Protein AF-0000000072981638 (afdb_homodimer)

Structure (mmCIF, N/CA/C/O backbone):
data_AF-0000000072981638-model_v1
#
loop_
_entity.id
_entity.type
_entity.pdbx_description
1 polymer 'Ferrichrome ABC transporter,ATP-binding protein'
#
loop_
_atom_site.group_PDB
_atom_site.id
_atom_site.type_symbol
_atom_site.label_atom_id
_atom_site.label_alt_id
_atom_site.label_comp_id
_atom_site.label_asym_id
_atom_site.label_entity_id
_atom_site.label_seq_id
_atom_site.pdbx_PDB_ins_code
_atom_site.Cartn_x
_atom_site.Cartn_y
_atom_site.Cartn_z
_atom_site.occupancy
_atom_site.B_iso_or_equiv
_atom_site.auth_seq_id
_atom_site.auth_comp_id
_atom_site.auth_asym_id
_atom_site.auth_atom_id
_atom_site.pdbx_PDB_model_num
ATOM 1 N N . MET A 1 1 ? -12.023 -21.484 12.836 1 69.5 1 MET A N 1
ATOM 2 C CA . MET A 1 1 ? -13.195 -22.234 12.375 1 69.5 1 MET A CA 1
ATOM 3 C C . MET A 1 1 ? -14.477 -21.453 12.656 1 69.5 1 MET A C 1
ATOM 5 O O . MET A 1 1 ? -15.359 -21.375 11.797 1 69.5 1 MET A O 1
ATOM 9 N N . ARG A 1 2 ? -14.484 -20.734 13.695 1 79 2 ARG A N 1
ATOM 10 C CA . ARG A 1 2 ? -15.695 -20 14.047 1 79 2 ARG A CA 1
ATOM 11 C C . ARG A 1 2 ? -15.938 -18.844 13.07 1 79 2 ARG A C 1
ATOM 13 O O . ARG A 1 2 ? -17.078 -18.625 12.641 1 79 2 ARG A O 1
ATOM 20 N N . THR A 1 3 ? -14.867 -18.281 12.594 1 88.5 3 THR A N 1
ATOM 21 C CA . THR A 1 3 ? -14.977 -17.141 11.68 1 88.5 3 THR A CA 1
ATOM 22 C C . THR A 1 3 ? -15.469 -17.594 10.305 1 88.5 3 THR A C 1
ATOM 24 O O . THR A 1 3 ? -16.328 -16.953 9.703 1 88.5 3 THR A O 1
ATOM 27 N N . THR A 1 4 ? -15.008 -18.781 9.906 1 90.5 4 THR A N 1
ATOM 28 C CA . THR A 1 4 ? -15.406 -19.328 8.617 1 90.5 4 THR A CA 1
ATOM 29 C C . THR A 1 4 ? -16.875 -19.719 8.625 1 90.5 4 THR A C 1
ATOM 31 O O . THR A 1 4 ? -17.594 -19.484 7.656 1 90.5 4 THR A O 1
ATOM 34 N N . LEU A 1 5 ? -17.312 -20.281 9.703 1 90.44 5 LEU A N 1
ATOM 35 C CA . LEU A 1 5 ? -18.719 -20.656 9.852 1 90.44 5 LEU A CA 1
ATOM 36 C C . LEU A 1 5 ? -19.609 -19.438 9.859 1 90.44 5 LEU A C 1
ATOM 38 O O . LEU A 1 5 ? -20.703 -19.453 9.273 1 90.44 5 LEU A O 1
ATOM 42 N N . ARG A 1 6 ? -19.203 -18.406 10.531 1 91.31 6 ARG A N 1
ATOM 43 C CA . ARG A 1 6 ? -19.984 -17.172 10.57 1 91.31 6 ARG A CA 1
ATOM 44 C C . ARG A 1 6 ? -20.125 -16.562 9.18 1 91.31 6 ARG A C 1
ATOM 46 O O . ARG A 1 6 ? -21.188 -16.031 8.836 1 91.31 6 ARG A O 1
ATOM 53 N N . ILE A 1 7 ? -19.094 -16.672 8.422 1 92.69 7 ILE A N 1
ATOM 54 C CA . ILE A 1 7 ? -19.125 -16.141 7.059 1 92.69 7 ILE A CA 1
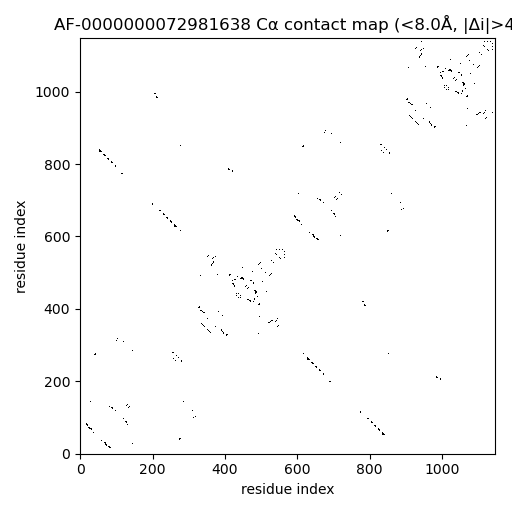ATOM 55 C C . ILE A 1 7 ? -20.078 -16.969 6.199 1 92.69 7 ILE A C 1
ATOM 57 O O . ILE A 1 7 ? -20.859 -16.406 5.434 1 92.69 7 ILE A O 1
ATOM 61 N N . PHE A 1 8 ? -20 -18.25 6.359 1 90.81 8 PHE A N 1
ATOM 62 C CA . PHE A 1 8 ? -20.859 -19.141 5.59 1 90.81 8 PHE A CA 1
ATOM 63 C C . PHE A 1 8 ? -22.328 -18.922 5.949 1 90.81 8 PHE A C 1
ATOM 65 O O . PHE A 1 8 ? -23.188 -18.922 5.074 1 90.81 8 PHE A O 1
ATOM 72 N N . ILE A 1 9 ? -22.609 -18.672 7.223 1 91.38 9 ILE A N 1
ATOM 73 C CA . ILE A 1 9 ? -23.969 -18.438 7.68 1 91.38 9 ILE A CA 1
ATOM 74 C C . ILE A 1 9 ? -24.453 -17.078 7.191 1 91.38 9 ILE A C 1
ATOM 76 O O . ILE A 1 9 ? -25.625 -16.922 6.801 1 91.38 9 ILE A O 1
ATOM 80 N N . GLY A 1 10 ? -23.562 -16.141 7.164 1 91.69 10 GLY A N 1
ATOM 81 C CA . GLY A 1 10 ? -23.922 -14.82 6.703 1 91.69 10 GLY A CA 1
ATOM 82 C C . GLY A 1 10 ? -24.234 -14.766 5.219 1 91.69 10 GLY A C 1
ATOM 83 O O . GLY A 1 10 ? -25 -13.898 4.77 1 91.69 10 GLY A O 1
ATOM 84 N N . ALA A 1 11 ? -23.672 -15.703 4.496 1 93.5 11 ALA A N 1
ATOM 85 C CA . ALA A 1 11 ? -23.891 -15.75 3.053 1 93.5 11 ALA A CA 1
ATOM 86 C C . ALA A 1 11 ? -25.109 -16.594 2.709 1 93.5 11 ALA A C 1
ATOM 88 O O . ALA A 1 11 ? -25.219 -17.109 1.592 1 93.5 11 ALA A O 1
ATOM 89 N N . ARG A 1 12 ? -26.031 -16.734 3.598 1 93.31 12 ARG A N 1
ATOM 90 C CA . ARG A 1 12 ? -27.188 -17.609 3.463 1 93.31 12 ARG A CA 1
ATOM 91 C C . ARG A 1 12 ? -28.016 -17.25 2.236 1 93.31 12 ARG A C 1
ATOM 93 O O . ARG A 1 12 ? -28.578 -18.109 1.575 1 93.31 12 ARG A O 1
ATOM 100 N N . ARG A 1 13 ? -28.078 -16.047 1.862 1 92.12 13 ARG A N 1
ATOM 101 C CA . ARG A 1 13 ? -28.859 -15.578 0.726 1 92.12 13 ARG A CA 1
ATOM 102 C C . ARG A 1 13 ? -28.297 -16.109 -0.587 1 92.12 13 ARG A C 1
ATOM 104 O O . ARG A 1 13 ? -29.031 -16.219 -1.578 1 92.12 13 ARG A O 1
ATOM 111 N N . TYR A 1 14 ? -27.047 -16.469 -0.585 1 95.75 14 TYR A N 1
ATOM 112 C CA . TYR A 1 14 ? -26.375 -16.875 -1.821 1 95.75 14 TYR A CA 1
ATOM 113 C C . TYR A 1 14 ? -25.984 -18.344 -1.771 1 95.75 14 TYR A C 1
ATOM 115 O O . TYR A 1 14 ? -25.109 -18.781 -2.527 1 95.75 14 TYR A O 1
ATOM 123 N N . TRP A 1 15 ? -26.594 -19.156 -0.899 1 94.88 15 TRP A N 1
ATOM 124 C CA . TRP A 1 15 ? -26.266 -20.562 -0.699 1 94.88 15 TRP A CA 1
ATOM 125 C C . TRP A 1 15 ? -26.547 -21.359 -1.959 1 94.88 15 TRP A C 1
ATOM 127 O O . TRP A 1 15 ? -25.828 -22.328 -2.262 1 94.88 15 TRP A O 1
ATOM 137 N N . ILE A 1 16 ? -27.547 -20.969 -2.658 1 96.44 16 ILE A N 1
ATOM 138 C CA . ILE A 1 16 ? -27.906 -21.719 -3.859 1 96.44 16 ILE A CA 1
ATOM 139 C C . ILE A 1 16 ? -26.766 -21.672 -4.867 1 96.44 16 ILE A C 1
ATOM 141 O O . ILE A 1 16 ? -26.422 -22.672 -5.484 1 96.44 16 ILE A O 1
ATOM 145 N N . HIS A 1 17 ? -26.156 -20.516 -5.055 1 96.94 17 HIS A N 1
ATOM 146 C CA . HIS A 1 17 ? -25.031 -20.375 -5.973 1 96.94 17 HIS A CA 1
ATOM 147 C C . HIS A 1 17 ? -23.812 -21.141 -5.473 1 96.94 17 HIS A C 1
ATOM 149 O O . HIS A 1 17 ? -23.109 -21.781 -6.262 1 96.94 17 HIS A O 1
ATOM 155 N N . LEU A 1 18 ? -23.609 -21.141 -4.16 1 96.19 18 LEU A N 1
ATOM 156 C CA . LEU A 1 18 ? -22.453 -21.812 -3.586 1 96.19 18 LEU A CA 1
ATOM 157 C C . LEU A 1 18 ? -22.594 -23.328 -3.689 1 96.19 18 LEU A C 1
ATOM 159 O O . LEU A 1 18 ? -21.641 -24.031 -4 1 96.19 18 LEU A O 1
ATOM 163 N N . ILE A 1 19 ? -23.812 -23.859 -3.498 1 96.38 19 ILE A N 1
ATOM 164 C CA . ILE A 1 19 ? -24.062 -25.297 -3.566 1 96.38 19 ILE A CA 1
ATOM 165 C C . ILE A 1 19 ? -23.953 -25.766 -5.016 1 96.38 19 ILE A C 1
ATOM 167 O O . ILE A 1 19 ? -23.344 -26.812 -5.293 1 96.38 19 ILE A O 1
ATOM 171 N N . LEU A 1 20 ? -24.484 -25.016 -5.93 1 97.25 20 LEU A N 1
ATOM 172 C CA . LEU A 1 20 ? -24.391 -25.359 -7.344 1 97.25 20 LEU A CA 1
ATOM 173 C C . LEU A 1 20 ? -22.938 -25.328 -7.805 1 97.25 20 LEU A C 1
ATOM 175 O O . LEU A 1 20 ? -22.516 -26.172 -8.609 1 97.25 20 LEU A O 1
ATOM 179 N N . ALA A 1 21 ? -22.234 -24.375 -7.285 1 96.88 21 ALA A N 1
ATOM 180 C CA . ALA A 1 21 ? -20.812 -24.297 -7.605 1 96.88 21 ALA A CA 1
ATOM 181 C C . ALA A 1 21 ? -20.062 -25.516 -7.066 1 96.88 21 ALA A C 1
ATOM 183 O O . ALA A 1 21 ? -19.172 -26.047 -7.73 1 96.88 21 ALA A O 1
ATOM 184 N N . LEU A 1 22 ? -20.438 -25.938 -5.906 1 96.44 22 LEU A N 1
ATOM 185 C CA . LEU A 1 22 ? -19.812 -27.109 -5.285 1 96.44 22 LEU A CA 1
ATOM 186 C C . LEU A 1 22 ? -20.094 -28.359 -6.094 1 96.44 22 LEU A C 1
ATOM 188 O O . LEU A 1 22 ? -19.203 -29.172 -6.316 1 96.44 22 LEU A O 1
ATOM 192 N N . ILE A 1 23 ? -21.266 -28.531 -6.578 1 97.5 23 ILE A N 1
ATOM 193 C CA . ILE A 1 23 ? -21.641 -29.672 -7.395 1 97.5 23 ILE A CA 1
ATOM 194 C C . ILE A 1 23 ? -20.875 -29.641 -8.711 1 97.5 23 ILE A C 1
ATOM 196 O O . ILE A 1 23 ? -20.344 -30.672 -9.156 1 97.5 23 ILE A O 1
ATOM 200 N N . ALA A 1 24 ? -20.812 -28.484 -9.227 1 97.06 24 ALA A N 1
ATOM 201 C CA . ALA A 1 24 ? -20.094 -28.344 -10.5 1 97.06 24 ALA A CA 1
ATOM 202 C C . ALA A 1 24 ? -18.625 -28.688 -10.352 1 97.06 24 ALA A C 1
ATOM 204 O O . ALA A 1 24 ? -18.047 -29.344 -11.227 1 97.06 24 ALA A O 1
ATOM 205 N N . VAL A 1 25 ? -18.062 -28.297 -9.25 1 95.56 25 VAL A N 1
ATOM 206 C CA . VAL A 1 25 ? -16.641 -28.547 -9.07 1 95.56 25 VAL A CA 1
ATOM 207 C C . VAL A 1 25 ? -16.391 -30.016 -8.773 1 95.56 25 VAL A C 1
ATOM 209 O O . VAL A 1 25 ? -15.375 -30.578 -9.188 1 95.56 25 VAL A O 1
ATOM 212 N N . ILE A 1 26 ? -17.297 -30.688 -8.125 1 96.94 26 ILE A N 1
ATOM 213 C CA . ILE A 1 26 ? -17.188 -32.125 -7.859 1 96.94 26 ILE A CA 1
ATOM 214 C C . ILE A 1 26 ? -17.25 -32.906 -9.18 1 96.94 26 ILE A C 1
ATOM 216 O O . ILE A 1 26 ? -16.438 -33.781 -9.438 1 96.94 26 ILE A O 1
ATOM 220 N N . ILE A 1 27 ? -18.156 -32.5 -10.031 1 96.94 27 ILE A N 1
ATOM 221 C CA . ILE A 1 27 ? -18.312 -33.125 -11.336 1 96.94 27 ILE A CA 1
ATOM 222 C C . ILE A 1 27 ? -17.047 -32.906 -12.164 1 96.94 27 ILE A C 1
ATOM 224 O O . ILE A 1 27 ? -16.531 -33.844 -12.797 1 96.94 27 ILE A O 1
ATOM 228 N N . SER A 1 28 ? -16.609 -31.703 -12.102 1 95.69 28 SER A N 1
ATOM 229 C CA . SER A 1 28 ? -15.414 -31.344 -12.852 1 95.69 28 SER A CA 1
ATOM 230 C C . SER A 1 28 ? -14.211 -32.156 -12.383 1 95.69 28 SER A C 1
ATOM 232 O O . SER A 1 28 ? -13.461 -32.688 -13.203 1 95.69 28 SER A O 1
ATOM 234 N N . THR A 1 29 ? -14.047 -32.344 -11.07 1 94.69 29 THR A N 1
ATOM 235 C CA . THR A 1 29 ? -12.906 -33.031 -10.5 1 94.69 29 THR A CA 1
ATOM 236 C C . THR A 1 29 ? -12.969 -34.531 -10.82 1 94.69 29 THR A C 1
ATOM 238 O O . THR A 1 29 ? -11.969 -35.125 -11.227 1 94.69 29 THR A O 1
ATOM 241 N N . ILE A 1 30 ? -14.062 -35.125 -10.758 1 95.81 30 ILE A N 1
ATOM 242 C CA . ILE A 1 30 ? -14.227 -36.531 -11.039 1 95.81 30 ILE A CA 1
ATOM 243 C C . ILE A 1 30 ? -14.008 -36.812 -12.523 1 95.81 30 ILE A C 1
ATOM 245 O O . ILE A 1 30 ? -13.367 -37.812 -12.891 1 95.81 30 ILE A O 1
ATOM 249 N N . ALA A 1 31 ? -14.516 -35.906 -13.328 1 95.62 31 ALA A N 1
ATOM 250 C CA . ALA A 1 31 ? -14.305 -36.031 -14.773 1 95.62 31 ALA A CA 1
ATOM 251 C C . ALA A 1 31 ? -12.82 -35.969 -15.109 1 95.62 31 ALA A C 1
ATOM 253 O O . ALA A 1 31 ? -12.367 -36.594 -16.062 1 95.62 31 ALA A O 1
ATOM 254 N N . GLY A 1 32 ? -12.062 -35.25 -14.305 1 92.56 32 GLY A N 1
ATOM 255 C CA . GLY A 1 32 ? -10.633 -35.094 -14.547 1 92.56 32 GLY A CA 1
ATOM 256 C C . GLY A 1 32 ? -9.844 -36.375 -14.289 1 92.56 32 GLY A C 1
ATOM 257 O O . GLY A 1 32 ? -8.734 -36.531 -14.805 1 92.56 32 GLY A O 1
ATOM 258 N N . PHE A 1 33 ? -10.422 -37.344 -13.602 1 94.44 33 PHE A N 1
ATOM 259 C CA . PHE A 1 33 ? -9.734 -38.594 -13.273 1 94.44 33 PHE A CA 1
ATOM 260 C C . PHE A 1 33 ? -9.727 -39.531 -14.469 1 94.44 33 PHE A C 1
ATOM 262 O O . PHE A 1 33 ? -9 -40.531 -14.477 1 94.44 33 PHE A O 1
ATOM 269 N N . TYR A 1 34 ? -10.422 -39.125 -15.477 1 94.19 34 TYR A N 1
ATOM 270 C CA . TYR A 1 34 ? -10.594 -40.062 -16.578 1 94.19 34 TYR A CA 1
ATOM 271 C C . TYR A 1 34 ? -9.391 -40.031 -17.516 1 94.19 34 TYR A C 1
ATOM 273 O O . TYR A 1 34 ? -9.094 -41.031 -18.188 1 94.19 34 TYR A O 1
ATOM 281 N N . ASN A 1 35 ? -8.688 -38.969 -17.562 1 90.62 35 ASN A N 1
ATOM 282 C CA . ASN A 1 35 ? -7.59 -38.844 -18.516 1 90.62 35 ASN A CA 1
ATOM 283 C C . ASN A 1 35 ? -6.516 -39.906 -18.281 1 90.62 35 ASN A C 1
ATOM 285 O O . ASN A 1 35 ? -6.168 -40.656 -19.203 1 90.62 35 ASN A O 1
ATOM 289 N N . PRO A 1 36 ? -6 -40 -17.078 1 90.94 36 PRO A N 1
ATOM 290 C CA . PRO A 1 36 ? -5.027 -41.062 -16.844 1 90.94 36 PRO A CA 1
ATOM 291 C C . PRO A 1 36 ? -5.613 -42.469 -17.078 1 90.94 36 PRO A C 1
ATOM 293 O O . PRO A 1 36 ? -4.922 -43.344 -17.578 1 90.94 36 PRO A O 1
ATOM 296 N N . TRP A 1 37 ? -6.867 -42.625 -16.781 1 93.38 37 TRP A N 1
ATOM 297 C CA . TRP A 1 37 ? -7.523 -43.906 -16.969 1 93.38 37 TRP A CA 1
ATOM 298 C C . TRP A 1 37 ? -7.625 -44.281 -18.438 1 93.38 37 TRP A C 1
ATOM 300 O O . TRP A 1 37 ? -7.473 -45.438 -18.828 1 93.38 37 TRP A O 1
ATOM 310 N N . ALA A 1 38 ? -7.926 -43.281 -19.234 1 92.88 38 ALA A N 1
ATOM 311 C CA . ALA A 1 38 ? -8.039 -43.5 -20.672 1 92.88 38 ALA A CA 1
ATOM 312 C C . ALA A 1 38 ? -6.727 -44 -21.266 1 92.88 38 ALA A C 1
ATOM 314 O O . ALA A 1 38 ? -6.723 -44.938 -22.062 1 92.88 38 ALA A O 1
ATOM 315 N N . LEU A 1 39 ? -5.648 -43.438 -20.875 1 90.75 39 LEU A N 1
ATOM 316 C CA . LEU A 1 39 ? -4.348 -43.875 -21.391 1 90.75 39 LEU A CA 1
ATOM 317 C C . LEU A 1 39 ? -3.965 -45.25 -20.859 1 90.75 39 LEU A C 1
ATOM 319 O O . LEU A 1 39 ? -3.328 -46.031 -21.562 1 90.75 39 LEU A O 1
ATOM 323 N N . ARG A 1 40 ? -4.289 -45.469 -19.656 1 92.5 40 ARG A N 1
ATOM 324 C CA . ARG A 1 40 ? -4.047 -46.812 -19.078 1 92.5 40 ARG A CA 1
ATOM 325 C C . ARG A 1 40 ? -4.793 -47.875 -19.844 1 92.5 40 ARG A C 1
ATOM 327 O O . ARG A 1 40 ? -4.203 -48.906 -20.234 1 92.5 40 ARG A O 1
ATOM 334 N N . GLU A 1 41 ? -6.078 -47.625 -20.062 1 91.88 41 GLU A N 1
ATOM 335 C CA . GLU A 1 41 ? -6.922 -48.562 -20.781 1 91.88 41 GLU A CA 1
ATOM 336 C C . GLU A 1 41 ? -6.438 -48.781 -22.203 1 91.88 41 GLU A C 1
ATOM 338 O O . GLU A 1 41 ? -6.371 -49.906 -22.688 1 91.88 41 GLU A O 1
ATOM 343 N N . LEU A 1 42 ? -6.082 -47.719 -22.812 1 90.88 42 LEU A N 1
ATOM 344 C CA . LEU A 1 42 ? -5.613 -47.781 -24.188 1 90.88 42 LEU A CA 1
ATOM 345 C C . LEU A 1 42 ? -4.336 -48.625 -24.281 1 90.88 42 LEU A C 1
ATOM 347 O O . LEU A 1 42 ? -4.203 -49.469 -25.172 1 90.88 42 LEU A O 1
ATOM 351 N N . THR A 1 43 ? -3.414 -48.438 -23.406 1 89.38 43 THR A N 1
ATOM 352 C CA . THR A 1 43 ? -2.141 -49.156 -23.406 1 89.38 43 THR A CA 1
ATOM 353 C C . THR A 1 43 ? -2.344 -50.625 -23.078 1 89.38 43 THR A C 1
ATOM 355 O O . THR A 1 43 ? -1.681 -51.5 -23.656 1 89.38 43 THR A O 1
ATOM 358 N N . SER A 1 44 ? -3.26 -50.875 -22.188 1 89 44 SER A N 1
ATOM 359 C CA . SER A 1 44 ? -3.541 -52.25 -21.812 1 89 44 SER A CA 1
ATOM 360 C C . SER A 1 44 ? -4.148 -53.031 -22.984 1 89 44 SER A C 1
ATOM 362 O O . SER A 1 44 ? -3.77 -54.156 -23.25 1 89 44 SER A O 1
ATOM 364 N N . ILE A 1 45 ? -5.016 -52.375 -23.719 1 88.44 45 ILE A N 1
ATOM 365 C CA . ILE A 1 45 ? -5.684 -53.031 -24.828 1 88.44 45 ILE A CA 1
ATOM 366 C C . ILE A 1 45 ? -4.688 -53.25 -25.969 1 88.44 45 ILE A C 1
ATOM 368 O O . ILE A 1 45 ? -4.746 -54.281 -26.656 1 88.44 45 ILE A O 1
ATOM 372 N N . ALA A 1 46 ? -3.82 -52.406 -26.141 1 84.88 46 ALA A N 1
ATOM 373 C CA . ALA A 1 46 ? -2.824 -52.5 -27.203 1 84.88 46 ALA A CA 1
ATOM 374 C C . ALA A 1 46 ? -1.881 -53.688 -26.953 1 84.88 46 ALA A C 1
ATOM 376 O O . ALA A 1 46 ? -1.436 -54.344 -27.891 1 84.88 46 ALA A O 1
ATOM 377 N N . THR A 1 47 ? -1.564 -53.969 -25.75 1 81.62 47 THR A N 1
ATOM 378 C CA . THR A 1 47 ? -0.637 -55.031 -25.391 1 81.62 47 THR A CA 1
ATOM 379 C C . THR A 1 47 ? -1.331 -56.406 -25.453 1 81.62 47 THR A C 1
ATOM 381 O O . THR A 1 47 ? -0.688 -57.406 -25.703 1 81.62 47 THR A O 1
ATOM 384 N N . GLU A 1 48 ? -2.553 -56.344 -25.188 1 79.69 48 GLU A N 1
ATOM 385 C CA . GLU A 1 48 ? -3.293 -57.594 -25.219 1 79.69 48 GLU A CA 1
ATOM 386 C C . GLU A 1 48 ? -3.582 -58.031 -26.656 1 79.69 48 GLU A C 1
ATOM 388 O O . GLU A 1 48 ? -3.92 -59.188 -26.906 1 79.69 48 GLU A O 1
ATOM 393 N N . GLY A 1 49 ? -3.285 -57.25 -27.656 1 74.44 49 GLY A N 1
ATOM 394 C CA . GLY A 1 49 ? -3.408 -57.625 -29.047 1 74.44 49 GLY A CA 1
ATOM 395 C C . GLY A 1 49 ? -4.848 -57.719 -29.531 1 74.44 49 GLY A C 1
ATOM 396 O O . GLY A 1 49 ? -5.223 -58.625 -30.25 1 74.44 49 GLY A O 1
ATOM 397 N N . SER A 1 50 ? -5.57 -56.719 -29.219 1 72.06 50 SER A N 1
ATOM 398 C CA . SER A 1 50 ? -6.973 -56.719 -29.625 1 72.06 50 SER A CA 1
ATOM 399 C C . SER A 1 50 ? -7.109 -56.5 -31.125 1 72.06 50 SER A C 1
ATOM 401 O O . SER A 1 50 ? -6.328 -55.75 -31.719 1 72.06 50 SER A O 1
ATOM 403 N N . ALA A 1 51 ? -7.98 -57.312 -31.828 1 76 51 ALA A N 1
ATOM 404 C CA . ALA A 1 51 ? -8.219 -57.281 -33.281 1 76 51 ALA A CA 1
ATOM 405 C C . ALA A 1 51 ? -8.844 -55.938 -33.688 1 76 51 ALA A C 1
ATOM 407 O O . ALA A 1 51 ? -8.617 -55.469 -34.812 1 76 51 ALA A O 1
ATOM 408 N N . ASN A 1 52 ? -9.578 -55.188 -32.812 1 87.5 52 ASN A N 1
ATOM 409 C CA . ASN A 1 52 ? -10.227 -53.938 -33.156 1 87.5 52 ASN A CA 1
ATOM 410 C C . ASN A 1 52 ? -9.672 -52.75 -32.375 1 87.5 52 ASN A C 1
ATOM 412 O O . ASN A 1 52 ? -10.438 -52 -31.766 1 87.5 52 ASN A O 1
ATOM 416 N N . PHE A 1 53 ? -8.445 -52.562 -32.469 1 89.62 53 PHE A N 1
ATOM 417 C CA . PHE A 1 53 ? -7.77 -51.531 -31.688 1 89.62 53 PHE A CA 1
ATOM 418 C C . PHE A 1 53 ? -8.227 -50.156 -32.125 1 89.62 53 PHE A C 1
ATOM 420 O O . PHE A 1 53 ? -8.398 -49.25 -31.281 1 89.62 53 PHE A O 1
ATOM 427 N N . GLY A 1 54 ? -8.516 -49.938 -33.438 1 87.75 54 GLY A N 1
ATOM 428 C CA . GLY A 1 54 ? -8.984 -48.656 -33.938 1 87.75 54 GLY A CA 1
ATOM 429 C C . GLY A 1 54 ? -10.336 -48.25 -33.344 1 87.75 54 GLY A C 1
ATOM 430 O O . GLY A 1 54 ? -10.516 -47.125 -32.938 1 87.75 54 GLY A O 1
ATOM 431 N N . GLY A 1 55 ? -11.258 -49.188 -33.375 1 90.31 55 GLY A N 1
ATOM 432 C CA . GLY A 1 55 ? -12.586 -48.938 -32.812 1 90.31 55 GLY A CA 1
ATOM 433 C C . GLY A 1 55 ? -12.57 -48.688 -31.328 1 90.31 55 GLY A C 1
ATOM 434 O O . GLY A 1 55 ? -13.305 -47.812 -30.844 1 90.31 55 GLY A O 1
ATOM 435 N N . GLN A 1 56 ? -11.781 -49.344 -30.562 1 92.31 56 GLN A N 1
ATOM 436 C CA . GLN A 1 56 ? -11.672 -49.156 -29.109 1 92.31 56 GLN A CA 1
ATOM 437 C C . GLN A 1 56 ? -11.016 -47.812 -28.797 1 92.31 56 GLN A C 1
ATOM 439 O O . GLN A 1 56 ? -11.406 -47.125 -27.828 1 92.31 56 GLN A O 1
ATOM 444 N N . SER A 1 57 ? -10.016 -47.531 -29.594 1 93 57 SER A N 1
ATOM 445 C CA . SER A 1 57 ? -9.375 -46.219 -29.406 1 93 57 SER A CA 1
ATOM 446 C C . SER A 1 57 ? -10.359 -45.094 -29.641 1 93 57 SER A C 1
ATOM 448 O O . SER A 1 57 ? -10.312 -44.062 -28.938 1 93 57 SER A O 1
ATOM 450 N N . LEU A 1 58 ? -11.258 -45.188 -30.594 1 93.75 58 LEU A N 1
ATOM 451 C CA . LEU A 1 58 ? -12.273 -44.188 -30.859 1 93.75 58 LEU A CA 1
ATOM 452 C C . LEU A 1 58 ? -13.242 -44.062 -29.688 1 93.75 58 LEU A C 1
ATOM 454 O O . LEU A 1 58 ? -13.625 -42.969 -29.297 1 93.75 58 LEU A O 1
ATOM 458 N N . ARG A 1 59 ? -13.641 -45.156 -29.156 1 94.44 59 ARG A N 1
ATOM 459 C CA . ARG A 1 59 ? -14.547 -45.156 -28.016 1 94.44 59 ARG A CA 1
ATOM 460 C C . ARG A 1 59 ? -13.906 -44.469 -26.812 1 94.44 59 ARG A C 1
ATOM 462 O O . ARG A 1 59 ? -14.523 -43.594 -26.172 1 94.44 59 ARG A O 1
ATOM 469 N N . ILE A 1 60 ? -12.703 -44.812 -26.484 1 94.81 60 ILE A N 1
ATOM 470 C CA . ILE A 1 60 ? -11.984 -44.219 -25.359 1 94.81 60 ILE A CA 1
ATOM 471 C C . ILE A 1 60 ? -11.766 -42.75 -25.609 1 94.81 60 ILE A C 1
ATOM 473 O O . ILE A 1 60 ? -11.938 -41.938 -24.688 1 94.81 60 ILE A O 1
ATOM 477 N N . GLY A 1 61 ? -11.391 -42.375 -26.859 1 94.81 61 GLY A N 1
ATOM 478 C CA . GLY A 1 61 ? -11.211 -41 -27.203 1 94.81 61 GLY A CA 1
ATOM 479 C C . GLY A 1 61 ? -12.477 -40.156 -27.047 1 94.81 61 GLY A C 1
ATOM 480 O O . GLY A 1 61 ? -12.43 -39.031 -26.547 1 94.81 61 GLY A O 1
ATOM 481 N N . LEU A 1 62 ? -13.57 -40.688 -27.438 1 95.31 62 LEU A N 1
ATOM 482 C CA . LEU A 1 62 ? -14.844 -39.969 -27.328 1 95.31 62 LEU A CA 1
ATOM 483 C C . LEU A 1 62 ? -15.25 -39.812 -25.859 1 95.31 62 LEU A C 1
ATOM 485 O O . LEU A 1 62 ? -15.805 -38.781 -25.469 1 95.31 62 LEU A O 1
ATOM 489 N N . MET A 1 63 ? -15.031 -40.844 -25.109 1 95.94 63 MET A N 1
ATOM 490 C CA . MET A 1 63 ? -15.312 -40.75 -23.688 1 95.94 63 MET A CA 1
ATOM 491 C C . MET A 1 63 ? -14.43 -39.688 -23.016 1 95.94 63 MET A C 1
ATOM 493 O O . MET A 1 63 ? -14.875 -38.969 -22.125 1 95.94 63 MET A O 1
ATOM 497 N N . LEU A 1 64 ? -13.18 -39.656 -23.469 1 95.5 64 LEU A N 1
ATOM 498 C CA . LEU A 1 64 ? -12.266 -38.656 -22.938 1 95.5 64 LEU A CA 1
ATOM 499 C C . LEU A 1 64 ? -12.727 -37.25 -23.328 1 95.5 64 LEU A C 1
ATOM 501 O O . LEU A 1 64 ? -12.594 -36.312 -22.547 1 95.5 64 LEU A O 1
ATOM 505 N N . LEU A 1 65 ? -13.234 -37.094 -24.531 1 95.62 65 LEU A N 1
ATOM 506 C CA . LEU A 1 65 ? -13.766 -35.812 -24.984 1 95.62 65 LEU A CA 1
ATOM 507 C C . LEU A 1 65 ? -14.922 -35.375 -24.094 1 95.62 65 LEU A C 1
ATOM 509 O O . LEU A 1 65 ? -14.977 -34.219 -23.688 1 95.62 65 LEU A O 1
ATOM 513 N N . VAL A 1 66 ? -15.805 -36.281 -23.812 1 96.31 66 VAL A N 1
ATOM 514 C CA . VAL A 1 66 ? -16.938 -35.969 -22.953 1 96.31 66 VAL A CA 1
ATOM 515 C C . VAL A 1 66 ? -16.438 -35.594 -21.562 1 96.31 66 VAL A C 1
ATOM 517 O O . VAL A 1 66 ? -16.922 -34.625 -20.969 1 96.31 66 VAL A O 1
ATOM 520 N N . ALA A 1 67 ? -15.5 -36.312 -21.031 1 96.12 67 ALA A N 1
ATOM 521 C CA . ALA A 1 67 ? -14.938 -36.031 -19.719 1 96.12 67 ALA A CA 1
ATOM 522 C C . ALA A 1 67 ? -14.273 -34.656 -19.703 1 96.12 67 ALA A C 1
ATOM 524 O O . ALA A 1 67 ? -14.391 -33.906 -18.719 1 96.12 67 ALA A O 1
ATOM 525 N N . THR A 1 68 ? -13.625 -34.344 -20.781 1 93.75 68 THR A N 1
ATOM 526 C CA . THR A 1 68 ? -12.938 -33.062 -20.875 1 93.75 68 THR A CA 1
ATOM 527 C C . THR A 1 68 ? -13.938 -31.906 -20.922 1 93.75 68 THR A C 1
ATOM 529 O O . THR A 1 68 ? -13.711 -30.844 -20.312 1 93.75 68 THR A O 1
ATOM 532 N N . ILE A 1 69 ? -14.969 -32.094 -21.609 1 95.62 69 ILE A N 1
ATOM 533 C CA . ILE A 1 69 ? -16.016 -31.062 -21.688 1 95.62 69 ILE A CA 1
ATOM 534 C C . ILE A 1 69 ? -16.656 -30.875 -20.312 1 95.62 69 ILE A C 1
ATOM 536 O O . ILE A 1 69 ? -16.844 -29.734 -19.859 1 95.62 69 ILE A O 1
ATOM 540 N N . LEU A 1 70 ? -16.922 -31.953 -19.656 1 96.12 70 LEU A N 1
ATOM 541 C CA . LEU A 1 70 ? -17.516 -31.891 -18.328 1 96.12 70 LEU A CA 1
ATOM 542 C C . LEU A 1 70 ? -16.547 -31.234 -17.344 1 96.12 70 LEU A C 1
ATOM 544 O O . LEU A 1 70 ? -16.984 -30.438 -16.484 1 96.12 70 LEU A O 1
ATOM 548 N N . GLN A 1 71 ? -15.344 -31.562 -17.484 1 95.19 71 GLN A N 1
ATOM 549 C CA . GLN A 1 71 ? -14.344 -31 -16.594 1 95.19 71 GLN A CA 1
ATOM 550 C C . GLN A 1 71 ? -14.219 -29.484 -16.797 1 95.19 71 GLN A C 1
ATOM 552 O O . GLN A 1 71 ? -14.227 -28.734 -15.82 1 95.19 71 GLN A O 1
ATOM 557 N N . SER A 1 72 ? -14.109 -29.062 -18.031 1 93.62 72 SER A N 1
ATOM 558 C CA . SER A 1 72 ? -13.93 -27.641 -18.359 1 93.62 72 SER A CA 1
ATOM 559 C C . SER A 1 72 ? -15.188 -26.844 -18.031 1 93.62 72 SER A C 1
ATOM 561 O O . SER A 1 72 ? -15.109 -25.766 -17.422 1 93.62 72 SER A O 1
ATOM 563 N N . ALA A 1 73 ? -16.328 -27.359 -18.359 1 94.94 73 ALA A N 1
ATOM 564 C CA . ALA A 1 73 ? -17.594 -26.688 -18.094 1 94.94 73 ALA A CA 1
ATOM 565 C C . ALA A 1 73 ? -17.859 -26.625 -16.594 1 94.94 73 ALA A C 1
ATOM 567 O O . ALA A 1 73 ? -18.297 -25.578 -16.094 1 94.94 73 ALA A O 1
ATOM 568 N N . GLY A 1 74 ? -17.656 -27.75 -15.969 1 95.88 74 GLY A N 1
ATOM 569 C CA . GLY A 1 74 ? -17.859 -27.766 -14.523 1 95.88 74 GLY A CA 1
ATOM 570 C C . GLY A 1 74 ? -16.969 -26.766 -13.789 1 95.88 74 GLY A C 1
ATOM 571 O O . GLY A 1 74 ? -17.438 -26.078 -12.875 1 95.88 74 GLY A O 1
ATOM 572 N N . SER A 1 75 ? -15.766 -26.688 -14.227 1 94.38 75 SER A N 1
ATOM 573 C CA . SER A 1 75 ? -14.828 -25.766 -13.586 1 94.38 75 SER A CA 1
ATOM 574 C C . SER A 1 75 ? -15.211 -24.312 -13.852 1 94.38 75 SER A C 1
ATOM 576 O O . SER A 1 75 ? -15.141 -23.484 -12.953 1 94.38 75 SER A O 1
ATOM 578 N N . ALA A 1 76 ? -15.617 -24.016 -15.078 1 93.75 76 ALA A N 1
ATOM 579 C CA . ALA A 1 76 ? -16.016 -22.656 -15.445 1 93.75 76 ALA A CA 1
ATOM 580 C C . ALA A 1 76 ? -17.266 -22.234 -14.672 1 93.75 76 ALA A C 1
ATOM 582 O O . ALA A 1 76 ? -17.312 -21.109 -14.156 1 93.75 76 ALA A O 1
ATOM 583 N N . ILE A 1 77 ? -18.172 -23.141 -14.594 1 95.31 77 ILE A N 1
ATOM 584 C CA . ILE A 1 77 ? -19.422 -22.859 -13.906 1 95.31 77 ILE A CA 1
ATOM 585 C C . ILE A 1 77 ? -19.172 -22.641 -12.422 1 95.31 77 ILE A C 1
ATOM 587 O O . ILE A 1 77 ? -19.672 -21.703 -11.82 1 95.31 77 ILE A O 1
ATOM 591 N N . SER A 1 78 ? -18.406 -23.5 -11.883 1 95.56 78 SER A N 1
ATOM 592 C CA . SER A 1 78 ? -18.062 -23.391 -10.469 1 95.56 78 SER A CA 1
ATOM 593 C C . SER A 1 78 ? -17.359 -22.078 -10.172 1 95.56 78 SER A C 1
ATOM 595 O O . SER A 1 78 ? -17.703 -21.391 -9.203 1 95.56 78 SER A O 1
ATOM 597 N N . GLY A 1 79 ? -16.438 -21.719 -11.023 1 93.81 79 GLY A N 1
ATOM 598 C CA . GLY A 1 79 ? -15.703 -20.469 -10.828 1 93.81 79 GLY A CA 1
ATOM 599 C C . GLY A 1 79 ? -16.609 -19.25 -10.859 1 93.81 79 GLY A C 1
ATOM 600 O O . GLY A 1 79 ? -16.516 -18.391 -9.984 1 93.81 79 GLY A O 1
ATOM 601 N N . TYR A 1 80 ? -17.484 -19.219 -11.758 1 93.38 80 TYR A N 1
ATOM 602 C CA . TYR A 1 80 ? -18.359 -18.078 -11.922 1 93.38 80 TYR A CA 1
ATOM 603 C C . TYR A 1 80 ? -19.359 -17.969 -10.773 1 93.38 80 TYR A C 1
ATOM 605 O O . TYR A 1 80 ? -19.547 -16.891 -10.203 1 93.38 80 TYR A O 1
ATOM 613 N N . LEU A 1 81 ? -19.953 -19.078 -10.469 1 95.69 81 LEU A N 1
ATOM 614 C CA . LEU A 1 81 ? -20.984 -19.078 -9.445 1 95.69 81 LEU A CA 1
ATOM 615 C C . LEU A 1 81 ? -20.406 -18.734 -8.078 1 95.69 81 LEU A C 1
ATOM 617 O O . LEU A 1 81 ? -21.031 -18.047 -7.281 1 95.69 81 LEU A O 1
ATOM 621 N N . ASN A 1 82 ? -19.234 -19.219 -7.793 1 95.62 82 ASN A N 1
ATOM 622 C CA . ASN A 1 82 ? -18.562 -18.906 -6.535 1 95.62 82 ASN A CA 1
ATOM 623 C C . ASN A 1 82 ? -18.281 -17.406 -6.422 1 95.62 82 ASN A C 1
ATOM 625 O O . ASN A 1 82 ? -18.547 -16.797 -5.383 1 95.62 82 ASN A O 1
ATOM 629 N N . HIS A 1 83 ? -17.828 -16.812 -7.477 1 95.06 83 HIS A N 1
ATOM 630 C CA . HIS A 1 83 ? -17.484 -15.391 -7.445 1 95.06 83 HIS A CA 1
ATOM 631 C C . HIS A 1 83 ? -18.75 -14.531 -7.387 1 95.06 83 HIS A C 1
ATOM 633 O O . HIS A 1 83 ? -18.75 -13.477 -6.738 1 95.06 83 HIS A O 1
ATOM 639 N N . HIS A 1 84 ? -19.75 -14.992 -8.125 1 95.31 84 HIS A N 1
ATOM 640 C CA . HIS A 1 84 ? -21.016 -14.273 -8.07 1 95.31 84 HIS A CA 1
ATOM 641 C C . HIS A 1 84 ? -21.547 -14.203 -6.645 1 95.31 84 HIS A C 1
ATOM 643 O O . HIS A 1 84 ? -21.906 -13.117 -6.164 1 95.31 84 HIS A O 1
ATOM 649 N N . ALA A 1 85 ? -21.531 -15.289 -6.02 1 96.06 85 ALA A N 1
ATOM 650 C CA . ALA A 1 85 ? -22.031 -15.352 -4.648 1 96.06 85 ALA A CA 1
ATOM 651 C C . ALA A 1 85 ? -21.125 -14.57 -3.703 1 96.06 85 ALA A C 1
ATOM 653 O O . ALA A 1 85 ? -21.609 -13.781 -2.883 1 96.06 85 ALA A O 1
ATOM 654 N N . ALA A 1 86 ? -19.844 -14.766 -3.842 1 95.94 86 ALA A N 1
ATOM 655 C CA . ALA A 1 86 ? -18.875 -14.164 -2.932 1 95.94 86 ALA A CA 1
ATOM 656 C C . ALA A 1 86 ? -18.875 -12.641 -3.053 1 95.94 86 ALA A C 1
ATOM 658 O O . ALA A 1 86 ? -18.859 -11.93 -2.045 1 95.94 86 ALA A O 1
ATOM 659 N N . LEU A 1 87 ? -18.953 -12.125 -4.254 1 95.62 87 LEU A N 1
ATOM 660 C CA . LEU A 1 87 ? -18.828 -10.688 -4.469 1 95.62 87 LEU A CA 1
ATOM 661 C C . LEU A 1 87 ? -20.109 -9.961 -4.059 1 95.62 87 LEU A C 1
ATOM 663 O O . LEU A 1 87 ? -20.047 -8.828 -3.568 1 95.62 87 LEU A O 1
ATOM 667 N N . HIS A 1 88 ? -21.203 -10.539 -4.234 1 95.75 88 HIS A N 1
ATOM 668 C CA . HIS A 1 88 ? -22.438 -9.938 -3.738 1 95.75 88 HIS A CA 1
ATOM 669 C C . HIS A 1 88 ? -22.453 -9.891 -2.215 1 95.75 88 HIS A C 1
ATOM 671 O O . HIS A 1 88 ? -22.891 -8.906 -1.622 1 95.75 88 HIS A O 1
ATOM 677 N N . TYR A 1 89 ? -22.016 -10.891 -1.592 1 95.94 89 TYR A N 1
ATOM 678 C CA . TYR A 1 89 ? -21.938 -10.914 -0.136 1 95.94 89 TYR A CA 1
ATOM 679 C C . TYR A 1 89 ? -20.953 -9.867 0.372 1 95.94 89 TYR A C 1
ATOM 681 O O . TYR A 1 89 ? -21.172 -9.234 1.403 1 95.94 89 TYR A O 1
ATOM 689 N N . VAL A 1 90 ? -19.812 -9.727 -0.367 1 96.69 90 VAL A N 1
ATOM 690 C CA . VAL A 1 90 ? -18.828 -8.711 -0.018 1 96.69 90 VAL A CA 1
ATOM 691 C C . VAL A 1 90 ? -19.469 -7.328 -0.045 1 96.69 90 VAL A C 1
ATOM 693 O O . VAL A 1 90 ? -19.219 -6.504 0.839 1 96.69 90 VAL A O 1
ATOM 696 N N . ALA A 1 91 ? -20.266 -7.059 -1.079 1 96.12 91 ALA A N 1
ATOM 697 C CA . ALA A 1 91 ? -20.938 -5.77 -1.177 1 96.12 91 ALA A CA 1
ATOM 698 C C . ALA A 1 91 ? -21.859 -5.543 0.021 1 96.12 91 ALA A C 1
ATOM 700 O O . ALA A 1 91 ? -21.891 -4.449 0.587 1 96.12 91 ALA A O 1
ATOM 701 N N . ASP A 1 92 ? -22.547 -6.594 0.404 1 95.75 92 ASP A N 1
ATOM 702 C CA . ASP A 1 92 ? -23.438 -6.508 1.562 1 95.75 92 ASP A CA 1
ATOM 703 C C . ASP A 1 92 ? -22.641 -6.238 2.84 1 95.75 92 ASP A C 1
ATOM 705 O O . ASP A 1 92 ? -23.016 -5.371 3.633 1 95.75 92 ASP A O 1
ATOM 709 N N . MET A 1 93 ? -21.609 -6.938 2.992 1 95.88 93 MET A N 1
ATOM 710 C CA . MET A 1 93 ? -20.797 -6.828 4.203 1 95.88 93 MET A CA 1
ATOM 711 C C . MET A 1 93 ? -20.125 -5.461 4.281 1 95.88 93 MET A C 1
ATOM 713 O O . MET A 1 93 ? -20 -4.887 5.363 1 95.88 93 MET A O 1
ATOM 717 N N . ARG A 1 94 ? -19.656 -5.066 3.152 1 96.38 94 ARG A N 1
ATOM 718 C CA . ARG A 1 94 ? -19.016 -3.752 3.082 1 96.38 94 ARG A CA 1
ATOM 719 C C . ARG A 1 94 ? -19.984 -2.654 3.514 1 96.38 94 ARG A C 1
ATOM 721 O O . ARG A 1 94 ? -19.625 -1.771 4.293 1 96.38 94 ARG A O 1
ATOM 728 N N . THR A 1 95 ? -21.156 -2.686 3.029 1 95.62 95 THR A N 1
ATOM 729 C CA . THR A 1 95 ? -22.188 -1.71 3.369 1 95.62 95 THR A CA 1
ATOM 730 C C . THR A 1 95 ? -22.516 -1.772 4.855 1 95.62 95 THR A C 1
ATOM 732 O O . THR A 1 95 ? -22.656 -0.737 5.512 1 95.62 95 THR A O 1
ATOM 735 N N . GLU A 1 96 ? -22.641 -2.941 5.332 1 95.38 96 GLU A N 1
ATOM 736 C CA . GLU A 1 96 ? -22.953 -3.129 6.746 1 95.38 96 GLU A CA 1
ATOM 737 C C . GLU A 1 96 ? -21.812 -2.621 7.633 1 95.38 96 GLU A C 1
ATOM 739 O O . GLU A 1 96 ? -22.047 -1.985 8.656 1 95.38 96 GLU A O 1
ATOM 744 N N . LEU A 1 97 ? -20.578 -2.951 7.223 1 96 97 LEU A N 1
ATOM 745 C CA . LEU A 1 97 ? -19.406 -2.533 7.984 1 96 97 LEU A CA 1
ATOM 746 C C . LEU A 1 97 ? -19.281 -1.013 8.008 1 96 97 LEU A C 1
ATOM 748 O O . LEU A 1 97 ? -19.031 -0.424 9.062 1 96 97 LEU A O 1
ATOM 752 N N . TYR A 1 98 ? -19.5 -0.441 6.871 1 95.81 98 TYR A N 1
ATOM 753 C CA . TYR A 1 98 ? -19.453 1.015 6.805 1 95.81 98 TYR A CA 1
ATOM 754 C C . TYR A 1 98 ? -20.547 1.632 7.664 1 95.81 98 TYR A C 1
ATOM 756 O O . TYR A 1 98 ? -20.312 2.611 8.375 1 95.81 98 TYR A O 1
ATOM 764 N N . SER A 1 99 ? -21.703 1.131 7.523 1 94.62 99 SER A N 1
ATOM 765 C CA . SER A 1 99 ? -22.828 1.624 8.312 1 94.62 99 SER A CA 1
ATOM 766 C C . SER A 1 99 ? -22.547 1.546 9.805 1 94.62 99 SER A C 1
ATOM 768 O O . SER A 1 99 ? -22.844 2.479 10.555 1 94.62 99 SER A O 1
ATOM 770 N N . LYS A 1 100 ? -21.969 0.483 10.172 1 93.81 100 LYS A N 1
ATOM 771 C CA . LYS A 1 100 ? -21.609 0.324 11.578 1 93.81 100 LYS A CA 1
ATOM 772 C C . LYS A 1 100 ? -20.578 1.372 12 1 93.81 100 LYS A C 1
ATOM 774 O O . LYS A 1 100 ? -20.719 1.998 13.055 1 93.81 100 LYS A O 1
ATOM 779 N N . LEU A 1 101 ? -19.625 1.625 11.211 1 93.69 101 LEU A N 1
ATOM 780 C CA . LEU A 1 101 ? -18.531 2.537 11.531 1 93.69 101 LEU A CA 1
ATOM 781 C C . LEU A 1 101 ? -19.031 3.973 11.625 1 93.69 101 LEU A C 1
ATOM 783 O O . LEU A 1 101 ? -18.625 4.719 12.523 1 93.69 101 LEU A O 1
ATOM 787 N N . GLN A 1 102 ? -19.922 4.316 10.719 1 91.81 102 GLN A N 1
ATOM 788 C CA . GLN A 1 102 ? -20.375 5.703 10.711 1 91.81 102 GLN A CA 1
ATOM 789 C C . GLN A 1 102 ? -21.203 6.02 11.945 1 91.81 102 GLN A C 1
ATOM 791 O O . GLN A 1 102 ? -21.375 7.184 12.305 1 91.81 102 GLN A O 1
ATOM 796 N N . HIS A 1 103 ? -21.656 4.984 12.656 1 89.25 103 HIS A N 1
ATOM 797 C CA . HIS A 1 103 ? -22.484 5.191 13.828 1 89.25 103 HIS A CA 1
ATOM 798 C C . HIS A 1 103 ? -21.688 5.023 15.117 1 89.25 103 HIS A C 1
ATOM 800 O O . HIS A 1 103 ? -22.25 5.129 16.219 1 89.25 103 HIS A O 1
ATOM 806 N N . MET A 1 104 ? -20.422 4.801 14.969 1 89.12 104 MET A N 1
ATOM 807 C CA . MET A 1 104 ? -19.562 4.664 16.141 1 89.12 104 MET A CA 1
ATOM 808 C C . MET A 1 104 ? -19.297 6.02 16.781 1 89.12 104 MET A C 1
ATOM 810 O O . MET A 1 104 ? -19.406 7.055 16.125 1 89.12 104 MET A O 1
ATOM 814 N N . GLY A 1 105 ? -19.016 5.977 18.047 1 87.19 105 GLY A N 1
ATOM 815 C CA . GLY A 1 105 ? -18.641 7.207 18.719 1 87.19 105 GLY A CA 1
ATOM 816 C C . GLY A 1 105 ? -17.297 7.746 18.297 1 87.19 105 GLY A C 1
ATOM 817 O O . GLY A 1 105 ? -16.484 7.023 17.719 1 87.19 105 GLY A O 1
ATOM 818 N N . LEU A 1 106 ? -17.109 8.953 18.531 1 86.44 106 LEU A N 1
ATOM 819 C CA . LEU A 1 106 ? -15.883 9.609 18.125 1 86.44 106 LEU A CA 1
ATOM 820 C C . LEU A 1 106 ? -14.688 9.039 18.875 1 86.44 106 LEU A C 1
ATOM 822 O O . LEU A 1 106 ? -13.547 9.109 18.391 1 86.44 106 LEU A O 1
ATOM 826 N N . ARG A 1 107 ? -14.969 8.523 20.062 1 84.31 107 ARG A N 1
ATOM 827 C CA . ARG A 1 107 ? -13.906 7.883 20.828 1 84.31 107 ARG A CA 1
ATOM 828 C C . ARG A 1 107 ? -13.242 6.77 20.031 1 84.31 107 ARG A C 1
ATOM 830 O O . ARG A 1 107 ? -12.023 6.598 20.094 1 84.31 107 ARG A O 1
ATOM 837 N N . TYR A 1 108 ? -14.047 6.098 19.359 1 85.94 108 TYR A N 1
ATOM 838 C CA . TYR A 1 108 ? -13.539 4.996 18.547 1 85.94 108 TYR A CA 1
ATOM 839 C C . TYR A 1 108 ? -12.641 5.512 17.438 1 85.94 108 TYR A C 1
ATOM 841 O O . TYR A 1 108 ? -11.586 4.93 17.156 1 85.94 108 TYR A O 1
ATOM 849 N N . PHE A 1 109 ? -12.992 6.555 16.781 1 84.25 109 PHE A N 1
ATOM 850 C CA . PHE A 1 109 ? -12.25 7.117 15.664 1 84.25 109 PHE A CA 1
ATOM 851 C C . PHE A 1 109 ? -10.938 7.742 16.141 1 84.25 109 PHE A C 1
ATOM 853 O O . PHE A 1 109 ? -9.945 7.75 15.406 1 84.25 109 PHE A O 1
ATOM 860 N N . ASN A 1 110 ? -10.984 8.281 17.312 1 77.62 110 ASN A N 1
ATOM 861 C CA . ASN A 1 110 ? -9.781 8.883 17.859 1 77.62 110 ASN A CA 1
ATOM 862 C C . ASN A 1 110 ? -8.742 7.82 18.219 1 77.62 110 ASN A C 1
ATOM 864 O O . ASN A 1 110 ? -7.539 8.094 18.219 1 77.62 110 ASN A O 1
ATOM 868 N N . LYS A 1 111 ? -9.18 6.703 18.531 1 77.06 111 LYS A N 1
ATOM 869 C CA . LYS A 1 111 ? -8.289 5.609 18.906 1 77.06 111 LYS A CA 1
ATOM 870 C C . LYS A 1 111 ? -7.789 4.855 17.672 1 77.06 111 LYS A C 1
ATOM 872 O O . LYS A 1 111 ? -6.789 4.141 17.734 1 77.06 111 LYS A O 1
ATOM 877 N N . SER A 1 112 ? -8.5 5.094 16.609 1 80.81 112 SER A N 1
ATOM 878 C CA . SER A 1 112 ? -8.18 4.332 15.406 1 80.81 112 SER A CA 1
ATOM 879 C C . SER A 1 112 ? -7.598 5.23 14.32 1 80.81 112 SER A C 1
ATOM 881 O O . SER A 1 112 ? -7.934 6.414 14.242 1 80.81 112 SER A O 1
ATOM 883 N N . ARG A 1 113 ? -6.727 4.684 13.5 1 78.12 113 ARG A N 1
ATOM 884 C CA . ARG A 1 113 ? -6.199 5.398 12.344 1 78.12 113 ARG A CA 1
ATOM 885 C C . ARG A 1 113 ? -7.156 5.305 11.156 1 78.12 113 ARG A C 1
ATOM 887 O O . ARG A 1 113 ? -7.707 4.238 10.883 1 78.12 113 ARG A O 1
ATOM 894 N N . THR A 1 114 ? -7.398 6.465 10.531 1 81.56 114 THR A N 1
ATOM 895 C CA . THR A 1 114 ? -8.305 6.539 9.391 1 81.56 114 THR A CA 1
ATOM 896 C C . THR A 1 114 ? -7.902 5.531 8.32 1 81.56 114 THR A C 1
ATOM 898 O O . THR A 1 114 ? -8.766 4.875 7.727 1 81.56 114 THR A O 1
ATOM 901 N N . GLY A 1 115 ? -6.66 5.375 8.141 1 80.19 115 GLY A N 1
ATOM 902 C CA . GLY A 1 115 ? -6.176 4.418 7.156 1 80.19 115 GLY A CA 1
ATOM 903 C C . GLY A 1 115 ? -6.551 2.984 7.488 1 80.19 115 GLY A C 1
ATOM 904 O O . GLY A 1 115 ? -6.895 2.207 6.594 1 80.19 115 GLY A O 1
ATOM 905 N N . ASP A 1 116 ? -6.461 2.65 8.742 1 84.88 116 ASP A N 1
ATOM 906 C CA . ASP A 1 116 ? -6.793 1.297 9.172 1 84.88 116 ASP A CA 1
ATOM 907 C C . ASP A 1 116 ? -8.273 1.001 8.961 1 84.88 116 ASP A C 1
ATOM 909 O O . ASP A 1 116 ? -8.641 -0.088 8.508 1 84.88 116 ASP A O 1
ATOM 913 N N . LEU A 1 117 ? -9.039 1.947 9.289 1 90.75 117 LEU A N 1
ATOM 914 C CA . LEU A 1 117 ? -10.477 1.772 9.117 1 90.75 117 LEU A CA 1
ATOM 915 C C . LEU A 1 117 ? -10.844 1.64 7.645 1 90.75 117 LEU A C 1
ATOM 917 O O . LEU A 1 117 ? -11.68 0.809 7.277 1 90.75 117 LEU A O 1
ATOM 921 N N . THR A 1 118 ? -10.227 2.484 6.875 1 90.94 118 THR A N 1
ATOM 922 C CA . THR A 1 118 ? -10.445 2.4 5.434 1 90.94 118 THR A CA 1
ATOM 923 C C . THR A 1 118 ? -10.023 1.035 4.898 1 90.94 118 THR A C 1
ATOM 925 O O . THR A 1 118 ? -10.734 0.433 4.09 1 90.94 118 THR A O 1
ATOM 928 N N . SER A 1 119 ? -8.906 0.507 5.391 1 89.88 119 SER A N 1
ATOM 929 C CA . SER A 1 119 ? -8.406 -0.794 4.957 1 89.88 119 SER A CA 1
ATOM 930 C C . SER A 1 119 ? -9.367 -1.912 5.336 1 89.88 119 SER A C 1
ATOM 932 O O . SER A 1 119 ? -9.523 -2.883 4.594 1 89.88 119 SER A O 1
ATOM 934 N N . ARG A 1 120 ? -9.984 -1.812 6.449 1 92.44 120 ARG A N 1
ATOM 935 C CA . ARG A 1 120 ? -10.953 -2.816 6.875 1 92.44 120 ARG A CA 1
ATOM 936 C C . ARG A 1 120 ? -12.125 -2.887 5.906 1 92.44 120 ARG A C 1
ATOM 938 O O . ARG A 1 120 ? -12.555 -3.977 5.516 1 92.44 120 ARG A O 1
ATOM 945 N N . VAL A 1 121 ? -12.539 -1.7 5.477 1 94.75 121 VAL A N 1
ATOM 946 C CA . VAL A 1 121 ? -13.734 -1.617 4.645 1 94.75 121 VAL A CA 1
ATOM 947 C C . VAL A 1 121 ? -13.398 -2.025 3.211 1 94.75 121 VAL A C 1
ATOM 949 O O . VAL A 1 121 ? -14.219 -2.635 2.521 1 94.75 121 VAL A O 1
ATOM 952 N N . ILE A 1 122 ? -12.203 -1.753 2.809 1 93.19 122 ILE A N 1
ATOM 953 C CA . ILE A 1 122 ? -11.867 -1.939 1.401 1 93.19 122 ILE A CA 1
ATOM 954 C C . ILE A 1 122 ? -11.164 -3.281 1.213 1 93.19 122 ILE A C 1
ATOM 956 O O . ILE A 1 122 ? -11.578 -4.098 0.384 1 93.19 122 ILE A O 1
ATOM 960 N N . ASN A 1 123 ? -10.188 -3.588 2.082 1 90.81 123 ASN A N 1
ATOM 961 C CA . ASN A 1 123 ? -9.312 -4.73 1.844 1 90.81 123 ASN A CA 1
ATOM 962 C C . ASN A 1 123 ? -9.766 -5.957 2.625 1 90.81 123 ASN A C 1
ATOM 964 O O . ASN A 1 123 ? -9.914 -7.043 2.057 1 90.81 123 ASN A O 1
ATOM 968 N N . ASP A 1 124 ? -9.961 -5.789 3.885 1 92.25 124 ASP A N 1
ATOM 969 C CA . ASP A 1 124 ? -10.25 -6.941 4.738 1 92.25 124 ASP A CA 1
ATOM 970 C C . ASP A 1 124 ? -11.562 -7.605 4.328 1 92.25 124 ASP A C 1
ATOM 972 O O . ASP A 1 124 ? -11.695 -8.828 4.418 1 92.25 124 ASP A O 1
ATOM 976 N N . VAL A 1 125 ? -12.469 -6.805 3.893 1 95.31 125 VAL A N 1
ATOM 977 C CA . VAL A 1 125 ? -13.75 -7.367 3.492 1 95.31 125 VAL A CA 1
ATOM 978 C C . VAL A 1 125 ? -13.57 -8.25 2.258 1 95.31 125 VAL A C 1
ATOM 980 O O . VAL A 1 125 ? -14.297 -9.227 2.078 1 95.31 125 VAL A O 1
ATOM 983 N N . MET A 1 126 ? -12.602 -7.973 1.455 1 94.75 126 MET A N 1
ATOM 984 C CA . MET A 1 126 ? -12.344 -8.742 0.241 1 94.75 126 MET A CA 1
ATOM 985 C C . MET A 1 126 ? -11.812 -10.133 0.581 1 94.75 126 MET A C 1
ATOM 987 O O . MET A 1 126 ? -11.883 -11.047 -0.246 1 94.75 126 MET A O 1
ATOM 991 N N . GLU A 1 127 ? -11.328 -10.312 1.797 1 93.69 127 GLU A N 1
ATOM 992 C CA . GLU A 1 127 ? -10.859 -11.617 2.234 1 93.69 127 GLU A CA 1
ATOM 993 C C . GLU A 1 127 ? -12 -12.633 2.268 1 93.69 127 GLU A C 1
ATOM 995 O O . GLU A 1 127 ? -11.766 -13.836 2.129 1 93.69 127 GLU A O 1
ATOM 1000 N N . VAL A 1 128 ? -13.211 -12.109 2.371 1 94.38 128 VAL A N 1
ATOM 1001 C CA . VAL A 1 128 ? -14.383 -12.984 2.328 1 94.38 128 VAL A CA 1
ATOM 1002 C C . VAL A 1 128 ? -14.492 -13.641 0.953 1 94.38 128 VAL A C 1
ATOM 1004 O O . VAL A 1 128 ? -14.828 -14.82 0.845 1 94.38 128 VAL A O 1
ATOM 1007 N N . GLU A 1 129 ? -14.242 -12.836 -0.032 1 94.31 129 GLU A N 1
ATOM 1008 C CA . GLU A 1 129 ? -14.25 -13.383 -1.385 1 94.31 129 GLU A CA 1
ATOM 1009 C C . GLU A 1 129 ? -13.164 -14.445 -1.557 1 94.31 129 GLU A C 1
ATOM 1011 O O . GLU A 1 129 ? -13.406 -15.492 -2.158 1 94.31 129 GLU A O 1
ATOM 1016 N N . ILE A 1 130 ? -12.016 -14.281 -1.043 1 93.69 130 ILE A N 1
ATOM 1017 C CA . ILE A 1 130 ? -10.914 -15.234 -1.139 1 93.69 130 ILE A CA 1
ATOM 1018 C C . ILE A 1 130 ? -11.305 -16.547 -0.459 1 93.69 130 ILE A C 1
ATOM 1020 O O . ILE A 1 130 ? -11.086 -17.625 -1.008 1 93.69 130 ILE A O 1
ATOM 1024 N N . LEU A 1 131 ? -11.945 -16.406 0.679 1 93.19 131 LEU A N 1
ATOM 1025 C CA . LEU A 1 131 ? -12.336 -17.578 1.451 1 93.19 131 LEU A CA 1
ATOM 1026 C C . LEU A 1 131 ? -13.422 -18.375 0.724 1 93.19 131 LEU A C 1
ATOM 1028 O O . LEU A 1 131 ? -13.281 -19.578 0.517 1 93.19 131 LEU A O 1
ATOM 1032 N N . LEU A 1 132 ? -14.422 -17.688 0.229 1 93.56 132 LEU A N 1
ATOM 1033 C CA . LEU A 1 132 ? -15.602 -18.344 -0.309 1 93.56 132 LEU A CA 1
ATOM 1034 C C . LEU A 1 132 ? -15.367 -18.797 -1.747 1 93.56 132 LEU A C 1
ATOM 1036 O O . LEU A 1 132 ? -15.836 -19.859 -2.156 1 93.56 132 LEU A O 1
ATOM 1040 N N . ALA A 1 133 ? -14.641 -17.984 -2.475 1 93.19 133 ALA A N 1
ATOM 1041 C CA . ALA A 1 133 ? -14.586 -18.234 -3.91 1 93.19 133 ALA A CA 1
ATOM 1042 C C . ALA A 1 133 ? -13.312 -19 -4.277 1 93.19 133 ALA A C 1
ATOM 1044 O O . ALA A 1 133 ? -13.234 -19.609 -5.34 1 93.19 133 ALA A O 1
ATOM 1045 N N . HIS A 1 134 ? -12.281 -19 -3.418 1 92.69 134 HIS A N 1
ATOM 1046 C CA . HIS A 1 134 ? -11.023 -19.641 -3.789 1 92.69 134 HIS A CA 1
ATOM 1047 C C . HIS A 1 134 ? -10.648 -20.734 -2.795 1 92.69 134 HIS A C 1
ATOM 1049 O O . HIS A 1 134 ? -10.602 -21.906 -3.15 1 92.69 134 HIS A O 1
ATOM 1055 N N . ILE A 1 135 ? -10.617 -20.469 -1.52 1 92.38 135 ILE A N 1
ATOM 1056 C CA . ILE A 1 135 ? -10.07 -21.375 -0.522 1 92.38 135 ILE A CA 1
ATOM 1057 C C . ILE A 1 135 ? -10.984 -22.578 -0.355 1 92.38 135 ILE A C 1
ATOM 1059 O O . ILE A 1 135 ? -10.547 -23.719 -0.481 1 92.38 135 ILE A O 1
ATOM 1063 N N . ILE A 1 136 ? -12.219 -22.359 -0.181 1 92.56 136 ILE A N 1
ATOM 1064 C CA . ILE A 1 136 ? -13.156 -23.438 0.083 1 92.56 136 ILE A CA 1
ATOM 1065 C C . ILE A 1 136 ? -13.25 -24.359 -1.138 1 92.56 136 ILE A C 1
ATOM 1067 O O . ILE A 1 136 ? -13.07 -25.578 -1.026 1 92.56 136 ILE A O 1
ATOM 1071 N N . PRO A 1 137 ? -13.438 -23.766 -2.309 1 93 137 PRO A N 1
ATOM 1072 C CA . PRO A 1 137 ? -13.461 -24.641 -3.482 1 93 137 PRO A CA 1
ATOM 1073 C C . PRO A 1 137 ? -12.156 -25.406 -3.682 1 93 137 PRO A C 1
ATOM 1075 O O . PRO A 1 137 ? -12.164 -26.594 -4.02 1 93 137 PRO A O 1
ATOM 1078 N N . ASP A 1 138 ? -11.008 -24.766 -3.523 1 93.38 138 ASP A N 1
ATOM 1079 C CA . ASP A 1 138 ? -9.711 -25.406 -3.705 1 93.38 138 ASP A CA 1
ATOM 1080 C C . ASP A 1 138 ? -9.516 -26.547 -2.699 1 93.38 138 ASP A C 1
ATOM 1082 O O . ASP A 1 138 ? -8.93 -27.578 -3.029 1 93.38 138 ASP A O 1
ATOM 1086 N N . PHE A 1 139 ? -10.008 -26.391 -1.518 1 92.44 139 PHE A N 1
ATOM 1087 C CA . PHE A 1 139 ? -9.945 -27.453 -0.521 1 92.44 139 PHE A CA 1
ATOM 1088 C C . PHE A 1 139 ? -10.766 -28.656 -0.968 1 92.44 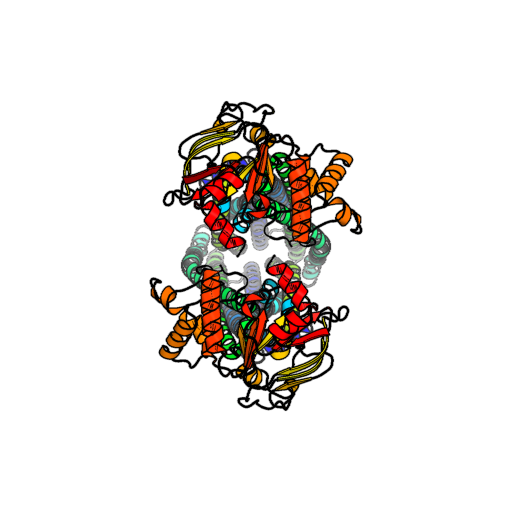139 PHE A C 1
ATOM 1090 O O . PHE A 1 139 ? -10.328 -29.797 -0.8 1 92.44 139 PHE A O 1
ATOM 1097 N N . VAL A 1 140 ? -11.891 -28.391 -1.476 1 93.69 140 VAL A N 1
ATOM 1098 C CA . VAL A 1 140 ? -12.766 -29.469 -1.929 1 93.69 140 VAL A CA 1
ATOM 1099 C C . VAL A 1 140 ? -12.086 -30.25 -3.053 1 93.69 140 VAL A C 1
ATOM 1101 O O . VAL A 1 140 ? -12.031 -31.484 -3.021 1 93.69 140 VAL A O 1
ATOM 1104 N N . VAL A 1 141 ? -11.539 -29.516 -3.969 1 94.25 141 VAL A N 1
ATOM 1105 C CA . VAL A 1 141 ? -10.875 -30.141 -5.109 1 94.25 141 VAL A CA 1
ATOM 1106 C C . VAL A 1 141 ? -9.688 -30.969 -4.625 1 94.25 141 VAL A C 1
ATOM 1108 O O . VAL A 1 141 ? -9.516 -32.125 -5.047 1 94.25 141 VAL A O 1
ATOM 1111 N N . ASN A 1 142 ? -8.922 -30.422 -3.732 1 93.62 142 ASN A N 1
ATOM 1112 C CA . ASN A 1 142 ? -7.727 -31.094 -3.246 1 93.62 142 ASN A CA 1
ATOM 1113 C C . ASN A 1 142 ? -8.078 -32.344 -2.436 1 93.62 142 ASN A C 1
ATOM 1115 O O . ASN A 1 142 ? -7.438 -33.375 -2.578 1 93.62 142 ASN A O 1
ATOM 1119 N N . ILE A 1 143 ? -9.086 -32.312 -1.667 1 93.88 143 ILE A N 1
ATOM 1120 C CA . ILE A 1 143 ? -9.523 -33.438 -0.863 1 93.88 143 ILE A CA 1
ATOM 1121 C C . ILE A 1 143 ? -10.078 -34.531 -1.772 1 93.88 143 ILE A C 1
ATOM 1123 O O . ILE A 1 143 ? -9.742 -35.719 -1.62 1 93.88 143 ILE A O 1
ATOM 1127 N N . LEU A 1 144 ? -10.875 -34.094 -2.709 1 95 144 LEU A N 1
ATOM 1128 C CA . LEU A 1 144 ? -11.453 -35.062 -3.648 1 95 144 LEU A CA 1
ATOM 1129 C C . LEU A 1 144 ? -10.367 -35.719 -4.477 1 95 144 LEU A C 1
ATOM 1131 O O . LEU A 1 144 ? -10.43 -36.938 -4.734 1 95 144 LEU A O 1
ATOM 1135 N N . THR A 1 145 ? -9.43 -34.938 -4.906 1 94.5 145 THR A N 1
ATOM 1136 C CA . THR A 1 145 ? -8.336 -35.5 -5.699 1 94.5 145 THR A CA 1
ATOM 1137 C C . THR A 1 145 ? -7.477 -36.438 -4.855 1 94.5 145 THR A C 1
ATOM 1139 O O . THR A 1 145 ? -7.109 -37.531 -5.309 1 94.5 145 THR A O 1
ATOM 1142 N N . PHE A 1 146 ? -7.18 -36.062 -3.711 1 92.5 146 PHE A N 1
ATOM 1143 C CA . PHE A 1 146 ? -6.371 -36.875 -2.803 1 92.5 146 PHE A CA 1
ATOM 1144 C C . PHE A 1 146 ? -7.043 -38.188 -2.521 1 92.5 146 PHE A C 1
ATOM 1146 O O . PHE A 1 146 ? -6.438 -39.25 -2.705 1 92.5 146 PHE A O 1
ATOM 1153 N N . ILE A 1 147 ? -8.273 -38.188 -2.162 1 94.25 147 ILE A N 1
ATOM 1154 C CA . ILE A 1 147 ? -9.016 -39.375 -1.81 1 94.25 147 ILE A CA 1
ATOM 1155 C C . ILE A 1 147 ? -9.359 -40.188 -3.072 1 94.25 147 ILE A C 1
ATOM 1157 O O . ILE A 1 147 ? -9.164 -41.406 -3.123 1 94.25 147 ILE A O 1
ATOM 1161 N N . GLY A 1 148 ? -9.875 -39.406 -4.062 1 94.62 148 GLY A N 1
ATOM 1162 C CA . GLY A 1 148 ? -10.266 -40.062 -5.297 1 94.62 148 GLY A CA 1
ATOM 1163 C C . GLY A 1 148 ? -9.117 -40.75 -5.988 1 94.62 148 GLY A C 1
ATOM 1164 O O . GLY A 1 148 ? -9.219 -41.938 -6.332 1 94.62 148 GLY A O 1
ATOM 1165 N N . VAL A 1 149 ? -7.992 -40.094 -6.207 1 93.94 149 VAL A N 1
ATOM 1166 C CA . VAL A 1 149 ? -6.828 -40.656 -6.871 1 93.94 149 VAL A CA 1
ATOM 1167 C C . VAL A 1 149 ? -6.207 -41.75 -5.98 1 93.94 149 VAL A C 1
ATOM 1169 O O . VAL A 1 149 ? -5.707 -42.75 -6.477 1 93.94 149 VAL A O 1
ATOM 1172 N N . GLY A 1 150 ? -6.191 -41.531 -4.645 1 93.06 150 GLY A N 1
ATOM 1173 C CA . GLY A 1 150 ? -5.742 -42.562 -3.734 1 93.06 150 GLY A CA 1
ATOM 1174 C C . GLY A 1 150 ? -6.492 -43.875 -3.906 1 93.06 150 GLY A C 1
ATOM 1175 O O . GLY A 1 150 ? -5.883 -44.938 -4.035 1 93.06 150 GLY A O 1
ATOM 1176 N N . ILE A 1 151 ? -7.793 -43.781 -4.004 1 94.69 151 ILE A N 1
ATOM 1177 C CA . ILE A 1 151 ? -8.641 -44.969 -4.176 1 94.69 151 ILE A CA 1
ATOM 1178 C C . ILE A 1 151 ? -8.328 -45.625 -5.516 1 94.69 151 ILE A C 1
ATOM 1180 O O . ILE A 1 151 ? -8.227 -46.844 -5.598 1 94.69 151 ILE A O 1
ATOM 1184 N N . LEU A 1 152 ? -8.102 -44.812 -6.543 1 94.44 152 LEU A N 1
ATOM 1185 C CA . LEU A 1 152 ? -7.82 -45.375 -7.867 1 94.44 152 LEU A CA 1
ATOM 1186 C C . LEU A 1 152 ? -6.48 -46.094 -7.887 1 94.44 152 LEU A C 1
ATOM 1188 O O . LEU A 1 152 ? -6.348 -47.156 -8.5 1 94.44 152 LEU A O 1
ATOM 1192 N N . LEU A 1 153 ? -5.484 -45.562 -7.223 1 94.38 153 LEU A N 1
ATOM 1193 C CA . LEU A 1 153 ? -4.176 -46.188 -7.16 1 94.38 153 LEU A CA 1
ATOM 1194 C C . LEU A 1 153 ? -4.27 -47.562 -6.469 1 94.38 153 LEU A C 1
ATOM 1196 O O . LEU A 1 153 ? -3.717 -48.531 -6.961 1 94.38 153 LEU A O 1
ATOM 1200 N N . PHE A 1 154 ? -5.023 -47.688 -5.422 1 94.94 154 PHE A N 1
ATOM 1201 C CA . PHE A 1 154 ? -5.164 -48.938 -4.676 1 94.94 154 PHE A CA 1
ATOM 1202 C C . PHE A 1 154 ? -6.051 -49.906 -5.434 1 94.94 154 PHE A C 1
ATOM 1204 O O . PHE A 1 154 ? -5.93 -51.125 -5.254 1 94.94 154 PHE A O 1
ATOM 1211 N N . SER A 1 155 ? -6.949 -49.375 -6.27 1 93.81 155 SER A N 1
ATOM 1212 C CA . SER A 1 155 ? -7.809 -50.25 -7.066 1 93.81 155 SER A CA 1
ATOM 1213 C C . SER A 1 155 ? -7.035 -50.906 -8.211 1 93.81 155 SER A C 1
ATOM 1215 O O . SER A 1 155 ? -7.383 -52 -8.664 1 93.81 155 SER A O 1
ATOM 1217 N N . ILE A 1 156 ? -6 -50.219 -8.727 1 92.25 156 ILE A N 1
ATOM 1218 C CA . ILE A 1 156 ? -5.191 -50.75 -9.812 1 92.25 156 ILE A CA 1
ATOM 1219 C C . ILE A 1 156 ? -4.297 -51.875 -9.266 1 92.25 156 ILE A C 1
ATOM 1221 O O . ILE A 1 156 ? -4.379 -53 -9.719 1 92.25 156 ILE A O 1
ATOM 1225 N N . ASN A 1 157 ? -3.412 -51.562 -8.289 1 94.38 157 ASN A N 1
ATOM 1226 C CA . ASN A 1 157 ? -2.568 -52.562 -7.633 1 94.38 157 ASN A CA 1
ATOM 1227 C C . ASN A 1 157 ? -2.154 -52.094 -6.238 1 94.38 157 ASN A C 1
ATOM 1229 O O . ASN A 1 157 ? -1.495 -51.062 -6.086 1 94.38 157 ASN A O 1
ATOM 1233 N N . VAL A 1 158 ? -2.42 -52.844 -5.277 1 94.31 158 VAL A N 1
ATOM 1234 C CA . VAL A 1 158 ? -2.229 -52.5 -3.873 1 94.31 158 VAL A CA 1
ATOM 1235 C C . VAL A 1 158 ? -0.736 -52.469 -3.549 1 94.31 158 VAL A C 1
ATOM 1237 O O . VAL A 1 158 ? -0.263 -51.562 -2.875 1 94.31 158 VAL A O 1
ATOM 1240 N N . LYS A 1 159 ? 0.054 -53.438 -4.062 1 94.12 159 LYS A N 1
ATOM 1241 C CA . LYS A 1 159 ? 1.482 -53.531 -3.77 1 94.12 159 LYS A CA 1
ATOM 1242 C C . LYS A 1 159 ? 2.232 -52.344 -4.355 1 94.12 159 LYS A C 1
ATOM 1244 O O . LYS A 1 159 ? 3.029 -51.688 -3.668 1 94.12 159 LYS A O 1
ATOM 1249 N N . LEU A 1 160 ? 1.904 -52.062 -5.59 1 93.56 160 LEU A N 1
ATOM 1250 C CA . LEU A 1 160 ? 2.561 -50.938 -6.254 1 93.56 160 LEU A CA 1
ATOM 1251 C C . LEU A 1 160 ? 2.146 -49.594 -5.621 1 93.56 160 LEU A C 1
ATOM 1253 O O . LEU A 1 160 ? 2.941 -48.656 -5.566 1 93.56 160 LEU A O 1
ATOM 1257 N N . ALA A 1 161 ? 0.912 -49.5 -5.176 1 94.12 161 ALA A N 1
ATOM 1258 C CA . ALA A 1 161 ? 0.414 -48.281 -4.523 1 94.12 161 ALA A CA 1
ATOM 1259 C C . ALA A 1 161 ? 1.187 -48 -3.24 1 94.12 161 ALA A C 1
ATOM 1261 O O . ALA A 1 161 ? 1.641 -46.875 -3.021 1 94.12 161 ALA A O 1
ATOM 1262 N N . PHE A 1 162 ? 1.412 -48.969 -2.469 1 92.88 162 PHE A N 1
ATOM 1263 C CA . PHE A 1 162 ? 2.139 -48.781 -1.219 1 92.88 162 PHE A CA 1
ATOM 1264 C C . PHE A 1 162 ? 3.582 -48.375 -1.485 1 92.88 162 PHE A C 1
ATOM 1266 O O . PHE A 1 162 ? 4.113 -47.469 -0.815 1 92.88 162 PHE A O 1
ATOM 1273 N N . ILE A 1 163 ? 4.176 -48.906 -2.453 1 91.56 163 ILE A N 1
ATOM 1274 C CA . ILE A 1 163 ? 5.578 -48.656 -2.746 1 91.56 163 ILE A CA 1
ATOM 1275 C C . ILE A 1 163 ? 5.723 -47.219 -3.305 1 91.56 163 ILE A C 1
ATOM 1277 O O . ILE A 1 163 ? 6.676 -46.531 -2.971 1 91.56 163 ILE A O 1
ATOM 1281 N N . SER A 1 164 ? 4.773 -46.906 -4.145 1 88.44 164 SER A N 1
ATOM 1282 C CA . SER A 1 164 ? 4.859 -45.594 -4.766 1 88.44 164 SER A CA 1
ATOM 1283 C C . SER A 1 164 ? 4.527 -44.5 -3.77 1 88.44 164 SER A C 1
ATOM 1285 O O . SER A 1 164 ? 5.027 -43.375 -3.887 1 88.44 164 SER A O 1
ATOM 1287 N N . LEU A 1 165 ? 3.699 -44.719 -2.777 1 89.06 165 LEU A N 1
ATOM 1288 C CA . LEU A 1 165 ? 3.244 -43.719 -1.828 1 89.06 165 LEU A CA 1
ATOM 1289 C C . LEU A 1 165 ? 4.285 -43.469 -0.734 1 89.06 165 LEU A C 1
ATOM 1291 O O . LEU A 1 165 ? 4.137 -42.594 0.093 1 89.06 165 LEU A O 1
ATOM 1295 N N . VAL A 1 166 ? 5.414 -44.125 -0.79 1 90.19 166 VAL A N 1
ATOM 1296 C CA . VAL A 1 166 ? 6.496 -44 0.181 1 90.19 166 VAL A CA 1
ATOM 1297 C C . VAL A 1 166 ? 7.121 -42.594 0.076 1 90.19 166 VAL A C 1
ATOM 1299 O O . VAL A 1 166 ? 7.691 -42.094 1.043 1 90.19 166 VAL A O 1
ATOM 1302 N N . THR A 1 167 ? 6.938 -41.938 -1.079 1 90.62 167 THR A N 1
ATOM 1303 C CA . THR A 1 167 ? 7.512 -40.594 -1.282 1 90.62 167 THR A CA 1
ATOM 1304 C C . THR A 1 167 ? 6.66 -39.531 -0.596 1 90.62 167 THR A C 1
ATOM 1306 O O . THR A 1 167 ? 7.137 -38.438 -0.346 1 90.62 167 THR A O 1
ATOM 1309 N N . ILE A 1 168 ? 5.449 -39.844 -0.243 1 88.12 168 ILE A N 1
ATOM 1310 C CA . ILE A 1 168 ? 4.488 -38.875 0.245 1 88.12 168 ILE A CA 1
ATOM 1311 C C . ILE A 1 168 ? 4.918 -38.375 1.619 1 88.12 168 ILE A C 1
ATOM 1313 O O . ILE A 1 168 ? 4.957 -37.156 1.857 1 88.12 168 ILE A O 1
ATOM 1317 N N . PRO A 1 169 ? 5.297 -39.219 2.553 1 88.25 169 PRO A N 1
ATOM 1318 C CA . PRO A 1 169 ? 5.754 -38.719 3.854 1 88.25 169 PRO A CA 1
ATOM 1319 C C . PRO A 1 169 ? 6.926 -37.75 3.736 1 88.25 169 PRO A C 1
ATOM 1321 O O . PRO A 1 169 ? 7.027 -36.812 4.52 1 88.25 169 PRO A O 1
ATOM 1324 N N . PHE A 1 170 ? 7.75 -37.938 2.748 1 89.69 170 PHE A N 1
ATOM 1325 C CA . PHE A 1 170 ? 8.875 -37.031 2.555 1 89.69 170 PHE A CA 1
ATOM 1326 C C . PHE A 1 170 ? 8.406 -35.688 2.043 1 89.69 170 PHE A C 1
ATOM 1328 O O . PHE A 1 170 ? 8.883 -34.656 2.494 1 89.69 170 PHE A O 1
ATOM 1335 N N . ILE A 1 171 ? 7.441 -35.719 1.172 1 88.69 171 ILE A N 1
ATOM 1336 C CA . ILE A 1 171 ? 6.898 -34.5 0.623 1 88.69 171 ILE A CA 1
ATOM 1337 C C . ILE A 1 171 ? 6.188 -33.719 1.724 1 88.69 171 ILE A C 1
ATOM 1339 O O . ILE A 1 171 ? 6.383 -32.5 1.854 1 88.69 171 ILE A O 1
ATOM 1343 N N . ILE A 1 172 ? 5.445 -34.406 2.555 1 86.25 172 ILE A N 1
ATOM 1344 C CA . ILE A 1 172 ? 4.73 -33.781 3.658 1 86.25 172 ILE A CA 1
ATOM 1345 C C . ILE A 1 172 ? 5.73 -33.188 4.656 1 86.25 172 ILE A C 1
ATOM 1347 O O . ILE A 1 172 ? 5.566 -32.062 5.125 1 86.25 172 ILE A O 1
ATOM 1351 N N . MET A 1 173 ? 6.758 -33.906 4.926 1 87.44 173 MET A N 1
ATOM 1352 C CA . MET A 1 173 ? 7.785 -33.469 5.867 1 87.44 173 MET A CA 1
ATOM 1353 C C . MET A 1 173 ? 8.484 -32.219 5.371 1 87.44 173 MET A C 1
ATOM 1355 O O . MET A 1 173 ? 8.711 -31.266 6.141 1 87.44 173 MET A O 1
ATOM 1359 N N . ILE A 1 174 ? 8.766 -32.156 4.125 1 87 174 ILE A N 1
ATOM 1360 C CA . ILE A 1 174 ? 9.422 -31 3.531 1 87 174 ILE A CA 1
ATOM 1361 C C . ILE A 1 174 ? 8.492 -29.797 3.584 1 87 174 ILE A C 1
ATOM 1363 O O . ILE A 1 174 ? 8.922 -28.688 3.953 1 87 174 ILE A O 1
ATOM 1367 N N . THR A 1 175 ? 7.285 -30.062 3.291 1 82.12 175 THR A N 1
ATOM 1368 C CA . THR A 1 175 ? 6.305 -28.984 3.268 1 82.12 175 THR A CA 1
ATOM 1369 C C . THR A 1 175 ? 6.086 -28.422 4.668 1 82.12 175 THR A C 1
ATOM 1371 O O . THR A 1 175 ? 6.059 -27.203 4.855 1 82.12 175 THR A O 1
ATOM 1374 N N . LEU A 1 176 ? 5.984 -29.234 5.684 1 81.62 176 LEU A N 1
ATOM 1375 C CA . LEU A 1 176 ? 5.773 -28.797 7.059 1 81.62 176 LEU A CA 1
ATOM 1376 C C . LEU A 1 176 ? 7.023 -28.125 7.613 1 81.62 176 LEU A C 1
ATOM 1378 O O . LEU A 1 176 ? 6.926 -27.125 8.32 1 81.62 176 LEU A O 1
ATOM 1382 N N . TRP A 1 177 ? 8.109 -28.703 7.289 1 83.5 177 TRP A N 1
ATOM 1383 C CA . TRP A 1 177 ? 9.375 -28.125 7.719 1 83.5 177 TRP A CA 1
ATOM 1384 C C . TRP A 1 177 ? 9.547 -26.719 7.16 1 83.5 177 TRP A C 1
ATOM 1386 O O . TRP A 1 177 ? 9.969 -25.797 7.875 1 83.5 177 TRP A O 1
ATOM 1396 N N . GLN A 1 178 ? 9.227 -26.531 5.961 1 80.19 178 GLN A N 1
ATOM 1397 C CA . GLN A 1 178 ? 9.312 -25.219 5.309 1 80.19 178 GLN A CA 1
ATOM 1398 C C . GLN A 1 178 ? 8.375 -24.219 5.973 1 80.19 178 GLN A C 1
ATOM 1400 O O . GLN A 1 178 ? 8.758 -23.062 6.191 1 80.19 178 GLN A O 1
ATOM 1405 N N . SER A 1 179 ? 7.227 -24.672 6.219 1 75.19 179 SER A N 1
ATOM 1406 C CA . SER A 1 179 ? 6.238 -23.781 6.82 1 75.19 179 SER A CA 1
ATOM 1407 C C . SER A 1 179 ? 6.699 -23.297 8.188 1 75.19 179 SER A C 1
ATOM 1409 O O . SER A 1 179 ? 6.535 -22.125 8.523 1 75.19 179 SER A O 1
ATOM 1411 N N . LYS A 1 180 ? 7.34 -24.078 8.953 1 80.75 180 LYS A N 1
ATOM 1412 C CA . LYS A 1 180 ? 7.742 -23.75 10.32 1 80.75 180 LYS A CA 1
ATOM 1413 C C . LYS A 1 180 ? 9.023 -22.922 10.336 1 80.75 180 LYS A C 1
ATOM 1415 O O . LYS A 1 180 ? 9.18 -22.031 11.164 1 80.75 180 LYS A O 1
ATOM 1420 N N . HIS A 1 181 ? 9.898 -23.156 9.406 1 82.44 181 HIS A N 1
ATOM 1421 C CA . HIS A 1 181 ? 11.203 -22.516 9.469 1 82.44 181 HIS A CA 1
ATOM 1422 C C . HIS A 1 181 ? 11.258 -21.281 8.578 1 82.44 181 HIS A C 1
ATOM 1424 O O . HIS A 1 181 ? 12.086 -20.391 8.789 1 82.44 181 HIS A O 1
ATOM 1430 N N . LEU A 1 182 ? 10.445 -21.172 7.625 1 81.31 182 LEU A N 1
ATOM 1431 C CA . LEU A 1 182 ? 10.492 -20.094 6.656 1 81.31 182 LEU A CA 1
ATOM 1432 C C . LEU A 1 182 ? 9.742 -18.859 7.18 1 81.31 182 LEU A C 1
ATOM 1434 O O . LEU A 1 182 ? 10.125 -17.734 6.887 1 81.31 182 LEU A O 1
ATOM 1438 N N . SER A 1 183 ? 8.805 -19.062 8.016 1 81.81 183 SER A N 1
ATOM 1439 C CA . SER A 1 183 ? 7.957 -17.969 8.484 1 81.81 183 SER A CA 1
ATOM 1440 C C . SER A 1 183 ? 8.766 -16.953 9.289 1 81.81 183 SER A C 1
ATOM 1442 O O . SER A 1 183 ? 8.703 -15.758 9.016 1 81.81 183 SER A O 1
ATOM 1444 N N . PRO A 1 184 ? 9.617 -17.406 10.219 1 84.19 184 PRO A N 1
ATOM 1445 C CA . PRO A 1 184 ? 10.422 -16.438 10.977 1 84.19 184 PRO A CA 1
ATOM 1446 C C . PRO A 1 184 ? 11.422 -15.695 10.102 1 84.19 184 PRO A C 1
ATOM 1448 O O . PRO A 1 184 ? 11.719 -14.523 10.352 1 84.19 184 PRO A O 1
ATOM 1451 N N . ILE A 1 185 ? 11.938 -16.344 9.102 1 86.69 185 ILE A N 1
ATOM 1452 C CA . ILE A 1 185 ? 12.922 -15.742 8.211 1 86.69 185 ILE A CA 1
ATOM 1453 C C . ILE A 1 185 ? 12.266 -14.648 7.379 1 86.69 185 ILE A C 1
ATOM 1455 O O . ILE A 1 185 ? 12.828 -13.562 7.211 1 86.69 185 ILE A O 1
ATOM 1459 N N . TRP A 1 186 ? 11.102 -14.867 6.977 1 83.69 186 TRP A N 1
ATOM 1460 C CA . TRP A 1 186 ? 10.352 -13.867 6.215 1 83.69 186 TRP A CA 1
ATOM 1461 C C . TRP A 1 186 ? 9.961 -12.695 7.105 1 83.69 186 TRP A C 1
ATOM 1463 O O . TRP A 1 186 ? 9.953 -11.547 6.66 1 83.69 186 TRP A O 1
ATOM 1473 N N . LYS A 1 187 ? 9.656 -13.055 8.328 1 85.5 187 LYS A N 1
ATOM 1474 C CA . LYS A 1 187 ? 9.336 -11.992 9.281 1 85.5 187 LYS A CA 1
ATOM 1475 C C . LYS A 1 187 ? 10.531 -11.07 9.492 1 85.5 187 LYS A C 1
ATOM 1477 O O . LYS A 1 187 ? 10.375 -9.852 9.547 1 85.5 187 LYS A O 1
ATOM 1482 N N . GLN A 1 188 ? 11.633 -11.648 9.602 1 89.62 188 GLN A N 1
ATOM 1483 C CA . GLN A 1 188 ? 12.852 -10.859 9.742 1 89.62 188 GLN A CA 1
ATOM 1484 C C . GLN A 1 188 ? 13.102 -10 8.508 1 89.62 188 GLN A C 1
ATOM 1486 O O . GLN A 1 188 ? 13.477 -8.828 8.633 1 89.62 188 GLN A O 1
ATOM 1491 N N . ASN A 1 189 ? 12.914 -10.57 7.32 1 89.81 189 ASN A N 1
ATOM 1492 C CA . ASN A 1 189 ? 13.062 -9.828 6.074 1 89.81 189 ASN A CA 1
ATOM 1493 C C . ASN A 1 189 ? 12.102 -8.641 6.012 1 89.81 189 ASN A C 1
ATOM 1495 O O . ASN A 1 189 ? 12.484 -7.547 5.598 1 89.81 189 ASN A O 1
ATOM 1499 N N . SER A 1 190 ? 10.953 -8.867 6.48 1 88.38 190 SER A N 1
ATOM 1500 C CA . SER A 1 190 ? 9.945 -7.812 6.492 1 88.38 190 SER A CA 1
ATOM 1501 C C . SER A 1 190 ? 10.312 -6.703 7.469 1 88.38 190 SER A C 1
ATOM 1503 O O . SER A 1 190 ? 10.094 -5.523 7.191 1 88.38 190 SER A O 1
ATOM 1505 N N . MET A 1 191 ? 10.883 -7.055 8.586 1 89.19 191 MET A N 1
ATOM 1506 C CA . MET A 1 191 ? 11.305 -6.078 9.586 1 89.19 191 MET A CA 1
ATOM 1507 C C . MET A 1 191 ? 12.43 -5.199 9.047 1 89.19 191 MET A C 1
ATOM 1509 O O . MET A 1 191 ? 12.398 -3.977 9.195 1 89.19 191 MET A O 1
ATOM 1513 N N . ILE A 1 192 ? 13.352 -5.805 8.43 1 93 192 ILE A N 1
ATOM 1514 C CA . ILE A 1 192 ? 14.484 -5.066 7.883 1 93 192 ILE A CA 1
ATOM 1515 C C . ILE A 1 192 ? 14.016 -4.168 6.738 1 93 192 ILE A C 1
ATOM 1517 O O . ILE A 1 192 ? 14.477 -3.031 6.605 1 93 192 ILE A O 1
ATOM 1521 N N . ARG A 1 193 ? 13.172 -4.699 5.953 1 91.94 193 ARG A N 1
ATOM 1522 C CA . ARG A 1 193 ? 12.586 -3.896 4.883 1 91.94 193 ARG A CA 1
ATOM 1523 C C . ARG A 1 193 ? 11.836 -2.695 5.449 1 91.94 193 ARG A C 1
ATOM 1525 O O . ARG A 1 193 ? 11.898 -1.597 4.895 1 91.94 193 ARG A O 1
ATOM 1532 N N . GLY A 1 194 ? 11.102 -2.918 6.484 1 89.12 194 GLY A N 1
ATOM 1533 C CA . GLY A 1 194 ? 10.414 -1.83 7.164 1 89.12 194 GLY A CA 1
ATOM 1534 C C . GLY A 1 194 ? 11.359 -0.767 7.691 1 89.12 194 GLY A C 1
ATOM 1535 O O . GLY A 1 194 ? 11.094 0.429 7.555 1 89.12 194 GLY A O 1
ATOM 1536 N N . GLU A 1 195 ? 12.383 -1.217 8.242 1 92.06 195 GLU A N 1
ATOM 1537 C CA . GLU A 1 195 ? 13.406 -0.295 8.734 1 92.06 195 GLU A CA 1
ATOM 1538 C C . GLU A 1 195 ? 14.016 0.515 7.594 1 92.06 195 GLU A C 1
ATOM 1540 O O . GLU A 1 195 ? 14.203 1.727 7.719 1 92.06 195 GLU A O 1
ATOM 1545 N N . LEU A 1 196 ? 14.352 -0.167 6.539 1 94 196 LEU A N 1
ATOM 1546 C CA . LEU A 1 196 ? 14.906 0.495 5.363 1 94 196 LEU A CA 1
ATOM 1547 C C . LEU A 1 196 ? 13.93 1.521 4.805 1 94 196 LEU A C 1
ATOM 1549 O O . LEU A 1 196 ? 14.305 2.66 4.523 1 94 196 LEU A O 1
ATOM 1553 N N . SER A 1 197 ? 12.734 1.156 4.652 1 92.25 197 SER A N 1
ATOM 1554 C CA . SER A 1 197 ? 11.695 2.045 4.141 1 92.25 197 SER A CA 1
ATOM 1555 C C . SER A 1 197 ? 11.484 3.244 5.059 1 92.25 197 SER A C 1
ATOM 1557 O O . SER A 1 197 ? 11.359 4.375 4.59 1 92.25 197 SER A O 1
ATOM 1559 N N . GLY A 1 198 ? 11.461 2.988 6.328 1 90.56 198 GLY A N 1
ATOM 1560 C CA . GLY A 1 198 ? 11.328 4.062 7.297 1 90.56 198 GLY A CA 1
ATOM 1561 C C . GLY A 1 198 ? 12.469 5.055 7.258 1 90.56 198 GLY A C 1
ATOM 1562 O O . GLY A 1 198 ? 12.25 6.266 7.305 1 90.56 198 GLY A O 1
ATOM 1563 N N . THR A 1 199 ? 13.617 4.574 7.184 1 93.44 199 THR A N 1
ATOM 1564 C CA . THR A 1 199 ? 14.805 5.426 7.156 1 93.44 199 THR A CA 1
ATOM 1565 C C . THR A 1 199 ? 14.828 6.277 5.887 1 93.44 199 THR A C 1
ATOM 1567 O O . THR A 1 199 ? 15.125 7.473 5.941 1 93.44 199 THR A O 1
ATOM 1570 N N . VAL A 1 200 ? 14.531 5.66 4.77 1 94.38 200 VAL A N 1
ATOM 1571 C CA . VAL A 1 200 ? 14.516 6.383 3.504 1 94.38 200 VAL A CA 1
ATOM 1572 C C . VAL A 1 200 ? 13.445 7.465 3.539 1 94.38 200 VAL A C 1
ATOM 1574 O O . VAL A 1 200 ? 13.68 8.594 3.1 1 94.38 200 VAL A O 1
ATOM 1577 N N . GLN A 1 201 ? 12.328 7.121 4.039 1 90.5 201 GLN A N 1
ATOM 1578 C CA . GLN A 1 201 ? 11.234 8.078 4.145 1 90.5 201 GLN A CA 1
ATOM 1579 C C . GLN A 1 201 ? 11.602 9.234 5.07 1 90.5 201 GLN A C 1
ATOM 1581 O O . GLN A 1 201 ? 11.328 10.398 4.766 1 90.5 201 GLN A O 1
ATOM 1586 N N . ASP A 1 202 ? 12.172 8.898 6.176 1 91 202 ASP A N 1
ATOM 1587 C CA . ASP A 1 202 ? 12.641 9.906 7.121 1 91 202 ASP A CA 1
ATOM 1588 C C . ASP A 1 202 ? 13.672 10.828 6.473 1 91 202 ASP A C 1
ATOM 1590 O O . ASP A 1 202 ? 13.609 12.047 6.645 1 91 202 ASP A O 1
ATOM 1594 N N . ASN A 1 203 ? 14.555 10.234 5.77 1 93.62 203 ASN A N 1
ATOM 1595 C CA . ASN A 1 203 ? 15.609 11 5.121 1 93.62 203 ASN A CA 1
ATOM 1596 C C . ASN A 1 203 ? 15.047 11.961 4.078 1 93.62 203 ASN A C 1
ATOM 1598 O O . ASN A 1 203 ? 15.492 13.109 3.979 1 93.62 203 ASN A O 1
ATOM 1602 N N . PHE A 1 204 ? 14.102 11.547 3.369 1 92.06 204 PHE A N 1
ATOM 1603 C CA . PHE A 1 204 ? 13.539 12.406 2.33 1 92.06 204 PHE A CA 1
ATOM 1604 C C . PHE A 1 204 ? 12.688 13.508 2.943 1 92.06 204 PHE A C 1
ATOM 1606 O O . PHE A 1 204 ? 12.641 14.625 2.422 1 92.06 204 PHE A O 1
ATOM 1613 N N . SER A 1 205 ? 12.055 13.172 4.016 1 87.62 205 SER A N 1
ATOM 1614 C CA . SER A 1 205 ? 11.297 14.188 4.73 1 87.62 205 SER A CA 1
ATOM 1615 C C . SER A 1 205 ? 12.219 15.25 5.324 1 87.62 205 SER A C 1
ATOM 1617 O O . SER A 1 205 ? 11.836 16.406 5.461 1 87.62 205 SER A O 1
ATOM 1619 N N . GLY A 1 206 ? 13.359 14.852 5.695 1 90.44 206 GLY A N 1
ATOM 1620 C CA . GLY A 1 206 ? 14.344 15.758 6.262 1 90.44 206 GLY A CA 1
ATOM 1621 C C . GLY A 1 206 ? 15.5 16.047 5.32 1 90.44 206 GLY A C 1
ATOM 1622 O O . GLY A 1 206 ? 16.641 16.219 5.758 1 90.44 206 GLY A O 1
ATOM 1623 N N . ILE A 1 207 ? 15.242 16.062 4.039 1 91.56 207 ILE A N 1
ATOM 1624 C CA . ILE A 1 207 ? 16.312 16.188 3.051 1 91.56 207 ILE A CA 1
ATOM 1625 C C . ILE A 1 207 ? 17 17.547 3.219 1 91.56 207 ILE A C 1
ATOM 1627 O O . ILE A 1 207 ? 18.219 17.656 3.01 1 91.56 207 ILE A O 1
ATOM 1631 N N . LYS A 1 208 ? 16.281 18.594 3.586 1 89.31 208 LYS A N 1
ATOM 1632 C CA . LYS A 1 208 ? 16.875 19.922 3.809 1 89.31 208 LYS A CA 1
ATOM 1633 C C . LYS A 1 208 ? 17.906 19.875 4.93 1 89.31 208 LYS A C 1
ATOM 1635 O O . LYS A 1 208 ? 19.016 20.406 4.785 1 89.31 208 LYS A O 1
ATOM 1640 N N . GLU A 1 209 ? 17.547 19.219 5.969 1 90.25 209 GLU A N 1
ATOM 1641 C CA . GLU A 1 209 ? 18.453 19.094 7.105 1 90.25 209 GLU A CA 1
ATOM 1642 C C . GLU A 1 209 ? 19.703 18.312 6.727 1 90.25 209 GLU A C 1
ATOM 1644 O O . GLU A 1 209 ? 20.812 18.656 7.148 1 90.25 209 GLU A O 1
ATOM 1649 N N . ILE A 1 210 ? 19.516 17.312 5.969 1 92.44 210 ILE A N 1
ATOM 1650 C CA . ILE A 1 210 ? 20.641 16.484 5.559 1 92.44 210 ILE A CA 1
ATOM 1651 C C . ILE A 1 210 ? 21.609 17.312 4.727 1 92.44 210 ILE A C 1
ATOM 1653 O O . ILE A 1 210 ? 22.828 17.234 4.914 1 92.44 210 ILE A O 1
ATOM 1657 N N . GLN A 1 211 ? 21.094 18.125 3.887 1 90.5 211 GLN A N 1
ATOM 1658 C CA . GLN A 1 211 ? 21.922 18.953 3.01 1 90.5 211 GLN A CA 1
ATOM 1659 C C . GLN A 1 211 ? 22.562 20.109 3.773 1 90.5 211 GLN A C 1
ATOM 1661 O O . GLN A 1 211 ? 23.734 20.406 3.586 1 90.5 211 GLN A O 1
ATOM 1666 N N . ILE A 1 212 ? 21.766 20.688 4.645 1 90.44 212 ILE A N 1
ATOM 1667 C CA . ILE A 1 212 ? 22.25 21.844 5.398 1 90.44 212 ILE A CA 1
ATOM 1668 C C . ILE A 1 212 ? 23.422 21.422 6.293 1 90.44 212 ILE A C 1
ATOM 1670 O O . ILE A 1 212 ? 24.391 22.172 6.449 1 90.44 212 ILE A O 1
ATOM 1674 N N . PHE A 1 213 ? 23.391 20.25 6.773 1 90.62 213 PHE A N 1
ATOM 1675 C CA . PHE A 1 213 ? 24.391 19.828 7.746 1 90.62 213 PHE A CA 1
ATOM 1676 C C . PHE A 1 213 ? 25.406 18.875 7.113 1 90.62 213 PHE A C 1
ATOM 1678 O O . PHE A 1 213 ? 26.203 18.266 7.812 1 90.62 213 PHE A O 1
ATOM 1685 N N . ASN A 1 214 ? 25.375 18.703 5.867 1 90.94 214 ASN A N 1
ATOM 1686 C CA . ASN A 1 214 ? 26.328 17.906 5.109 1 90.94 214 ASN A CA 1
ATOM 1687 C C . ASN A 1 214 ? 26.422 16.484 5.641 1 90.94 214 ASN A C 1
ATOM 1689 O O . ASN A 1 214 ? 27.531 15.977 5.898 1 90.94 214 ASN A O 1
ATOM 1693 N N . GLN A 1 215 ? 25.281 15.867 5.844 1 91.69 215 GLN A N 1
ATOM 1694 C CA . GLN A 1 215 ? 25.266 14.508 6.379 1 91.69 215 GLN A CA 1
ATOM 1695 C C . GLN A 1 215 ? 24.969 13.492 5.281 1 91.69 215 GLN A C 1
ATOM 1697 O O . GLN A 1 215 ? 24.547 12.367 5.57 1 91.69 215 GLN A O 1
ATOM 1702 N N . GLN A 1 216 ? 25.203 13.828 4.043 1 92.31 216 GLN A N 1
ATOM 1703 C CA . GLN A 1 216 ? 24.875 12.961 2.912 1 92.31 216 GLN A CA 1
ATOM 1704 C C . GLN A 1 216 ? 25.688 11.672 2.949 1 92.31 216 GLN A C 1
ATOM 1706 O O . GLN A 1 216 ? 25.156 10.586 2.711 1 92.31 216 GLN A O 1
ATOM 1711 N N . GLU A 1 217 ? 26.969 11.75 3.271 1 92.5 217 GLU A N 1
ATOM 1712 C CA . GLU A 1 217 ? 27.828 10.57 3.299 1 92.5 217 GLU A CA 1
ATOM 1713 C C . GLU A 1 217 ? 27.406 9.609 4.406 1 92.5 217 GLU A C 1
ATOM 1715 O O . GLU A 1 217 ? 27.406 8.391 4.211 1 92.5 217 GLU A O 1
ATOM 1720 N N . ARG A 1 218 ? 27.078 10.172 5.48 1 92.12 218 ARG A N 1
ATOM 1721 C CA . ARG A 1 218 ? 26.641 9.359 6.613 1 92.12 218 ARG A CA 1
ATOM 1722 C C . ARG A 1 218 ? 25.359 8.594 6.281 1 92.12 218 ARG A C 1
ATOM 1724 O O . ARG A 1 218 ? 25.266 7.395 6.543 1 92.12 218 ARG A O 1
ATOM 1731 N N . GLU A 1 219 ? 24.453 9.32 5.754 1 94.12 219 GLU A N 1
ATOM 1732 C CA . GLU A 1 219 ? 23.172 8.703 5.438 1 94.12 219 GLU A CA 1
ATOM 1733 C C . GLU A 1 219 ? 23.312 7.691 4.305 1 94.12 219 GLU A C 1
ATOM 1735 O O . GLU A 1 219 ? 22.609 6.672 4.285 1 94.12 219 GLU A O 1
ATOM 1740 N N . GLU A 1 220 ? 24.188 7.996 3.354 1 95.31 220 GLU A N 1
ATOM 1741 C CA . GLU A 1 220 ? 24.438 7.047 2.275 1 95.31 220 GLU A CA 1
ATOM 1742 C C . GLU A 1 220 ? 25 5.734 2.818 1 95.31 220 GLU A C 1
ATOM 1744 O O . GLU A 1 220 ? 24.594 4.656 2.395 1 95.31 220 GLU A O 1
ATOM 1749 N N . LYS A 1 221 ? 25.938 5.836 3.727 1 95.31 221 LYS A N 1
ATOM 1750 C CA . LYS A 1 221 ? 26.516 4.645 4.34 1 95.31 221 LYS A CA 1
ATOM 1751 C C . LYS A 1 221 ? 25.469 3.863 5.129 1 95.31 221 LYS A C 1
ATOM 1753 O O . LYS A 1 221 ? 25.469 2.631 5.102 1 95.31 221 LYS A O 1
ATOM 1758 N N . ARG A 1 222 ? 24.688 4.578 5.801 1 94.88 222 ARG A N 1
ATOM 1759 C CA . ARG A 1 222 ? 23.625 3.941 6.566 1 94.88 222 ARG A CA 1
ATOM 1760 C C . ARG A 1 222 ? 22.672 3.178 5.652 1 94.88 222 ARG A C 1
ATOM 1762 O O . ARG A 1 222 ? 22.328 2.025 5.93 1 94.88 222 ARG A O 1
ATOM 1769 N N . ILE A 1 223 ? 22.281 3.781 4.547 1 95.62 223 ILE A N 1
ATOM 1770 C CA . ILE A 1 223 ? 21.359 3.158 3.604 1 95.62 223 ILE A CA 1
ATOM 1771 C C . ILE A 1 223 ? 22.047 1.982 2.912 1 95.62 223 ILE A C 1
ATOM 1773 O O . ILE A 1 223 ? 21.422 0.95 2.662 1 95.62 223 ILE A O 1
ATOM 1777 N N . LYS A 1 224 ? 23.312 2.17 2.564 1 96.31 224 LYS A N 1
ATOM 1778 C CA . LYS A 1 224 ? 24.062 1.077 1.967 1 96.31 224 LYS A CA 1
ATOM 1779 C C . LYS A 1 224 ? 24.078 -0.147 2.879 1 96.31 224 LYS A C 1
ATOM 1781 O O . LYS A 1 224 ? 23.812 -1.264 2.432 1 96.31 224 LYS A O 1
ATOM 1786 N N . ASN A 1 225 ? 24.328 0.078 4.133 1 96.56 225 ASN A N 1
ATOM 1787 C CA . ASN A 1 225 ? 24.375 -1.019 5.094 1 96.56 225 ASN A CA 1
ATOM 1788 C C . ASN A 1 225 ? 23 -1.674 5.258 1 96.56 225 ASN A C 1
ATOM 1790 O O . ASN A 1 225 ? 22.891 -2.9 5.301 1 96.56 225 ASN A O 1
ATOM 1794 N N . LEU A 1 226 ? 22.016 -0.866 5.32 1 95.56 226 LEU A N 1
ATOM 1795 C CA . LEU A 1 226 ? 20.656 -1.395 5.465 1 95.56 226 LEU A CA 1
ATOM 1796 C C . LEU A 1 226 ? 20.234 -2.146 4.207 1 95.56 226 LEU A C 1
ATOM 1798 O O . LEU A 1 226 ? 19.516 -3.152 4.293 1 95.56 226 LEU A O 1
ATOM 1802 N N . SER A 1 227 ? 20.641 -1.605 3.064 1 96 227 SER A N 1
ATOM 1803 C CA . SER A 1 227 ? 20.312 -2.262 1.801 1 96 227 SER A CA 1
ATOM 1804 C C . SER A 1 227 ? 20.984 -3.633 1.708 1 96 227 SER A C 1
ATOM 1806 O O . SER A 1 227 ? 20.359 -4.602 1.271 1 96 227 SER A O 1
ATOM 1808 N N . ILE A 1 228 ? 22.25 -3.73 2.113 1 95.94 228 ILE A N 1
ATOM 1809 C CA . ILE A 1 228 ? 22.969 -4.996 2.105 1 95.94 228 ILE A CA 1
ATOM 1810 C C . ILE A 1 228 ? 22.344 -5.961 3.107 1 95.94 228 ILE A C 1
ATOM 1812 O O . ILE A 1 228 ? 22.172 -7.145 2.811 1 95.94 228 ILE A O 1
ATOM 1816 N N . LYS A 1 229 ? 22.016 -5.43 4.266 1 95.62 229 LYS A N 1
ATOM 1817 C CA . LYS A 1 229 ? 21.359 -6.242 5.285 1 95.62 229 LYS A CA 1
ATOM 1818 C C . LYS A 1 229 ? 20.031 -6.816 4.762 1 95.62 229 LYS A C 1
ATOM 1820 O O . LYS A 1 229 ? 19.734 -7.984 4.996 1 95.62 229 LYS A O 1
ATOM 1825 N N . HIS A 1 230 ? 19.297 -6.047 4.055 1 94.75 230 HIS A N 1
ATOM 1826 C CA . HIS A 1 230 ? 18.031 -6.488 3.479 1 94.75 230 HIS A CA 1
ATOM 1827 C C . HIS A 1 230 ? 18.25 -7.543 2.4 1 94.75 230 HIS A C 1
ATOM 1829 O O . HIS A 1 230 ? 17.547 -8.547 2.355 1 94.75 230 HIS A O 1
ATOM 1835 N N . SER A 1 231 ? 19.234 -7.27 1.525 1 94.19 231 SER A N 1
ATOM 1836 C CA . SER A 1 231 ? 19.547 -8.219 0.457 1 94.19 231 SER A CA 1
ATOM 1837 C C . SER A 1 231 ? 19.969 -9.57 1.02 1 94.19 231 SER A C 1
ATOM 1839 O O . SER A 1 231 ? 19.594 -10.617 0.498 1 94.19 231 SER A O 1
ATOM 1841 N N . LYS A 1 232 ? 20.719 -9.57 2.088 1 94.38 232 LYS A N 1
ATOM 1842 C CA . LYS A 1 232 ? 21.188 -10.812 2.711 1 94.38 232 LYS A CA 1
ATOM 1843 C C . LYS A 1 232 ? 20.016 -11.562 3.361 1 94.38 232 LYS A C 1
ATOM 1845 O O . LYS A 1 232 ? 19.938 -12.789 3.264 1 94.38 232 LYS A O 1
ATOM 1850 N N . ALA A 1 233 ? 19.172 -10.852 4.016 1 92.25 233 ALA A N 1
ATOM 1851 C CA . ALA A 1 233 ? 18 -11.469 4.625 1 92.25 233 ALA A CA 1
ATOM 1852 C C . ALA A 1 233 ? 17.078 -12.055 3.561 1 92.25 233 ALA A C 1
ATOM 1854 O O . ALA A 1 233 ? 16.547 -13.156 3.727 1 92.25 233 ALA A O 1
ATOM 1855 N N . TYR A 1 234 ? 16.891 -11.336 2.5 1 91.31 234 TYR A N 1
ATOM 1856 C CA . TYR A 1 234 ? 16.047 -11.797 1.396 1 91.31 234 TYR A CA 1
ATOM 1857 C C . TYR A 1 234 ? 16.656 -13.031 0.734 1 91.31 234 TYR A C 1
ATOM 1859 O O . TYR A 1 234 ? 15.938 -13.961 0.377 1 91.31 234 TYR A O 1
ATOM 1867 N N . LEU A 1 235 ? 17.969 -12.992 0.543 1 91.5 235 LEU A N 1
ATOM 1868 C CA . LEU A 1 235 ? 18.672 -14.133 -0.055 1 91.5 235 LEU A CA 1
ATOM 1869 C C . LEU A 1 235 ? 18.531 -15.375 0.816 1 91.5 235 LEU A C 1
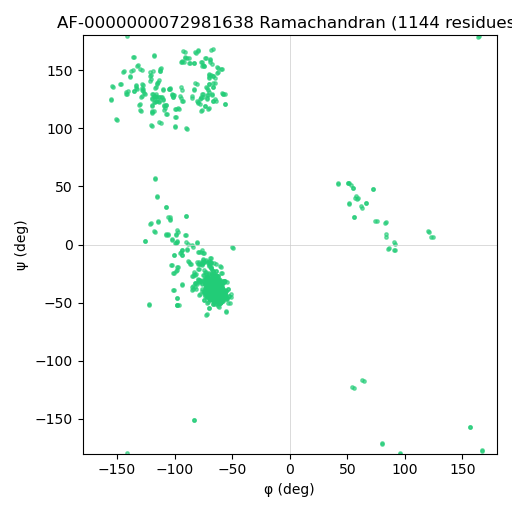ATOM 1871 O O . LEU A 1 235 ? 18.328 -16.484 0.302 1 91.5 235 LEU A O 1
ATOM 1875 N N . LYS A 1 236 ? 18.625 -15.211 2.08 1 90.69 236 LYS A N 1
ATOM 1876 C CA . LYS A 1 236 ? 18.438 -16.328 2.998 1 90.69 236 LYS A CA 1
ATOM 1877 C C . LYS A 1 236 ? 17.031 -16.891 2.881 1 90.69 236 LYS A C 1
ATOM 1879 O O . LYS A 1 236 ? 16.844 -18.109 2.854 1 90.69 236 LYS A O 1
ATOM 1884 N N . ALA A 1 237 ? 16.078 -16.031 2.799 1 86.44 237 ALA A N 1
ATOM 1885 C CA . ALA A 1 237 ? 14.688 -16.469 2.639 1 86.44 237 ALA A CA 1
ATOM 1886 C C . ALA A 1 237 ? 14.477 -17.125 1.281 1 86.44 237 ALA A C 1
ATOM 1888 O O . ALA A 1 237 ? 13.781 -18.141 1.184 1 86.44 237 ALA A O 1
ATOM 1889 N N . SER A 1 238 ? 15.094 -16.531 0.25 1 85.88 238 SER A N 1
ATOM 1890 C CA . SER A 1 238 ? 14.938 -17.031 -1.11 1 85.88 238 SER A CA 1
ATOM 1891 C C . SER A 1 238 ? 15.617 -18.391 -1.273 1 85.88 238 SER A C 1
ATOM 1893 O O . SER A 1 238 ? 15.156 -19.234 -2.047 1 85.88 238 SER A O 1
ATOM 1895 N N . PHE A 1 239 ? 16.672 -18.641 -0.558 1 85.19 239 PHE A N 1
ATOM 1896 C CA . PHE A 1 239 ? 17.359 -19.938 -0.612 1 85.19 239 PHE A CA 1
ATOM 1897 C C . PHE A 1 239 ? 16.422 -21.062 -0.24 1 85.19 239 PHE A C 1
ATOM 1899 O O . PHE A 1 239 ? 16.391 -22.109 -0.91 1 85.19 239 PHE A O 1
ATOM 1906 N N . PHE A 1 240 ? 15.703 -20.828 0.708 1 79.44 240 PHE A N 1
ATOM 1907 C CA . PHE A 1 240 ? 14.781 -21.875 1.151 1 79.44 240 PHE A CA 1
ATOM 1908 C C . PHE A 1 240 ? 13.68 -22.094 0.118 1 79.44 240 PHE A C 1
ATOM 1910 O O . PHE A 1 240 ? 13.305 -23.234 -0.155 1 79.44 240 PHE A O 1
ATOM 1917 N N . PHE A 1 241 ? 13.242 -21.078 -0.494 1 76.06 241 PHE A N 1
ATOM 1918 C CA . PHE A 1 241 ? 12.219 -21.203 -1.521 1 76.06 241 PHE A CA 1
ATOM 1919 C C . PHE A 1 241 ? 12.758 -21.906 -2.754 1 76.06 241 PHE A C 1
ATOM 1921 O O . PHE A 1 241 ? 12.109 -22.812 -3.295 1 76.06 241 PHE A O 1
ATOM 1928 N N . GLU A 1 242 ? 13.953 -21.531 -3.117 1 82.94 242 GLU A N 1
ATOM 1929 C CA . GLU A 1 242 ? 14.547 -22.031 -4.352 1 82.94 242 GLU A CA 1
ATOM 1930 C C . GLU A 1 242 ? 15.016 -23.484 -4.188 1 82.94 242 GLU A C 1
ATOM 1932 O O . GLU A 1 242 ? 15.258 -24.172 -5.176 1 82.94 242 GLU A O 1
ATOM 1937 N N . THR A 1 243 ? 15.078 -23.953 -2.926 1 84.31 243 THR A N 1
ATOM 1938 C CA . THR A 1 243 ? 15.477 -25.328 -2.695 1 84.31 243 THR A CA 1
ATOM 1939 C C . THR A 1 243 ? 14.258 -26.219 -2.439 1 84.31 243 THR A C 1
ATOM 1941 O O . THR A 1 243 ? 14.281 -27.406 -2.732 1 84.31 243 THR A O 1
ATOM 1944 N N . THR A 1 244 ? 13.234 -25.656 -1.997 1 84.81 244 THR A N 1
ATOM 1945 C CA . THR A 1 244 ? 12.055 -26.438 -1.635 1 84.81 244 THR A CA 1
ATOM 1946 C C . THR A 1 244 ? 11.352 -26.969 -2.881 1 84.81 244 THR A C 1
ATOM 1948 O O . THR A 1 244 ? 11.062 -28.156 -2.973 1 84.81 244 THR A O 1
ATOM 1951 N N . PHE A 1 245 ? 11.18 -26.125 -3.918 1 82.88 245 PHE A N 1
ATOM 1952 C CA . PHE A 1 245 ? 10.422 -26.547 -5.09 1 82.88 245 PHE A CA 1
ATOM 1953 C C . PHE A 1 245 ? 11.164 -27.641 -5.848 1 82.88 245 PHE A C 1
ATOM 1955 O O . PHE A 1 245 ? 10.578 -28.688 -6.168 1 82.88 245 PHE A O 1
ATOM 1962 N N . PRO A 1 246 ? 12.445 -27.469 -6.043 1 86.81 246 PRO A N 1
ATOM 1963 C CA . PRO A 1 246 ? 13.195 -28.547 -6.691 1 86.81 246 PRO A CA 1
ATOM 1964 C C . PRO A 1 246 ? 13.227 -29.828 -5.855 1 86.81 246 PRO A C 1
ATOM 1966 O O . PRO A 1 246 ? 13.203 -30.922 -6.41 1 86.81 246 PRO A O 1
ATOM 1969 N N . LEU A 1 247 ? 13.211 -29.641 -4.566 1 87.69 247 LEU A N 1
ATOM 1970 C CA . LEU A 1 247 ? 13.219 -30.812 -3.691 1 87.69 247 LEU A CA 1
ATOM 1971 C C . LEU A 1 247 ? 11.883 -31.547 -3.76 1 87.69 247 LEU A C 1
ATOM 1973 O O . LEU A 1 247 ? 11.852 -32.781 -3.783 1 87.69 247 LEU A O 1
ATOM 1977 N N . LEU A 1 248 ? 10.844 -30.844 -3.795 1 86.94 248 LEU A N 1
ATOM 1978 C CA . LEU A 1 248 ? 9.531 -31.469 -3.955 1 86.94 248 LEU A CA 1
ATOM 1979 C C . LEU A 1 248 ? 9.406 -32.156 -5.312 1 86.94 248 LEU A C 1
ATOM 1981 O O . LEU A 1 248 ? 8.891 -33.25 -5.41 1 86.94 248 LEU A O 1
ATOM 1985 N N . ALA A 1 249 ? 9.883 -31.406 -6.316 1 86.31 249 ALA A N 1
ATOM 1986 C CA . ALA A 1 249 ? 9.867 -31.984 -7.652 1 86.31 249 ALA A CA 1
ATOM 1987 C C . ALA A 1 249 ? 10.68 -33.281 -7.695 1 86.31 249 ALA A C 1
ATOM 1989 O O . ALA A 1 249 ? 10.305 -34.219 -8.367 1 86.31 249 ALA A O 1
ATOM 1990 N N . PHE A 1 250 ? 11.734 -33.375 -7.02 1 88.94 250 PHE A N 1
ATOM 1991 C CA . PHE A 1 250 ? 12.602 -34.531 -6.953 1 88.94 250 PHE A CA 1
ATOM 1992 C C . PHE A 1 250 ? 11.844 -35.75 -6.387 1 88.94 250 PHE A C 1
ATOM 1994 O O . PHE A 1 250 ? 11.852 -36.812 -6.973 1 88.94 250 PHE A O 1
ATOM 2001 N N . PHE A 1 251 ? 11.195 -35.5 -5.297 1 88.94 251 PHE A N 1
ATOM 2002 C CA . PHE A 1 251 ? 10.5 -36.594 -4.641 1 88.94 251 PHE A CA 1
ATOM 2003 C C . PHE A 1 251 ? 9.305 -37.062 -5.461 1 88.94 251 PHE A C 1
ATOM 2005 O O . PHE A 1 251 ? 8.953 -38.219 -5.465 1 88.94 251 PHE A O 1
ATOM 2012 N N . THR A 1 252 ? 8.703 -36.125 -6.141 1 86.12 252 THR A N 1
ATOM 2013 C CA . THR A 1 252 ? 7.633 -36.5 -7.055 1 86.12 252 THR A CA 1
ATOM 2014 C C . THR A 1 252 ? 8.172 -37.375 -8.188 1 86.12 252 THR A C 1
ATOM 2016 O O . THR A 1 252 ? 7.57 -38.406 -8.531 1 86.12 252 THR A O 1
ATOM 2019 N N . ALA A 1 253 ? 9.281 -36.938 -8.734 1 88.56 253 ALA A N 1
ATOM 2020 C CA . ALA A 1 253 ? 9.914 -37.719 -9.797 1 88.56 253 ALA A CA 1
ATOM 2021 C C . ALA A 1 253 ? 10.398 -39.062 -9.289 1 88.56 253 ALA A C 1
ATOM 2023 O O . ALA A 1 253 ? 10.375 -40.062 -10.016 1 88.56 253 ALA A O 1
ATOM 2024 N N . LEU A 1 254 ? 10.844 -39.062 -8.086 1 91.12 254 LEU A N 1
ATOM 2025 C CA . LEU A 1 254 ? 11.273 -40.312 -7.465 1 91.12 254 LEU A CA 1
ATOM 2026 C C . LEU A 1 254 ? 10.133 -41.344 -7.418 1 91.12 254 LEU A C 1
ATOM 2028 O O . LEU A 1 254 ? 10.359 -42.531 -7.551 1 91.12 254 LEU A O 1
ATOM 2032 N N . GLY A 1 255 ? 8.938 -40.812 -7.184 1 90 255 GLY A N 1
ATOM 2033 C CA . GLY A 1 255 ? 7.785 -41.688 -7.258 1 90 255 GLY A CA 1
ATOM 2034 C C . GLY A 1 255 ? 7.652 -42.375 -8.602 1 90 255 GLY A C 1
ATOM 2035 O O . GLY A 1 255 ? 7.383 -43.594 -8.656 1 90 255 GLY A O 1
ATOM 2036 N N . SER A 1 256 ? 7.863 -41.688 -9.664 1 89.12 256 SER A N 1
ATOM 2037 C CA . SER A 1 256 ? 7.809 -42.25 -11.008 1 89.12 256 SER A CA 1
ATOM 2038 C C . SER A 1 256 ? 8.922 -43.281 -11.227 1 89.12 256 SER A C 1
ATOM 2040 O O . SER A 1 256 ? 8.711 -44.281 -11.867 1 89.12 256 SER A O 1
ATOM 2042 N N . VAL A 1 257 ? 10.109 -42.969 -10.711 1 92.38 257 VAL A N 1
ATOM 2043 C CA . VAL A 1 257 ? 11.234 -43.875 -10.82 1 92.38 257 VAL A CA 1
ATOM 2044 C C . VAL A 1 257 ? 10.891 -45.188 -10.148 1 92.38 257 VAL A C 1
ATOM 2046 O O . VAL A 1 257 ? 11.125 -46.281 -10.719 1 92.38 257 VAL A O 1
ATOM 2049 N N . ILE A 1 258 ? 10.336 -45.094 -9.016 1 93.62 258 ILE A N 1
ATOM 2050 C CA . ILE A 1 258 ? 9.977 -46.281 -8.25 1 93.62 258 ILE A CA 1
ATOM 2051 C C . ILE A 1 258 ? 8.938 -47.094 -9.023 1 93.62 258 ILE A C 1
ATOM 2053 O O . ILE A 1 258 ? 9.055 -48.344 -9.125 1 93.62 258 ILE A O 1
ATOM 2057 N N . VAL A 1 259 ? 7.961 -46.438 -9.586 1 93.06 259 VAL A N 1
ATOM 2058 C CA . VAL A 1 259 ? 6.895 -47.125 -10.32 1 93.06 259 VAL A CA 1
ATOM 2059 C C . VAL A 1 259 ? 7.473 -47.812 -11.547 1 93.06 259 VAL A C 1
ATOM 2061 O O . VAL A 1 259 ? 7.09 -48.969 -11.867 1 93.06 259 VAL A O 1
ATOM 2064 N N . ILE A 1 260 ? 8.398 -47.188 -12.188 1 92.06 260 ILE A N 1
ATOM 2065 C CA . ILE A 1 260 ? 8.977 -47.75 -13.406 1 92.06 260 ILE A CA 1
ATOM 2066 C C . ILE A 1 260 ? 9.836 -48.969 -13.07 1 92.06 260 ILE A C 1
ATOM 2068 O O . ILE A 1 260 ? 9.719 -50 -13.703 1 92.06 260 ILE A O 1
ATOM 2072 N N . ILE A 1 261 ? 10.672 -48.875 -12.055 1 92.5 261 ILE A N 1
ATOM 2073 C CA . ILE A 1 261 ? 11.586 -49.938 -11.695 1 92.5 261 ILE A CA 1
ATOM 2074 C C . ILE A 1 261 ? 10.797 -51.125 -11.109 1 92.5 261 ILE A C 1
ATOM 2076 O O . ILE A 1 261 ? 10.852 -52.219 -11.641 1 92.5 261 ILE A O 1
ATOM 2080 N N . PHE A 1 262 ? 10.023 -50.812 -10.102 1 93.19 262 PHE A N 1
ATOM 2081 C CA . PHE A 1 262 ? 9.305 -51.875 -9.438 1 93.19 262 PHE A CA 1
ATOM 2082 C C . PHE A 1 262 ? 8.141 -52.375 -10.297 1 93.19 262 PHE A C 1
ATOM 2084 O O . PHE A 1 262 ? 7.828 -53.562 -10.312 1 93.19 262 PHE A O 1
ATOM 2091 N N . GLY A 1 263 ? 7.461 -51.406 -10.891 1 91.75 263 GLY A N 1
ATOM 2092 C CA . GLY A 1 263 ? 6.43 -51.812 -11.828 1 91.75 263 GLY A CA 1
ATOM 2093 C C . GLY A 1 263 ? 6.961 -52.688 -12.961 1 91.75 263 GLY A C 1
ATOM 2094 O O . GLY A 1 263 ? 6.316 -53.656 -13.375 1 91.75 263 GLY A O 1
ATOM 2095 N N . GLY A 1 264 ? 8.141 -52.344 -13.484 1 91 264 GLY A N 1
ATOM 2096 C CA . GLY A 1 264 ? 8.781 -53.156 -14.516 1 91 264 GLY A CA 1
ATOM 2097 C C . GLY A 1 264 ? 9.047 -54.562 -14.086 1 91 264 GLY A C 1
ATOM 2098 O O . GLY A 1 264 ? 8.805 -55.531 -14.844 1 91 264 GLY A O 1
ATOM 2099 N N . PHE A 1 265 ? 9.508 -54.75 -12.898 1 91.75 265 PHE A N 1
ATOM 2100 C CA . PHE A 1 265 ? 9.75 -56.062 -12.359 1 91.75 265 PHE A CA 1
ATOM 2101 C C . PHE A 1 265 ? 8.438 -56.844 -12.195 1 91.75 265 PHE A C 1
ATOM 2103 O O . PHE A 1 265 ? 8.391 -58.031 -12.461 1 91.75 265 PHE A O 1
ATOM 2110 N N . MET A 1 266 ? 7.422 -56.188 -11.82 1 92.56 266 MET A N 1
ATOM 2111 C CA . MET A 1 266 ? 6.125 -56.844 -11.625 1 92.56 266 MET A CA 1
ATOM 2112 C C . MET A 1 266 ? 5.512 -57.219 -12.961 1 92.56 266 MET A C 1
ATOM 2114 O O . MET A 1 266 ? 4.84 -58.25 -13.062 1 92.56 266 MET A O 1
ATOM 2118 N N . VAL A 1 267 ? 5.73 -56.469 -13.961 1 90.31 267 VAL A N 1
ATOM 2119 C CA . VAL A 1 267 ? 5.258 -56.781 -15.305 1 90.31 267 VAL A CA 1
ATOM 2120 C C . VAL A 1 267 ? 5.988 -58.031 -15.805 1 90.31 267 VAL A C 1
ATOM 2122 O O . VAL A 1 267 ? 5.379 -58.906 -16.422 1 90.31 267 VAL A O 1
ATOM 2125 N N . SER A 1 268 ? 7.336 -58.125 -15.562 1 88.44 268 SER A N 1
ATOM 2126 C CA . SER A 1 268 ? 8.133 -59.281 -15.992 1 88.44 268 SER A CA 1
ATOM 2127 C C . SER A 1 268 ? 7.652 -60.562 -15.328 1 88.44 268 SER A C 1
ATOM 2129 O O . SER A 1 268 ? 7.77 -61.656 -15.906 1 88.44 268 SER A O 1
ATOM 2131 N N . ARG A 1 269 ? 7.086 -60.406 -14.18 1 89.31 269 ARG A N 1
ATOM 2132 C CA . ARG A 1 269 ? 6.586 -61.594 -13.445 1 89.31 269 ARG A CA 1
ATOM 2133 C C . ARG A 1 269 ? 5.117 -61.844 -13.758 1 89.31 269 ARG A C 1
ATOM 2135 O O . ARG A 1 269 ? 4.52 -62.781 -13.234 1 89.31 269 ARG A O 1
ATOM 2142 N N . GLY A 1 270 ? 4.441 -60.969 -14.531 1 86.94 270 GLY A N 1
ATOM 2143 C CA . GLY A 1 270 ? 3.064 -61.156 -14.961 1 86.94 270 GLY A CA 1
ATOM 2144 C C . GLY A 1 270 ? 2.051 -60.719 -13.93 1 86.94 270 GLY A C 1
ATOM 2145 O O . GLY A 1 270 ? 0.883 -61.094 -13.984 1 86.94 270 GLY A O 1
ATOM 2146 N N . GLU A 1 271 ? 2.484 -59.906 -13.023 1 90 271 GLU A N 1
ATOM 2147 C CA . GLU A 1 271 ? 1.598 -59.469 -11.945 1 90 271 GLU A CA 1
ATOM 2148 C C . GLU A 1 271 ? 0.745 -58.281 -12.367 1 90 271 GLU A C 1
ATOM 2150 O O . GLU A 1 271 ? -0.387 -58.125 -11.906 1 90 271 GLU A O 1
ATOM 2155 N N . ILE A 1 272 ? 1.321 -57.375 -13.164 1 90.75 272 ILE A N 1
ATOM 2156 C CA . ILE A 1 272 ? 0.598 -56.219 -13.656 1 90.75 272 ILE A CA 1
ATOM 2157 C C . ILE A 1 272 ? 0.877 -56.031 -15.148 1 90.75 272 ILE A C 1
ATOM 2159 O O . ILE A 1 272 ? 1.78 -56.656 -15.703 1 90.75 272 ILE A O 1
ATOM 2163 N N . ASN A 1 273 ? -0.015 -55.281 -15.75 1 90.38 273 ASN A N 1
ATOM 2164 C CA . ASN A 1 273 ? 0.157 -54.938 -17.156 1 90.38 273 ASN A CA 1
ATOM 2165 C C . ASN A 1 273 ? 0.881 -53.594 -17.328 1 90.38 273 ASN A C 1
ATOM 2167 O O . ASN A 1 273 ? 0.933 -52.781 -16.406 1 90.38 273 ASN A O 1
ATOM 2171 N N . ILE A 1 274 ? 1.498 -53.406 -18.516 1 90.62 274 ILE A N 1
ATOM 2172 C CA . ILE A 1 274 ? 2.234 -52.188 -18.797 1 90.62 274 ILE A CA 1
ATOM 2173 C C . ILE A 1 274 ? 1.3 -50.969 -18.688 1 90.62 274 ILE A C 1
ATOM 2175 O O . ILE A 1 274 ? 1.72 -49.906 -18.281 1 90.62 274 ILE A O 1
ATOM 2179 N N . GLY A 1 275 ? 0.032 -51.188 -19.047 1 91.81 275 GLY A N 1
ATOM 2180 C CA . GLY A 1 275 ? -0.952 -50.125 -18.891 1 91.81 275 GLY A CA 1
ATOM 2181 C C . GLY A 1 275 ? -1.077 -49.656 -17.469 1 91.81 275 GLY A C 1
ATOM 2182 O O . GLY A 1 275 ? -1.31 -48.469 -17.219 1 91.81 275 GLY A O 1
ATOM 2183 N N . ASP A 1 276 ? -0.875 -50.5 -16.531 1 92.81 276 ASP A N 1
ATOM 2184 C CA . ASP A 1 276 ? -0.947 -50.125 -15.125 1 92.81 276 ASP A CA 1
ATOM 2185 C C . ASP A 1 276 ? 0.209 -49.219 -14.727 1 92.81 276 ASP A C 1
ATOM 2187 O O . ASP A 1 276 ? 0.041 -48.312 -13.906 1 92.81 276 ASP A O 1
ATOM 2191 N N . ILE A 1 277 ? 1.334 -49.438 -15.289 1 91.75 277 ILE A N 1
ATOM 2192 C CA . ILE A 1 277 ? 2.482 -48.562 -15 1 91.75 277 ILE A CA 1
ATOM 2193 C C . ILE A 1 277 ? 2.219 -47.156 -15.516 1 91.75 277 ILE A C 1
ATOM 2195 O O . ILE A 1 277 ? 2.486 -46.188 -14.812 1 91.75 277 ILE A O 1
ATOM 2199 N N . VAL A 1 278 ? 1.676 -47.094 -16.734 1 91.25 278 VAL A N 1
ATOM 2200 C CA . VAL A 1 278 ? 1.354 -45.812 -17.328 1 91.25 278 VAL A CA 1
ATOM 2201 C C . VAL A 1 278 ? 0.302 -45.094 -16.484 1 91.25 278 VAL A C 1
ATOM 2203 O O . VAL A 1 278 ? 0.467 -43.938 -16.141 1 91.25 278 VAL A O 1
ATOM 2206 N N . GLY A 1 279 ? -0.696 -45.781 -16.141 1 91.31 279 GLY A N 1
ATOM 2207 C CA . GLY A 1 279 ? -1.73 -45.219 -15.289 1 91.31 279 GLY A CA 1
ATOM 2208 C C . GLY A 1 279 ? -1.21 -44.75 -13.938 1 91.31 279 GLY A C 1
ATOM 2209 O O . GLY A 1 279 ? -1.535 -43.656 -13.477 1 91.31 279 GLY A O 1
ATOM 2210 N N . PHE A 1 280 ? -0.411 -45.562 -13.312 1 92.5 280 PHE A N 1
ATOM 2211 C CA . PHE A 1 280 ? 0.155 -45.25 -12.008 1 92.5 280 PHE A CA 1
ATOM 2212 C C . PHE A 1 280 ? 0.988 -43.969 -12.078 1 92.5 280 PHE A C 1
ATOM 2214 O O . PHE A 1 280 ? 0.901 -43.125 -11.195 1 92.5 280 PHE A O 1
ATOM 2221 N N . SER A 1 281 ? 1.789 -43.875 -13.109 1 90 281 SER A N 1
ATOM 2222 C CA . SER A 1 281 ? 2.654 -42.719 -13.258 1 90 281 SER A CA 1
ATOM 2223 C C . SER A 1 281 ? 1.837 -41.438 -13.383 1 90 281 SER A C 1
ATOM 2225 O O . SER A 1 281 ? 2.164 -40.406 -12.766 1 90 281 SER A O 1
ATOM 2227 N N . MET A 1 282 ? 0.792 -41.438 -14.094 1 90.5 282 MET A N 1
ATOM 2228 C CA . MET A 1 282 ? -0.038 -40.25 -14.305 1 90.5 282 MET A CA 1
ATOM 2229 C C . MET A 1 282 ? -0.843 -39.906 -13.055 1 90.5 282 MET A C 1
ATOM 2231 O O . MET A 1 282 ? -0.934 -38.75 -12.664 1 90.5 282 MET A O 1
ATOM 2235 N N . TYR A 1 283 ? -1.428 -40.938 -12.43 1 92.88 283 TYR A N 1
ATOM 2236 C CA . TYR A 1 283 ? -2.215 -40.719 -11.227 1 92.88 283 TYR A CA 1
ATOM 2237 C C . TYR A 1 283 ? -1.33 -40.25 -10.078 1 92.88 283 TYR A C 1
ATOM 2239 O O . TYR A 1 283 ? -1.75 -39.406 -9.258 1 92.88 283 TYR A O 1
ATOM 2247 N N . LEU A 1 284 ? -0.175 -40.781 -10.047 1 89.56 284 LEU A N 1
ATOM 2248 C CA . LEU A 1 284 ? 0.749 -40.344 -9.008 1 89.56 284 LEU A CA 1
ATOM 2249 C C . LEU A 1 284 ? 1.078 -38.844 -9.156 1 89.56 284 LEU A C 1
ATOM 2251 O O . LEU A 1 284 ? 1.178 -38.125 -8.164 1 89.56 284 LEU A O 1
ATOM 2255 N N . SER A 1 285 ? 1.29 -38.469 -10.398 1 87.25 285 SER A N 1
ATOM 2256 C CA . SER A 1 285 ? 1.546 -37.031 -10.664 1 87.25 285 SER A CA 1
ATOM 2257 C C . SER A 1 285 ? 0.379 -36.188 -10.203 1 87.25 285 SER A C 1
ATOM 2259 O O . SER A 1 285 ? 0.584 -35.094 -9.664 1 87.25 285 SER A O 1
ATOM 2261 N N . MET A 1 286 ? -0.799 -36.625 -10.422 1 88.94 286 MET A N 1
ATOM 2262 C CA . MET A 1 286 ? -2.004 -35.906 -9.992 1 88.94 286 MET A CA 1
ATOM 2263 C C . MET A 1 286 ? -2.105 -35.875 -8.469 1 88.94 286 MET A C 1
ATOM 2265 O O . MET A 1 286 ? -2.611 -34.938 -7.895 1 88.94 286 MET A O 1
ATOM 2269 N N . PHE A 1 287 ? -1.641 -36.906 -7.887 1 87.38 287 PHE A N 1
ATOM 2270 C CA . PHE A 1 287 ? -1.743 -37.094 -6.445 1 87.38 287 PHE A CA 1
ATOM 2271 C C . PHE A 1 287 ? -0.864 -36.094 -5.703 1 87.38 287 PHE A C 1
ATOM 2273 O O . PHE A 1 287 ? -1.19 -35.688 -4.59 1 87.38 287 PHE A O 1
ATOM 2280 N N . TYR A 1 288 ? 0.168 -35.688 -6.285 1 87.12 288 TYR A N 1
ATOM 2281 C CA . TYR A 1 288 ? 1.119 -34.781 -5.633 1 87.12 288 TYR A CA 1
ATOM 2282 C C . TYR A 1 288 ? 0.613 -33.344 -5.645 1 87.12 288 TYR A C 1
ATOM 2284 O O . TYR A 1 288 ? 1.024 -32.531 -4.816 1 87.12 288 TYR A O 1
ATOM 2292 N N . GLY A 1 289 ? -0.287 -33.031 -6.527 1 86.25 289 GLY A N 1
ATOM 2293 C CA . GLY A 1 289 ? -0.815 -31.672 -6.648 1 86.25 289 GLY A CA 1
ATOM 2294 C C . GLY A 1 289 ? -1.394 -31.141 -5.348 1 86.25 289 GLY A C 1
ATOM 2295 O O . GLY A 1 289 ? -0.897 -30.156 -4.801 1 86.25 289 GLY A O 1
ATOM 2296 N N . PRO A 1 290 ? -2.357 -31.828 -4.789 1 86.19 290 PRO A N 1
ATOM 2297 C CA . PRO A 1 290 ? -2.977 -31.406 -3.527 1 86.19 290 PRO A CA 1
ATOM 2298 C C . PRO A 1 290 ? -1.965 -31.266 -2.393 1 86.19 290 PRO A C 1
ATOM 2300 O O . PRO A 1 290 ? -2.102 -30.375 -1.548 1 86.19 290 PRO A O 1
ATOM 2303 N N . ILE A 1 291 ? -0.99 -32.031 -2.412 1 82.31 291 ILE A N 1
ATOM 2304 C CA . ILE A 1 291 ? -0.003 -32 -1.339 1 82.31 291 ILE A CA 1
ATOM 2305 C C . ILE A 1 291 ? 0.867 -30.766 -1.46 1 82.31 291 ILE A C 1
ATOM 2307 O O . ILE A 1 291 ? 1.13 -30.078 -0.466 1 82.31 291 ILE A O 1
ATOM 2311 N N . LYS A 1 292 ? 1.21 -30.453 -2.717 1 80.38 292 LYS A N 1
ATOM 2312 C CA . LYS A 1 292 ? 2.047 -29.281 -2.969 1 80.38 292 LYS A CA 1
ATOM 2313 C C . LYS A 1 292 ? 1.287 -28 -2.684 1 80.38 292 LYS A C 1
ATOM 2315 O O . LYS A 1 292 ? 1.882 -27 -2.262 1 80.38 292 LYS A O 1
ATOM 2320 N N . SER A 1 293 ? 0.027 -28.047 -2.893 1 86.31 293 SER A N 1
ATOM 2321 C CA . SER A 1 293 ? -0.765 -26.828 -2.764 1 86.31 293 SER A CA 1
ATOM 2322 C C . SER A 1 293 ? -1.236 -26.625 -1.326 1 86.31 293 SER A C 1
ATOM 2324 O O . SER A 1 293 ? -1.691 -25.547 -0.963 1 86.31 293 SER A O 1
ATOM 2326 N N . PHE A 1 294 ? -1.151 -27.625 -0.529 1 82.62 294 PHE A N 1
ATOM 2327 C CA . PHE A 1 294 ? -1.746 -27.625 0.802 1 82.62 294 PHE A CA 1
ATOM 2328 C C . PHE A 1 294 ? -1.165 -26.5 1.651 1 82.62 294 PHE A C 1
ATOM 2330 O O . PHE A 1 294 ? -1.906 -25.75 2.301 1 82.62 294 PHE A O 1
ATOM 2337 N N . SER A 1 295 ? 0.119 -26.375 1.655 1 76.06 295 SER A N 1
ATOM 2338 C CA . SER A 1 295 ? 0.765 -25.359 2.484 1 76.06 295 SER A CA 1
ATOM 2339 C C . SER A 1 295 ? 0.349 -23.953 2.064 1 76.06 295 SER A C 1
ATOM 2341 O O . SER A 1 295 ? 0.086 -23.094 2.914 1 76.06 295 SER A O 1
ATOM 2343 N N . ARG A 1 296 ? 0.291 -23.781 0.791 1 79.38 296 ARG A N 1
ATOM 2344 C CA . ARG A 1 296 ? -0.126 -22.484 0.267 1 79.38 296 ARG A CA 1
ATOM 2345 C C . ARG A 1 296 ? -1.574 -22.188 0.64 1 79.38 296 ARG A C 1
ATOM 2347 O O . ARG A 1 296 ? -1.896 -21.062 1.046 1 79.38 296 ARG A O 1
ATOM 2354 N N . LEU A 1 297 ? -2.385 -23.141 0.554 1 85.88 297 LEU A N 1
ATOM 2355 C CA . LEU A 1 297 ? -3.801 -22.969 0.873 1 85.88 297 LEU A CA 1
ATOM 2356 C C . LEU A 1 297 ? -3.992 -22.656 2.352 1 85.88 297 LEU A C 1
ATOM 2358 O O . LEU A 1 297 ? -4.828 -21.828 2.709 1 85.88 297 LEU A O 1
ATOM 2362 N N . MET A 1 298 ? -3.229 -23.312 3.129 1 83.81 298 MET A N 1
ATOM 2363 C CA . MET A 1 298 ? -3.312 -23.062 4.566 1 83.81 298 MET A CA 1
ATOM 2364 C C . MET A 1 298 ? -2.863 -21.656 4.91 1 83.81 298 MET A C 1
ATOM 2366 O O . MET A 1 298 ? -3.465 -21 5.762 1 83.81 298 MET A O 1
ATOM 2370 N N . GLU A 1 299 ? -1.888 -21.25 4.281 1 79.5 299 GLU A N 1
ATOM 2371 C CA . GLU A 1 299 ? -1.398 -19.891 4.488 1 79.5 299 GLU A CA 1
ATOM 2372 C C . GLU A 1 299 ? -2.428 -18.859 4.035 1 79.5 299 GLU A C 1
ATOM 2374 O O . GLU A 1 299 ? -2.723 -17.922 4.766 1 79.5 299 GLU A O 1
ATOM 2379 N N . MET A 1 300 ? -2.938 -19.078 2.887 1 87.69 300 MET A N 1
ATOM 2380 C CA . MET A 1 300 ? -3.969 -18.188 2.361 1 87.69 300 MET A CA 1
ATOM 2381 C C . MET A 1 300 ? -5.191 -18.172 3.273 1 87.69 300 MET A C 1
ATOM 2383 O O . MET A 1 300 ? -5.766 -17.109 3.527 1 87.69 300 MET A O 1
ATOM 2387 N N . ALA A 1 301 ? -5.547 -19.312 3.727 1 90.12 301 ALA A N 1
ATOM 2388 C CA . ALA A 1 301 ? -6.684 -19.422 4.637 1 90.12 301 ALA A CA 1
ATOM 2389 C C . ALA A 1 301 ? -6.43 -18.656 5.93 1 90.12 301 ALA A C 1
ATOM 2391 O O . ALA A 1 301 ? -7.316 -17.969 6.438 1 90.12 301 ALA A O 1
ATOM 2392 N N . GLY A 1 302 ? -5.266 -18.828 6.457 1 86.38 302 GLY A N 1
ATOM 2393 C CA . GLY A 1 302 ? -4.918 -18.094 7.664 1 86.38 302 GLY A CA 1
ATOM 2394 C C . GLY A 1 302 ? -5.035 -16.594 7.512 1 86.38 302 GLY A C 1
ATOM 2395 O O . GLY A 1 302 ? -5.617 -15.922 8.359 1 86.38 302 GLY A O 1
ATOM 2396 N N . ASN A 1 303 ? -4.586 -16.078 6.434 1 86.75 303 ASN A N 1
ATOM 2397 C CA . ASN A 1 303 ? -4.645 -14.648 6.156 1 86.75 303 ASN A CA 1
ATOM 2398 C C . ASN A 1 303 ? -6.082 -14.172 5.965 1 86.75 303 ASN A C 1
ATOM 2400 O O . ASN A 1 303 ? -6.465 -13.117 6.48 1 86.75 303 ASN A O 1
ATOM 2404 N N . ALA A 1 304 ? -6.793 -14.961 5.164 1 91.12 304 ALA A N 1
ATOM 2405 C CA . ALA A 1 304 ? -8.188 -14.602 4.898 1 91.12 304 ALA A CA 1
ATOM 2406 C C . ALA A 1 304 ? -9 -14.586 6.191 1 91.12 304 ALA A C 1
ATOM 2408 O O . ALA A 1 304 ? -9.781 -13.664 6.426 1 91.12 304 ALA A O 1
ATOM 2409 N N . VAL A 1 305 ? -8.758 -15.57 7.059 1 92.56 305 VAL A N 1
ATOM 2410 C CA . VAL A 1 305 ? -9.492 -15.664 8.32 1 92.56 305 VAL A CA 1
ATOM 2411 C C . VAL A 1 305 ? -9.094 -14.5 9.227 1 92.56 305 VAL A C 1
ATOM 2413 O O . VAL A 1 305 ? -9.945 -13.93 9.914 1 92.56 305 VAL A O 1
ATOM 2416 N N . ALA A 1 306 ? -7.859 -14.164 9.258 1 89.56 306 ALA A N 1
ATOM 2417 C CA . ALA A 1 306 ? -7.402 -13.031 10.055 1 89.56 306 ALA A CA 1
ATOM 2418 C C . ALA A 1 306 ? -8.07 -11.734 9.602 1 89.56 306 ALA A C 1
ATOM 2420 O O . ALA A 1 306 ? -8.492 -10.93 10.43 1 89.56 306 ALA A O 1
ATOM 2421 N N . GLY A 1 307 ? -8.109 -11.555 8.312 1 91.69 307 GLY A N 1
ATOM 2422 C CA . GLY A 1 307 ? -8.797 -10.383 7.785 1 91.69 307 GLY A CA 1
ATOM 2423 C C . GLY A 1 307 ? -10.266 -10.344 8.148 1 91.69 307 GLY A C 1
ATOM 2424 O O . GLY A 1 307 ? -10.789 -9.297 8.547 1 91.69 307 GLY A O 1
ATOM 2425 N N . CYS A 1 308 ? -10.898 -11.461 8.039 1 94.06 308 CYS A N 1
ATOM 2426 C CA . CYS A 1 308 ? -12.312 -11.547 8.391 1 94.06 308 CYS A CA 1
ATOM 2427 C C . CYS A 1 308 ? -12.523 -11.289 9.883 1 94.06 308 CYS A C 1
ATOM 2429 O O . CYS A 1 308 ? -13.516 -10.672 10.273 1 94.06 308 CYS A O 1
ATOM 2431 N N . LYS A 1 309 ? -11.609 -11.766 10.656 1 93.19 309 LYS A N 1
ATOM 2432 C CA . LYS A 1 309 ? -11.703 -11.539 12.094 1 93.19 309 LYS A CA 1
ATOM 2433 C C . LYS A 1 309 ? -11.656 -10.055 12.422 1 93.19 309 LYS A C 1
ATOM 2435 O O . LYS A 1 309 ? -12.383 -9.586 13.305 1 93.19 309 LYS A O 1
ATOM 2440 N N . ARG A 1 310 ? -10.805 -9.32 11.703 1 92.38 310 ARG A N 1
ATOM 2441 C CA . ARG A 1 310 ? -10.719 -7.879 11.922 1 92.38 310 ARG A CA 1
ATOM 2442 C C . ARG A 1 310 ? -12.031 -7.191 11.555 1 92.38 310 ARG A C 1
ATOM 2444 O O . ARG A 1 310 ? -12.453 -6.25 12.227 1 92.38 310 ARG A O 1
ATOM 2451 N N . VAL A 1 311 ? -12.625 -7.617 10.508 1 94.06 311 VAL A N 1
ATOM 2452 C CA . VAL A 1 311 ? -13.914 -7.078 10.094 1 94.06 311 VAL A CA 1
ATOM 2453 C C . VAL A 1 311 ? -14.953 -7.344 11.18 1 94.06 311 VAL A C 1
ATOM 2455 O O . VAL A 1 311 ? -15.711 -6.445 11.555 1 94.06 311 VAL A O 1
ATOM 2458 N N . PHE A 1 312 ? -14.969 -8.555 11.719 1 94.25 312 PHE A N 1
ATOM 2459 C CA . PHE A 1 312 ? -15.969 -8.93 12.711 1 94.25 312 PHE A CA 1
ATOM 2460 C C . PHE A 1 312 ? -15.703 -8.234 14.039 1 94.25 312 PHE A C 1
ATOM 2462 O O . PHE A 1 312 ? -16.625 -7.953 14.797 1 94.25 312 PHE A O 1
ATOM 2469 N N . GLU A 1 313 ? -14.445 -7.914 14.32 1 93.06 313 GLU A N 1
ATOM 2470 C CA . GLU A 1 313 ? -14.117 -7.141 15.516 1 93.06 313 GLU A CA 1
ATOM 2471 C C . GLU A 1 313 ? -14.805 -5.781 15.492 1 93.06 313 GLU A C 1
ATOM 2473 O O . GLU A 1 313 ? -15.32 -5.324 16.516 1 93.06 313 GLU A O 1
ATOM 2478 N N . VAL A 1 314 ? -14.797 -5.223 14.312 1 92.88 314 VAL A N 1
ATOM 2479 C CA . VAL A 1 314 ? -15.477 -3.939 14.172 1 92.88 314 VAL A CA 1
ATOM 2480 C C . VAL A 1 314 ? -16.984 -4.137 14.266 1 92.88 314 VAL A C 1
ATOM 2482 O O . VAL A 1 314 ? -17.672 -3.367 14.938 1 92.88 314 VAL A O 1
ATOM 2485 N N . MET A 1 315 ? -17.5 -5.141 13.633 1 93.56 315 MET A N 1
ATOM 2486 C CA . MET A 1 315 ? -18.938 -5.41 13.617 1 93.56 315 MET A CA 1
ATOM 2487 C C . MET A 1 315 ? -19.453 -5.707 15.023 1 93.56 315 MET A C 1
ATOM 2489 O O . MET A 1 315 ? -20.594 -5.387 15.344 1 93.56 315 MET A O 1
ATOM 2493 N N . ASP A 1 316 ? -18.562 -6.254 15.836 1 93.06 316 ASP A N 1
ATOM 2494 C CA . ASP A 1 316 ? -18.969 -6.668 17.172 1 93.06 316 ASP A CA 1
ATOM 2495 C C . ASP A 1 316 ? -18.703 -5.57 18.188 1 93.06 316 ASP A C 1
ATOM 2497 O O . ASP A 1 316 ? -19.141 -5.668 19.344 1 93.06 316 ASP A O 1
ATOM 2501 N N . GLU A 1 317 ? -18.016 -4.543 17.766 1 91 317 GLU A N 1
ATOM 2502 C CA . GLU A 1 317 ? -17.734 -3.436 18.688 1 91 317 GLU A CA 1
ATOM 2503 C C . GLU A 1 317 ? -19.016 -2.711 19.078 1 91 317 GLU A C 1
ATOM 2505 O O . GLU A 1 317 ? -19.922 -2.529 18.25 1 91 317 GLU A O 1
ATOM 2510 N N . VAL A 1 318 ? -19.109 -2.361 20.359 1 90.06 318 VAL A N 1
ATOM 2511 C CA . VAL A 1 318 ? -20.266 -1.635 20.844 1 90.06 318 VAL A CA 1
ATOM 2512 C C . VAL A 1 318 ? -19.938 -0.15 20.969 1 90.06 318 VAL A C 1
ATOM 2514 O O . VAL A 1 318 ? -18.906 0.215 21.547 1 90.06 318 VAL A O 1
ATOM 2517 N N . SER A 1 319 ? -20.781 0.635 20.391 1 88.94 319 SER A N 1
ATOM 2518 C CA . SER A 1 319 ? -20.578 2.08 20.438 1 88.94 319 SER A CA 1
ATOM 2519 C C . SER A 1 319 ? -20.719 2.609 21.859 1 88.94 319 SER A C 1
ATOM 2521 O O . SER A 1 319 ? -21.531 2.105 22.641 1 88.94 319 SER A O 1
ATOM 2523 N N . ASP A 1 320 ? -19.938 3.588 22.172 1 86.56 320 ASP A N 1
ATOM 2524 C CA . ASP A 1 320 ? -19.984 4.227 23.484 1 86.56 320 ASP A CA 1
ATOM 2525 C C . ASP A 1 320 ? -21.25 5.07 23.625 1 86.56 320 ASP A C 1
ATOM 2527 O O . ASP A 1 320 ? -21.766 5.254 24.734 1 86.56 320 ASP A O 1
ATOM 2531 N N . VAL A 1 321 ? -21.688 5.609 22.562 1 89.94 321 VAL A N 1
ATOM 2532 C CA . VAL A 1 321 ? -22.906 6.414 22.547 1 89.94 321 VAL A CA 1
ATOM 2533 C C . VAL A 1 321 ? -24.031 5.633 21.875 1 89.94 321 VAL A C 1
ATOM 2535 O O . VAL A 1 321 ? -23.953 5.32 20.688 1 89.94 321 VAL A O 1
ATOM 2538 N N . GLN A 1 322 ? -25.031 5.266 22.672 1 89.44 322 GLN A N 1
ATOM 2539 C CA . GLN A 1 322 ? -26.141 4.484 22.141 1 89.44 322 GLN A CA 1
ATOM 2540 C C . GLN A 1 322 ? -27.469 5.133 22.484 1 89.44 322 GLN A C 1
ATOM 2542 O O . GLN A 1 322 ? -27.641 5.68 23.578 1 89.44 322 GLN A O 1
ATOM 2547 N N . GLU A 1 323 ? -28.25 5.09 21.5 1 91 323 GLU A N 1
ATOM 2548 C CA . GLU A 1 323 ? -29.609 5.551 21.75 1 91 323 GLU A CA 1
ATOM 2549 C C . GLU A 1 323 ? -30.375 4.57 22.641 1 91 323 GLU A C 1
ATOM 2551 O O . GLU A 1 323 ? -30.219 3.355 22.5 1 91 323 GLU A O 1
ATOM 2556 N N . LYS A 1 324 ? -31.078 5.148 23.531 1 91.12 324 LYS A N 1
ATOM 2557 C CA . LYS A 1 324 ? -31.984 4.301 24.312 1 91.12 324 LYS A CA 1
ATOM 2558 C C . LYS A 1 324 ? -33.031 3.658 23.438 1 91.12 324 LYS A C 1
ATOM 2560 O O . LYS A 1 324 ? -33.375 4.188 22.375 1 91.12 324 LYS A O 1
ATOM 2565 N N . VAL A 1 325 ? -33.531 2.41 23.75 1 90.12 325 VAL A N 1
ATOM 2566 C CA . VAL A 1 325 ? -34.469 1.643 22.969 1 90.12 325 VAL A CA 1
ATOM 2567 C C . VAL A 1 325 ? -35.75 2.475 22.75 1 90.12 325 VAL A C 1
ATOM 2569 O O . VAL A 1 325 ? -36.344 2.445 21.656 1 90.12 325 VAL A O 1
ATOM 2572 N N . ASN A 1 326 ? -36.094 3.328 23.703 1 91.19 326 ASN A N 1
ATOM 2573 C CA . ASN A 1 326 ? -37.281 4.145 23.594 1 91.19 326 ASN A CA 1
ATOM 2574 C C . ASN A 1 326 ? -36.969 5.633 23.516 1 91.19 326 ASN A C 1
ATOM 2576 O O . ASN A 1 326 ? -37.656 6.461 24.078 1 91.19 326 ASN A O 1
ATOM 2580 N N . ALA A 1 327 ? -35.906 5.891 22.719 1 92.5 327 ALA A N 1
ATOM 2581 C CA . ALA A 1 327 ? -35.562 7.297 22.562 1 92.5 327 ALA A CA 1
ATOM 2582 C C . ALA A 1 327 ? -36.625 8.07 21.812 1 92.5 327 ALA A C 1
ATOM 2584 O O . ALA A 1 327 ? -37.188 7.566 20.844 1 92.5 327 ALA A O 1
ATOM 2585 N N . LYS A 1 328 ? -36.938 9.195 22.297 1 94.88 328 LYS A N 1
ATOM 2586 C CA . LYS A 1 328 ? -37.969 10.031 21.688 1 94.88 328 LYS A CA 1
ATOM 2587 C C . LYS A 1 328 ? -37.344 11.031 20.703 1 94.88 328 LYS A C 1
ATOM 2589 O O . LYS A 1 328 ? -36.156 11.297 20.766 1 94.88 328 LYS A O 1
ATOM 2594 N N . LYS A 1 329 ? -38.188 11.477 19.766 1 95.62 329 LYS A N 1
ATOM 2595 C CA . LYS A 1 329 ? -37.75 12.531 18.844 1 95.62 329 LYS A CA 1
ATOM 2596 C C . LYS A 1 329 ? -37.781 13.898 19.516 1 95.62 329 LYS A C 1
ATOM 2598 O O . LYS A 1 329 ? -38.781 14.281 20.125 1 95.62 329 LYS A O 1
ATOM 2603 N N . LEU A 1 330 ? -36.719 14.586 19.5 1 95.31 330 LEU A N 1
ATOM 2604 C CA . LEU A 1 330 ? -36.625 15.93 20.047 1 95.31 330 LEU A CA 1
ATOM 2605 C C . LEU A 1 330 ? -37.281 16.938 19.109 1 95.31 330 LEU A C 1
ATOM 2607 O O . LEU A 1 330 ? -36.844 17.078 17.953 1 95.31 330 LEU A O 1
ATOM 2611 N N . PRO A 1 331 ? -38.312 17.547 19.547 1 94.19 331 PRO A N 1
ATOM 2612 C CA . PRO A 1 331 ? -38.906 18.594 18.703 1 94.19 331 PRO A CA 1
ATOM 2613 C C . PRO A 1 331 ? -38 19.812 18.578 1 94.19 331 PRO A C 1
ATOM 2615 O O . PRO A 1 331 ? -36.969 19.891 19.25 1 94.19 331 PRO A O 1
ATOM 2618 N N . ARG A 1 332 ? -38.344 20.672 17.641 1 94.56 332 ARG A N 1
ATOM 2619 C CA . ARG A 1 332 ? -37.594 21.922 17.531 1 94.56 332 ARG A CA 1
ATOM 2620 C C . ARG A 1 332 ? -37.594 22.703 18.844 1 94.56 332 ARG A C 1
ATOM 2622 O O . ARG A 1 332 ? -38.656 23.062 19.344 1 94.56 332 ARG A O 1
ATOM 2629 N N . VAL A 1 333 ? -36.5 22.953 19.375 1 95.5 333 VAL A N 1
ATOM 2630 C CA . VAL A 1 333 ? -36.406 23.5 20.719 1 95.5 333 VAL A CA 1
ATOM 2631 C C . VAL A 1 333 ? -36.344 25.016 20.656 1 95.5 333 VAL A C 1
ATOM 2633 O O . VAL A 1 333 ? -36.125 25.594 19.594 1 95.5 333 VAL A O 1
ATOM 2636 N N . LYS A 1 334 ? -36.531 25.641 21.797 1 94.56 334 LYS A N 1
ATOM 2637 C CA . LYS A 1 334 ? -36.406 27.094 21.938 1 94.56 334 LYS A CA 1
ATOM 2638 C C . LYS A 1 334 ? -34.969 27.516 22.047 1 94.56 334 LYS A C 1
ATOM 2640 O O . LYS A 1 334 ? -34.594 28.625 21.625 1 94.56 334 LYS A O 1
ATOM 2645 N N . GLY A 1 335 ? -34.156 26.656 22.609 1 95.38 335 GLY A N 1
ATOM 2646 C CA . GLY A 1 335 ? -32.719 26.953 22.625 1 95.38 335 GLY A CA 1
ATOM 2647 C C . GLY A 1 335 ? -32.156 27.031 24.016 1 95.38 335 GLY A C 1
ATOM 2648 O O . GLY A 1 335 ? -31.031 27.516 24.203 1 95.38 335 GLY A O 1
ATOM 2649 N N . GLU A 1 336 ? -32.906 26.609 25.031 1 96.88 336 GLU A N 1
ATOM 2650 C CA . GLU A 1 336 ? -32.375 26.547 26.391 1 96.88 336 GLU A CA 1
ATOM 2651 C C . GLU A 1 336 ? -31.453 25.344 26.578 1 96.88 336 GLU A C 1
ATOM 2653 O O . GLU A 1 336 ? -31.781 24.234 26.172 1 96.88 336 GLU A O 1
ATOM 2658 N N . VAL A 1 337 ? -30.281 25.562 27.109 1 97.44 337 VAL A N 1
ATOM 2659 C CA . VAL A 1 337 ? -29.328 24.5 27.391 1 97.44 337 VAL A CA 1
ATOM 2660 C C . VAL A 1 337 ? -28.891 24.562 28.859 1 97.44 337 VAL A C 1
ATOM 2662 O O . VAL A 1 337 ? -28.531 25.625 29.359 1 97.44 337 VAL A O 1
ATOM 2665 N N . GLU A 1 338 ? -28.953 23.453 29.516 1 97.56 338 GLU A N 1
ATOM 2666 C CA . GLU A 1 338 ? -28.578 23.406 30.922 1 97.56 338 GLU A CA 1
ATOM 2667 C C . GLU A 1 338 ? -27.609 22.25 31.188 1 97.56 338 GLU A C 1
ATOM 2669 O O . GLU A 1 338 ? -27.906 21.109 30.859 1 97.56 338 GLU A O 1
ATOM 2674 N N . PHE A 1 339 ? -26.453 22.609 31.672 1 96.94 339 PHE A N 1
ATOM 2675 C CA . PHE A 1 339 ? -25.484 21.625 32.156 1 96.94 339 PHE A CA 1
ATOM 2676 C C . PHE A 1 339 ? -25.641 21.406 33.656 1 96.94 339 PHE A C 1
ATOM 2678 O O . PHE A 1 339 ? -25.547 22.344 34.438 1 96.94 339 PHE A O 1
ATOM 2685 N N . LYS A 1 340 ? -25.859 20.156 34 1 97.06 340 LYS A N 1
ATOM 2686 C CA . LYS A 1 340 ? -26.078 19.844 35.406 1 97.06 340 LYS A CA 1
ATOM 2687 C C . LYS A 1 340 ? -25.016 18.875 35.938 1 97.06 340 LYS A C 1
ATOM 2689 O O . LYS A 1 340 ? -25.141 17.656 35.75 1 97.06 340 LYS A O 1
ATOM 2694 N N . GLY A 1 341 ? -24.062 19.375 36.656 1 95.81 341 GLY A N 1
ATOM 2695 C CA . GLY A 1 341 ? -23.062 18.547 37.312 1 95.81 341 GLY A CA 1
ATOM 2696 C C . GLY A 1 341 ? -22.266 17.688 36.375 1 95.81 341 GLY A C 1
ATOM 2697 O O . GLY A 1 341 ? -22.078 16.484 36.594 1 95.81 341 GLY A O 1
ATOM 2698 N N . ILE A 1 342 ? -21.938 18.234 35.312 1 95.06 342 ILE A N 1
ATOM 2699 C CA . ILE A 1 342 ? -21.297 17.469 34.25 1 95.06 342 ILE A CA 1
ATOM 2700 C C . ILE A 1 342 ? -19.844 17.203 34.625 1 95.06 342 ILE A C 1
ATOM 2702 O O . ILE A 1 342 ? -19.094 18.109 34.969 1 95.06 342 ILE A O 1
ATOM 2706 N N . SER A 1 343 ? -19.422 15.945 34.594 1 95.06 343 SER A N 1
ATOM 2707 C CA . SER A 1 343 ? -18.031 15.508 34.719 1 95.06 343 SER A CA 1
ATOM 2708 C C . SER A 1 343 ? -17.641 14.578 33.562 1 95.06 343 SER A C 1
ATOM 2710 O O . SER A 1 343 ? -18.422 13.711 33.188 1 95.06 343 SER A O 1
ATOM 2712 N N . PHE A 1 344 ? -16.547 14.852 33 1 93.62 344 PHE A N 1
ATOM 2713 C CA . PHE A 1 344 ? -16.156 14.086 31.844 1 93.62 344 PHE A CA 1
ATOM 2714 C C . PHE A 1 344 ? -14.633 13.914 31.781 1 93.62 344 PHE A C 1
ATOM 2716 O O . PHE A 1 344 ? -13.891 14.82 32.156 1 93.62 344 PHE A O 1
ATOM 2723 N N . SER A 1 345 ? -14.219 12.75 31.438 1 90.62 345 SER A N 1
ATOM 2724 C CA . SER A 1 345 ? -12.828 12.414 31.141 1 90.62 345 SER A CA 1
ATOM 2725 C C . SER A 1 345 ? -12.711 11.57 29.891 1 90.62 345 SER A C 1
ATOM 2727 O O . SER A 1 345 ? -13.523 10.672 29.656 1 90.62 345 SER A O 1
ATOM 2729 N N . TYR A 1 346 ? -11.766 12 29 1 83 346 TYR A N 1
ATOM 2730 C CA . TYR A 1 346 ? -11.539 11.203 27.812 1 83 346 TYR A CA 1
ATOM 2731 C C . TYR A 1 346 ? -10.953 9.844 28.156 1 83 346 TYR A C 1
ATOM 2733 O O . TYR A 1 346 ? -11.328 8.82 27.578 1 83 346 TYR A O 1
ATOM 2741 N N . ASN A 1 347 ? -9.852 10.062 29.031 1 77.75 347 ASN A N 1
ATOM 2742 C CA . ASN A 1 347 ? -9.242 8.859 29.594 1 77.75 347 ASN A CA 1
ATOM 2743 C C . ASN A 1 347 ? -9.422 8.805 31.109 1 77.75 347 ASN A C 1
ATOM 2745 O O . ASN A 1 347 ? -9.641 9.828 31.75 1 77.75 347 ASN A O 1
ATOM 2749 N N . ASP A 1 348 ? -9.703 7.738 31.594 1 71.75 348 ASP A N 1
ATOM 2750 C CA . ASP A 1 348 ? -10.062 7.543 33 1 71.75 348 ASP A CA 1
ATOM 2751 C C . ASP A 1 348 ? -9.047 8.211 33.906 1 71.75 348 ASP A C 1
ATOM 2753 O O . ASP A 1 348 ? -9.305 8.391 35.094 1 71.75 348 ASP A O 1
ATOM 2757 N N . GLU A 1 349 ? -8.07 8.766 33.438 1 67.44 349 GLU A N 1
ATOM 2758 C CA . GLU A 1 349 ? -7.008 9.227 34.312 1 67.44 349 GLU A CA 1
ATOM 2759 C C . GLU A 1 349 ? -7.117 10.734 34.562 1 67.44 349 GLU A C 1
ATOM 2761 O O . GLU A 1 349 ? -6.949 11.195 35.688 1 67.44 349 GLU A O 1
ATOM 2766 N N . ILE A 1 350 ? -7.469 11.508 33.531 1 76.62 350 ILE A N 1
ATOM 2767 C CA . ILE A 1 350 ? -7.465 12.961 33.688 1 76.62 350 ILE A CA 1
ATOM 2768 C C . ILE A 1 350 ? -8.867 13.516 33.438 1 76.62 350 ILE A C 1
ATOM 2770 O O . ILE A 1 350 ? -9.406 13.383 32.344 1 76.62 350 ILE A O 1
ATOM 2774 N N . LYS A 1 351 ? -9.438 14.039 34.562 1 85.56 351 LYS A N 1
ATOM 2775 C CA . LYS A 1 351 ? -10.742 14.68 34.406 1 85.56 351 LYS A CA 1
ATOM 2776 C C . LYS A 1 351 ? -10.617 16.031 33.719 1 85.56 351 LYS A C 1
ATOM 2778 O O . LYS A 1 351 ? -9.945 16.938 34.188 1 85.56 351 LYS A O 1
ATOM 2783 N N . VAL A 1 352 ? -11.234 16.188 32.594 1 88.12 352 VAL A N 1
ATOM 2784 C CA . VAL A 1 352 ? -11.203 17.406 31.812 1 88.12 352 VAL A CA 1
ATOM 2785 C C . VAL A 1 352 ? -12.25 18.391 32.312 1 88.12 352 VAL A C 1
ATOM 2787 O O . VAL A 1 352 ? -12.008 19.594 32.375 1 88.12 352 VAL A O 1
ATOM 2790 N N . LEU A 1 353 ? -13.422 17.859 32.688 1 92.94 353 LEU A N 1
ATOM 2791 C CA . LEU A 1 353 ? -14.508 18.641 33.281 1 92.94 353 LEU A CA 1
ATOM 2792 C C . LEU A 1 353 ? -14.977 18.016 34.594 1 92.94 353 LEU A C 1
ATOM 2794 O O . LEU A 1 353 ? -15.109 16.797 34.688 1 92.94 353 LEU A O 1
ATOM 2798 N N . LYS A 1 354 ? -15.141 18.891 35.625 1 94.19 354 LYS A N 1
ATOM 2799 C CA . LYS A 1 354 ? -15.602 18.438 36.938 1 94.19 354 LYS A CA 1
ATOM 2800 C C . LYS A 1 354 ? -16.766 19.266 37.438 1 94.19 354 LYS A C 1
ATOM 2802 O O . LYS A 1 354 ? -16.594 20.453 37.75 1 94.19 354 LYS A O 1
ATOM 2807 N N . ASN A 1 355 ? -17.844 18.672 37.562 1 93.81 355 ASN A N 1
ATOM 2808 C CA . ASN A 1 355 ? -19.047 19.234 38.156 1 93.81 355 ASN A CA 1
ATOM 2809 C C . ASN A 1 355 ? -19.391 20.578 37.562 1 93.81 355 ASN A C 1
ATOM 2811 O O . ASN A 1 355 ? -19.547 21.562 38.281 1 93.81 355 ASN A O 1
ATOM 2815 N N . ILE A 1 356 ? -19.484 20.641 36.312 1 95 356 ILE A N 1
ATOM 2816 C CA . ILE A 1 356 ? -19.812 21.875 35.594 1 95 356 ILE A CA 1
ATOM 2817 C C . ILE A 1 356 ? -21.312 22.125 35.656 1 95 356 ILE A C 1
ATOM 2819 O O . ILE A 1 356 ? -22.109 21.266 35.281 1 95 356 ILE A O 1
ATOM 2823 N N . ASN A 1 357 ? -21.688 23.266 36.188 1 96.06 357 ASN A N 1
ATOM 2824 C CA . ASN A 1 357 ? -23.078 23.734 36.219 1 96.06 357 ASN A CA 1
ATOM 2825 C C . ASN A 1 357 ? -23.219 25.047 35.469 1 96.06 357 ASN A C 1
ATOM 2827 O O . ASN A 1 357 ? -22.578 26.047 35.812 1 96.06 357 ASN A O 1
ATOM 2831 N N . LEU A 1 358 ? -24.047 25.047 34.438 1 95.75 358 LEU A N 1
ATOM 2832 C CA . LEU A 1 358 ? -24.234 26.234 33.594 1 95.75 358 LEU A CA 1
ATOM 2833 C C . LEU A 1 358 ? -25.594 26.219 32.938 1 95.75 358 LEU A C 1
ATOM 2835 O O . LEU A 1 358 ? -26.047 25.172 32.438 1 95.75 358 LEU A O 1
ATOM 2839 N N . LYS A 1 359 ? -26.234 27.312 32.938 1 96.12 359 LYS A N 1
ATOM 2840 C CA . LYS A 1 359 ? -27.5 27.469 32.25 1 96.12 359 LYS A CA 1
ATOM 2841 C C . LYS A 1 359 ? -27.406 28.547 31.172 1 96.12 359 LYS A C 1
ATOM 2843 O O . LYS A 1 359 ? -26.938 29.656 31.438 1 96.12 359 LYS A O 1
ATOM 2848 N N . VAL A 1 360 ? -27.828 28.219 30.031 1 96.31 360 VAL A N 1
ATOM 2849 C CA . VAL A 1 360 ? -27.859 29.141 28.891 1 96.31 360 VAL A CA 1
ATOM 2850 C C . VAL A 1 360 ? -29.312 29.375 28.469 1 96.31 360 VAL A C 1
ATOM 2852 O O . VAL A 1 360 ? -30.031 28.422 28.141 1 96.31 360 VAL A O 1
ATOM 2855 N N . ASN A 1 361 ? -29.688 30.594 28.453 1 95.62 361 ASN A N 1
ATOM 2856 C CA . ASN A 1 361 ? -31.047 30.938 28.094 1 95.62 361 ASN A CA 1
ATOM 2857 C C . ASN A 1 361 ? -31.234 31.016 26.578 1 95.62 361 ASN A C 1
ATOM 2859 O O . ASN A 1 361 ? -30.266 31.172 25.844 1 95.62 361 ASN A O 1
ATOM 2863 N N . PRO A 1 362 ? -32.531 30.828 26.125 1 95.81 362 PRO A N 1
ATOM 2864 C CA . PRO A 1 362 ? -32.781 30.938 24.688 1 95.81 362 PRO A CA 1
ATOM 2865 C C . PRO A 1 362 ? -32.344 32.281 24.109 1 95.81 362 PRO A C 1
ATOM 2867 O O . PRO A 1 362 ? -32.688 33.344 24.688 1 95.81 362 PRO A O 1
ATOM 2870 N N . GLY A 1 363 ? -31.578 32.25 23.031 1 92.69 363 GLY A N 1
ATOM 2871 C CA . GLY A 1 363 ? -31.172 33.469 22.344 1 92.69 363 GLY A CA 1
ATOM 2872 C C . GLY A 1 363 ? -29.922 34.094 22.938 1 92.69 363 GLY A C 1
ATOM 2873 O O . GLY A 1 363 ? -29.391 35.062 22.391 1 92.69 363 GLY A O 1
ATOM 2874 N N . GLU A 1 364 ? -29.422 33.5 24 1 93.75 364 GLU A N 1
ATOM 2875 C CA . GLU A 1 364 ? -28.25 34.031 24.703 1 93.75 364 GLU A CA 1
ATOM 2876 C C . GLU A 1 364 ? -26.969 33.594 24.016 1 93.75 364 GLU A C 1
ATOM 2878 O O . GLU A 1 364 ? -26.859 32.469 23.516 1 93.75 364 GLU A O 1
ATOM 2883 N N . THR A 1 365 ? -26.047 34.531 23.938 1 93.25 365 THR A N 1
ATOM 2884 C CA . THR A 1 365 ? -24.719 34.219 23.453 1 93.25 365 THR A CA 1
ATOM 2885 C C . THR A 1 365 ? -23.75 34.031 24.609 1 93.25 365 THR A C 1
ATOM 2887 O O . THR A 1 365 ? -23.469 35 25.344 1 93.25 365 THR A O 1
ATOM 2890 N N . VAL A 1 366 ? -23.234 32.812 24.719 1 94.12 366 VAL A N 1
ATOM 2891 C CA . VAL A 1 366 ? -22.312 32.5 25.812 1 94.12 366 VAL A CA 1
ATOM 2892 C C . VAL A 1 366 ? -20.938 32.156 25.234 1 94.12 366 VAL A C 1
ATOM 2894 O O . VAL A 1 366 ? -20.828 31.297 24.359 1 94.12 366 VAL A O 1
ATOM 2897 N N . ALA A 1 367 ? -19.906 32.781 25.75 1 93.12 367 ALA A N 1
ATOM 2898 C CA . ALA A 1 367 ? -18.531 32.531 25.281 1 93.12 367 ALA A CA 1
ATOM 2899 C C . ALA A 1 367 ? -17.719 31.781 26.344 1 93.12 367 ALA A C 1
ATOM 2901 O O . ALA A 1 367 ? -17.781 32.125 27.531 1 93.12 367 ALA A O 1
ATOM 2902 N N . PHE A 1 368 ? -17.047 30.797 25.906 1 92.25 368 PHE A N 1
ATOM 2903 C CA . PHE A 1 368 ? -16.125 30.062 26.766 1 92.25 368 PHE A CA 1
ATOM 2904 C C . PHE A 1 368 ? -14.688 30.484 26.5 1 92.25 368 PHE A C 1
ATOM 2906 O O . PHE A 1 368 ? -14.242 30.469 25.344 1 92.25 368 PHE A O 1
ATOM 2913 N N . VAL A 1 369 ? -13.977 30.875 27.562 1 88.69 369 VAL A N 1
ATOM 2914 C CA . VAL A 1 369 ? -12.586 31.297 27.422 1 88.69 369 VAL A CA 1
ATOM 2915 C C . VAL A 1 369 ? -11.719 30.562 28.438 1 88.69 369 VAL A C 1
ATOM 2917 O O . VAL A 1 369 ? -12.211 30.125 29.484 1 88.69 369 VAL A O 1
ATOM 2920 N N . GLY A 1 370 ? -10.539 30.391 28.078 1 83 370 GLY A N 1
ATOM 2921 C CA . GLY A 1 370 ? -9.57 29.703 28.922 1 83 370 GLY A CA 1
ATOM 2922 C C . GLY A 1 370 ? -8.328 29.25 28.188 1 83 370 GLY A C 1
ATOM 2923 O O . GLY A 1 370 ? -8.227 29.453 26.969 1 83 370 GLY A O 1
ATOM 2924 N N . ALA A 1 371 ? -7.5 28.688 28.922 1 74 371 ALA A N 1
ATOM 2925 C CA . ALA A 1 371 ? -6.254 28.203 28.344 1 74 371 ALA A CA 1
ATOM 2926 C C . ALA A 1 371 ? -6.508 27.031 27.391 1 74 371 ALA A C 1
ATOM 2928 O O . ALA A 1 371 ? -7.574 26.422 27.422 1 74 371 ALA A O 1
ATOM 2929 N N . THR A 1 372 ? -5.637 26.828 26.484 1 71.5 372 THR A N 1
ATOM 2930 C CA . THR A 1 372 ? -5.738 25.688 25.578 1 71.5 372 THR A CA 1
ATOM 2931 C C . THR A 1 372 ? -5.77 24.375 26.359 1 71.5 372 THR A C 1
ATOM 2933 O O . THR A 1 372 ? -4.988 24.188 27.297 1 71.5 372 THR A O 1
ATOM 2936 N N . GLY A 1 373 ? -6.723 23.547 26.062 1 73.81 373 GLY A N 1
ATOM 2937 C CA . GLY A 1 373 ? -6.789 22.234 26.688 1 73.81 373 GLY A CA 1
ATOM 2938 C C . GLY A 1 373 ? -7.625 22.203 27.953 1 73.81 373 GLY A C 1
ATOM 2939 O O . GLY A 1 373 ? -7.801 21.156 28.578 1 73.81 373 GLY A O 1
ATOM 2940 N N . VAL A 1 374 ? -8.164 23.328 28.281 1 78.75 374 VAL A N 1
ATOM 2941 C CA . VAL A 1 374 ? -8.867 23.422 29.547 1 78.75 374 VAL A CA 1
ATOM 2942 C C . VAL A 1 374 ? -10.227 22.734 29.453 1 78.75 374 VAL A C 1
ATOM 2944 O O . VAL A 1 374 ? -10.812 22.359 30.469 1 78.75 374 VAL A O 1
ATOM 2947 N N . GLY A 1 375 ? -10.727 22.453 28.234 1 84.62 375 GLY A N 1
ATOM 2948 C CA . GLY A 1 375 ? -11.969 21.703 28.094 1 84.62 375 GLY A CA 1
ATOM 2949 C C . GLY A 1 375 ? -13.023 22.453 27.297 1 84.62 375 GLY A C 1
ATOM 2950 O O . GLY A 1 375 ? -14.188 22.031 27.25 1 84.62 375 GLY A O 1
ATOM 2951 N N . LYS A 1 376 ? -12.766 23.516 26.734 1 86.56 376 LYS A N 1
ATOM 2952 C CA . LYS A 1 376 ? -13.711 24.312 25.953 1 86.56 376 LYS A CA 1
ATOM 2953 C C . LYS A 1 376 ? -14.359 23.484 24.844 1 86.56 376 LYS A C 1
ATOM 2955 O O . LYS A 1 376 ? -15.586 23.422 24.734 1 86.56 376 LYS A O 1
ATOM 2960 N N . THR A 1 377 ? -13.547 22.75 24.109 1 86.12 377 THR A N 1
ATOM 2961 C CA . THR A 1 377 ? -14.023 21.938 22.984 1 86.12 377 THR A CA 1
ATOM 2962 C C . THR A 1 377 ? -14.805 20.734 23.5 1 86.12 377 THR A C 1
ATOM 2964 O O . THR A 1 377 ? -15.719 20.25 22.828 1 86.12 377 THR A O 1
ATOM 2967 N N . THR A 1 378 ? -14.461 20.297 24.688 1 90.25 378 THR A N 1
ATOM 2968 C CA . THR A 1 378 ? -15.156 19.172 25.297 1 90.25 378 THR A CA 1
ATOM 2969 C C . THR A 1 378 ? -16.625 19.5 25.547 1 90.25 378 THR A C 1
ATOM 2971 O O . THR A 1 378 ? -17.5 18.656 25.344 1 90.25 378 THR A O 1
ATOM 2974 N N . ILE A 1 379 ? -16.812 20.703 25.906 1 91.38 379 ILE A N 1
ATOM 2975 C CA . ILE A 1 379 ? -18.188 21.141 26.156 1 91.38 379 ILE A CA 1
ATOM 2976 C C . ILE A 1 379 ? -19 21.062 24.875 1 91.38 379 ILE A C 1
ATOM 2978 O O . ILE A 1 379 ? -20.125 20.531 24.875 1 91.38 379 ILE A O 1
ATOM 2982 N N . ALA A 1 380 ? -18.469 21.516 23.797 1 90.5 380 ALA A N 1
ATOM 2983 C CA . ALA A 1 380 ? -19.125 21.453 22.5 1 90.5 380 ALA A CA 1
ATOM 2984 C C . ALA A 1 380 ? -19.359 20.016 22.078 1 90.5 380 ALA A C 1
ATOM 2986 O O . ALA A 1 380 ? -20.422 19.688 21.516 1 90.5 380 ALA A O 1
ATOM 2987 N N . SER A 1 381 ? -18.484 19.156 22.359 1 91.75 381 SER A N 1
ATOM 2988 C CA . SER A 1 381 ? -18.562 17.75 21.969 1 91.75 381 SER A CA 1
ATOM 2989 C C . SER A 1 381 ? -19.656 17.031 22.75 1 91.75 381 SER A C 1
ATOM 2991 O O . SER A 1 381 ? -20.359 16.172 22.203 1 91.75 381 SER A O 1
ATOM 2993 N N . LEU A 1 382 ? -19.781 17.406 24 1 93.69 382 LEU A N 1
ATOM 2994 C CA . LEU A 1 382 ? -20.797 16.797 24.844 1 93.69 382 LEU A CA 1
ATOM 2995 C C . LEU A 1 382 ? -22.188 17.266 24.438 1 93.69 382 LEU A C 1
ATOM 2997 O O . LEU A 1 382 ? -23.141 16.484 24.469 1 93.69 382 LEU A O 1
ATOM 3001 N N . LEU A 1 383 ? -22.25 18.516 24.078 1 94.25 383 LEU A N 1
ATOM 3002 C CA . LEU A 1 383 ? -23.531 19.062 23.672 1 94.25 383 LEU A CA 1
ATOM 3003 C C . LEU A 1 383 ? -24.047 18.375 22.406 1 94.25 383 LEU A C 1
ATOM 3005 O O . LEU A 1 383 ? -25.25 18.141 22.266 1 94.25 383 LEU A O 1
ATOM 3009 N N . ASN A 1 384 ? -23.125 18.047 21.531 1 93.38 384 ASN A N 1
ATOM 3010 C CA . ASN A 1 384 ? -23.469 17.328 20.312 1 93.38 384 ASN A CA 1
ATOM 3011 C C . ASN A 1 384 ? -23.516 15.82 20.547 1 93.38 384 ASN A C 1
ATOM 3013 O O . ASN A 1 384 ? -23.75 15.055 19.609 1 93.38 384 ASN A O 1
ATOM 3017 N N . ARG A 1 385 ? -23.25 15.438 21.703 1 94.19 385 ARG A N 1
ATOM 3018 C CA . ARG A 1 385 ? -23.266 14.062 22.188 1 94.19 385 ARG A CA 1
ATOM 3019 C C . ARG A 1 385 ? -22.344 13.18 21.359 1 94.19 385 ARG A C 1
ATOM 3021 O O . ARG A 1 385 ? -22.734 12.117 20.891 1 94.19 385 ARG A O 1
ATOM 3028 N N . PHE A 1 386 ? -21.25 13.734 21.047 1 91.69 386 PHE A N 1
ATOM 3029 C CA . PHE A 1 386 ? -20.188 12.891 20.531 1 91.69 386 PHE A CA 1
ATOM 3030 C C . PHE A 1 386 ? -19.703 11.914 21.609 1 91.69 386 PHE A C 1
ATOM 3032 O O . PHE A 1 386 ? -19.156 10.852 21.281 1 91.69 386 PHE A O 1
ATOM 3039 N N . TYR A 1 387 ? -19.844 12.391 22.828 1 91.38 387 TYR A N 1
ATOM 3040 C CA . TYR A 1 387 ? -19.547 11.625 24.031 1 91.38 387 TYR A CA 1
ATOM 3041 C C . TYR A 1 387 ? -20.688 11.742 25.047 1 91.38 387 TYR A C 1
ATOM 3043 O O . TYR A 1 387 ? -21.453 12.719 25.016 1 91.38 387 TYR A O 1
ATOM 3051 N N . ASP A 1 388 ? -20.734 10.727 25.812 1 92.88 388 ASP A N 1
ATOM 3052 C CA . ASP A 1 388 ? -21.641 10.812 26.969 1 92.88 388 ASP A CA 1
ATOM 3053 C C . ASP A 1 388 ? -20.859 11.102 28.25 1 92.88 388 ASP A C 1
ATOM 3055 O O . ASP A 1 388 ? -19.781 10.547 28.453 1 92.88 388 ASP A O 1
ATOM 3059 N N . PRO A 1 389 ? -21.328 12.078 28.922 1 93.31 389 PRO A N 1
ATOM 3060 C CA . PRO A 1 389 ? -20.625 12.359 30.188 1 93.31 389 PRO A CA 1
ATOM 3061 C C . PRO A 1 389 ? -20.719 11.203 31.172 1 93.31 389 PRO A C 1
ATOM 3063 O O . PRO A 1 389 ? -21.672 10.414 31.141 1 93.31 389 PRO A O 1
ATOM 3066 N N . GLN A 1 390 ? -19.75 11.055 32.062 1 92.56 390 GLN A N 1
ATOM 3067 C CA . GLN A 1 390 ? -19.719 10 33.062 1 92.56 390 GLN A CA 1
ATOM 3068 C C . GLN A 1 390 ? -20.703 10.289 34.219 1 92.56 390 GLN A C 1
ATOM 3070 O O . GLN A 1 390 ? -21.312 9.367 34.75 1 92.56 390 GLN A O 1
ATOM 3075 N N . SER A 1 391 ? -20.75 11.531 34.531 1 93.88 391 SER A N 1
ATOM 3076 C CA . SER A 1 391 ? -21.734 11.961 35.531 1 93.88 391 SER A CA 1
ATOM 3077 C C . SER A 1 391 ? -22.406 13.266 35.125 1 93.88 391 SER A C 1
ATOM 3079 O O . SER A 1 391 ? -21.844 14.047 34.344 1 93.88 391 SER A O 1
ATOM 3081 N N . GLY A 1 392 ? -23.656 13.398 35.562 1 95.31 392 GLY A N 1
ATOM 3082 C CA . GLY A 1 392 ? -24.422 14.594 35.25 1 95.31 392 GLY A CA 1
ATOM 3083 C C . GLY A 1 392 ? -25.312 14.43 34.031 1 95.31 392 GLY A C 1
ATOM 3084 O O . GLY A 1 392 ? -25.453 13.328 33.5 1 95.31 392 GLY A O 1
ATOM 3085 N N . SER A 1 393 ? -26.031 15.523 33.719 1 96.38 393 SER A N 1
ATOM 3086 C CA . SER A 1 393 ? -26.922 15.477 32.562 1 96.38 393 SER A CA 1
ATOM 3087 C C . SER A 1 393 ? -26.953 16.828 31.828 1 96.38 393 SER A C 1
ATOM 3089 O O . SER A 1 393 ? -26.688 17.859 32.438 1 96.38 393 SER A O 1
ATOM 3091 N N . ILE A 1 394 ? -27.156 16.766 30.609 1 96.94 394 ILE A N 1
ATOM 3092 C CA . ILE A 1 394 ? -27.359 17.938 29.781 1 96.94 394 ILE A CA 1
ATOM 3093 C C . ILE A 1 394 ? -28.812 17.984 29.297 1 96.94 394 ILE A C 1
ATOM 3095 O O . ILE A 1 394 ? -29.312 17.016 28.734 1 96.94 394 ILE A O 1
ATOM 3099 N N . LEU A 1 395 ? -29.375 19.109 29.562 1 97.38 395 LEU A N 1
ATOM 3100 C CA . LEU A 1 395 ? -30.781 19.266 29.188 1 97.38 395 LEU A CA 1
ATOM 3101 C C . LEU A 1 395 ? -30.938 20.328 28.109 1 97.38 395 LEU A C 1
ATOM 3103 O O . LEU A 1 395 ? -30.25 21.344 28.125 1 97.38 395 LEU A O 1
ATOM 3107 N N . MET A 1 396 ? -31.797 20.031 27.203 1 96.88 396 MET A N 1
ATOM 3108 C CA . MET A 1 396 ? -32.25 21 26.188 1 96.88 396 MET A CA 1
ATOM 3109 C C . MET A 1 396 ? -33.75 21.25 26.312 1 96.88 396 MET A C 1
ATOM 3111 O O . MET A 1 396 ? -34.562 20.375 26.047 1 96.88 396 MET A O 1
ATOM 3115 N N . ASP A 1 397 ? -34.094 22.438 26.656 1 96.88 397 ASP A N 1
ATOM 3116 C CA . ASP A 1 397 ? -35.469 22.797 26.938 1 96.88 397 ASP A CA 1
ATOM 3117 C C . ASP A 1 397 ? -36.094 21.828 27.938 1 96.88 397 ASP A C 1
ATOM 3119 O O . ASP A 1 397 ? -37.219 21.328 27.734 1 96.88 397 ASP A O 1
ATOM 3123 N N . GLY A 1 398 ? -35.312 21.406 28.828 1 95.06 398 GLY A N 1
ATOM 3124 C CA . GLY A 1 398 ? -35.812 20.578 29.922 1 95.06 398 GLY A CA 1
ATOM 3125 C C . GLY A 1 398 ? -35.75 19.094 29.625 1 95.06 398 GLY A C 1
ATOM 3126 O O . GLY A 1 398 ? -36 18.281 30.5 1 95.06 398 GLY A O 1
ATOM 3127 N N . ILE A 1 399 ? -35.375 18.703 28.484 1 96.31 399 ILE A N 1
ATOM 3128 C CA . ILE A 1 399 ? -35.312 17.297 28.109 1 96.31 399 ILE A CA 1
ATOM 3129 C C . ILE A 1 399 ? -33.875 16.812 28.109 1 96.31 399 ILE A C 1
ATOM 3131 O O . ILE A 1 399 ? -33 17.469 27.516 1 96.31 399 ILE A O 1
ATOM 3135 N N . ASP A 1 400 ? -33.688 15.664 28.688 1 96.31 400 ASP A N 1
ATOM 3136 C CA . ASP A 1 400 ? -32.344 15.094 28.703 1 96.31 400 ASP A CA 1
ATOM 3137 C C . ASP A 1 400 ? -31.922 14.633 27.312 1 96.31 400 ASP A C 1
ATOM 3139 O O . ASP A 1 400 ? -32.656 13.906 26.641 1 96.31 400 ASP A O 1
ATOM 3143 N N . ILE A 1 401 ? -30.766 15 26.906 1 95.81 401 ILE A N 1
ATOM 3144 C CA . ILE A 1 401 ? -30.312 14.695 25.547 1 95.81 401 ILE A CA 1
ATOM 3145 C C . ILE A 1 401 ? -30.062 13.195 25.406 1 95.81 401 ILE A C 1
ATOM 3147 O O . ILE A 1 401 ? -30 12.672 24.297 1 95.81 401 ILE A O 1
ATOM 3151 N N . LYS A 1 402 ? -29.938 12.438 26.484 1 94.81 402 LYS A N 1
ATOM 3152 C CA . LYS A 1 402 ? -29.766 10.992 26.453 1 94.81 402 LYS A CA 1
ATOM 3153 C C . LYS A 1 402 ? -31.078 10.281 26.125 1 94.81 402 LYS A C 1
ATOM 3155 O O . LYS A 1 402 ? -31.078 9.117 25.734 1 94.81 402 LYS A O 1
ATOM 3160 N N . ASP A 1 403 ? -32.125 11.008 26.234 1 95.19 403 ASP A N 1
ATOM 3161 C CA . ASP A 1 403 ? -33.469 10.398 26.062 1 95.19 403 ASP A CA 1
ATOM 3162 C C . ASP A 1 403 ? -34 10.656 24.672 1 95.19 403 ASP A C 1
ATOM 3164 O O . ASP A 1 403 ? -35.125 10.234 24.344 1 95.19 403 ASP A O 1
ATOM 3168 N N . VAL A 1 404 ? -33.281 11.297 23.875 1 95.75 404 VAL A N 1
ATOM 3169 C CA . VAL A 1 404 ? -33.781 11.617 22.531 1 95.75 404 VAL A CA 1
ATOM 3170 C C . VAL A 1 404 ? -32.875 10.945 21.484 1 95.75 404 VAL A C 1
ATOM 3172 O O . VAL A 1 404 ? -31.797 10.469 21.812 1 95.75 404 VAL A O 1
ATOM 3175 N N . THR A 1 405 ? -33.438 10.867 20.281 1 95.25 405 THR A N 1
ATOM 3176 C CA . THR A 1 405 ? -32.656 10.281 19.188 1 95.25 405 THR A CA 1
ATOM 3177 C C . THR A 1 405 ? -31.516 11.211 18.781 1 95.25 405 THR A C 1
ATOM 3179 O O . THR A 1 405 ? -31.656 12.43 18.797 1 95.25 405 THR A O 1
ATOM 3182 N N . LEU A 1 406 ? -30.406 10.664 18.391 1 94.19 406 LEU A N 1
ATOM 3183 C CA . LEU A 1 406 ? -29.234 11.438 18 1 94.19 406 LEU A CA 1
ATOM 3184 C C . LEU A 1 406 ? -29.547 12.312 16.781 1 94.19 406 LEU A C 1
ATOM 3186 O O . LEU A 1 406 ? -29.094 13.453 16.703 1 94.19 406 LEU A O 1
ATOM 3190 N N . LYS A 1 407 ? -30.312 11.773 15.898 1 93.06 407 LYS A N 1
ATOM 3191 C CA . LYS A 1 407 ? -30.672 12.508 14.695 1 93.06 407 LYS A CA 1
ATOM 3192 C C . LYS A 1 407 ? -31.453 13.773 15.039 1 93.06 407 LYS A C 1
ATOM 3194 O O . LYS A 1 407 ? -31.125 14.859 14.547 1 93.06 407 LYS A O 1
ATOM 3199 N N . SER A 1 408 ? -32.438 13.609 15.898 1 95.06 408 SER A N 1
ATOM 3200 C CA . SER A 1 408 ? -33.25 14.758 16.266 1 95.06 408 SER A CA 1
ATOM 3201 C C . SER A 1 408 ? -32.469 15.766 17.094 1 95.06 408 SER A C 1
ATOM 3203 O O . SER A 1 408 ? -32.688 16.969 16.984 1 95.06 408 SER A O 1
ATOM 3205 N N . LEU A 1 409 ? -31.609 15.289 17.891 1 95.75 409 LEU A N 1
ATOM 3206 C CA . LEU A 1 409 ? -30.75 16.172 18.688 1 95.75 409 LEU A CA 1
ATOM 3207 C C . LEU A 1 409 ? -29.875 17.031 17.781 1 95.75 409 LEU A C 1
ATOM 3209 O O . LEU A 1 409 ? -29.859 18.266 17.922 1 95.75 409 LEU A O 1
ATOM 3213 N N . ARG A 1 410 ? -29.266 16.422 16.859 1 93.44 410 ARG A N 1
ATOM 3214 C CA . ARG A 1 410 ? -28.281 17.109 16.016 1 93.44 410 ARG A CA 1
ATOM 3215 C C . ARG A 1 410 ? -28.984 17.953 14.953 1 93.44 410 ARG A C 1
ATOM 3217 O O . ARG A 1 410 ? -28.391 18.875 14.398 1 93.44 410 ARG A O 1
ATOM 3224 N N . ASP A 1 411 ? -30.234 17.672 14.75 1 93.06 411 ASP A N 1
ATOM 3225 C CA . ASP A 1 411 ? -31.031 18.547 13.898 1 93.06 411 ASP A CA 1
ATOM 3226 C C . ASP A 1 411 ? -31.25 19.906 14.555 1 93.06 411 ASP A C 1
ATOM 3228 O O . ASP A 1 411 ? -31.516 20.891 13.875 1 93.06 411 ASP A O 1
ATOM 3232 N N . ASN A 1 412 ? -31.078 19.922 15.836 1 95 412 ASN A N 1
ATOM 3233 C CA . ASN A 1 412 ? -31.312 21.156 16.578 1 95 412 ASN A CA 1
ATOM 3234 C C . ASN A 1 412 ? -30.016 21.906 16.844 1 95 412 ASN A C 1
ATOM 3236 O O . ASN A 1 412 ? -30.031 22.969 17.469 1 95 412 ASN A O 1
ATOM 3240 N N . ILE A 1 413 ? -28.984 21.375 16.344 1 94.31 413 ILE A N 1
ATOM 3241 C CA . ILE A 1 413 ? -27.688 21.984 16.625 1 94.31 413 ILE A CA 1
ATOM 3242 C C . ILE A 1 413 ? -26.922 22.219 15.32 1 94.31 413 ILE A C 1
ATOM 3244 O O . ILE A 1 413 ? -26.828 21.328 14.477 1 94.31 413 ILE A O 1
ATOM 3248 N N . SER A 1 414 ? -26.469 23.422 15.102 1 91.06 414 SER A N 1
ATOM 3249 C CA . SER A 1 414 ? -25.5 23.734 14.055 1 91.06 414 SER A CA 1
ATOM 3250 C C . SER A 1 414 ? -24.109 23.984 14.648 1 91.06 414 SER A C 1
ATOM 3252 O O . SER A 1 414 ? -23.984 24.641 15.688 1 91.06 414 SER A O 1
ATOM 3254 N N . MET A 1 415 ? -23.141 23.375 14.023 1 89.62 415 MET A N 1
ATOM 3255 C CA . MET A 1 415 ? -21.812 23.484 14.609 1 89.62 415 MET A CA 1
ATOM 3256 C C . MET A 1 415 ? -20.766 23.844 13.547 1 89.62 415 MET A C 1
ATOM 3258 O O . MET A 1 415 ? -20.828 23.328 12.43 1 89.62 415 MET A O 1
ATOM 3262 N N . VAL A 1 416 ? -19.969 24.781 13.906 1 86.06 416 VAL A N 1
ATOM 3263 C CA . VAL A 1 416 ? -18.781 25.094 13.117 1 86.06 416 VAL A CA 1
ATOM 3264 C C . VAL A 1 416 ? -17.531 24.656 13.875 1 86.06 416 VAL A C 1
ATOM 3266 O O . VAL A 1 416 ? -17.266 25.141 14.977 1 86.06 416 VAL A O 1
ATOM 3269 N N . LEU A 1 417 ? -16.812 23.797 13.289 1 84.5 417 LEU A N 1
ATOM 3270 C CA . LEU A 1 417 ? -15.664 23.203 13.945 1 84.5 417 LEU A CA 1
ATOM 3271 C C . LEU A 1 417 ? -14.406 24.031 13.711 1 84.5 417 LEU A C 1
ATOM 3273 O O . LEU A 1 417 ? -14.352 24.828 12.766 1 84.5 417 LEU A O 1
ATOM 3277 N N . GLN A 1 418 ? -13.438 23.766 14.625 1 73.12 418 GLN A N 1
ATOM 3278 C CA . GLN A 1 418 ? -12.141 24.422 14.523 1 73.12 418 GLN A CA 1
ATOM 3279 C C . GLN A 1 418 ? -11.391 23.969 13.273 1 73.12 418 GLN A C 1
ATOM 3281 O O . GLN A 1 418 ? -10.914 24.781 12.492 1 73.12 418 GLN A O 1
ATOM 3286 N N . ASP A 1 419 ? -11.32 22.641 13.148 1 76.5 419 ASP A N 1
ATOM 3287 C CA . ASP A 1 419 ? -10.703 22.062 11.961 1 76.5 419 ASP A CA 1
ATOM 3288 C C . ASP A 1 419 ? -11.734 21.828 10.859 1 76.5 419 ASP A C 1
ATOM 3290 O O . ASP A 1 419 ? -12.477 20.844 10.891 1 76.5 419 ASP A O 1
ATOM 3294 N N . THR A 1 420 ? -11.68 22.828 9.922 1 79.81 420 THR A N 1
ATOM 3295 C CA . THR A 1 420 ? -12.68 22.766 8.859 1 79.81 420 THR A CA 1
ATOM 3296 C C . THR A 1 420 ? -12.375 21.625 7.895 1 79.81 420 THR A C 1
ATOM 3298 O O . THR A 1 420 ? -11.242 21.484 7.43 1 79.81 420 THR A O 1
ATOM 3301 N N . PHE A 1 421 ? -13.383 20.812 7.746 1 87.31 421 PHE A N 1
ATOM 3302 C CA . PHE A 1 421 ? -13.242 19.719 6.797 1 87.31 421 PHE A CA 1
ATOM 3303 C C . PHE A 1 421 ? -14.242 19.859 5.656 1 87.31 421 PHE A C 1
ATOM 3305 O O . PHE A 1 421 ? -15.43 20.078 5.891 1 87.31 421 PHE A O 1
ATOM 3312 N N . LEU A 1 422 ? -13.742 19.828 4.48 1 89.88 422 LEU A N 1
ATOM 3313 C CA . LEU A 1 422 ? -14.586 19.812 3.285 1 89.88 422 LEU A CA 1
ATOM 3314 C C . LEU A 1 422 ? -14.406 18.516 2.506 1 89.88 422 LEU A C 1
ATOM 3316 O O . LEU A 1 422 ? -13.297 18.016 2.377 1 89.88 422 LEU A O 1
ATOM 3320 N N . PHE A 1 423 ? -15.523 17.984 2.094 1 91 423 PHE A N 1
ATOM 3321 C CA . PHE A 1 423 ? -15.5 16.734 1.341 1 91 423 PHE A CA 1
ATOM 3322 C C . PHE A 1 423 ? -15.07 16.984 -0.101 1 91 423 PHE A C 1
ATOM 3324 O O . PHE A 1 423 ? -15.219 18.094 -0.62 1 91 423 PHE A O 1
ATOM 3331 N N . ASN A 1 424 ? -14.562 15.875 -0.672 1 89.62 424 ASN A N 1
ATOM 3332 C CA . ASN A 1 424 ? -14.289 15.969 -2.104 1 89.62 424 ASN A CA 1
ATOM 3333 C C . ASN A 1 424 ? -15.578 16.109 -2.91 1 89.62 424 ASN A C 1
ATOM 3335 O O . ASN A 1 424 ? -16.516 15.328 -2.748 1 89.62 424 ASN A O 1
ATOM 3339 N N . GLY A 1 425 ? -15.664 17.141 -3.686 1 89.56 425 GLY A N 1
ATOM 3340 C CA . GLY A 1 425 ? -16.844 17.484 -4.461 1 89.56 425 GLY A CA 1
ATOM 3341 C C . GLY A 1 425 ? -16.922 18.953 -4.824 1 89.56 425 GLY A C 1
ATOM 3342 O O . GLY A 1 425 ? -15.906 19.641 -4.859 1 89.56 425 GLY A O 1
ATOM 3343 N N . THR A 1 426 ? -18.141 19.391 -5.094 1 93.31 426 THR A N 1
ATOM 3344 C CA . THR A 1 426 ? -18.344 20.781 -5.48 1 93.31 426 THR A CA 1
ATOM 3345 C C . THR A 1 426 ? -18.609 21.641 -4.258 1 93.31 426 THR A C 1
ATOM 3347 O O . THR A 1 426 ? -18.906 21.125 -3.178 1 93.31 426 THR A O 1
ATOM 3350 N N . ILE A 1 427 ? -18.406 22.938 -4.445 1 94.62 427 ILE A N 1
ATOM 3351 C CA . ILE A 1 427 ? -18.734 23.875 -3.385 1 94.62 427 ILE A CA 1
ATOM 3352 C C . ILE A 1 427 ? -20.219 23.75 -3.02 1 94.62 427 ILE A C 1
ATOM 3354 O O . ILE A 1 427 ? -20.578 23.75 -1.84 1 94.62 427 ILE A O 1
ATOM 3358 N N . TYR A 1 428 ? -21.031 23.547 -4.012 1 94.88 428 TYR A N 1
ATOM 3359 C CA . TYR A 1 428 ? -22.469 23.391 -3.799 1 94.88 428 TYR A CA 1
ATOM 3360 C C . TYR A 1 428 ? -22.75 22.203 -2.906 1 94.88 428 TYR A C 1
ATOM 3362 O O . TYR A 1 428 ? -23.5 22.312 -1.933 1 94.88 428 TYR A O 1
ATOM 3370 N N . GLU A 1 429 ? -22.188 21.109 -3.221 1 92.38 429 GLU A N 1
ATOM 3371 C CA . GLU A 1 429 ? -22.406 19.859 -2.482 1 92.38 429 GLU A CA 1
ATOM 3372 C C . GLU A 1 429 ? -21.953 20 -1.032 1 92.38 429 GLU A C 1
ATOM 3374 O O . GLU A 1 429 ? -22.547 19.391 -0.134 1 92.38 429 GLU A O 1
ATOM 3379 N N . ASN A 1 430 ? -20.891 20.734 -0.854 1 93.88 430 ASN A N 1
ATOM 3380 C CA . ASN A 1 430 ? -20.375 20.922 0.496 1 93.88 430 ASN A CA 1
ATOM 3381 C C . ASN A 1 430 ? -21.266 21.828 1.333 1 93.88 430 ASN A C 1
ATOM 3383 O O . ASN A 1 430 ? -21.422 21.609 2.535 1 93.88 430 ASN A O 1
ATOM 3387 N N . ILE A 1 431 ? -21.859 22.781 0.677 1 93.88 431 ILE A N 1
ATOM 3388 C CA . ILE A 1 431 ? -22.734 23.688 1.415 1 93.88 431 ILE A CA 1
ATOM 3389 C C . ILE A 1 431 ? -24.078 23.016 1.669 1 93.88 431 ILE A C 1
ATOM 3391 O O . ILE A 1 431 ? -24.594 23.062 2.785 1 93.88 431 ILE A O 1
ATOM 3395 N N . VAL A 1 432 ? -24.594 22.359 0.667 1 93.56 432 VAL A N 1
ATOM 3396 C CA . VAL A 1 432 ? -25.906 21.75 0.767 1 93.56 432 VAL A CA 1
ATOM 3397 C C . VAL A 1 432 ? -25.859 20.578 1.751 1 93.56 432 VAL A C 1
ATOM 3399 O O . VAL A 1 432 ? -26.906 20.125 2.232 1 93.56 432 VAL A O 1
ATOM 3402 N N . TYR A 1 433 ? -24.688 20.188 2.133 1 89.62 433 TYR A N 1
ATOM 3403 C CA . TYR A 1 433 ? -24.5 19.125 3.123 1 89.62 433 TYR A CA 1
ATOM 3404 C C . TYR A 1 433 ? -25.156 19.5 4.445 1 89.62 433 TYR A C 1
ATOM 3406 O O . TYR A 1 433 ? -25.484 18.625 5.25 1 89.62 433 TYR A O 1
ATOM 3414 N N . GLY A 1 434 ? -25.297 20.734 4.656 1 86.56 434 GLY A N 1
ATOM 3415 C CA . GLY A 1 434 ? -25.953 21.234 5.855 1 86.56 434 GLY A CA 1
ATOM 3416 C C . GLY A 1 434 ? -27.438 20.906 5.898 1 86.56 434 GLY A C 1
ATOM 3417 O O . GLY A 1 434 ? -28 20.719 6.977 1 86.56 434 GLY A O 1
ATOM 3418 N N . TRP A 1 435 ? -28.031 20.984 4.844 1 86.81 435 TRP A N 1
ATOM 3419 C CA . TRP A 1 435 ? -29.453 20.688 4.699 1 86.81 435 TRP A CA 1
ATOM 3420 C C . TRP A 1 435 ? -29.75 20.172 3.297 1 86.81 435 TRP A C 1
ATOM 3422 O O . TRP A 1 435 ? -29.969 20.969 2.371 1 86.81 435 TRP A O 1
ATOM 3432 N N . LYS A 1 436 ? -30.031 18.906 3.178 1 78.19 436 LYS A N 1
ATOM 3433 C CA . LYS A 1 436 ? -30.125 18.234 1.883 1 78.19 436 LYS A CA 1
ATOM 3434 C C . LYS A 1 436 ? -31.297 18.766 1.062 1 78.19 436 LYS A C 1
ATOM 3436 O O . LYS A 1 436 ? -31.234 18.812 -0.169 1 78.19 436 LYS A O 1
ATOM 3441 N N . GLU A 1 437 ? -32.281 19.188 1.646 1 84.88 437 GLU A N 1
ATOM 3442 C CA . GLU A 1 437 ? -33.469 19.594 0.924 1 84.88 437 GLU A CA 1
ATOM 3443 C C . GLU A 1 437 ? -33.438 21.078 0.577 1 84.88 437 GLU A C 1
ATOM 3445 O O . GLU A 1 437 ? -34.406 21.625 0.032 1 84.88 437 GLU A O 1
ATOM 3450 N N . ALA A 1 438 ? -32.281 21.641 0.837 1 89.81 438 ALA A N 1
ATOM 3451 C CA . ALA A 1 438 ? -32.188 23.078 0.585 1 89.81 438 ALA A CA 1
ATOM 3452 C C . ALA A 1 438 ? -32.219 23.375 -0.912 1 89.81 438 ALA A C 1
ATOM 3454 O O . ALA A 1 438 ? -31.688 22.609 -1.713 1 89.81 438 ALA A O 1
ATOM 3455 N N . THR A 1 439 ? -32.812 24.422 -1.275 1 92.88 439 THR A N 1
ATOM 3456 C CA . THR A 1 439 ? -32.844 24.891 -2.658 1 92.88 439 THR A CA 1
ATOM 3457 C C . THR A 1 439 ? -31.578 25.656 -3 1 92.88 439 THR A C 1
ATOM 3459 O O . THR A 1 439 ? -30.844 26.078 -2.105 1 92.88 439 THR A O 1
ATOM 3462 N N . ARG A 1 440 ? -31.359 25.859 -4.211 1 93.5 440 ARG A N 1
ATOM 3463 C CA . ARG A 1 440 ? -30.172 26.578 -4.664 1 93.5 440 ARG A CA 1
ATOM 3464 C C . ARG A 1 440 ? -30.188 28.016 -4.148 1 93.5 440 ARG A C 1
ATOM 3466 O O . ARG A 1 440 ? -29.141 28.578 -3.832 1 93.5 440 ARG A O 1
ATOM 3473 N N . ASN A 1 441 ? -31.344 28.531 -4.109 1 93.75 441 ASN A N 1
ATOM 3474 C CA . ASN A 1 441 ? -31.484 29.891 -3.605 1 93.75 441 ASN A CA 1
ATOM 3475 C C . ASN A 1 441 ? -31.078 29.984 -2.135 1 93.75 441 ASN A C 1
ATOM 3477 O O . ASN A 1 441 ? -30.453 30.969 -1.719 1 93.75 441 ASN A O 1
ATOM 3481 N N . GLN A 1 442 ? -31.453 29.031 -1.407 1 92.94 442 GLN A N 1
ATOM 3482 C CA . GLN A 1 442 ? -31.109 29.016 0.009 1 92.94 442 GLN A CA 1
ATOM 3483 C C . GLN A 1 442 ? -29.594 28.844 0.203 1 92.94 442 GLN A C 1
ATOM 3485 O O . GLN A 1 442 ? -29.016 29.438 1.12 1 92.94 442 GLN A O 1
ATOM 3490 N N . VAL A 1 443 ? -29.031 28.078 -0.658 1 94.94 443 VAL A N 1
ATOM 3491 C CA . VAL A 1 443 ? -27.594 27.859 -0.604 1 94.94 443 VAL A CA 1
ATOM 3492 C C . VAL A 1 443 ? -26.875 29.172 -0.906 1 94.94 443 VAL A C 1
ATOM 3494 O O . VAL A 1 443 ? -25.906 29.516 -0.23 1 94.94 443 VAL A O 1
ATOM 3497 N N . VAL A 1 444 ? -27.344 29.875 -1.873 1 95.06 444 VAL A N 1
ATOM 3498 C CA . VAL A 1 444 ? -26.734 31.141 -2.256 1 95.06 444 VAL A CA 1
ATOM 3499 C C . VAL A 1 444 ? -26.906 32.156 -1.128 1 95.06 444 VAL A C 1
ATOM 3501 O O . VAL A 1 444 ? -25.984 32.906 -0.819 1 95.06 444 VAL A O 1
ATOM 3504 N N . ALA A 1 445 ? -28.078 32.156 -0.558 1 91.06 445 ALA A N 1
ATOM 3505 C CA . ALA A 1 445 ? -28.344 33.062 0.553 1 91.06 445 ALA A CA 1
ATOM 3506 C C . ALA A 1 445 ? -27.406 32.781 1.723 1 91.06 445 ALA A C 1
ATOM 3508 O O . ALA A 1 445 ? -26.891 33.719 2.34 1 91.06 445 ALA A O 1
ATOM 3509 N N . ALA A 1 446 ? -27.266 31.531 2.049 1 90.75 446 ALA A N 1
ATOM 3510 C CA . ALA A 1 446 ? -26.359 31.156 3.131 1 90.75 446 ALA A CA 1
ATOM 3511 C C . ALA A 1 446 ? -24.922 31.562 2.807 1 90.75 446 ALA A C 1
ATOM 3513 O O . ALA A 1 446 ? -24.172 31.984 3.688 1 90.75 446 ALA A O 1
ATOM 3514 N N . SER A 1 447 ? -24.562 31.438 1.572 1 92.81 447 SER A N 1
ATOM 3515 C CA . SER A 1 447 ? -23.219 31.797 1.131 1 92.81 447 SER A CA 1
ATOM 3516 C C . SER A 1 447 ? -22.984 33.312 1.233 1 92.81 447 SER A C 1
ATOM 3518 O O . SER A 1 447 ? -21.875 33.75 1.577 1 92.81 447 SER A O 1
ATOM 3520 N N . LYS A 1 448 ? -23.953 34 0.894 1 90.19 448 LYS A N 1
ATOM 3521 C CA . LYS A 1 448 ? -23.859 35.469 1.024 1 90.19 448 LYS A CA 1
ATOM 3522 C C . LYS A 1 448 ? -23.703 35.875 2.484 1 90.19 448 LYS A C 1
ATOM 3524 O O . LYS A 1 448 ? -22.875 36.719 2.811 1 90.19 448 LYS A O 1
ATOM 3529 N N . ALA A 1 449 ? -24.453 35.188 3.242 1 84.06 449 ALA A N 1
ATOM 3530 C CA . ALA A 1 449 ? -24.406 35.469 4.672 1 84.06 449 ALA A CA 1
ATOM 3531 C C . ALA A 1 449 ? -23.031 35.156 5.246 1 84.06 449 ALA A C 1
ATOM 3533 O O . ALA A 1 449 ? -22.562 35.812 6.172 1 84.06 449 ALA A O 1
ATOM 3534 N N . ALA A 1 450 ? -22.438 34.188 4.727 1 87 450 ALA A N 1
ATOM 3535 C CA . ALA A 1 450 ? -21.125 33.75 5.203 1 87 450 ALA A CA 1
ATOM 3536 C C . ALA A 1 450 ? -20 34.5 4.465 1 87 450 ALA A C 1
ATOM 3538 O O . ALA A 1 450 ? -18.828 34.156 4.625 1 87 450 ALA A O 1
ATOM 3539 N N . ASN A 1 451 ? -20.359 35.375 3.582 1 85.88 451 ASN A N 1
ATOM 3540 C CA . ASN A 1 451 ? -19.406 36.125 2.764 1 85.88 451 ASN A CA 1
ATOM 3541 C C . ASN A 1 451 ? -18.594 35.219 1.867 1 85.88 451 ASN A C 1
ATOM 3543 O O . ASN A 1 451 ? -17.375 35.406 1.705 1 85.88 451 ASN A O 1
ATOM 3547 N N . ALA A 1 452 ? -19.188 34.188 1.476 1 89 452 ALA A N 1
ATOM 3548 C CA . ALA A 1 452 ? -18.5 33.219 0.614 1 89 452 ALA A CA 1
ATOM 3549 C C . ALA A 1 452 ? -18.938 33.375 -0.839 1 89 452 ALA A C 1
ATOM 3551 O O . ALA A 1 452 ? -18.25 32.938 -1.755 1 89 452 ALA A O 1
ATOM 3552 N N . HIS A 1 453 ? -20.031 34.031 -1.059 1 91.44 453 HIS A N 1
ATOM 3553 C CA . HIS A 1 453 ? -20.641 34.125 -2.377 1 91.44 453 HIS A CA 1
ATOM 3554 C C . HIS A 1 453 ? -19.703 34.75 -3.391 1 91.44 453 HIS A C 1
ATOM 3556 O O . HIS A 1 453 ? -19.562 34.25 -4.512 1 91.44 453 HIS A O 1
ATOM 3562 N N . ASN A 1 454 ? -19.109 35.812 -2.994 1 87.94 454 ASN A N 1
ATOM 3563 C CA . ASN A 1 454 ? -18.297 36.594 -3.924 1 87.94 454 ASN A CA 1
ATOM 3564 C C . ASN A 1 454 ? -17.125 35.781 -4.453 1 87.94 454 ASN A C 1
ATOM 3566 O O . ASN A 1 454 ? -16.891 35.719 -5.66 1 87.94 454 ASN A O 1
ATOM 3570 N N . PHE A 1 455 ? -16.375 35.156 -3.549 1 86.69 455 PHE A N 1
ATOM 3571 C CA . PHE A 1 455 ? -15.219 34.406 -4.047 1 86.69 455 PHE A CA 1
ATOM 3572 C C . PHE A 1 455 ? -15.656 33.188 -4.848 1 86.69 455 PHE A C 1
ATOM 3574 O O . PHE A 1 455 ? -14.953 32.781 -5.766 1 86.69 455 PHE A O 1
ATOM 3581 N N . ILE A 1 456 ? -16.828 32.625 -4.484 1 93.31 456 ILE A N 1
ATOM 3582 C CA . ILE A 1 456 ? -17.344 31.469 -5.207 1 93.31 456 ILE A CA 1
ATOM 3583 C C . ILE A 1 456 ? -17.672 31.859 -6.645 1 93.31 456 ILE A C 1
ATOM 3585 O O . ILE A 1 456 ? -17.344 31.141 -7.586 1 93.31 456 ILE A O 1
ATOM 3589 N N . GLU A 1 457 ? -18.281 32.969 -6.797 1 91.88 457 GLU A N 1
ATOM 3590 C CA . GLU A 1 457 ? -18.688 33.469 -8.109 1 91.88 457 GLU A CA 1
ATOM 3591 C C . GLU A 1 457 ? -17.469 33.812 -8.969 1 91.88 457 GLU A C 1
ATOM 3593 O O . GLU A 1 457 ? -17.531 33.75 -10.203 1 91.88 457 GLU A O 1
ATOM 3598 N N . ASN A 1 458 ? -16.438 34.125 -8.359 1 89.19 458 ASN A N 1
ATOM 3599 C CA . ASN A 1 458 ? -15.219 34.469 -9.07 1 89.19 458 ASN A CA 1
ATOM 3600 C C . ASN A 1 458 ? -14.469 33.25 -9.57 1 89.19 458 ASN A C 1
ATOM 3602 O O . ASN A 1 458 ? -13.555 33.375 -10.391 1 89.19 458 ASN A O 1
ATOM 3606 N N . LEU A 1 459 ? -14.844 32.188 -9.039 1 90.5 459 LEU A N 1
ATOM 3607 C CA . LEU A 1 459 ? -14.234 30.953 -9.539 1 90.5 459 LEU A CA 1
ATOM 3608 C C . LEU A 1 459 ? -14.797 30.594 -10.906 1 90.5 459 LEU A C 1
ATOM 3610 O O . LEU A 1 459 ? -15.953 30.906 -11.211 1 90.5 459 LEU A O 1
ATOM 3614 N N . GLU A 1 460 ? -14.078 29.891 -11.734 1 88.62 460 GLU A N 1
ATOM 3615 C CA . GLU A 1 460 ? -14.445 29.547 -13.102 1 88.62 460 GLU A CA 1
ATOM 3616 C C . GLU A 1 460 ? -15.773 28.797 -13.148 1 88.62 460 GLU A C 1
ATOM 3618 O O . GLU A 1 460 ? -16.641 29.094 -13.984 1 88.62 460 GLU A O 1
ATOM 3623 N N . ASP A 1 461 ? -16.031 27.875 -12.281 1 93.69 461 ASP A N 1
ATOM 3624 C CA . ASP A 1 461 ? -17.234 27.047 -12.297 1 93.69 461 ASP A CA 1
ATOM 3625 C C . ASP A 1 461 ? -18.188 27.438 -11.164 1 93.69 461 ASP A C 1
ATOM 3627 O O . ASP A 1 461 ? -19.109 26.688 -10.852 1 93.69 461 ASP A O 1
ATOM 3631 N N . GLY A 1 462 ? -17.859 28.516 -10.516 1 94.19 462 GLY A N 1
ATOM 3632 C CA . GLY A 1 462 ? -18.734 29 -9.453 1 94.19 462 GLY A CA 1
ATOM 3633 C C . GLY A 1 462 ? -19 27.953 -8.383 1 94.19 462 GLY A C 1
ATOM 3634 O O . GLY A 1 462 ? -18.062 27.344 -7.852 1 94.19 462 GLY A O 1
ATOM 3635 N N . TYR A 1 463 ? -20.328 27.688 -8.195 1 94.69 463 TYR A N 1
ATOM 3636 C CA . TYR A 1 463 ? -20.734 26.75 -7.156 1 94.69 463 TYR A CA 1
ATOM 3637 C C . TYR A 1 463 ? -20.438 25.312 -7.562 1 94.69 463 TYR A C 1
ATOM 3639 O O . TYR A 1 463 ? -20.406 24.406 -6.719 1 94.69 463 TYR A O 1
ATOM 3647 N N . ASP A 1 464 ? -20.188 25.141 -8.766 1 94 464 ASP A N 1
ATOM 3648 C CA . ASP A 1 464 ? -19.938 23.781 -9.258 1 94 464 ASP A CA 1
ATOM 3649 C C . ASP A 1 464 ? -18.438 23.5 -9.328 1 94 464 ASP A C 1
ATOM 3651 O O . ASP A 1 464 ? -18.031 22.469 -9.867 1 94 464 ASP A O 1
ATOM 3655 N N . THR A 1 465 ? -17.719 24.375 -8.758 1 92.31 465 THR A N 1
ATOM 3656 C CA . THR A 1 465 ? -16.266 24.172 -8.734 1 92.31 465 THR A CA 1
ATOM 3657 C C . THR A 1 465 ? -15.891 22.984 -7.875 1 92.31 465 THR A C 1
ATOM 3659 O O . THR A 1 465 ? -16.328 22.859 -6.73 1 92.31 465 THR A O 1
ATOM 3662 N N . ILE A 1 466 ? -15.141 22.125 -8.375 1 89.31 466 ILE A N 1
ATOM 3663 C CA . ILE A 1 466 ? -14.633 20.984 -7.641 1 89.31 466 ILE A CA 1
ATOM 3664 C C . ILE A 1 466 ? -13.453 21.406 -6.766 1 89.31 466 ILE A C 1
ATOM 3666 O O . ILE A 1 466 ? -12.445 21.906 -7.266 1 89.31 466 ILE A O 1
ATOM 3670 N N . ILE A 1 467 ? -13.484 21.203 -5.48 1 88.06 467 ILE A N 1
ATOM 3671 C CA . ILE A 1 467 ? -12.508 21.781 -4.555 1 88.06 467 ILE A CA 1
ATOM 3672 C C . ILE A 1 467 ? -11.461 20.719 -4.195 1 88.06 467 ILE A C 1
ATOM 3674 O O . ILE A 1 467 ? -10.414 21.047 -3.639 1 88.06 467 ILE A O 1
ATOM 3678 N N . GLY A 1 468 ? -11.648 19.469 -4.574 1 80.81 468 GLY A N 1
ATOM 3679 C CA . GLY A 1 468 ? -10.672 18.422 -4.297 1 80.81 468 GLY A CA 1
ATOM 3680 C C . GLY A 1 468 ? -10.75 17.891 -2.881 1 80.81 468 GLY A C 1
ATOM 3681 O O . GLY A 1 468 ? -11.586 18.328 -2.092 1 80.81 468 GLY A O 1
ATOM 3682 N N . GLU A 1 469 ? -9.75 17.047 -2.498 1 77.94 469 GLU A N 1
ATOM 3683 C CA . GLU A 1 469 ? -9.719 16.438 -1.17 1 77.94 469 GLU A CA 1
ATOM 3684 C C . GLU A 1 469 ? -9.375 17.484 -0.1 1 77.94 469 GLU A C 1
ATOM 3686 O O . GLU A 1 469 ? -8.438 18.266 -0.262 1 77.94 469 GLU A O 1
ATOM 3691 N N . ARG A 1 470 ? -10.195 17.516 0.913 1 76.75 470 ARG A N 1
ATOM 3692 C CA . ARG A 1 470 ? -10.031 18.422 2.043 1 76.75 470 ARG A CA 1
ATOM 3693 C C . ARG A 1 470 ? -9.961 19.859 1.576 1 76.75 470 ARG A C 1
ATOM 3695 O O . ARG A 1 470 ? -9.281 20.688 2.193 1 76.75 470 ARG A O 1
ATOM 3702 N N . GLY A 1 471 ? -10.508 20.109 0.423 1 76.38 471 GLY A N 1
ATOM 3703 C CA . GLY A 1 471 ? -10.555 21.469 -0.091 1 76.38 471 GLY A CA 1
ATOM 3704 C C . GLY A 1 471 ? -9.18 22.031 -0.421 1 76.38 471 GLY A C 1
ATOM 3705 O O . GLY A 1 471 ? -8.914 23.203 -0.184 1 76.38 471 GLY A O 1
ATOM 3706 N N . VAL A 1 472 ? -8.344 21.234 -0.886 1 68.25 472 VAL A N 1
ATOM 3707 C CA . VAL A 1 472 ? -6.945 21.594 -1.083 1 68.25 472 VAL A CA 1
ATOM 3708 C C . VAL A 1 472 ? -6.84 22.766 -2.049 1 68.25 472 VAL A C 1
ATOM 3710 O O . VAL A 1 472 ? -5.887 23.547 -1.989 1 68.25 472 VAL A O 1
ATOM 3713 N N . ARG A 1 473 ? -7.832 23.062 -2.832 1 72.81 473 ARG A N 1
ATOM 3714 C CA . ARG A 1 473 ? -7.793 24.109 -3.848 1 72.81 473 ARG A CA 1
ATOM 3715 C C . ARG A 1 473 ? -8.234 25.438 -3.271 1 72.81 47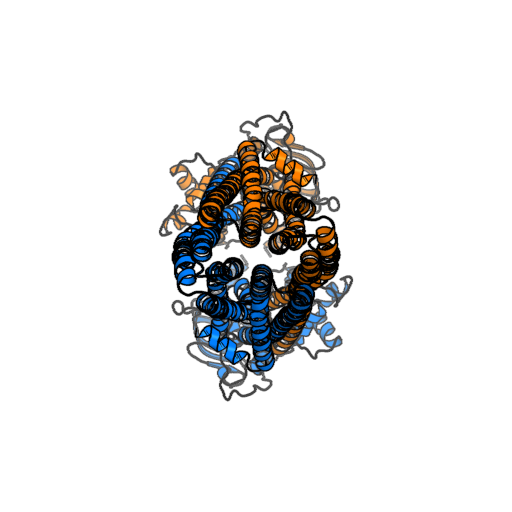3 ARG A C 1
ATOM 3717 O O . ARG A 1 473 ? -8.188 26.469 -3.957 1 72.81 473 ARG A O 1
ATOM 3724 N N . LEU A 1 474 ? -8.672 25.453 -1.985 1 80.5 474 LEU A N 1
ATOM 3725 C CA . LEU A 1 474 ? -9.188 26.656 -1.337 1 80.5 474 LEU A CA 1
ATOM 3726 C C . LEU A 1 474 ? -8.242 27.125 -0.235 1 80.5 474 LEU A C 1
ATOM 3728 O O . LEU A 1 474 ? -7.508 26.328 0.343 1 80.5 474 LEU A O 1
ATOM 3732 N N . SER A 1 475 ? -8.297 28.391 -0.036 1 73.88 475 SER A N 1
ATOM 3733 C CA . SER A 1 475 ? -7.551 28.938 1.093 1 73.88 475 SER A CA 1
ATOM 3734 C C . SER A 1 475 ? -8.227 28.594 2.418 1 73.88 475 SER A C 1
ATOM 3736 O O . SER A 1 475 ? -9.383 28.156 2.439 1 73.88 475 SER A O 1
ATOM 3738 N N . GLY A 1 476 ? -7.465 28.672 3.494 1 75.81 476 GLY A N 1
ATOM 3739 C CA . GLY A 1 476 ? -8.016 28.406 4.812 1 75.81 476 GLY A CA 1
ATOM 3740 C C . GLY A 1 476 ? -9.258 29.234 5.109 1 75.81 476 GLY A C 1
ATOM 3741 O O . GLY A 1 476 ? -10.242 28.703 5.641 1 75.81 476 GLY A O 1
ATOM 3742 N N . GLY A 1 477 ? -9.172 30.484 4.777 1 78 477 GLY A N 1
ATOM 3743 C CA . GLY A 1 477 ? -10.32 31.359 4.988 1 78 477 GLY A CA 1
ATOM 3744 C C . GLY A 1 477 ? -11.523 30.969 4.148 1 78 477 GLY A C 1
ATOM 3745 O O . GLY A 1 477 ? -12.664 31.062 4.613 1 78 477 GLY A O 1
ATOM 3746 N N . GLN A 1 478 ? -11.258 30.609 2.936 1 82.69 478 GLN A N 1
ATOM 3747 C CA . GLN A 1 478 ? -12.336 30.188 2.051 1 82.69 478 GLN A CA 1
ATOM 3748 C C . GLN A 1 478 ? -13.016 28.922 2.584 1 82.69 478 GLN A C 1
ATOM 3750 O O . GLN A 1 478 ? -14.242 28.828 2.566 1 82.69 478 GLN A O 1
ATOM 3755 N N . LYS A 1 479 ? -12.281 28.016 3.082 1 87.81 479 LYS A N 1
ATOM 3756 C CA . LYS A 1 479 ? -12.828 26.797 3.658 1 87.81 479 LYS A CA 1
ATOM 3757 C C . LYS A 1 479 ? -13.727 27.094 4.852 1 87.81 479 LYS A C 1
ATOM 3759 O O . LYS A 1 479 ? -14.797 26.5 5 1 87.81 479 LYS A O 1
ATOM 3764 N N . GLN A 1 480 ? -13.242 28 5.602 1 84.69 480 GLN A N 1
ATOM 3765 C CA . GLN A 1 480 ? -14 28.375 6.793 1 84.69 480 GLN A CA 1
ATOM 3766 C C . GLN A 1 480 ? -15.336 29 6.418 1 84.69 480 GLN A C 1
ATOM 3768 O O . GLN A 1 480 ? -16.359 28.719 7.047 1 84.69 480 GLN A O 1
ATOM 3773 N N . ARG A 1 481 ? -15.305 29.844 5.457 1 86.19 481 ARG A N 1
ATOM 3774 C CA . ARG A 1 481 ? -16.531 30.5 5.027 1 86.19 481 ARG A CA 1
ATOM 3775 C C . ARG A 1 481 ? -17.531 29.484 4.492 1 86.19 481 ARG A C 1
ATOM 3777 O O . ARG A 1 481 ? -18.75 29.625 4.715 1 86.19 481 ARG A O 1
ATOM 3784 N N . ILE A 1 482 ? -17.047 28.531 3.809 1 89.88 482 ILE A N 1
ATOM 3785 C CA . ILE A 1 482 ? -17.906 27.484 3.295 1 89.88 482 ILE A CA 1
ATOM 3786 C C . ILE A 1 482 ? -18.5 26.688 4.457 1 89.88 482 ILE A C 1
ATOM 3788 O O . ILE A 1 482 ? -19.688 26.328 4.441 1 89.88 482 ILE A O 1
ATOM 3792 N N . SER A 1 483 ? -17.703 26.375 5.434 1 89.5 483 SER A N 1
ATOM 3793 C CA . SER A 1 483 ? -18.172 25.656 6.617 1 89.5 483 SER A CA 1
ATOM 3794 C C . SER A 1 483 ? -19.234 26.469 7.363 1 89.5 483 SER A C 1
ATOM 3796 O O . SER A 1 483 ? -20.203 25.906 7.855 1 89.5 483 SER A O 1
ATOM 3798 N N . ILE A 1 484 ? -18.984 27.734 7.395 1 87 484 ILE A N 1
ATOM 3799 C CA . ILE A 1 484 ? -19.938 28.609 8.047 1 87 484 ILE A CA 1
ATOM 3800 C C . ILE A 1 484 ? -21.25 28.625 7.262 1 87 484 ILE A C 1
ATOM 3802 O O . ILE A 1 484 ? -22.344 28.594 7.848 1 87 484 ILE A O 1
ATOM 3806 N N . ALA A 1 485 ? -21.141 28.719 5.949 1 89.69 485 ALA A N 1
ATOM 3807 C CA . ALA A 1 485 ? -22.328 28.672 5.102 1 89.69 485 ALA A CA 1
ATOM 3808 C C . ALA A 1 485 ? -23.141 27.406 5.352 1 89.69 485 ALA A C 1
ATOM 3810 O O . ALA A 1 485 ? -24.359 27.438 5.379 1 89.69 485 ALA A O 1
ATOM 3811 N N . ARG A 1 486 ? -22.484 26.344 5.523 1 91.44 486 ARG A N 1
ATOM 3812 C CA . ARG A 1 486 ? -23.109 25.062 5.824 1 91.44 486 ARG A CA 1
ATOM 3813 C C . ARG A 1 486 ? -23.906 25.141 7.129 1 91.44 486 ARG A C 1
ATOM 3815 O O . ARG A 1 486 ? -25.031 24.641 7.211 1 91.44 486 ARG A O 1
ATOM 3822 N N . ALA A 1 487 ? -23.281 25.656 8.086 1 87.88 487 ALA A N 1
ATOM 3823 C CA . ALA A 1 487 ? -23.906 25.781 9.398 1 87.88 487 ALA A CA 1
ATOM 3824 C C . ALA A 1 487 ? -25.109 26.719 9.336 1 87.88 487 ALA A C 1
ATOM 3826 O O . ALA A 1 487 ? -26.125 26.484 10 1 87.88 487 ALA A O 1
ATOM 3827 N N . ILE A 1 488 ? -24.969 27.812 8.578 1 86.75 488 ILE A N 1
ATOM 3828 C CA . ILE A 1 488 ? -26.047 28.781 8.43 1 86.75 488 ILE A CA 1
ATOM 3829 C C . ILE A 1 488 ? -27.234 28.109 7.727 1 86.75 488 ILE A C 1
ATOM 3831 O O . ILE A 1 488 ? -28.391 28.328 8.109 1 86.75 488 ILE A O 1
ATOM 3835 N N . LEU A 1 489 ? -26.922 27.391 6.727 1 90.44 489 LEU A N 1
ATOM 3836 C CA . LEU A 1 489 ? -27.953 26.719 5.938 1 90.44 489 LEU A CA 1
ATOM 3837 C C . LEU A 1 489 ? -28.797 25.797 6.812 1 90.44 489 LEU A C 1
ATOM 3839 O O . LEU A 1 489 ? -30 25.672 6.605 1 90.44 489 LEU A O 1
ATOM 3843 N N . ARG A 1 490 ? -28.25 25.125 7.691 1 88.94 490 ARG A N 1
ATOM 3844 C CA . ARG A 1 490 ? -28.938 24.203 8.586 1 88.94 490 ARG A CA 1
ATOM 3845 C C . ARG A 1 490 ? -29.984 24.938 9.422 1 88.94 490 ARG A C 1
ATOM 3847 O O . ARG A 1 490 ? -31.047 24.375 9.727 1 88.94 490 ARG A O 1
ATOM 3854 N N . ASN A 1 491 ? -29.719 26.219 9.789 1 85.56 491 ASN A N 1
ATOM 3855 C CA . ASN A 1 491 ? -30.656 27.094 10.492 1 85.56 491 ASN A CA 1
ATOM 3856 C C . ASN A 1 491 ? -31.219 26.422 11.742 1 85.56 491 ASN A C 1
ATOM 3858 O O . ASN A 1 491 ? -32.438 26.359 11.93 1 85.56 491 ASN A O 1
ATOM 3862 N N . SER A 1 492 ? -30.391 25.906 12.656 1 92.62 492 SER A N 1
ATOM 3863 C CA . SER A 1 492 ? -30.781 25.297 13.922 1 92.62 492 SER A CA 1
ATOM 3864 C C . SER A 1 492 ? -30.906 26.344 15.023 1 92.62 492 SER A C 1
ATOM 3866 O O . SER A 1 492 ? -30.281 27.406 14.953 1 92.62 492 SER A O 1
ATOM 3868 N N . PRO A 1 493 ? -31.688 26.062 16.047 1 94.5 493 PRO A N 1
ATOM 3869 C CA . PRO A 1 493 ? -31.875 27.016 17.125 1 94.5 493 PRO A CA 1
ATOM 3870 C C . PRO A 1 493 ? -30.609 27.188 17.984 1 94.5 493 PRO A C 1
ATOM 3872 O O . PRO A 1 493 ? -30.438 28.234 18.609 1 94.5 493 PRO A O 1
ATOM 3875 N N . ILE A 1 494 ? -29.828 26.219 17.984 1 95.19 494 ILE A N 1
ATOM 3876 C CA . ILE A 1 494 ? -28.609 26.281 18.766 1 95.19 494 ILE A CA 1
ATOM 3877 C C . ILE A 1 494 ? -27.391 26.297 17.844 1 95.19 494 ILE A C 1
ATOM 3879 O O . ILE A 1 494 ? -27.281 25.438 16.953 1 95.19 494 ILE A O 1
ATOM 3883 N N . LEU A 1 495 ? -26.562 27.25 18.047 1 93.06 495 LEU A N 1
ATOM 3884 C CA . LEU A 1 495 ? -25.359 27.406 17.234 1 93.06 495 LEU A CA 1
ATOM 3885 C C . LEU A 1 495 ? -24.094 27.266 18.094 1 93.06 495 LEU A C 1
ATOM 3887 O O . LEU A 1 495 ? -23.984 27.906 19.141 1 93.06 495 LEU A O 1
ATOM 3891 N N . ILE A 1 496 ? -23.234 26.391 17.672 1 92.62 496 ILE A N 1
ATOM 3892 C CA . ILE A 1 496 ? -21.953 26.219 18.344 1 92.62 496 ILE A CA 1
ATOM 3893 C C . ILE A 1 496 ? -20.812 26.656 17.438 1 92.62 496 ILE A C 1
ATOM 3895 O O . ILE A 1 496 ? -20.672 26.156 16.328 1 92.62 496 ILE A O 1
ATOM 3899 N N . LEU A 1 497 ? -20 27.578 17.891 1 89.19 497 LEU A N 1
ATOM 3900 C CA . LEU A 1 497 ? -18.844 28.062 17.172 1 89.19 497 LEU A CA 1
ATOM 3901 C C . LEU A 1 497 ? -17.547 27.688 17.891 1 89.19 497 LEU A C 1
ATOM 3903 O O . LEU A 1 497 ? -17.188 28.312 18.891 1 89.19 497 LEU A O 1
ATOM 3907 N N . ASP A 1 498 ? -16.828 26.719 17.375 1 85.94 498 ASP A N 1
ATOM 3908 C CA . ASP A 1 498 ? -15.594 26.25 17.984 1 85.94 498 ASP A CA 1
ATOM 3909 C C . ASP A 1 498 ? -14.375 26.844 17.281 1 85.94 498 ASP A C 1
ATOM 3911 O O . ASP A 1 498 ? -13.859 26.266 16.328 1 85.94 498 ASP A O 1
ATOM 3915 N N . GLU A 1 499 ? -13.703 27.891 17.844 1 74.81 499 GLU A N 1
ATOM 3916 C CA . GLU A 1 499 ? -12.531 28.609 17.359 1 74.81 499 GLU A CA 1
ATOM 3917 C C . GLU A 1 499 ? -12.633 28.859 15.852 1 74.81 499 GLU A C 1
ATOM 3919 O O . GLU A 1 499 ? -11.68 28.594 15.109 1 74.81 499 GLU A O 1
ATOM 3924 N N . ALA A 1 500 ? -13.594 29.375 15.375 1 64.81 500 ALA A N 1
ATOM 3925 C CA . ALA A 1 500 ? -13.961 29.438 13.961 1 64.81 500 ALA A CA 1
ATOM 3926 C C . ALA A 1 500 ? -13.109 30.453 13.219 1 64.81 500 ALA A C 1
ATOM 3928 O O . ALA A 1 500 ? -13.078 30.469 11.984 1 64.81 500 ALA A O 1
ATOM 3929 N N . THR A 1 501 ? -12.227 31.281 13.961 1 61.19 501 THR A N 1
ATOM 3930 C CA . THR A 1 501 ? -11.508 32.344 13.258 1 61.19 501 THR A CA 1
ATOM 3931 C C . THR A 1 501 ? -10.008 32.219 13.5 1 61.19 501 THR A C 1
ATOM 3933 O O . THR A 1 501 ? -9.25 33.125 13.172 1 61.19 501 THR A O 1
ATOM 3936 N N . SER A 1 502 ? -9.445 31.281 14.172 1 56.12 502 SER A N 1
ATOM 3937 C CA . SER A 1 502 ? -8.062 31.219 14.633 1 56.12 502 SER A CA 1
ATOM 3938 C C . SER A 1 502 ? -7.09 31.203 13.453 1 56.12 502 SER A C 1
ATOM 3940 O O . SER A 1 502 ? -5.949 31.656 13.578 1 56.12 502 SER A O 1
ATOM 3942 N N . ALA A 1 503 ? -7.402 30.703 12.266 1 55.38 503 ALA A N 1
ATOM 3943 C CA . ALA A 1 503 ? -6.414 30.5 11.211 1 55.38 503 ALA A CA 1
ATOM 3944 C C . ALA A 1 503 ? -6.523 31.578 10.133 1 55.38 503 ALA A C 1
ATOM 3946 O O . ALA A 1 503 ? -5.984 31.438 9.039 1 55.38 503 ALA A O 1
ATOM 3947 N N . LEU A 1 504 ? -7.117 32.75 10.594 1 59.53 504 LEU A N 1
ATOM 3948 C CA . LEU A 1 504 ? -7.422 33.688 9.523 1 59.53 504 LEU A CA 1
ATOM 3949 C C . LEU A 1 504 ? -6.711 35.031 9.742 1 59.53 504 LEU A C 1
ATOM 3951 O O . LEU A 1 504 ? -6.352 35.344 10.875 1 59.53 504 LEU A O 1
ATOM 3955 N N . ASP A 1 505 ? -6.32 35.625 8.688 1 58.16 505 ASP A N 1
ATOM 3956 C CA . ASP A 1 505 ? -5.797 36.969 8.789 1 58.16 505 ASP A CA 1
ATOM 3957 C C . ASP A 1 505 ? -6.832 37.906 9.398 1 58.16 505 ASP A C 1
ATOM 3959 O O . ASP A 1 505 ? -8.031 37.656 9.344 1 58.16 505 ASP A O 1
ATOM 3963 N N . THR A 1 506 ? -6.359 38.938 10.07 1 59 506 THR A N 1
ATOM 3964 C CA . THR A 1 506 ? -7.164 39.875 10.852 1 59 506 THR A CA 1
ATOM 3965 C C . THR A 1 506 ? -8.32 40.406 10.016 1 59 506 THR A C 1
ATOM 3967 O O . THR A 1 506 ? -9.445 40.531 10.516 1 59 506 THR A O 1
ATOM 3970 N N . ARG A 1 507 ? -8.039 40.781 8.797 1 61.47 507 ARG A N 1
ATOM 3971 C CA . ARG A 1 507 ? -9.094 41.312 7.961 1 61.47 507 ARG A CA 1
ATOM 3972 C C . ARG A 1 507 ? -10.188 40.281 7.695 1 61.47 507 ARG A C 1
ATOM 3974 O O . ARG A 1 507 ? -11.375 40.594 7.867 1 61.47 507 ARG A O 1
ATOM 3981 N N . THR A 1 508 ? -9.805 39.188 7.277 1 68.12 508 THR A N 1
ATOM 3982 C CA . THR A 1 508 ? -10.742 38.125 7.016 1 68.12 508 THR A CA 1
ATOM 3983 C C . THR A 1 508 ? -11.492 37.719 8.289 1 68.12 508 THR A C 1
ATOM 3985 O O . THR A 1 508 ? -12.688 37.438 8.242 1 68.12 508 THR A O 1
ATOM 3988 N N . GLU A 1 509 ? -10.781 37.875 9.344 1 71.25 509 GLU A N 1
ATOM 3989 C CA . GLU A 1 509 ? -11.383 37.562 10.633 1 71.25 509 GLU A CA 1
ATOM 3990 C C . GLU A 1 509 ? -12.547 38.469 10.953 1 71.25 509 GLU A C 1
ATOM 3992 O O . GLU A 1 509 ? -13.586 38.031 11.453 1 71.25 509 GLU A O 1
ATOM 3997 N N . LYS A 1 510 ? -12.32 39.688 10.664 1 70 510 LYS A N 1
ATOM 3998 C CA . LYS A 1 510 ? -13.359 40.656 10.961 1 70 510 LYS A CA 1
ATOM 3999 C C . LYS A 1 510 ? -14.609 40.406 10.109 1 70 510 LYS A C 1
ATOM 4001 O O . LYS A 1 510 ? -15.734 40.562 10.594 1 70 510 LYS A O 1
ATOM 4006 N N . GLU A 1 511 ? -14.414 40.125 8.875 1 71.44 511 GLU A N 1
ATOM 4007 C CA . GLU A 1 511 ? -15.531 39.844 7.973 1 71.44 511 GLU A CA 1
ATOM 4008 C C . GLU A 1 511 ? -16.312 38.625 8.422 1 71.44 511 GLU A C 1
ATOM 4010 O O . GLU A 1 511 ? -17.547 38.625 8.406 1 71.44 511 GLU A O 1
ATOM 4015 N N . ILE A 1 512 ? -15.594 37.688 8.805 1 75.62 512 ILE A N 1
ATOM 4016 C CA . ILE A 1 512 ? -16.203 36.438 9.242 1 75.62 512 ILE A CA 1
ATOM 4017 C C . ILE A 1 512 ? -16.922 36.656 10.562 1 75.62 512 ILE A C 1
ATOM 4019 O O . ILE A 1 512 ? -18.016 36.125 10.781 1 75.62 512 ILE A O 1
ATOM 4023 N N . GLN A 1 513 ? -16.297 37.438 11.367 1 77.06 513 GLN A N 1
ATOM 4024 C CA . GLN A 1 513 ? -16.906 37.719 12.656 1 77.06 513 GLN A CA 1
ATOM 4025 C C . GLN A 1 513 ? -18.25 38.438 12.484 1 77.06 513 GLN A C 1
ATOM 4027 O O . GLN A 1 513 ? -19.203 38.188 13.219 1 77.06 513 GLN A O 1
ATOM 4032 N N . ALA A 1 514 ? -18.281 39.312 11.57 1 74.44 514 ALA A N 1
ATOM 4033 C CA . ALA A 1 514 ? -19.516 40.031 11.297 1 74.44 514 ALA A CA 1
ATOM 4034 C C . ALA A 1 514 ? -20.625 39.062 10.836 1 74.44 514 ALA A C 1
ATOM 4036 O O . ALA A 1 514 ? -21.781 39.219 11.227 1 74.44 514 ALA A O 1
ATOM 4037 N N . ALA A 1 515 ? -20.281 38.188 10.023 1 74.06 515 ALA A N 1
ATOM 4038 C CA . ALA A 1 515 ? -21.234 37.188 9.547 1 74.06 515 ALA A CA 1
ATOM 4039 C C . ALA A 1 515 ? -21.719 36.281 10.695 1 74.06 515 ALA A C 1
ATOM 4041 O O . ALA A 1 515 ? -22.906 35.969 10.758 1 74.06 515 ALA A O 1
ATOM 4042 N N . LEU A 1 516 ? -20.875 35.969 11.555 1 78.69 516 LEU A N 1
ATOM 4043 C CA . LEU A 1 516 ? -21.203 35.125 12.695 1 78.69 516 LEU A CA 1
ATOM 4044 C C . LEU A 1 516 ? -22.125 35.844 13.664 1 78.69 516 LEU A C 1
ATOM 4046 O O . LEU A 1 516 ? -23.031 35.25 14.242 1 78.69 516 LEU A O 1
ATOM 4050 N N . ASP A 1 517 ? -21.844 37.125 13.789 1 77.62 517 ASP A N 1
ATOM 4051 C CA . ASP A 1 517 ? -22.672 37.938 14.664 1 77.62 517 ASP A CA 1
ATOM 4052 C C . ASP A 1 517 ? -24.109 38.031 14.125 1 77.62 517 ASP A C 1
ATOM 4054 O O . ASP A 1 517 ? -25.062 37.969 14.898 1 77.62 517 ASP A O 1
ATOM 4058 N N . GLU A 1 518 ? -24.172 38.062 12.891 1 74.06 518 GLU A N 1
ATOM 4059 C CA . GLU A 1 518 ? -25.484 38.188 12.266 1 74.06 518 GLU A CA 1
ATOM 4060 C C . GLU A 1 518 ? -26.281 36.875 12.438 1 74.06 518 GLU A C 1
ATOM 4062 O O . GLU A 1 518 ? -27.484 36.906 12.703 1 74.06 518 GLU A O 1
ATOM 4067 N N . ILE A 1 519 ? -25.641 35.781 12.25 1 75.62 519 ILE A N 1
ATOM 4068 C CA . ILE A 1 519 ? -26.344 34.5 12.305 1 75.62 519 ILE A CA 1
ATOM 4069 C C . ILE A 1 519 ? -26.688 34.188 13.758 1 75.62 519 ILE A C 1
ATOM 4071 O O . ILE A 1 519 ? -27.625 33.438 14.016 1 75.62 519 ILE A O 1
ATOM 4075 N N . SER A 1 520 ? -25.906 34.656 14.586 1 81.88 520 SER A N 1
ATOM 4076 C CA . SER A 1 520 ? -26.109 34.375 16 1 81.88 520 SER A CA 1
ATOM 4077 C C . SER A 1 520 ? -27.328 35.094 16.547 1 81.88 520 SER A C 1
ATOM 4079 O O . SER A 1 520 ? -27.859 34.75 17.609 1 81.88 520 SER A O 1
ATOM 4081 N N . LYS A 1 521 ? -27.766 36.062 15.695 1 78.81 521 LYS A N 1
ATOM 4082 C CA . LYS A 1 521 ? -28.922 36.812 16.172 1 78.81 521 LYS A CA 1
ATOM 4083 C C . LYS A 1 521 ? -30.156 35.938 16.312 1 78.81 521 LYS A C 1
ATOM 4085 O O . LYS A 1 521 ? -30.453 35.125 15.406 1 78.81 521 LYS A O 1
ATOM 4090 N N . ASP A 1 522 ? -30.797 35.812 17.359 1 81.75 522 ASP A N 1
ATOM 4091 C CA . ASP A 1 522 ? -32.062 35.125 17.625 1 81.75 522 ASP A CA 1
ATOM 4092 C C . ASP A 1 522 ? -31.828 33.656 17.859 1 81.75 522 ASP A C 1
ATOM 4094 O O . ASP A 1 522 ? -32.75 32.844 17.688 1 81.75 522 ASP A O 1
ATOM 4098 N N . ARG A 1 523 ? -30.578 33.219 17.984 1 91.94 523 ARG A N 1
ATOM 4099 C CA . ARG A 1 523 ? -30.234 31.844 18.281 1 91.94 523 ARG A CA 1
ATOM 4100 C C . ARG A 1 523 ? -29.406 31.75 19.562 1 91.94 523 ARG A C 1
ATOM 4102 O O . ARG A 1 523 ? -28.766 32.719 19.969 1 91.94 523 ARG A O 1
ATOM 4109 N N . THR A 1 524 ? -29.609 30.656 20.219 1 95.06 524 THR A N 1
ATOM 4110 C CA . THR A 1 524 ? -28.688 30.375 21.312 1 95.06 524 THR A CA 1
ATOM 4111 C C . THR A 1 524 ? -27.297 30.016 20.781 1 95.06 524 THR A C 1
ATOM 4113 O O . THR A 1 524 ? -27.156 29.047 20.031 1 95.06 524 THR A O 1
ATOM 4116 N N . THR A 1 525 ? -26.359 30.812 21.125 1 93.44 525 THR A N 1
ATOM 4117 C CA . THR A 1 525 ? -25.031 30.641 20.516 1 93.44 525 THR A CA 1
ATOM 4118 C C . THR A 1 525 ? -23.984 30.359 21.578 1 93.44 525 THR A C 1
ATOM 4120 O O . THR A 1 525 ? -23.875 31.109 22.562 1 93.44 525 THR A O 1
ATOM 4123 N N . ILE A 1 526 ? -23.297 29.281 21.375 1 93.12 526 ILE A N 1
ATOM 4124 C CA . ILE A 1 526 ? -22.156 28.938 22.219 1 93.12 526 ILE A CA 1
ATOM 4125 C C . ILE A 1 526 ? -20.859 29.141 21.438 1 93.12 526 ILE A C 1
ATOM 4127 O O . ILE A 1 526 ? -20.625 28.5 20.406 1 93.12 526 ILE A O 1
ATOM 4131 N N . VAL A 1 527 ? -20 30.016 21.953 1 90.44 527 VAL A N 1
ATOM 4132 C CA . VAL A 1 527 ? -18.766 30.375 21.25 1 90.44 527 VAL A CA 1
ATOM 4133 C C . VAL A 1 527 ? -17.562 29.969 22.078 1 90.44 527 VAL A C 1
ATOM 4135 O O . VAL A 1 527 ? -17.469 30.312 23.266 1 90.44 527 VAL A O 1
ATOM 4138 N N . ILE A 1 528 ? -16.766 29.188 21.516 1 88.38 528 ILE A N 1
ATOM 4139 C CA . ILE A 1 528 ? -15.461 28.875 22.094 1 88.38 528 ILE A CA 1
ATOM 4140 C C . ILE A 1 528 ? -14.383 29.719 21.422 1 88.38 528 ILE A C 1
ATOM 4142 O O . ILE A 1 528 ? -14.109 29.562 20.234 1 88.38 528 ILE A O 1
ATOM 4146 N N . ALA A 1 529 ? -13.789 30.688 22.078 1 76.44 529 ALA A N 1
ATOM 4147 C CA . ALA A 1 529 ? -12.852 31.625 21.453 1 76.44 529 ALA A CA 1
ATOM 4148 C C . ALA A 1 529 ? -11.484 31.562 22.141 1 76.44 529 ALA A C 1
ATOM 4150 O O . ALA A 1 529 ? -11.391 31.328 23.344 1 76.44 529 ALA A O 1
ATOM 4151 N N . HIS A 1 530 ? -10.594 31.641 21.344 1 66 530 HIS A N 1
ATOM 4152 C CA . HIS A 1 530 ? -9.25 31.828 21.875 1 66 530 HIS A CA 1
ATOM 4153 C C . HIS A 1 530 ? -8.891 33.312 21.938 1 66 530 HIS A C 1
ATOM 4155 O O . HIS A 1 530 ? -8.164 33.75 22.844 1 66 530 HIS A O 1
ATOM 4161 N N . ARG A 1 531 ? -9.391 34 21.016 1 68.44 531 ARG A N 1
ATOM 4162 C CA . ARG A 1 531 ? -9.141 35.438 20.969 1 68.44 531 ARG A CA 1
ATOM 4163 C C . ARG A 1 531 ? -10.266 36.219 21.656 1 68.44 531 ARG A C 1
ATOM 4165 O O . ARG A 1 531 ? -11.43 36.125 21.25 1 68.44 531 ARG A O 1
ATOM 4172 N N . LEU A 1 532 ? -9.883 37.031 22.578 1 74.38 532 LEU A N 1
ATOM 4173 C CA . LEU A 1 532 ? -10.859 37.719 23.438 1 74.38 532 LEU A CA 1
ATOM 4174 C C . LEU A 1 532 ? -11.57 38.812 22.656 1 74.38 532 LEU A C 1
ATOM 4176 O O . LEU A 1 532 ? -12.688 39.219 23.016 1 74.38 532 LEU A O 1
ATOM 4180 N N . SER A 1 533 ? -10.969 39.312 21.594 1 69.5 533 SER A N 1
ATOM 4181 C CA . SER A 1 533 ? -11.562 40.406 20.812 1 69.5 533 SER A CA 1
ATOM 4182 C C . SER A 1 533 ? -12.859 39.938 20.141 1 69.5 533 SER A C 1
ATOM 4184 O O . SER A 1 533 ? -13.727 40.781 19.844 1 69.5 533 SER A O 1
ATOM 4186 N N . THR A 1 534 ? -13.117 38.719 20.047 1 72.75 534 THR A N 1
ATOM 4187 C CA . THR A 1 534 ? -14.258 38.188 19.312 1 72.75 534 THR A CA 1
ATOM 4188 C C . THR A 1 534 ? -15.445 37.969 20.25 1 72.75 534 THR A C 1
ATOM 4190 O O . THR A 1 534 ? -16.547 37.688 19.797 1 72.75 534 THR A O 1
ATOM 4193 N N . ILE A 1 535 ? -15.188 38.156 21.516 1 79.88 535 ILE A N 1
ATOM 4194 C CA . ILE A 1 535 ? -16.266 37.781 22.438 1 79.88 535 ILE A CA 1
ATOM 4195 C C . ILE A 1 535 ? -16.672 39 23.25 1 79.88 535 ILE A C 1
ATOM 4197 O O . ILE A 1 535 ? -17.297 38.875 24.312 1 79.88 535 ILE A O 1
ATOM 4201 N N . TYR A 1 536 ? -16.312 40.156 22.781 1 80.94 536 TYR A N 1
ATOM 4202 C CA . TYR A 1 536 ? -16.641 41.375 23.5 1 80.94 536 TYR A CA 1
ATOM 4203 C C . TYR A 1 536 ? -18.141 41.562 23.641 1 80.94 536 TYR A C 1
ATOM 4205 O O . TYR A 1 536 ? -18.641 42.031 24.656 1 80.94 536 TYR A O 1
ATOM 4213 N N . ASN A 1 537 ? -18.859 41.094 22.703 1 79.75 537 ASN A N 1
ATOM 4214 C CA . ASN A 1 537 ? -20.297 41.344 22.641 1 79.75 537 ASN A CA 1
ATOM 4215 C C . ASN A 1 537 ? -21.094 40.156 23.188 1 79.75 537 ASN A C 1
ATOM 4217 O O . ASN A 1 537 ? -22.328 40.125 23.062 1 79.75 537 ASN A O 1
ATOM 4221 N N . ALA A 1 538 ? -20.484 39.219 23.766 1 90.19 538 ALA A N 1
ATOM 4222 C CA . ALA A 1 538 ? -21.203 38.062 24.344 1 90.19 538 ALA A CA 1
ATOM 4223 C C . ALA A 1 538 ? -22.031 38.5 25.547 1 90.19 538 ALA A C 1
ATOM 4225 O O . ALA A 1 538 ? -21.625 39.375 26.312 1 90.19 538 ALA A O 1
ATOM 4226 N N . ASP A 1 539 ? -23.141 37.875 25.719 1 91.94 539 ASP A N 1
ATOM 4227 C CA . ASP A 1 539 ? -24 38.156 26.859 1 91.94 539 ASP A CA 1
ATOM 4228 C C . ASP A 1 539 ? -23.391 37.625 28.156 1 91.94 539 ASP A C 1
ATOM 4230 O O . ASP A 1 539 ? -23.625 38.188 29.234 1 91.94 539 ASP A O 1
ATOM 4234 N N . LYS A 1 540 ? -22.75 36.5 28.031 1 94.56 540 LYS A N 1
ATOM 4235 C CA . LYS A 1 540 ? -22.125 35.844 29.172 1 94.56 540 LYS A CA 1
ATOM 4236 C C . LYS A 1 540 ? -20.797 35.219 28.766 1 94.56 540 LYS A C 1
ATOM 4238 O O . LYS A 1 540 ? -20.703 34.531 27.734 1 94.56 540 LYS A O 1
ATOM 4243 N N . ILE A 1 541 ? -19.797 35.531 29.547 1 94.69 541 ILE A N 1
ATOM 4244 C CA . ILE A 1 541 ? -18.484 34.938 29.344 1 94.69 541 ILE A CA 1
ATOM 4245 C C . ILE A 1 541 ? -18.156 33.969 30.484 1 94.69 541 ILE A C 1
ATOM 4247 O O . ILE A 1 541 ? -18.266 34.344 31.656 1 94.69 541 ILE A O 1
ATOM 4251 N N . VAL A 1 542 ? -17.859 32.781 30.125 1 94.56 542 VAL A N 1
ATOM 4252 C CA . VAL A 1 542 ? -17.516 31.75 31.094 1 94.56 542 VAL A CA 1
ATOM 4253 C C . VAL A 1 542 ? -16.031 31.438 31.016 1 94.56 542 VAL A C 1
ATOM 4255 O O . VAL A 1 542 ? -15.539 30.953 29.984 1 94.56 542 VAL A O 1
ATOM 4258 N N . VAL A 1 543 ? -15.305 31.688 32.094 1 93.69 543 VAL A N 1
ATOM 4259 C CA . VAL A 1 543 ? -13.867 31.438 32.125 1 93.69 543 VAL A CA 1
ATOM 4260 C C . VAL A 1 543 ? -13.602 30.078 32.781 1 93.69 543 VAL A C 1
ATOM 4262 O O . VAL A 1 543 ? -13.984 29.844 33.906 1 93.69 543 VAL A O 1
ATOM 4265 N N . LEU A 1 544 ? -13.031 29.266 31.938 1 91.75 544 LEU A N 1
ATOM 4266 C CA . LEU A 1 544 ? -12.672 27.938 32.438 1 91.75 544 LEU A CA 1
ATOM 4267 C C . LEU A 1 544 ? -11.227 27.922 32.906 1 91.75 544 LEU A C 1
ATOM 4269 O O . LEU A 1 544 ? -10.344 28.484 32.281 1 91.75 544 LEU A O 1
ATOM 4273 N N . GLU A 1 545 ? -10.977 27.344 34.031 1 90 545 GLU A N 1
ATOM 4274 C CA . GLU A 1 545 ? -9.656 27.141 34.625 1 90 545 GLU A CA 1
ATOM 4275 C C . GLU A 1 545 ? -9.57 25.781 35.312 1 90 545 GLU A C 1
ATOM 4277 O O . GLU A 1 545 ? -10.453 25.422 36.094 1 90 545 GLU A O 1
ATOM 4282 N N . GLY A 1 546 ? -8.477 25.094 34.969 1 86.06 546 GLY A N 1
ATOM 4283 C CA . GLY A 1 546 ? -8.398 23.734 35.469 1 86.06 546 GLY A CA 1
ATOM 4284 C C . GLY A 1 546 ? -9.484 22.828 34.906 1 86.06 546 GLY A C 1
ATOM 4285 O O . GLY A 1 546 ? -9.594 22.656 33.688 1 86.06 546 GLY A O 1
ATOM 4286 N N . ALA A 1 547 ? -10.367 22.312 35.906 1 88.62 547 ALA A N 1
ATOM 4287 C CA . ALA A 1 547 ? -11.414 21.406 35.469 1 88.62 547 ALA A CA 1
ATOM 4288 C C . ALA A 1 547 ? -12.805 21.984 35.719 1 88.62 547 ALA A C 1
ATOM 4290 O O . ALA A 1 547 ? -13.812 21.281 35.594 1 88.62 547 ALA A O 1
ATOM 4291 N N . GLY A 1 548 ? -12.75 23.344 36.094 1 91.38 548 GLY A N 1
ATOM 4292 C CA . GLY A 1 548 ? -14.023 23.922 36.469 1 91.38 548 GLY A CA 1
ATOM 4293 C C . GLY A 1 548 ? -14.188 25.359 35.969 1 91.38 548 GLY A C 1
ATOM 4294 O O . GLY A 1 548 ? -13.328 25.859 35.25 1 91.38 548 GLY A O 1
ATOM 4295 N N . ILE A 1 549 ? -15.352 25.922 36.281 1 93.62 549 ILE A N 1
ATOM 4296 C CA . ILE A 1 549 ? -15.641 27.312 35.938 1 93.62 549 ILE A CA 1
ATOM 4297 C C . ILE A 1 549 ? -15.086 28.234 37.031 1 93.62 549 ILE A C 1
ATOM 4299 O O . ILE A 1 549 ? -15.422 28.094 38.219 1 93.62 549 ILE A O 1
ATOM 4303 N N . LYS A 1 550 ? -14.312 29.203 36.656 1 93.25 550 LYS A N 1
ATOM 4304 C CA . LYS A 1 550 ? -13.656 30.094 37.594 1 93.25 550 LYS A CA 1
ATOM 4305 C C . LYS A 1 550 ? -14.453 31.391 37.75 1 93.25 550 LYS A C 1
ATOM 4307 O O . LYS A 1 550 ? -14.539 31.922 38.875 1 93.25 550 LYS A O 1
ATOM 4312 N N . GLU A 1 551 ? -14.734 31.969 36.625 1 94 551 GLU A N 1
ATOM 4313 C CA . GLU A 1 551 ? -15.461 33.25 36.625 1 94 551 GLU A CA 1
ATOM 4314 C C . GLU A 1 551 ? -16.516 33.281 35.531 1 94 551 GLU A C 1
ATOM 4316 O O . GLU A 1 551 ? -16.375 32.594 34.5 1 94 551 GLU A O 1
ATOM 4321 N N . THR A 1 552 ? -17.656 33.938 35.812 1 94.56 552 THR A N 1
ATOM 4322 C CA . THR A 1 552 ? -18.703 34.156 34.844 1 94.56 552 THR A CA 1
ATOM 4323 C C . THR A 1 552 ? -19.188 35.594 34.875 1 94.56 552 THR A C 1
ATOM 4325 O O . THR A 1 552 ? -19.328 36.188 35.969 1 94.56 552 THR A O 1
ATOM 4328 N N . GLY A 1 553 ? -19.375 36.188 33.781 1 93.88 553 GLY A N 1
ATOM 4329 C CA . GLY A 1 553 ? -19.875 37.562 33.688 1 93.88 553 GLY A CA 1
ATOM 4330 C C . GLY A 1 553 ? -19.734 38.188 32.312 1 93.88 553 GLY A C 1
ATOM 4331 O O . GLY A 1 553 ? -19.453 37.469 31.344 1 93.88 553 GLY A O 1
ATOM 4332 N N . THR A 1 554 ? -20.094 39.406 32.188 1 93.69 554 THR A N 1
ATOM 4333 C CA . THR A 1 554 ? -19.891 40.156 30.938 1 93.69 554 THR A CA 1
ATOM 4334 C C . THR A 1 554 ? -18.453 40.656 30.828 1 93.69 554 THR A C 1
ATOM 4336 O O . THR A 1 554 ? -17.703 40.594 31.812 1 93.69 554 THR A O 1
ATOM 4339 N N . HIS A 1 555 ? -18.109 41.094 29.703 1 91.38 555 HIS A N 1
ATOM 4340 C CA . HIS A 1 555 ? -16.766 41.594 29.469 1 91.38 555 HIS A CA 1
ATOM 4341 C C . HIS A 1 555 ? -16.391 42.656 30.484 1 91.38 555 HIS A C 1
ATOM 4343 O O . HIS A 1 555 ? -15.352 42.562 31.141 1 91.38 555 HIS A O 1
ATOM 4349 N N . ASP A 1 556 ? -17.281 43.625 30.641 1 91 556 ASP A N 1
ATOM 4350 C CA . ASP A 1 556 ? -17.031 44.781 31.516 1 91 556 ASP A CA 1
ATOM 4351 C C . ASP A 1 556 ? -16.938 44.344 32.969 1 91 556 ASP A C 1
ATOM 4353 O O . ASP A 1 556 ? -16.078 44.812 33.719 1 91 556 ASP A O 1
ATOM 4357 N N . GLU A 1 557 ? -17.797 43.469 33.312 1 93.75 557 GLU A N 1
ATOM 4358 C CA . GLU A 1 557 ? -17.828 42.969 34.688 1 93.75 557 GLU A CA 1
ATOM 4359 C C . GLU A 1 557 ? -16.547 42.219 35.031 1 93.75 557 GLU A C 1
ATOM 4361 O O . GLU A 1 557 ? -15.992 42.375 36.125 1 93.75 557 GLU A O 1
ATOM 4366 N N . LEU A 1 558 ? -16.109 41.438 34.062 1 92.75 558 LEU A N 1
ATOM 4367 C CA . LEU A 1 558 ? -14.961 40.562 34.344 1 92.75 558 LEU A CA 1
ATOM 4368 C C . LEU A 1 558 ? -13.664 41.375 34.312 1 92.75 558 LEU A C 1
ATOM 4370 O O . LEU A 1 558 ? -12.719 41.062 35.031 1 92.75 558 LEU A O 1
ATOM 4374 N N . ILE A 1 559 ? -13.633 42.375 33.531 1 91.31 559 ILE A N 1
ATOM 4375 C CA . ILE A 1 559 ? -12.469 43.25 33.5 1 91.31 559 ILE A CA 1
ATOM 4376 C C . ILE A 1 559 ? -12.367 44 34.844 1 91.31 559 ILE A C 1
ATOM 4378 O O . ILE A 1 559 ? -11.281 44.156 35.406 1 91.31 559 ILE A O 1
ATOM 4382 N N . ARG A 1 560 ? -13.477 44.438 35.312 1 91.94 560 ARG A N 1
ATOM 4383 C CA . ARG A 1 560 ? -13.531 45.188 36.562 1 91.94 560 ARG A CA 1
ATOM 4384 C C . ARG A 1 560 ? -13.164 44.344 37.75 1 91.94 560 ARG A C 1
ATOM 4386 O O . ARG A 1 560 ? -12.562 44.812 38.719 1 91.94 560 ARG A O 1
ATOM 4393 N N . SER A 1 561 ? -13.508 43.156 37.625 1 91.88 561 SER A N 1
ATOM 4394 C CA . SER A 1 561 ? -13.273 42.25 38.75 1 91.88 561 SER A CA 1
ATOM 4395 C C . SER A 1 561 ? -11.789 41.906 38.875 1 91.88 561 SER A C 1
ATOM 4397 O O . SER A 1 561 ? -11.328 41.5 39.938 1 91.88 561 SER A O 1
ATOM 4399 N N . GLY A 1 562 ? -11.008 42 37.812 1 87.31 562 GLY A N 1
ATOM 4400 C CA . GLY A 1 562 ? -9.57 41.812 37.844 1 87.31 562 GLY A CA 1
ATOM 4401 C C . GLY A 1 562 ? -9.156 40.344 38 1 87.31 562 GLY A C 1
ATOM 4402 O O . GLY A 1 562 ? -8.062 40.062 38.469 1 87.31 562 GLY A O 1
ATOM 4403 N N . GLY A 1 563 ? -10 39.562 37.688 1 89.69 563 GLY A N 1
ATOM 4404 C CA . GLY A 1 563 ? -9.711 38.156 37.844 1 89.69 563 GLY A CA 1
ATOM 4405 C C . GLY A 1 563 ? -8.938 37.562 36.688 1 89.69 563 GLY A C 1
ATOM 4406 O O . GLY A 1 563 ? -8.07 38.219 36.125 1 89.69 563 GLY A O 1
ATOM 4407 N N . THR A 1 564 ? -9.141 36.25 36.438 1 88 564 THR A N 1
ATOM 4408 C CA . THR A 1 564 ? -8.406 35.5 35.438 1 88 564 THR A CA 1
ATOM 4409 C C . THR A 1 564 ? -8.656 36.062 34.031 1 88 564 THR A C 1
ATOM 4411 O O . THR A 1 564 ? -7.742 36.125 33.219 1 88 564 THR A O 1
ATOM 4414 N N . TYR A 1 565 ? -9.82 36.438 33.781 1 89.5 565 TYR A N 1
ATOM 4415 C CA . TYR A 1 565 ? -10.18 37.031 32.5 1 89.5 565 TYR A CA 1
ATOM 4416 C C . TYR A 1 565 ? -9.375 38.281 32.25 1 89.5 565 TYR A C 1
ATOM 4418 O O . TYR A 1 565 ? -8.867 38.469 31.125 1 89.5 565 TYR A O 1
ATOM 4426 N N . ALA A 1 566 ? -9.328 39.125 33.188 1 88.19 566 ALA A N 1
ATOM 4427 C CA . ALA A 1 566 ? -8.586 40.375 33.062 1 88.19 566 ALA A CA 1
ATOM 4428 C C . ALA A 1 566 ? -7.113 40.094 32.781 1 88.19 566 ALA A C 1
ATOM 4430 O O . ALA A 1 566 ? -6.488 40.812 31.984 1 88.19 566 ALA A O 1
ATOM 4431 N N . MET A 1 567 ? -6.672 39.125 33.375 1 83.44 567 MET A N 1
ATOM 4432 C CA . MET A 1 567 ? -5.273 38.781 33.156 1 83.44 567 MET A CA 1
ATOM 4433 C C . MET A 1 567 ? -5.039 38.281 31.75 1 83.44 567 MET A C 1
ATOM 4435 O O . MET A 1 567 ? -4.039 38.625 31.109 1 83.44 567 MET A O 1
ATOM 4439 N N . LEU A 1 568 ? -5.926 37.438 31.328 1 80.56 568 LEU A N 1
ATOM 4440 C CA . LEU A 1 568 ? -5.828 36.906 29.969 1 80.56 568 LEU A CA 1
ATOM 4441 C C . LEU A 1 568 ? -5.93 38.062 28.953 1 80.56 568 LEU A C 1
ATOM 4443 O O . LEU A 1 568 ? -5.211 38.062 27.953 1 80.56 568 LEU A O 1
ATOM 4447 N N . TYR A 1 569 ? -6.797 38.938 29.219 1 78.94 569 TYR A N 1
ATOM 4448 C CA . TYR A 1 569 ? -7.027 40.094 28.344 1 78.94 569 TYR A CA 1
ATOM 4449 C C . TYR A 1 569 ? -5.789 40.969 28.266 1 78.94 569 TYR A C 1
ATOM 4451 O O . TYR A 1 569 ? -5.406 41.406 27.188 1 78.94 569 TYR A O 1
ATOM 4459 N N . LYS A 1 570 ? -5.207 41.188 29.328 1 73.81 570 LYS A N 1
ATOM 4460 C CA . LYS A 1 570 ? -4.008 42.031 29.391 1 73.81 570 LYS A CA 1
ATOM 4461 C C . LYS A 1 570 ? -2.859 41.375 28.625 1 73.81 570 LYS A C 1
ATOM 4463 O O . LYS A 1 570 ? -2.08 42.094 27.953 1 73.81 570 LYS A O 1
ATOM 4468 N N . SER A 1 571 ? -2.887 40.156 28.719 1 66.81 571 SER A N 1
ATOM 4469 C CA . SER A 1 571 ? -1.807 39.438 28.062 1 66.81 571 SER A CA 1
ATOM 4470 C C . SER A 1 571 ? -1.972 39.469 26.547 1 66.81 571 SER A C 1
ATOM 4472 O O . SER A 1 571 ? -0.988 39.406 25.812 1 66.81 571 SER A O 1
ATOM 4474 N N . GLN A 1 572 ? -3.137 39.5 26.109 1 63.28 572 GLN A N 1
ATOM 4475 C CA . GLN A 1 572 ? -3.398 39.5 24.672 1 63.28 572 GLN A CA 1
ATOM 4476 C C . GLN A 1 572 ? -3.266 40.875 24.078 1 63.28 572 GLN A C 1
ATOM 4478 O O . GLN A 1 572 ? -2.898 41.031 22.906 1 63.28 572 GLN A O 1
ATOM 4483 N N . VAL A 1 573 ? -3.605 41.938 24.812 1 55.22 573 VAL A N 1
ATOM 4484 C CA . VAL A 1 573 ? -3.543 43.312 24.344 1 55.22 573 VAL A CA 1
ATOM 4485 C C . VAL A 1 573 ? -2.115 43.844 24.469 1 55.22 573 VAL A C 1
ATOM 4487 O O . VAL A 1 573 ? -1.665 44.656 23.641 1 55.22 573 VAL A O 1
ATOM 4490 N N . SER A 1 574 ? -1.295 43.312 25.391 1 45.5 574 SER A N 1
ATOM 4491 C CA . SER A 1 574 ? 0.061 43.844 25.562 1 45.5 574 SER A CA 1
ATOM 4492 C C . SER A 1 574 ? 1.021 43.219 24.547 1 45.5 574 SER A C 1
ATOM 4494 O O . SER A 1 574 ? 0.856 42.062 24.156 1 45.5 574 SER A O 1
ATOM 4496 N N . MET B 1 1 ? 13.273 -2.98 -24.375 1 69.44 1 MET B N 1
ATOM 4497 C CA . MET B 1 1 ? 14.492 -3.74 -24.641 1 69.44 1 MET B CA 1
ATOM 4498 C C . MET B 1 1 ? 15.727 -2.965 -24.188 1 69.44 1 MET B C 1
ATOM 4500 O O . MET B 1 1 ? 16.625 -3.529 -23.547 1 69.44 1 MET B O 1
ATOM 4504 N N . ARG B 1 2 ? 15.656 -1.699 -24.266 1 79.06 2 ARG B N 1
ATOM 4505 C CA . ARG B 1 2 ? 16.812 -0.901 -23.891 1 79.06 2 ARG B CA 1
ATOM 4506 C C . ARG B 1 2 ? 17.016 -0.917 -22.375 1 79.06 2 ARG B C 1
ATOM 4508 O O . ARG B 1 2 ? 18.141 -1.048 -21.906 1 79.06 2 ARG B O 1
ATOM 4515 N N . THR B 1 3 ? 15.922 -0.992 -21.672 1 88.5 3 THR B N 1
ATOM 4516 C CA . THR B 1 3 ? 15.992 -0.98 -20.219 1 88.5 3 THR B CA 1
ATOM 4517 C C . THR B 1 3 ? 16.547 -2.301 -19.688 1 88.5 3 THR B C 1
ATOM 4519 O O . THR B 1 3 ? 17.391 -2.312 -18.781 1 88.5 3 THR B O 1
ATOM 4522 N N . THR B 1 4 ? 16.172 -3.373 -20.359 1 90.38 4 THR B N 1
ATOM 4523 C CA . THR B 1 4 ? 16.625 -4.695 -19.953 1 90.38 4 THR B CA 1
ATOM 4524 C C . THR B 1 4 ? 18.125 -4.848 -20.219 1 90.38 4 THR B C 1
ATOM 4526 O O . THR B 1 4 ? 18.859 -5.41 -19.406 1 90.38 4 THR B O 1
ATOM 4529 N N . LEU B 1 5 ? 18.562 -4.348 -21.328 1 90.44 5 LEU B N 1
ATOM 4530 C CA . LEU B 1 5 ? 19.969 -4.395 -21.672 1 90.44 5 LEU B CA 1
ATOM 4531 C C . LEU B 1 5 ? 20.797 -3.564 -20.703 1 90.44 5 LEU B C 1
ATOM 4533 O O . LEU B 1 5 ? 21.906 -3.969 -20.312 1 90.44 5 LEU B O 1
ATOM 4537 N N . ARG B 1 6 ? 20.328 -2.42 -20.344 1 91.31 6 ARG B N 1
ATOM 4538 C CA . ARG B 1 6 ? 21.016 -1.562 -19.391 1 91.31 6 ARG B CA 1
ATOM 4539 C C . ARG B 1 6 ? 21.172 -2.254 -18.031 1 91.31 6 ARG B C 1
ATOM 4541 O O . ARG B 1 6 ? 22.203 -2.117 -17.375 1 91.31 6 ARG B O 1
ATOM 4548 N N . ILE B 1 7 ? 20.156 -2.969 -17.656 1 92.69 7 ILE B N 1
ATOM 4549 C CA . ILE B 1 7 ? 20.188 -3.686 -16.391 1 92.69 7 ILE B CA 1
ATOM 4550 C C . ILE B 1 7 ? 21.219 -4.816 -16.453 1 92.69 7 ILE B C 1
ATOM 4552 O O . ILE B 1 7 ? 21.984 -5.02 -15.523 1 92.69 7 ILE B O 1
ATOM 4556 N N . PHE B 1 8 ? 21.203 -5.5 -17.547 1 90.88 8 PHE B N 1
ATOM 4557 C CA . PHE B 1 8 ? 22.141 -6.609 -17.719 1 90.88 8 PHE B CA 1
ATOM 4558 C C . PHE B 1 8 ? 23.578 -6.109 -17.75 1 90.88 8 PHE B C 1
ATOM 4560 O O . PHE B 1 8 ? 24.469 -6.738 -17.172 1 90.88 8 PHE B O 1
ATOM 4567 N N . ILE B 1 9 ? 23.812 -4.949 -18.344 1 91.5 9 ILE B N 1
ATOM 4568 C CA . ILE B 1 9 ? 25.156 -4.371 -18.422 1 91.5 9 ILE B CA 1
ATOM 4569 C C . ILE B 1 9 ? 25.562 -3.859 -17.047 1 91.5 9 ILE B C 1
ATOM 4571 O O . ILE B 1 9 ? 26.734 -4 -16.656 1 91.5 9 ILE B O 1
ATOM 4575 N N . GLY B 1 10 ? 24.641 -3.346 -16.344 1 91.69 10 GLY B N 1
ATOM 4576 C CA . GLY B 1 10 ? 24.922 -2.84 -15.008 1 91.69 10 GLY B CA 1
ATOM 4577 C C . GLY B 1 10 ? 25.281 -3.936 -14.023 1 91.69 10 GLY B C 1
ATOM 4578 O O . GLY B 1 10 ? 26 -3.695 -13.055 1 91.69 10 GLY B O 1
ATOM 4579 N N . ALA B 1 11 ? 24.797 -5.113 -14.305 1 93.44 11 ALA B N 1
ATOM 4580 C CA . ALA B 1 11 ? 25.047 -6.246 -13.414 1 93.44 11 ALA B CA 1
ATOM 4581 C C . ALA B 1 11 ? 26.328 -6.98 -13.82 1 93.44 11 ALA B C 1
ATOM 4583 O O . ALA B 1 11 ? 26.5 -8.156 -13.5 1 93.44 11 ALA B O 1
ATOM 4584 N N . ARG B 1 12 ? 27.219 -6.336 -14.461 1 93.38 12 ARG B N 1
ATOM 4585 C CA . ARG B 1 12 ? 28.438 -6.93 -15.023 1 93.38 12 ARG B CA 1
ATOM 4586 C C . ARG B 1 12 ? 29.266 -7.598 -13.938 1 93.38 12 ARG B C 1
ATOM 4588 O O . ARG B 1 12 ? 29.906 -8.625 -14.18 1 93.38 12 ARG B O 1
ATOM 4595 N N . ARG B 1 13 ? 29.281 -7.121 -12.766 1 92.19 13 ARG B N 1
ATOM 4596 C CA . ARG B 1 13 ? 30.062 -7.66 -11.664 1 92.19 13 ARG B CA 1
ATOM 4597 C C . ARG B 1 13 ? 29.562 -9.047 -11.258 1 92.19 13 ARG B C 1
ATOM 4599 O O . ARG B 1 13 ? 30.312 -9.836 -10.695 1 92.19 13 ARG B O 1
ATOM 4606 N N . TYR B 1 14 ? 28.328 -9.336 -11.578 1 95.69 14 TYR B N 1
ATOM 4607 C CA . TYR B 1 14 ? 27.719 -10.586 -11.117 1 95.69 14 TYR B CA 1
ATOM 4608 C C . TYR B 1 14 ? 27.406 -11.5 -12.297 1 95.69 14 TYR B C 1
ATOM 4610 O O . TYR B 1 14 ? 26.578 -12.414 -12.172 1 95.69 14 TYR B O 1
ATOM 4618 N N . TRP B 1 15 ? 28.047 -11.297 -13.453 1 94.94 15 TRP B N 1
ATOM 4619 C CA . TRP B 1 15 ? 27.781 -12.055 -14.68 1 94.94 15 TRP B CA 1
ATOM 4620 C C . TRP B 1 15 ? 28.141 -13.523 -14.492 1 94.94 15 TRP B C 1
ATOM 4622 O O . TRP B 1 15 ? 27.5 -14.398 -15.062 1 94.94 15 TRP B O 1
ATOM 4632 N N . ILE B 1 16 ? 29.141 -13.758 -13.719 1 96.44 16 ILE B N 1
ATOM 4633 C CA . ILE B 1 16 ? 29.578 -15.133 -13.523 1 96.44 16 ILE B CA 1
ATOM 4634 C C . ILE B 1 16 ? 28.453 -15.945 -12.875 1 96.44 16 ILE B C 1
ATOM 4636 O O . ILE B 1 16 ? 28.203 -17.078 -13.281 1 96.44 16 ILE B O 1
ATOM 4640 N N . HIS B 1 17 ? 27.781 -15.414 -11.891 1 97 17 HIS B N 1
ATOM 4641 C CA . HIS B 1 17 ? 26.688 -16.094 -11.227 1 97 17 HIS B CA 1
ATOM 4642 C C . HIS B 1 17 ? 25.5 -16.266 -12.172 1 97 17 HIS B C 1
ATOM 4644 O O . HIS B 1 17 ? 24.844 -17.312 -12.18 1 97 17 HIS B O 1
ATOM 4650 N N . LEU B 1 18 ? 25.266 -15.25 -13.016 1 96.19 18 LEU B N 1
ATOM 4651 C CA . LEU B 1 18 ? 24.125 -15.297 -13.938 1 96.19 18 LEU B CA 1
ATOM 4652 C C . LEU B 1 18 ? 24.375 -16.328 -15.031 1 96.19 18 LEU B C 1
ATOM 4654 O O . LEU B 1 18 ? 23.453 -17.062 -15.414 1 96.19 18 LEU B O 1
ATOM 4658 N N . ILE B 1 19 ? 25.609 -16.453 -15.531 1 96.38 19 ILE B N 1
ATOM 4659 C CA . ILE B 1 19 ? 25.938 -17.391 -16.594 1 96.38 19 ILE B CA 1
ATOM 4660 C C . ILE B 1 19 ? 25.891 -18.812 -16.031 1 96.38 19 ILE B C 1
ATOM 4662 O O . ILE B 1 19 ? 25.359 -19.719 -16.688 1 96.38 19 ILE B O 1
ATOM 4666 N N . LEU B 1 20 ? 26.406 -19.016 -14.859 1 97.31 20 LEU B N 1
ATOM 4667 C CA . LEU B 1 20 ? 26.359 -20.328 -14.227 1 97.31 20 LEU B CA 1
ATOM 4668 C C . LEU B 1 20 ? 24.922 -20.75 -13.961 1 97.31 20 LEU B C 1
ATOM 4670 O O . LEU B 1 20 ? 24.578 -21.938 -14.109 1 97.31 20 LEU B O 1
ATOM 4674 N N . ALA B 1 21 ? 24.141 -19.797 -13.562 1 96.94 21 ALA B N 1
ATOM 4675 C CA . ALA B 1 21 ? 22.734 -20.078 -13.344 1 96.94 21 ALA B CA 1
ATOM 4676 C C . ALA B 1 21 ? 22.047 -20.469 -14.648 1 96.94 21 ALA B C 1
ATOM 4678 O O . ALA B 1 21 ? 21.203 -21.375 -14.664 1 96.94 21 ALA B O 1
ATOM 4679 N N . LEU B 1 22 ? 22.406 -19.812 -15.695 1 96.44 22 LEU B N 1
ATOM 4680 C CA . LEU B 1 22 ? 21.844 -20.109 -17.016 1 96.44 22 LEU B CA 1
ATOM 4681 C C . LEU B 1 22 ? 22.219 -21.516 -17.469 1 96.44 22 LEU B C 1
ATOM 4683 O O . LEU B 1 22 ? 21.375 -22.25 -17.984 1 96.44 22 LEU B O 1
ATOM 4687 N N . ILE B 1 23 ? 23.406 -21.922 -17.25 1 97.56 23 ILE B N 1
ATOM 4688 C CA . ILE B 1 23 ? 23.859 -23.25 -17.609 1 97.56 23 ILE B CA 1
ATOM 4689 C C . ILE B 1 23 ? 23.141 -24.297 -16.766 1 97.56 23 ILE B C 1
ATOM 4691 O O . ILE B 1 23 ? 22.688 -25.328 -17.297 1 97.56 23 ILE B O 1
ATOM 4695 N N . ALA B 1 24 ? 23.016 -23.969 -15.555 1 97.12 24 ALA B N 1
ATOM 4696 C CA . ALA B 1 24 ? 22.328 -24.906 -14.648 1 97.12 24 ALA B CA 1
ATOM 4697 C C . ALA B 1 24 ? 20.875 -25.094 -15.062 1 97.12 24 ALA B C 1
ATOM 4699 O O . ALA B 1 24 ? 20.359 -26.219 -15.016 1 97.12 24 ALA B O 1
ATOM 4700 N N . VAL B 1 25 ? 20.266 -24.031 -15.461 1 95.62 25 VAL B N 1
ATOM 4701 C CA . VAL B 1 25 ? 18.844 -24.125 -15.805 1 95.62 25 VAL B CA 1
ATOM 4702 C C . VAL B 1 25 ? 18.688 -24.844 -17.141 1 95.62 25 VAL B C 1
ATOM 4704 O O . VAL B 1 25 ? 17.719 -25.578 -17.344 1 95.62 25 VAL B O 1
ATOM 4707 N N . ILE B 1 26 ? 19.609 -24.719 -18.062 1 97 26 ILE B N 1
ATOM 4708 C CA . ILE B 1 26 ? 19.578 -25.422 -19.328 1 97 26 ILE B CA 1
ATOM 4709 C C . ILE B 1 26 ? 19.719 -26.922 -19.094 1 97 26 ILE B C 1
ATOM 4711 O O . ILE B 1 26 ? 18.953 -27.719 -19.641 1 97 26 ILE B O 1
ATOM 4715 N N . ILE B 1 27 ? 20.625 -27.266 -18.219 1 97 27 ILE B N 1
ATOM 4716 C CA . ILE B 1 27 ? 20.844 -28.672 -17.875 1 97 27 ILE B CA 1
ATOM 4717 C C . ILE B 1 27 ? 19.578 -29.234 -17.203 1 97 27 ILE B C 1
ATOM 4719 O O . ILE B 1 27 ? 19.141 -30.344 -17.531 1 97 27 ILE B O 1
ATOM 4723 N N . SER B 1 28 ? 19.094 -28.453 -16.344 1 95.75 28 SER B N 1
ATOM 4724 C CA . SER B 1 28 ? 17.891 -28.891 -15.617 1 95.75 28 SER B CA 1
ATOM 4725 C C . SER B 1 28 ? 16.719 -29.109 -16.578 1 95.75 28 SER B C 1
ATOM 4727 O O . SER B 1 28 ? 16.016 -30.109 -16.484 1 95.75 28 SER B O 1
ATOM 4729 N N . THR B 1 29 ? 16.547 -28.203 -17.531 1 94.81 29 THR B N 1
ATOM 4730 C CA . THR B 1 29 ? 15.422 -28.266 -18.469 1 94.81 29 THR B CA 1
ATOM 4731 C C . THR B 1 29 ? 15.57 -29.453 -19.422 1 94.81 29 THR B C 1
ATOM 4733 O O . THR B 1 29 ? 14.617 -30.203 -19.656 1 94.81 29 THR B O 1
ATOM 4736 N N . ILE B 1 30 ? 16.703 -29.734 -19.891 1 95.88 30 ILE B N 1
ATOM 4737 C CA . ILE B 1 30 ? 16.953 -30.828 -20.812 1 95.88 30 ILE B CA 1
ATOM 4738 C C . ILE B 1 30 ? 16.781 -32.156 -20.078 1 95.88 30 ILE B C 1
ATOM 4740 O O . ILE B 1 30 ? 16.219 -33.125 -20.641 1 95.88 30 ILE B O 1
ATOM 4744 N N . ALA B 1 31 ? 17.266 -32.188 -18.859 1 95.75 31 ALA B N 1
ATOM 4745 C CA . ALA B 1 31 ? 17.094 -33.375 -18.047 1 95.75 31 ALA B CA 1
ATOM 4746 C C . ALA B 1 31 ? 15.617 -33.688 -17.828 1 95.75 31 ALA B C 1
ATOM 4748 O O . ALA B 1 31 ? 15.227 -34.844 -17.719 1 95.75 31 ALA B O 1
ATOM 4749 N N . GLY B 1 32 ? 14.797 -32.656 -17.812 1 92.62 32 GLY B N 1
ATOM 4750 C CA . GLY B 1 32 ? 13.375 -32.844 -17.578 1 92.62 32 GLY B CA 1
ATOM 4751 C C . GLY B 1 32 ? 12.648 -33.469 -18.75 1 92.62 32 GLY B C 1
ATOM 4752 O O . GLY B 1 32 ? 11.562 -34.031 -18.578 1 92.62 32 GLY B O 1
ATOM 4753 N N . PHE B 1 33 ? 13.266 -33.531 -19.922 1 94.5 33 PHE B N 1
ATOM 4754 C CA . PHE B 1 33 ? 12.641 -34.125 -21.109 1 94.5 33 PHE B CA 1
ATOM 4755 C C . PHE B 1 33 ? 12.719 -35.625 -21.078 1 94.5 33 PHE B C 1
ATOM 4757 O O . PHE B 1 33 ? 12.055 -36.312 -21.875 1 94.5 33 PHE B O 1
ATOM 4764 N N . TYR B 1 34 ? 13.422 -36.125 -20.109 1 94.31 34 TYR B N 1
ATOM 4765 C CA . TYR B 1 34 ? 13.672 -37.562 -20.141 1 94.31 34 TYR B CA 1
ATOM 4766 C C . TYR B 1 34 ? 12.5 -38.312 -19.547 1 94.31 34 TYR B C 1
ATOM 4768 O O . TYR B 1 34 ? 12.273 -39.469 -19.891 1 94.31 34 TYR B O 1
ATOM 4776 N N . ASN B 1 35 ? 11.727 -37.719 -18.719 1 90.75 35 ASN B N 1
ATOM 4777 C CA . ASN B 1 35 ? 10.648 -38.438 -18.031 1 90.75 35 ASN B CA 1
ATOM 4778 C C . ASN B 1 35 ? 9.633 -38.969 -19.031 1 90.75 35 ASN B C 1
ATOM 4780 O O . ASN B 1 35 ? 9.344 -40.188 -19.047 1 90.75 35 ASN B O 1
ATOM 4784 N N . PRO B 1 36 ? 9.086 -38.156 -19.906 1 91.06 36 PRO B N 1
ATOM 4785 C CA . PRO B 1 36 ? 8.172 -38.719 -20.891 1 91.06 36 PRO B CA 1
ATOM 4786 C C . PRO B 1 36 ? 8.844 -39.75 -21.812 1 91.06 36 PRO B C 1
ATOM 4788 O O . PRO B 1 36 ? 8.211 -40.719 -22.203 1 91.06 36 PRO B O 1
ATOM 4791 N N . TRP B 1 37 ? 10.094 -39.531 -22.094 1 93.44 37 TRP B N 1
ATOM 4792 C CA . TRP B 1 37 ? 10.828 -40.438 -22.953 1 93.44 37 TRP B CA 1
ATOM 4793 C C . TRP B 1 37 ? 10.984 -41.812 -22.297 1 93.44 37 TRP B C 1
ATOM 4795 O O . TRP B 1 37 ? 10.906 -42.844 -22.953 1 93.44 37 TRP B O 1
ATOM 4805 N N . ALA B 1 38 ? 11.258 -41.781 -21.016 1 93.06 38 ALA B N 1
ATOM 4806 C CA . ALA B 1 38 ? 11.422 -43.031 -20.266 1 93.06 38 ALA B CA 1
ATOM 4807 C C . ALA B 1 38 ? 10.156 -43.875 -20.328 1 93.06 38 ALA B C 1
ATOM 4809 O O . ALA B 1 38 ? 10.227 -45.094 -20.547 1 93.06 38 ALA B O 1
ATOM 4810 N N . LEU B 1 39 ? 9.031 -43.281 -20.172 1 90.94 39 LEU B N 1
ATOM 4811 C CA . LEU B 1 39 ? 7.777 -44.031 -20.188 1 90.94 39 LEU B CA 1
ATOM 4812 C C . LEU B 1 39 ? 7.453 -44.5 -21.609 1 90.94 39 LEU B C 1
ATOM 4814 O O . LEU B 1 39 ? 6.879 -45.594 -21.781 1 90.94 39 LEU B O 1
ATOM 4818 N N . ARG B 1 40 ? 7.762 -43.719 -22.547 1 92.56 40 ARG B N 1
ATOM 4819 C CA . ARG B 1 40 ? 7.578 -44.094 -23.938 1 92.56 40 ARG B CA 1
ATOM 4820 C C . ARG B 1 40 ? 8.398 -45.344 -24.266 1 92.56 40 ARG B C 1
ATOM 4822 O O . ARG B 1 40 ? 7.879 -46.312 -24.828 1 92.56 40 ARG B O 1
ATOM 4829 N N . GLU B 1 41 ? 9.68 -45.281 -23.891 1 92.06 41 GLU B N 1
ATOM 4830 C CA . GLU B 1 41 ? 10.594 -46.375 -24.156 1 92.06 41 GLU B CA 1
ATOM 4831 C C . GLU B 1 41 ? 10.164 -47.656 -23.422 1 92.06 41 GLU B C 1
ATOM 4833 O O . GLU B 1 41 ? 10.172 -48.75 -24 1 92.06 41 GLU B O 1
ATOM 4838 N N . LEU B 1 42 ? 9.758 -47.438 -22.219 1 91.06 42 LEU B N 1
ATOM 4839 C CA . LEU B 1 42 ? 9.336 -48.594 -21.422 1 91.06 42 LEU B CA 1
ATOM 4840 C C . LEU B 1 42 ? 8.102 -49.25 -22.031 1 91.06 42 LEU B C 1
ATOM 4842 O O . LEU B 1 42 ? 8.039 -50.5 -22.125 1 91.06 42 LEU B O 1
ATOM 4846 N N . THR B 1 43 ? 7.152 -48.531 -22.469 1 89.62 43 THR B N 1
ATOM 4847 C CA . THR B 1 43 ? 5.922 -49.031 -23.047 1 89.62 43 THR B CA 1
ATOM 4848 C C . THR B 1 43 ? 6.195 -49.719 -24.391 1 89.62 43 THR B C 1
ATOM 4850 O O . THR B 1 43 ? 5.598 -50.719 -24.719 1 89.62 43 THR B O 1
ATOM 4853 N N . SER B 1 44 ? 7.098 -49.125 -25.141 1 89.25 44 SER B N 1
ATOM 4854 C CA . SER B 1 44 ? 7.445 -49.719 -26.438 1 89.25 44 SER B CA 1
ATOM 4855 C C . SER B 1 44 ? 8.125 -51.062 -26.266 1 89.25 44 SER B C 1
ATOM 4857 O O . SER B 1 44 ? 7.816 -52 -27 1 89.25 44 SER B O 1
ATOM 4859 N N . ILE B 1 45 ? 8.977 -51.156 -25.281 1 88.69 45 ILE B N 1
ATOM 4860 C CA . ILE B 1 45 ? 9.711 -52.406 -25.047 1 88.69 45 ILE B CA 1
ATOM 4861 C C . ILE B 1 45 ? 8.758 -53.469 -24.531 1 88.69 45 ILE B C 1
ATOM 4863 O O . ILE B 1 45 ? 8.891 -54.656 -24.891 1 88.69 45 ILE B O 1
ATOM 4867 N N . ALA B 1 46 ? 7.848 -53.125 -23.781 1 85.19 46 ALA B N 1
ATOM 4868 C CA . ALA B 1 46 ? 6.887 -54.062 -23.219 1 85.19 46 ALA B CA 1
ATOM 4869 C C . ALA B 1 46 ? 6.004 -54.656 -24.312 1 85.19 46 ALA B C 1
ATOM 4871 O O . ALA B 1 46 ? 5.621 -55.844 -24.25 1 85.19 46 ALA B O 1
ATOM 4872 N N . THR B 1 47 ? 5.668 -53.938 -25.312 1 81.88 47 THR B N 1
ATOM 4873 C CA . THR B 1 47 ? 4.793 -54.375 -26.391 1 81.88 47 THR B CA 1
ATOM 4874 C C . THR B 1 47 ? 5.562 -55.25 -27.375 1 81.88 47 THR B C 1
ATOM 4876 O O . THR B 1 47 ? 4.98 -56.125 -28.031 1 81.88 47 THR B O 1
ATOM 4879 N N . GLU B 1 48 ? 6.777 -54.938 -27.484 1 80.06 48 GLU B N 1
ATOM 4880 C CA . GLU B 1 48 ? 7.586 -55.75 -28.406 1 80.06 48 GLU B CA 1
ATOM 4881 C C . GLU B 1 48 ? 7.934 -57.094 -27.828 1 80.06 48 GLU B C 1
ATOM 4883 O O . GLU B 1 48 ? 8.344 -58 -28.547 1 80.06 48 GLU B O 1
ATOM 4888 N N . GLY B 1 49 ? 7.613 -57.406 -26.609 1 74.81 49 GLY B N 1
ATOM 4889 C CA . GLY B 1 49 ? 7.793 -58.719 -26 1 74.81 49 GLY B CA 1
ATOM 4890 C C . GLY B 1 49 ? 9.25 -59.031 -25.719 1 74.81 49 GLY B C 1
ATOM 4891 O O . GLY B 1 49 ? 9.688 -60.156 -25.953 1 74.81 49 GLY B O 1
ATOM 4892 N N . SER B 1 50 ? 9.898 -58.125 -25.141 1 72.44 50 SER B N 1
ATOM 4893 C CA . SER B 1 50 ? 11.312 -58.375 -24.844 1 72.44 50 SER B CA 1
ATOM 4894 C C . SER B 1 50 ? 11.469 -59.375 -23.703 1 72.44 50 SER B C 1
ATOM 4896 O O . SER B 1 50 ? 10.664 -59.406 -22.766 1 72.44 50 SER B O 1
ATOM 4898 N N . ALA B 1 51 ? 12.422 -60.375 -23.859 1 76.31 51 ALA B N 1
ATOM 4899 C CA . ALA B 1 51 ? 12.688 -61.469 -22.922 1 76.31 51 ALA B CA 1
ATOM 4900 C C . ALA B 1 51 ? 13.242 -60.906 -21.609 1 76.31 51 ALA B C 1
ATOM 4902 O O . ALA B 1 51 ? 13.016 -61.5 -20.531 1 76.31 51 ALA B O 1
ATOM 4903 N N . ASN B 1 52 ? 13.914 -59.719 -21.562 1 87.69 52 ASN B N 1
ATOM 4904 C CA . ASN B 1 52 ? 14.5 -59.156 -20.344 1 87.69 52 ASN B CA 1
ATOM 4905 C C . ASN B 1 52 ? 13.867 -57.844 -19.969 1 87.69 52 ASN B C 1
ATOM 4907 O O . ASN B 1 52 ? 14.57 -56.844 -19.75 1 87.69 52 ASN B O 1
ATOM 4911 N N . PHE B 1 53 ? 12.625 -57.844 -19.797 1 89.75 53 PHE B N 1
ATOM 4912 C CA . PHE B 1 53 ? 11.875 -56.625 -19.5 1 89.75 53 PHE B CA 1
ATOM 4913 C C . PHE B 1 53 ? 12.266 -56.062 -18.141 1 89.75 53 PHE B C 1
ATOM 4915 O O . PHE B 1 53 ? 12.375 -54.844 -17.984 1 89.75 53 PHE B O 1
ATOM 4922 N N . GLY B 1 54 ? 12.586 -56.906 -17.141 1 87.94 54 GLY B N 1
ATOM 4923 C CA . GLY B 1 54 ? 13 -56.469 -15.828 1 87.94 54 GLY B CA 1
ATOM 4924 C C . GLY B 1 54 ? 14.305 -55.719 -15.844 1 87.94 54 GLY B C 1
ATOM 4925 O O . GLY B 1 54 ? 14.422 -54.656 -15.219 1 87.94 54 GLY B O 1
ATOM 4926 N N . GLY B 1 55 ? 15.273 -56.25 -16.547 1 90.44 55 GLY B N 1
ATOM 4927 C CA . GLY B 1 55 ? 16.562 -55.594 -16.656 1 90.44 55 GLY B CA 1
ATOM 4928 C C . GLY B 1 55 ? 16.5 -54.281 -17.391 1 90.44 55 GLY B C 1
ATOM 4929 O O . GLY B 1 55 ? 17.172 -53.312 -17.031 1 90.44 55 GLY B O 1
ATOM 4930 N N . GLN B 1 56 ? 15.727 -54.156 -18.422 1 92.44 56 GLN B N 1
ATOM 4931 C CA . GLN B 1 56 ? 15.57 -52.906 -19.172 1 92.44 56 GLN B CA 1
ATOM 4932 C C . GLN B 1 56 ? 14.836 -51.844 -18.359 1 92.44 56 GLN B C 1
ATOM 4934 O O . GLN B 1 56 ? 15.156 -50.656 -18.438 1 92.44 56 GLN B O 1
ATOM 4939 N N . SER B 1 57 ? 13.844 -52.344 -17.672 1 93.12 57 SER B N 1
ATOM 4940 C CA . SER B 1 57 ? 13.125 -51.406 -16.812 1 93.12 57 SER B CA 1
ATOM 4941 C C . SER B 1 57 ? 14.047 -50.812 -15.75 1 93.12 57 SER B C 1
ATOM 4943 O O . SER B 1 57 ? 13.93 -49.625 -15.422 1 93.12 57 SER B O 1
ATOM 4945 N N . LEU B 1 58 ? 14.969 -51.562 -15.203 1 93.94 58 LEU B N 1
ATOM 4946 C CA . LEU B 1 58 ? 15.938 -51.094 -14.227 1 93.94 58 LEU B CA 1
ATOM 4947 C C . LEU B 1 58 ? 16.875 -50.062 -14.852 1 93.94 58 LEU B C 1
ATOM 4949 O O . LEU B 1 58 ? 17.172 -49.031 -14.234 1 93.94 58 LEU B O 1
ATOM 4953 N N . ARG B 1 59 ? 17.312 -50.312 -16.016 1 94.56 59 ARG B N 1
ATOM 4954 C CA . ARG B 1 59 ? 18.203 -49.375 -16.719 1 94.56 59 ARG B CA 1
ATOM 4955 C C . ARG B 1 59 ? 17.484 -48.031 -16.969 1 94.56 59 ARG B C 1
ATOM 4957 O O . ARG B 1 59 ? 18.047 -46.969 -16.703 1 94.56 59 ARG B O 1
ATOM 4964 N N . ILE B 1 60 ? 16.297 -48.094 -17.469 1 94.94 60 ILE B N 1
ATOM 4965 C CA . ILE B 1 60 ? 15.508 -46.875 -17.75 1 94.94 60 ILE B CA 1
ATOM 4966 C C . ILE B 1 60 ? 15.219 -46.125 -16.453 1 94.94 60 ILE B C 1
ATOM 4968 O O . ILE B 1 60 ? 15.32 -44.906 -16.391 1 94.94 60 ILE B O 1
ATOM 4972 N N . GLY B 1 61 ? 14.859 -46.906 -15.406 1 94.94 61 GLY B N 1
ATOM 4973 C CA . GLY B 1 61 ? 14.609 -46.312 -14.109 1 94.94 61 GLY B CA 1
ATOM 4974 C C . GLY B 1 61 ? 15.828 -45.594 -13.539 1 94.94 61 GLY B C 1
ATOM 4975 O O . GLY B 1 61 ? 15.703 -44.5 -12.984 1 94.94 61 GLY B O 1
ATOM 4976 N N . LEU B 1 62 ? 16.953 -46.156 -13.648 1 95.44 62 LEU B N 1
ATOM 4977 C CA . LEU B 1 62 ? 18.188 -45.562 -13.148 1 95.44 62 LEU B CA 1
ATOM 4978 C C . LEU B 1 62 ? 18.547 -44.312 -13.945 1 95.44 62 LEU B C 1
ATOM 4980 O O . LEU B 1 62 ? 19.031 -43.312 -13.383 1 95.44 62 LEU B O 1
ATOM 4984 N N . MET B 1 63 ? 18.375 -44.375 -15.211 1 96.12 63 MET B N 1
ATOM 4985 C CA . MET B 1 63 ? 18.609 -43.188 -16.031 1 96.12 63 MET B CA 1
ATOM 4986 C C . MET B 1 63 ? 17.656 -42.062 -15.664 1 96.12 63 MET B C 1
ATOM 4988 O O . MET B 1 63 ? 18.031 -40.906 -15.664 1 96.12 63 MET B O 1
ATOM 4992 N N . LEU B 1 64 ? 16.422 -42.469 -15.406 1 95.62 64 LEU B N 1
ATOM 4993 C CA . LEU B 1 64 ? 15.438 -41.469 -14.977 1 95.62 64 LEU B CA 1
ATOM 4994 C C . LEU B 1 64 ? 15.828 -40.875 -13.633 1 95.62 64 LEU B C 1
ATOM 4996 O O . LEU B 1 64 ? 15.617 -39.656 -13.406 1 95.62 64 LEU B O 1
ATOM 5000 N N . LEU B 1 65 ? 16.359 -41.656 -12.734 1 95.75 65 LEU B N 1
ATOM 5001 C CA . LEU B 1 65 ? 16.828 -41.188 -11.445 1 95.75 65 LEU B CA 1
ATOM 5002 C C . LEU B 1 65 ? 17.922 -40.125 -11.625 1 95.75 65 LEU B C 1
ATOM 5004 O O . LEU B 1 65 ? 17.906 -39.094 -10.984 1 95.75 65 LEU B O 1
ATOM 5008 N N . VAL B 1 66 ? 18.859 -40.469 -12.492 1 96.38 66 VAL B N 1
ATOM 5009 C CA . VAL B 1 66 ? 19.953 -39.531 -12.773 1 96.38 66 VAL B CA 1
ATOM 5010 C C . VAL B 1 66 ? 19.391 -38.25 -13.367 1 96.38 66 VAL B C 1
ATOM 5012 O O . VAL B 1 66 ? 19.812 -37.156 -12.984 1 96.38 66 VAL B O 1
ATOM 5015 N N . ALA B 1 67 ? 18.469 -38.344 -14.281 1 96.19 67 ALA B N 1
ATOM 5016 C CA . ALA B 1 67 ? 17.859 -37.156 -14.906 1 96.19 67 ALA B CA 1
ATOM 5017 C C . ALA B 1 67 ? 17.125 -36.312 -13.867 1 96.19 67 ALA B C 1
ATOM 5019 O O . ALA B 1 67 ? 17.172 -35.094 -13.922 1 96.19 67 ALA B O 1
ATOM 5020 N N . THR B 1 68 ? 16.484 -37 -12.961 1 93.88 68 THR B N 1
ATOM 5021 C CA . THR B 1 68 ? 15.734 -36.281 -11.922 1 93.88 68 THR B CA 1
ATOM 5022 C C . THR B 1 68 ? 16.672 -35.531 -10.984 1 93.88 68 THR B C 1
ATOM 5024 O O . THR B 1 68 ? 16.375 -34.438 -10.555 1 93.88 68 THR B O 1
ATOM 5027 N N . ILE B 1 69 ? 17.719 -36.125 -10.656 1 95.75 69 ILE B N 1
ATOM 5028 C CA . ILE B 1 69 ? 18.719 -35.5 -9.797 1 95.75 69 ILE B CA 1
ATOM 5029 C C . ILE B 1 69 ? 19.297 -34.281 -10.508 1 95.75 69 ILE B C 1
ATOM 5031 O O . ILE B 1 69 ? 19.422 -33.219 -9.906 1 95.75 69 ILE B O 1
ATOM 5035 N N . LEU B 1 70 ? 19.609 -34.438 -11.75 1 96.25 70 LEU B N 1
ATOM 5036 C CA . LEU B 1 70 ? 20.172 -33.344 -12.523 1 96.25 70 LEU B CA 1
ATOM 5037 C C . LEU B 1 70 ? 19.141 -32.219 -12.656 1 96.25 70 LEU B C 1
ATOM 5039 O O . LEU B 1 70 ? 19.5 -31.031 -12.578 1 96.25 70 LEU B O 1
ATOM 5043 N N . GLN B 1 71 ? 17.953 -32.594 -12.852 1 95.31 71 GLN B N 1
ATOM 5044 C CA . GLN B 1 71 ? 16.906 -31.609 -13.008 1 95.31 71 GLN B CA 1
ATOM 5045 C C . GLN B 1 71 ? 16.703 -30.812 -11.719 1 95.31 71 GLN B C 1
ATOM 5047 O O . GLN B 1 71 ? 16.641 -29.578 -11.742 1 95.31 71 GLN B O 1
ATOM 5052 N N . SER B 1 72 ? 16.609 -31.516 -10.594 1 93.81 72 SER B N 1
ATOM 5053 C CA . SER B 1 72 ? 16.359 -30.875 -9.312 1 93.81 72 SER B CA 1
ATOM 5054 C C . SER B 1 72 ? 17.562 -30.062 -8.859 1 93.81 72 SER B C 1
ATOM 5056 O O . SER B 1 72 ? 17.406 -28.922 -8.414 1 93.81 72 SER B O 1
ATOM 5058 N N . ALA B 1 73 ? 18.719 -30.594 -9.023 1 95.06 73 ALA B N 1
ATOM 5059 C CA . ALA B 1 73 ? 19.938 -29.875 -8.633 1 95.06 73 ALA B CA 1
ATOM 5060 C C . ALA B 1 73 ? 20.172 -28.656 -9.516 1 95.06 73 ALA B C 1
ATOM 5062 O O . ALA B 1 73 ? 20.531 -27.594 -9.023 1 95.06 73 ALA B O 1
ATOM 5063 N N . GLY B 1 74 ? 20.016 -28.891 -10.797 1 95.88 74 GLY B N 1
ATOM 5064 C CA . GLY B 1 74 ? 20.172 -27.781 -11.711 1 95.88 74 GLY B CA 1
ATOM 5065 C C . GLY B 1 74 ? 19.219 -26.625 -11.43 1 95.88 74 GLY B C 1
ATOM 5066 O O . GLY B 1 74 ? 19.609 -25.469 -11.461 1 95.88 74 GLY B O 1
ATOM 5067 N N . SER B 1 75 ? 18.016 -26.984 -11.125 1 94.44 75 SER B N 1
ATOM 5068 C CA . SER B 1 75 ? 17.016 -25.969 -10.844 1 94.44 75 SER B CA 1
ATOM 5069 C C . SER B 1 75 ? 17.312 -25.234 -9.547 1 94.44 75 SER B C 1
ATOM 5071 O O . SER B 1 75 ? 17.172 -24.016 -9.469 1 94.44 75 SER B O 1
ATOM 5073 N N . ALA B 1 76 ? 17.734 -25.953 -8.523 1 93.81 76 ALA B N 1
ATOM 5074 C CA . ALA B 1 76 ? 18.078 -25.359 -7.23 1 93.81 76 ALA B CA 1
ATOM 5075 C C . ALA B 1 76 ? 19.266 -24.422 -7.348 1 93.81 76 ALA B C 1
ATOM 5077 O O . ALA B 1 76 ? 19.25 -23.312 -6.812 1 93.81 76 ALA B O 1
ATOM 5078 N N . ILE B 1 77 ? 20.234 -24.891 -8.086 1 95.44 77 ILE B N 1
ATOM 5079 C CA . ILE B 1 77 ? 21.453 -24.109 -8.266 1 95.44 77 ILE B CA 1
ATOM 5080 C C . ILE B 1 77 ? 21.141 -22.844 -9.055 1 95.44 77 ILE B C 1
ATOM 5082 O O . ILE B 1 77 ? 21.578 -21.75 -8.688 1 95.44 77 ILE B O 1
ATOM 5086 N N . SER B 1 78 ? 20.406 -23.016 -10.078 1 95.62 78 SER B N 1
ATOM 5087 C CA . SER B 1 78 ? 20.031 -21.859 -10.898 1 95.62 78 SER B CA 1
ATOM 5088 C C . SER B 1 78 ? 19.234 -20.844 -10.086 1 95.62 78 SER B C 1
ATOM 5090 O O . SER B 1 78 ? 19.516 -19.641 -10.156 1 95.62 78 SER B O 1
ATOM 5092 N N . GLY B 1 79 ? 18.312 -21.328 -9.297 1 93.94 79 GLY B N 1
ATOM 5093 C CA . GLY B 1 79 ? 17.516 -20.438 -8.477 1 93.94 79 GLY B CA 1
ATOM 5094 C C . GLY B 1 79 ? 18.344 -19.641 -7.484 1 93.94 79 GLY B C 1
ATOM 5095 O O . GLY B 1 79 ? 18.172 -18.422 -7.371 1 93.94 79 GLY B O 1
ATOM 5096 N N . TYR B 1 80 ? 19.234 -20.25 -6.871 1 93.5 80 TYR B N 1
ATOM 5097 C CA . TYR B 1 80 ? 20.062 -19.609 -5.855 1 93.5 80 TYR B CA 1
ATOM 5098 C C . TYR B 1 80 ? 21.016 -18.594 -6.48 1 93.5 80 TYR B C 1
ATOM 5100 O O . TYR B 1 80 ? 21.125 -17.469 -6.004 1 93.5 80 TYR B O 1
ATOM 5108 N N . LEU B 1 81 ? 21.672 -19.031 -7.516 1 95.75 81 LEU B N 1
ATOM 5109 C CA . LEU B 1 81 ? 22.672 -18.172 -8.141 1 95.75 81 LEU B CA 1
ATOM 5110 C C . LEU B 1 81 ? 22.031 -16.938 -8.758 1 95.75 81 LEU B C 1
ATOM 5112 O O . LEU B 1 81 ? 22.594 -15.852 -8.711 1 95.75 81 LEU B O 1
ATOM 5116 N N . ASN B 1 82 ? 20.875 -17.094 -9.352 1 95.69 82 ASN B N 1
ATOM 5117 C CA . ASN B 1 82 ? 20.156 -15.961 -9.914 1 95.69 82 ASN B CA 1
ATOM 5118 C C . ASN B 1 82 ? 19.781 -14.945 -8.836 1 95.69 82 ASN B C 1
ATOM 5120 O O . ASN B 1 82 ? 19.984 -13.742 -9.023 1 95.69 82 ASN B O 1
ATOM 5124 N N . HIS B 1 83 ? 19.328 -15.414 -7.711 1 95.06 83 HIS B N 1
ATOM 5125 C CA . HIS B 1 83 ? 18.906 -14.508 -6.648 1 95.06 83 HIS B CA 1
ATOM 5126 C C . HIS B 1 83 ? 20.109 -13.852 -5.98 1 95.06 83 HIS B C 1
ATOM 5128 O O . HIS B 1 83 ? 20.031 -12.688 -5.574 1 95.06 83 HIS B O 1
ATOM 5134 N N . HIS B 1 84 ? 21.156 -14.648 -5.855 1 95.31 84 HIS B N 1
ATOM 5135 C CA . HIS B 1 84 ? 22.375 -14.086 -5.301 1 95.31 84 HIS B CA 1
ATOM 5136 C C . HIS B 1 84 ? 22.859 -12.898 -6.133 1 95.31 84 HIS B C 1
ATOM 5138 O O . HIS B 1 84 ? 23.141 -11.828 -5.59 1 95.31 84 HIS B O 1
ATOM 5144 N N . ALA B 1 85 ? 22.906 -13.109 -7.367 1 96.12 85 ALA B N 1
ATOM 5145 C CA . ALA B 1 85 ? 23.359 -12.055 -8.273 1 96.12 85 ALA B CA 1
ATOM 5146 C C . ALA B 1 85 ? 22.391 -10.883 -8.289 1 96.12 85 ALA B C 1
ATOM 5148 O O . ALA B 1 85 ? 22.797 -9.727 -8.188 1 96.12 85 ALA B O 1
ATOM 5149 N N . ALA B 1 86 ? 21.125 -11.195 -8.383 1 96 86 ALA B N 1
ATOM 5150 C CA . ALA B 1 86 ? 20.094 -10.164 -8.523 1 96 86 ALA B CA 1
ATOM 5151 C C . ALA B 1 86 ? 20.016 -9.297 -7.27 1 96 86 ALA B C 1
ATOM 5153 O O . ALA B 1 86 ? 19.938 -8.07 -7.359 1 96 86 ALA B O 1
ATOM 5154 N N . LEU B 1 87 ? 20.094 -9.898 -6.109 1 95.69 87 LEU B N 1
ATOM 5155 C CA . LEU B 1 87 ? 19.891 -9.164 -4.863 1 95.69 87 LEU B CA 1
ATOM 5156 C C . LEU B 1 87 ? 21.109 -8.32 -4.523 1 95.69 87 LEU B C 1
ATOM 5158 O O . LEU B 1 87 ? 20.984 -7.23 -3.959 1 95.69 87 LEU B O 1
ATOM 5162 N N . HIS B 1 88 ? 22.25 -8.742 -4.84 1 95.75 88 HIS B N 1
ATOM 5163 C CA . HIS B 1 88 ? 23.422 -7.906 -4.656 1 95.75 88 HIS B CA 1
ATOM 5164 C C . HIS B 1 88 ? 23.406 -6.699 -5.586 1 95.75 88 HIS B C 1
ATOM 5166 O O . HIS B 1 88 ? 23.781 -5.594 -5.188 1 95.75 88 HIS B O 1
ATOM 5172 N N . TYR B 1 89 ? 23 -6.887 -6.766 1 95.94 89 TYR B N 1
ATOM 5173 C CA . TYR B 1 89 ? 22.891 -5.777 -7.703 1 95.94 89 TYR B CA 1
ATOM 5174 C C . TYR B 1 89 ? 21.828 -4.781 -7.246 1 95.94 89 TYR B C 1
ATOM 5176 O O . TYR B 1 89 ? 22 -3.57 -7.398 1 95.94 89 TYR B O 1
ATOM 5184 N N . VAL B 1 90 ? 20.719 -5.32 -6.688 1 96.75 90 VAL B N 1
ATOM 5185 C CA . VAL B 1 90 ? 19.656 -4.473 -6.152 1 96.75 90 VAL B CA 1
ATOM 5186 C C . VAL B 1 90 ? 20.219 -3.582 -5.047 1 96.75 90 VAL B C 1
ATOM 5188 O O . VAL B 1 90 ? 19.906 -2.393 -4.977 1 96.75 90 VAL B O 1
ATOM 5191 N N . ALA B 1 91 ? 21.031 -4.172 -4.168 1 96.12 91 ALA B N 1
ATOM 5192 C CA . ALA B 1 91 ? 21.641 -3.395 -3.094 1 96.12 91 ALA B CA 1
ATOM 5193 C C . ALA B 1 91 ? 22.516 -2.271 -3.65 1 96.12 91 ALA B C 1
ATOM 5195 O O . ALA B 1 91 ? 22.469 -1.141 -3.16 1 96.12 91 ALA B O 1
ATOM 5196 N N . ASP B 1 92 ? 23.25 -2.592 -4.684 1 95.75 92 ASP B N 1
ATOM 5197 C CA . ASP B 1 92 ? 24.094 -1.592 -5.328 1 95.75 92 ASP B CA 1
ATOM 5198 C C . ASP B 1 92 ? 23.25 -0.479 -5.949 1 95.75 92 ASP B C 1
ATOM 5200 O O . ASP B 1 92 ? 23.547 0.704 -5.773 1 95.75 92 ASP B O 1
ATOM 5204 N N . MET B 1 93 ? 22.266 -0.864 -6.621 1 95.94 93 MET B N 1
ATOM 5205 C CA . MET B 1 93 ? 21.422 0.095 -7.328 1 95.94 93 MET B CA 1
ATOM 5206 C C . MET B 1 93 ? 20.656 0.979 -6.344 1 95.94 93 MET B C 1
ATOM 5208 O O . MET B 1 93 ? 20.469 2.172 -6.59 1 95.94 93 MET B O 1
ATOM 5212 N N . ARG B 1 94 ? 20.203 0.332 -5.328 1 96.38 94 ARG B N 1
ATOM 5213 C CA . ARG B 1 94 ? 19.5 1.072 -4.289 1 96.38 94 ARG B CA 1
ATOM 5214 C C . ARG B 1 94 ? 20.391 2.154 -3.686 1 96.38 94 ARG B C 1
ATOM 5216 O O . ARG B 1 94 ? 19.953 3.293 -3.508 1 96.38 94 ARG B O 1
ATOM 5223 N N . THR B 1 95 ? 21.562 1.826 -3.373 1 95.69 95 THR B N 1
ATOM 5224 C CA . THR B 1 95 ? 22.531 2.766 -2.807 1 95.69 95 THR B CA 1
ATOM 5225 C C . THR B 1 95 ? 22.828 3.893 -3.791 1 95.69 95 THR B C 1
ATOM 5227 O O . THR B 1 95 ? 22.875 5.062 -3.404 1 95.69 95 THR B O 1
ATOM 5230 N N . GLU B 1 96 ? 23 3.531 -4.992 1 95.38 96 GLU B N 1
ATOM 5231 C CA . GLU B 1 96 ? 23.281 4.523 -6.027 1 95.38 96 GLU B CA 1
ATOM 5232 C C . GLU B 1 96 ? 22.094 5.465 -6.227 1 95.38 96 GLU B C 1
ATOM 5234 O O . GLU B 1 96 ? 22.266 6.672 -6.379 1 95.38 96 GLU B O 1
ATOM 5239 N N . LEU B 1 97 ? 20.891 4.863 -6.254 1 96 97 LEU B N 1
ATOM 5240 C CA . LEU B 1 97 ? 19.672 5.652 -6.449 1 96 97 LEU B CA 1
ATOM 5241 C C . LEU B 1 97 ? 19.469 6.625 -5.293 1 96 97 LEU B C 1
ATOM 5243 O O . LEU B 1 97 ? 19.156 7.797 -5.512 1 96 97 LEU B O 1
ATOM 5247 N N . TYR B 1 98 ? 19.672 6.125 -4.125 1 95.88 98 TYR B N 1
ATOM 5248 C CA . TYR B 1 98 ? 19.547 6.988 -2.959 1 95.88 98 TYR B CA 1
ATOM 5249 C C . TYR B 1 98 ? 20.594 8.109 -2.998 1 95.88 98 TYR B C 1
ATOM 5251 O O . TYR B 1 98 ? 20.281 9.266 -2.695 1 95.88 98 TYR B O 1
ATOM 5259 N N . SER B 1 99 ? 21.766 7.746 -3.266 1 94.62 99 SER B N 1
ATOM 5260 C CA . SER B 1 99 ? 22.844 8.727 -3.352 1 94.62 99 SER B CA 1
ATOM 5261 C C . SER B 1 99 ? 22.516 9.812 -4.367 1 94.62 99 SER B C 1
ATOM 5263 O O . SER B 1 99 ? 22.75 11 -4.113 1 94.62 99 SER B O 1
ATOM 5265 N N . LYS B 1 100 ? 22 9.398 -5.438 1 93.88 100 LYS B N 1
ATOM 5266 C CA . LYS B 1 100 ? 21.609 10.359 -6.461 1 93.88 100 LYS B CA 1
ATOM 5267 C C . LYS B 1 100 ? 20.516 11.297 -5.945 1 93.88 100 LYS B C 1
ATOM 5269 O O . LYS B 1 100 ? 20.594 12.508 -6.125 1 93.88 100 LYS B O 1
ATOM 5274 N N . LEU B 1 101 ? 19.578 10.781 -5.27 1 93.75 101 LEU B N 1
ATOM 5275 C CA . LEU B 1 101 ? 18.422 11.547 -4.797 1 93.75 101 LEU B CA 1
ATOM 5276 C C . LEU B 1 101 ? 18.844 12.555 -3.734 1 93.75 101 LEU B C 1
ATOM 5278 O O . LEU B 1 101 ? 18.375 13.695 -3.736 1 93.75 101 LEU B O 1
ATOM 5282 N N . GLN B 1 102 ? 19.719 12.125 -2.875 1 91.81 102 GLN B N 1
ATOM 5283 C CA . GLN B 1 102 ? 20.094 13.023 -1.785 1 91.81 102 GLN B CA 1
ATOM 5284 C C . GLN B 1 102 ? 20.875 14.227 -2.303 1 91.81 10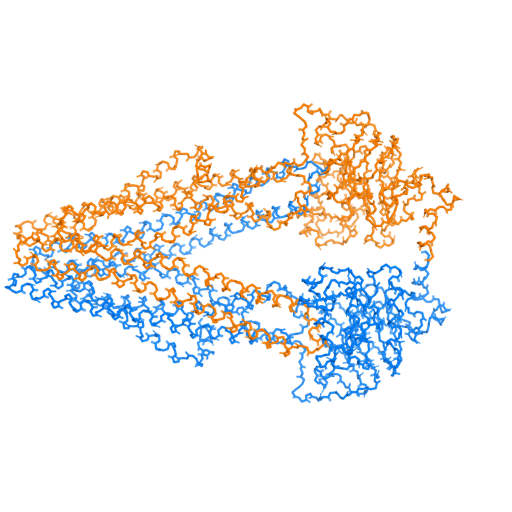2 GLN B C 1
ATOM 5286 O O . GLN B 1 102 ? 20.969 15.25 -1.625 1 91.81 102 GLN B O 1
ATOM 5291 N N . HIS B 1 103 ? 21.375 14.141 -3.543 1 89.19 103 HIS B N 1
ATOM 5292 C CA . HIS B 1 103 ? 22.156 15.227 -4.102 1 89.19 103 HIS B CA 1
ATOM 5293 C C . HIS B 1 103 ? 21.344 16.062 -5.074 1 89.19 103 HIS B C 1
ATOM 5295 O O . HIS B 1 103 ? 21.859 17.016 -5.68 1 89.19 103 HIS B O 1
ATOM 5301 N N . MET B 1 104 ? 20.094 15.75 -5.188 1 89.12 104 MET B N 1
ATOM 5302 C CA . MET B 1 104 ? 19.219 16.516 -6.059 1 89.12 104 MET B CA 1
ATOM 5303 C C . MET B 1 104 ? 18.844 17.859 -5.422 1 89.12 104 MET B C 1
ATOM 5305 O O . MET B 1 104 ? 18.922 18 -4.199 1 89.12 104 MET B O 1
ATOM 5309 N N . GLY B 1 105 ? 18.547 18.781 -6.27 1 87.31 105 GLY B N 1
ATOM 5310 C CA . GLY B 1 105 ? 18.094 20.078 -5.762 1 87.31 105 GLY B CA 1
ATOM 5311 C C . GLY B 1 105 ? 16.719 20.016 -5.113 1 87.31 105 GLY B C 1
ATOM 5312 O O . GLY B 1 105 ? 15.969 19.047 -5.324 1 87.31 105 GLY B O 1
ATOM 5313 N N . LEU B 1 106 ? 16.469 20.938 -4.328 1 86.44 106 LEU B N 1
ATOM 5314 C CA . LEU B 1 106 ? 15.211 20.969 -3.594 1 86.44 106 LEU B CA 1
ATOM 5315 C C . LEU B 1 106 ? 14.031 21.125 -4.547 1 86.44 106 LEU B C 1
ATOM 5317 O O . LEU B 1 106 ? 12.906 20.719 -4.219 1 86.44 106 LEU B O 1
ATOM 5321 N N . ARG B 1 107 ? 14.312 21.734 -5.684 1 84.44 107 ARG B N 1
ATOM 5322 C CA . ARG B 1 107 ? 13.266 21.875 -6.695 1 84.44 107 ARG B CA 1
ATOM 5323 C C . ARG B 1 107 ? 12.688 20.516 -7.066 1 84.44 107 ARG B C 1
ATOM 5325 O O . ARG B 1 107 ? 11.477 20.391 -7.273 1 84.44 107 ARG B O 1
ATOM 5332 N N . TYR B 1 108 ? 13.539 19.609 -7.145 1 86.06 108 TYR B N 1
ATOM 5333 C CA . TYR B 1 108 ? 13.117 18.266 -7.492 1 86.06 108 TYR B CA 1
ATOM 5334 C C . TYR B 1 108 ? 12.219 17.672 -6.41 1 86.06 108 TYR B C 1
ATOM 5336 O O . TYR B 1 108 ? 11.203 17.031 -6.711 1 86.06 108 TYR B O 1
ATOM 5344 N N . PHE B 1 109 ? 12.523 17.844 -5.18 1 84.31 109 PHE B N 1
ATOM 5345 C CA . PHE B 1 109 ? 11.781 17.297 -4.055 1 84.31 109 PHE B CA 1
ATOM 5346 C C . PHE B 1 109 ? 10.43 17.984 -3.91 1 84.31 109 PHE B C 1
ATOM 5348 O O . PHE B 1 109 ? 9.453 17.359 -3.471 1 84.31 109 PHE B O 1
ATOM 5355 N N . ASN B 1 110 ? 10.422 19.219 -4.234 1 77.5 110 ASN B N 1
ATOM 5356 C CA . ASN B 1 110 ? 9.172 19.969 -4.16 1 77.5 110 ASN B CA 1
ATOM 5357 C C . ASN B 1 110 ? 8.188 19.516 -5.23 1 77.5 110 ASN B C 1
ATOM 5359 O O . ASN B 1 110 ? 6.969 19.625 -5.043 1 77.5 110 ASN B O 1
ATOM 5363 N N . LYS B 1 111 ? 8.68 19.062 -6.277 1 77.06 111 LYS B N 1
ATOM 5364 C CA . LYS B 1 111 ? 7.84 18.625 -7.383 1 77.06 111 LYS B CA 1
ATOM 5365 C C . LYS B 1 111 ? 7.41 17.172 -7.199 1 77.06 111 LYS B C 1
ATOM 5367 O O . LYS B 1 111 ? 6.449 16.703 -7.824 1 77.06 111 LYS B O 1
ATOM 5372 N N . SER B 1 112 ? 8.133 16.531 -6.328 1 80.94 112 SER B N 1
ATOM 5373 C CA . SER B 1 112 ? 7.883 15.102 -6.168 1 80.94 112 SER B CA 1
ATOM 5374 C C . SER B 1 112 ? 7.285 14.789 -4.801 1 80.94 112 SER B C 1
ATOM 5376 O O . SER B 1 112 ? 7.566 15.484 -3.822 1 80.94 112 SER B O 1
ATOM 5378 N N . ARG B 1 113 ? 6.477 13.758 -4.727 1 78.75 113 ARG B N 1
ATOM 5379 C CA . ARG B 1 113 ? 5.945 13.289 -3.453 1 78.75 113 ARG B CA 1
ATOM 5380 C C . ARG B 1 113 ? 6.938 12.367 -2.748 1 78.75 113 ARG B C 1
ATOM 5382 O O . ARG B 1 113 ? 7.559 11.516 -3.381 1 78.75 113 ARG B O 1
ATOM 5389 N N . THR B 1 114 ? 7.113 12.633 -1.438 1 81.44 114 THR B N 1
ATOM 5390 C CA . THR B 1 114 ? 8.039 11.852 -0.629 1 81.44 114 THR B CA 1
ATOM 5391 C C . THR B 1 114 ? 7.727 10.359 -0.74 1 81.44 114 THR B C 1
ATOM 5393 O O . THR B 1 114 ? 8.633 9.539 -0.845 1 81.44 114 THR B O 1
ATOM 5396 N N . GLY B 1 115 ? 6.5 10.047 -0.782 1 80.31 115 GLY B N 1
ATOM 5397 C CA . GLY B 1 115 ? 6.098 8.656 -0.917 1 80.31 115 GLY B CA 1
ATOM 5398 C C . GLY B 1 115 ? 6.551 8.031 -2.221 1 80.31 115 GLY B C 1
ATOM 5399 O O . GLY B 1 115 ? 6.961 6.867 -2.248 1 80.31 115 GLY B O 1
ATOM 5400 N N . ASP B 1 116 ? 6.445 8.789 -3.277 1 84.81 116 ASP B N 1
ATOM 5401 C CA . ASP B 1 116 ? 6.848 8.289 -4.586 1 84.81 116 ASP B CA 1
ATOM 5402 C C . ASP B 1 116 ? 8.352 8.023 -4.637 1 84.81 116 ASP B C 1
ATOM 5404 O O . ASP B 1 116 ? 8.789 7.008 -5.188 1 84.81 116 ASP B O 1
ATOM 5408 N N . LEU B 1 117 ? 9.039 8.914 -4.09 1 90.81 117 LEU B N 1
ATOM 5409 C CA . LEU B 1 117 ? 10.492 8.758 -4.074 1 90.81 117 LEU B CA 1
ATOM 5410 C C . LEU B 1 117 ? 10.898 7.555 -3.234 1 90.81 117 LEU B C 1
ATOM 5412 O O . LEU B 1 117 ? 11.789 6.797 -3.625 1 90.81 117 LEU B O 1
ATOM 5416 N N . THR B 1 118 ? 10.258 7.453 -2.109 1 90.88 118 THR B N 1
ATOM 5417 C CA . THR B 1 118 ? 10.523 6.297 -1.258 1 90.88 118 THR B CA 1
ATOM 5418 C C . THR B 1 118 ? 10.195 5 -1.988 1 90.88 118 THR B C 1
ATOM 5420 O O . THR B 1 118 ? 10.961 4.031 -1.922 1 90.88 118 THR B O 1
ATOM 5423 N N . SER B 1 119 ? 9.102 4.977 -2.73 1 89.94 119 SER B N 1
ATOM 5424 C CA . SER B 1 119 ? 8.68 3.793 -3.479 1 89.94 119 SER B CA 1
ATOM 5425 C C . SER B 1 119 ? 9.703 3.434 -4.555 1 89.94 119 SER B C 1
ATOM 5427 O O . SER B 1 119 ? 9.938 2.254 -4.824 1 89.94 119 SER B O 1
ATOM 5429 N N . ARG B 1 120 ? 10.281 4.387 -5.172 1 92.38 120 ARG B N 1
ATOM 5430 C CA . ARG B 1 120 ? 11.297 4.137 -6.188 1 92.38 120 ARG B CA 1
ATOM 5431 C C . ARG B 1 120 ? 12.5 3.41 -5.598 1 92.38 120 ARG B C 1
ATOM 5433 O O . ARG B 1 120 ? 12.992 2.441 -6.176 1 92.38 120 ARG B O 1
ATOM 5440 N N . VAL B 1 121 ? 12.852 3.854 -4.402 1 94.75 121 VAL B N 1
ATOM 5441 C CA . VAL B 1 121 ? 14.062 3.33 -3.775 1 94.75 121 VAL B CA 1
ATOM 5442 C C . VAL B 1 121 ? 13.789 1.946 -3.193 1 94.75 121 VAL B C 1
ATOM 5444 O O . VAL B 1 121 ? 14.664 1.077 -3.199 1 94.75 121 VAL B O 1
ATOM 5447 N N . ILE B 1 122 ? 12.586 1.739 -2.76 1 93.19 122 ILE B N 1
ATOM 5448 C CA . ILE B 1 122 ? 12.297 0.514 -2.021 1 93.19 122 ILE B CA 1
ATOM 5449 C C . ILE B 1 122 ? 11.68 -0.52 -2.959 1 93.19 122 ILE B C 1
ATOM 5451 O O . ILE B 1 122 ? 12.164 -1.65 -3.053 1 93.19 122 ILE B O 1
ATOM 5455 N N . ASN B 1 123 ? 10.703 -0.093 -3.766 1 90.88 123 ASN B N 1
ATOM 5456 C CA . ASN B 1 123 ? 9.898 -1.049 -4.52 1 90.88 123 ASN B CA 1
ATOM 5457 C C . ASN B 1 123 ? 10.406 -1.197 -5.953 1 90.88 123 ASN B C 1
ATOM 5459 O O . ASN B 1 123 ? 10.617 -2.314 -6.426 1 90.88 123 ASN B O 1
ATOM 5463 N N . ASP B 1 124 ? 10.555 -0.109 -6.621 1 92.19 124 ASP B N 1
ATOM 5464 C CA . ASP B 1 124 ? 10.883 -0.161 -8.039 1 92.19 124 ASP B CA 1
ATOM 5465 C C . ASP B 1 124 ? 12.242 -0.827 -8.266 1 92.19 124 ASP B C 1
ATOM 5467 O O . ASP B 1 124 ? 12.438 -1.522 -9.266 1 92.19 124 ASP B O 1
ATOM 5471 N N . VAL B 1 125 ? 13.102 -0.61 -7.344 1 95.31 125 VAL B N 1
ATOM 5472 C CA . VAL B 1 125 ? 14.43 -1.201 -7.488 1 95.31 125 VAL B CA 1
ATOM 5473 C C . VAL B 1 125 ? 14.336 -2.723 -7.391 1 95.31 125 VAL B C 1
ATOM 5475 O O . VAL B 1 125 ? 15.117 -3.441 -8.016 1 95.31 125 VAL B O 1
ATOM 5478 N N . MET B 1 126 ? 13.367 -3.225 -6.695 1 94.88 126 MET B N 1
ATOM 5479 C CA . MET B 1 126 ? 13.18 -4.664 -6.527 1 94.88 126 MET B CA 1
ATOM 5480 C C . MET B 1 126 ? 12.734 -5.309 -7.832 1 94.88 126 MET B C 1
ATOM 5482 O O . MET B 1 126 ? 12.867 -6.52 -8.016 1 94.88 126 MET B O 1
ATOM 5486 N N . GLU B 1 127 ? 12.227 -4.504 -8.758 1 93.69 127 GLU B N 1
ATOM 5487 C CA . GLU B 1 127 ? 11.82 -5.02 -10.062 1 93.69 127 GLU B CA 1
ATOM 5488 C C . GLU B 1 127 ? 13.016 -5.57 -10.836 1 93.69 127 GLU B C 1
ATOM 5490 O O . GLU B 1 127 ? 12.867 -6.449 -11.688 1 93.69 127 GLU B O 1
ATOM 5495 N N . VAL B 1 128 ? 14.195 -5.09 -10.469 1 94.44 128 VAL B N 1
ATOM 5496 C CA . VAL B 1 128 ? 15.414 -5.605 -11.078 1 94.44 128 VAL B CA 1
ATOM 5497 C C . VAL B 1 128 ? 15.594 -7.074 -10.711 1 94.44 128 VAL B C 1
ATOM 5499 O O . VAL B 1 128 ? 16.016 -7.883 -11.539 1 94.44 128 VAL B O 1
ATOM 5502 N N . GLU B 1 129 ? 15.328 -7.348 -9.461 1 94.31 129 GLU B N 1
ATOM 5503 C CA . GLU B 1 129 ? 15.398 -8.742 -9.023 1 94.31 129 GLU B CA 1
ATOM 5504 C C . GLU B 1 129 ? 14.383 -9.602 -9.766 1 94.31 129 GLU B C 1
ATOM 5506 O O . GLU B 1 129 ? 14.695 -10.719 -10.188 1 94.31 129 GLU B O 1
ATOM 5511 N N . ILE B 1 130 ? 13.211 -9.164 -9.992 1 93.75 130 ILE B N 1
ATOM 5512 C CA . ILE B 1 130 ? 12.172 -9.906 -10.703 1 93.75 130 ILE B CA 1
ATOM 5513 C C . ILE B 1 130 ? 12.625 -10.188 -12.133 1 93.75 130 ILE B C 1
ATOM 5515 O O . ILE B 1 130 ? 12.477 -11.312 -12.625 1 93.75 130 ILE B O 1
ATOM 5519 N N . LEU B 1 131 ? 13.219 -9.188 -12.734 1 93.31 131 LEU B N 1
ATOM 5520 C CA . LEU B 1 131 ? 13.656 -9.312 -14.125 1 93.31 131 LEU B CA 1
ATOM 5521 C C . LEU B 1 131 ? 14.797 -10.312 -14.242 1 93.31 131 LEU B C 1
ATOM 5523 O O . LEU B 1 131 ? 14.734 -11.242 -15.047 1 93.31 131 LEU B O 1
ATOM 5527 N N . LEU B 1 132 ? 15.773 -10.195 -13.375 1 93.56 132 LEU B N 1
ATOM 5528 C CA . LEU B 1 132 ? 17 -10.961 -13.508 1 93.56 132 LEU B CA 1
ATOM 5529 C C . LEU B 1 132 ? 16.828 -12.375 -12.953 1 93.56 132 LEU B C 1
ATOM 5531 O O . LEU B 1 132 ? 17.375 -13.328 -13.5 1 93.56 132 LEU B O 1
ATOM 5535 N N . ALA B 1 133 ? 16.094 -12.461 -11.875 1 93.31 133 ALA B N 1
ATOM 5536 C CA . ALA B 1 133 ? 16.078 -13.742 -11.164 1 93.31 133 ALA B CA 1
ATOM 5537 C C . ALA B 1 133 ? 14.867 -14.578 -11.555 1 93.31 133 ALA B C 1
ATOM 5539 O O . ALA B 1 133 ? 14.852 -15.797 -11.359 1 93.31 133 ALA B O 1
ATOM 5540 N N . HIS B 1 134 ? 13.812 -13.969 -12.133 1 92.81 134 HIS B N 1
ATOM 5541 C CA . HIS B 1 134 ? 12.602 -14.727 -12.422 1 92.81 134 HIS B CA 1
ATOM 5542 C C . HIS B 1 134 ? 12.258 -14.672 -13.906 1 92.81 134 HIS B C 1
ATOM 5544 O O . HIS B 1 134 ? 12.305 -15.695 -14.602 1 92.81 134 HIS B O 1
ATOM 5550 N N . ILE B 1 135 ? 12.188 -13.531 -14.516 1 92.5 135 ILE B N 1
ATOM 5551 C CA . ILE B 1 135 ? 11.664 -13.367 -15.867 1 92.5 135 ILE B CA 1
ATOM 5552 C C . ILE B 1 135 ? 12.648 -13.945 -16.875 1 92.5 135 ILE B C 1
ATOM 5554 O O . ILE B 1 135 ? 12.273 -14.781 -17.703 1 92.5 135 ILE B O 1
ATOM 5558 N N . ILE B 1 136 ? 13.859 -13.586 -16.781 1 92.62 136 ILE B N 1
ATOM 5559 C CA . ILE B 1 136 ? 14.852 -14.016 -17.766 1 92.62 136 ILE B CA 1
ATOM 5560 C C . ILE B 1 136 ? 15.031 -15.531 -17.688 1 92.62 136 ILE B C 1
ATOM 5562 O O . ILE B 1 136 ? 14.922 -16.219 -18.703 1 92.62 136 ILE B O 1
ATOM 5566 N N . PRO B 1 137 ? 15.203 -16.047 -16.484 1 93.06 137 PRO B N 1
ATOM 5567 C CA . PRO B 1 137 ? 15.312 -17.516 -16.422 1 93.06 137 PRO B CA 1
ATOM 5568 C C . PRO B 1 137 ? 14.055 -18.219 -16.922 1 93.06 137 PRO B C 1
ATOM 5570 O O . PRO B 1 137 ? 14.148 -19.234 -17.625 1 93.06 137 PRO B O 1
ATOM 5573 N N . ASP B 1 138 ? 12.867 -17.766 -16.562 1 93.44 138 ASP B N 1
ATOM 5574 C CA . ASP B 1 138 ? 11.617 -18.391 -16.984 1 93.44 138 ASP B CA 1
ATOM 5575 C C . ASP B 1 138 ? 11.461 -18.344 -18.5 1 93.44 138 ASP B C 1
ATOM 5577 O O . ASP B 1 138 ? 10.953 -19.281 -19.109 1 93.44 138 ASP B O 1
ATOM 5581 N N . PHE B 1 139 ? 11.914 -17.281 -19.125 1 92.5 139 PHE B N 1
ATOM 5582 C CA . PHE B 1 139 ? 11.891 -17.188 -20.578 1 92.5 139 PHE B CA 1
ATOM 5583 C C . PHE B 1 139 ? 12.781 -18.266 -21.203 1 92.5 139 PHE B C 1
ATOM 5585 O O . PHE B 1 139 ? 12.414 -18.875 -22.203 1 92.5 139 PHE B O 1
ATOM 5592 N N . VAL B 1 140 ? 13.898 -18.422 -20.641 1 93.69 140 VAL B N 1
ATOM 5593 C CA . VAL B 1 140 ? 14.844 -19.406 -21.156 1 93.69 140 VAL B CA 1
ATOM 5594 C C . VAL B 1 140 ? 14.242 -20.797 -21.062 1 93.69 140 VAL B C 1
ATOM 5596 O O . VAL B 1 140 ? 14.266 -21.562 -22.031 1 93.69 140 VAL B O 1
ATOM 5599 N N . VAL B 1 141 ? 13.68 -21.078 -19.922 1 94.31 141 VAL B N 1
ATOM 5600 C CA . VAL B 1 141 ? 13.086 -22.391 -19.703 1 94.31 141 VAL B CA 1
ATOM 5601 C C . VAL B 1 141 ? 11.938 -22.609 -20.688 1 94.31 141 VAL B C 1
ATOM 5603 O O . VAL B 1 141 ? 11.844 -23.672 -21.312 1 94.31 141 VAL B O 1
ATOM 5606 N N . ASN B 1 142 ? 11.125 -21.609 -20.859 1 93.69 142 ASN B N 1
ATOM 5607 C CA . ASN B 1 142 ? 9.953 -21.734 -21.719 1 93.69 142 ASN B CA 1
ATOM 5608 C C . ASN B 1 142 ? 10.359 -21.875 -23.188 1 93.69 142 ASN B C 1
ATOM 5610 O O . ASN B 1 142 ? 9.781 -22.672 -23.922 1 93.69 142 ASN B O 1
ATOM 5614 N N . ILE B 1 143 ? 11.344 -21.188 -23.609 1 93.94 143 ILE B N 1
ATOM 5615 C CA . ILE B 1 143 ? 11.82 -21.266 -25 1 93.94 143 ILE B CA 1
ATOM 5616 C C . ILE B 1 143 ? 12.461 -22.625 -25.25 1 93.94 143 ILE B C 1
ATOM 5618 O O . ILE B 1 143 ? 12.18 -23.266 -26.266 1 93.94 143 ILE B O 1
ATOM 5622 N N . LEU B 1 144 ? 13.258 -23.031 -24.297 1 94.94 144 LEU B N 1
ATOM 5623 C CA . LEU B 1 144 ? 13.914 -24.328 -24.422 1 94.94 144 LEU B CA 1
ATOM 5624 C C . LEU B 1 144 ? 12.883 -25.453 -24.438 1 94.94 144 LEU B C 1
ATOM 5626 O O . LEU B 1 144 ? 13.023 -26.406 -25.203 1 94.94 144 LEU B O 1
ATOM 5630 N N . THR B 1 145 ? 11.914 -25.344 -23.594 1 94.5 145 THR B N 1
ATOM 5631 C CA . THR B 1 145 ? 10.875 -26.375 -23.562 1 94.5 145 THR B CA 1
ATOM 5632 C C . THR B 1 145 ? 10.047 -26.359 -24.844 1 94.5 145 THR B C 1
ATOM 5634 O O . THR B 1 145 ? 9.75 -27.422 -25.406 1 94.5 145 THR B O 1
ATOM 5637 N N . PHE B 1 146 ? 9.703 -25.234 -25.266 1 92.56 146 PHE B N 1
ATOM 5638 C CA . PHE B 1 146 ? 8.914 -25.094 -26.484 1 92.56 146 PHE B CA 1
ATOM 5639 C C . PHE B 1 146 ? 9.648 -25.688 -27.688 1 92.56 146 PHE B C 1
ATOM 5641 O O . PHE B 1 146 ? 9.109 -26.531 -28.406 1 92.56 146 PHE B O 1
ATOM 5648 N N . ILE B 1 147 ? 10.867 -25.344 -27.875 1 94.31 147 ILE B N 1
ATOM 5649 C CA . ILE B 1 147 ? 11.672 -25.781 -29 1 94.31 147 ILE B CA 1
ATOM 5650 C C . ILE B 1 147 ? 12.086 -27.234 -28.797 1 94.31 147 ILE B C 1
ATOM 5652 O O . ILE B 1 147 ? 11.969 -28.062 -29.719 1 94.31 147 ILE B O 1
ATOM 5656 N N . GLY B 1 148 ? 12.586 -27.484 -27.562 1 94.69 148 GLY B N 1
ATOM 5657 C CA . GLY B 1 148 ? 13.047 -28.828 -27.281 1 94.69 148 GLY B CA 1
ATOM 5658 C C . GLY B 1 148 ? 11.953 -29.875 -27.406 1 94.69 148 GLY B C 1
ATOM 5659 O O . GLY B 1 148 ? 12.133 -30.891 -28.094 1 94.69 148 GLY B O 1
ATOM 5660 N N . VAL B 1 149 ? 10.797 -29.688 -26.781 1 94.06 149 VAL B N 1
ATOM 5661 C CA . VAL B 1 149 ? 9.688 -30.625 -26.844 1 94.06 149 VAL B CA 1
ATOM 5662 C C . VAL B 1 149 ? 9.102 -30.656 -28.25 1 94.06 149 VAL B C 1
ATOM 5664 O O . VAL B 1 149 ? 8.672 -31.703 -28.734 1 94.06 149 VAL B O 1
ATOM 5667 N N . GLY B 1 150 ? 9.039 -29.5 -28.938 1 93.12 150 GLY B N 1
ATOM 5668 C CA . GLY B 1 150 ? 8.625 -29.484 -30.328 1 93.12 150 GLY B CA 1
ATOM 5669 C C . GLY B 1 150 ? 9.453 -30.391 -31.203 1 93.12 150 GLY B C 1
ATOM 5670 O O . GLY B 1 150 ? 8.906 -31.203 -31.969 1 93.12 150 GLY B O 1
ATOM 5671 N N . ILE B 1 151 ? 10.75 -30.344 -31.047 1 94.75 151 ILE B N 1
ATOM 5672 C CA . ILE B 1 151 ? 11.664 -31.156 -31.828 1 94.75 151 ILE B CA 1
ATOM 5673 C C . ILE B 1 151 ? 11.43 -32.625 -31.5 1 94.75 151 ILE B C 1
ATOM 5675 O O . ILE B 1 151 ? 11.406 -33.469 -32.406 1 94.75 151 ILE B O 1
ATOM 5679 N N . LEU B 1 152 ? 11.188 -32.938 -30.234 1 94.56 152 LEU B N 1
ATOM 5680 C CA . LEU B 1 152 ? 10.977 -34.312 -29.828 1 94.56 152 LEU B CA 1
ATOM 5681 C C . LEU B 1 152 ? 9.68 -34.875 -30.406 1 94.56 152 LEU B C 1
ATOM 5683 O O . LEU B 1 152 ? 9.625 -36.031 -30.844 1 94.56 152 LEU B O 1
ATOM 5687 N N . LEU B 1 153 ? 8.633 -34.062 -30.438 1 94.44 153 LEU B N 1
ATOM 5688 C CA . LEU B 1 153 ? 7.363 -34.5 -31.016 1 94.44 153 LEU B CA 1
ATOM 5689 C C . LEU B 1 153 ? 7.516 -34.812 -32.5 1 94.44 153 LEU B C 1
ATOM 5691 O O . LEU B 1 153 ? 7.035 -35.844 -32.969 1 94.44 153 LEU B O 1
ATOM 5695 N N . PHE B 1 154 ? 8.25 -34.031 -33.25 1 95 154 PHE B N 1
ATOM 5696 C CA . PHE B 1 154 ? 8.445 -34.25 -34.656 1 95 154 PHE B CA 1
ATOM 5697 C C . PHE B 1 154 ? 9.398 -35.406 -34.938 1 95 154 PHE B C 1
ATOM 5699 O O . PHE B 1 154 ? 9.344 -36.031 -35.969 1 95 154 PHE B O 1
ATOM 5706 N N . SER B 1 155 ? 10.297 -35.656 -33.969 1 93.81 155 SER B N 1
ATOM 5707 C CA . SER B 1 155 ? 11.219 -36.781 -34.125 1 93.81 155 SER B CA 1
ATOM 5708 C C . SER B 1 155 ? 10.516 -38.125 -33.906 1 93.81 155 SER B C 1
ATOM 5710 O O . SER B 1 155 ? 10.938 -39.156 -34.469 1 93.81 155 SER B O 1
ATOM 5712 N N . ILE B 1 156 ? 9.461 -38.156 -33.062 1 92.31 156 ILE B N 1
ATOM 5713 C CA . ILE B 1 156 ? 8.711 -39.375 -32.844 1 92.31 156 ILE B CA 1
ATOM 5714 C C . ILE B 1 156 ? 7.867 -39.719 -34.062 1 92.31 156 ILE B C 1
ATOM 5716 O O . ILE B 1 156 ? 8.023 -40.781 -34.656 1 92.31 156 ILE B O 1
ATOM 5720 N N . ASN B 1 157 ? 6.938 -38.812 -34.469 1 94.38 157 ASN B N 1
ATOM 5721 C CA . ASN B 1 157 ? 6.137 -38.969 -35.688 1 94.38 157 ASN B CA 1
ATOM 5722 C C . ASN B 1 157 ? 5.664 -37.625 -36.219 1 94.38 157 ASN B C 1
ATOM 5724 O O . ASN B 1 157 ? 4.949 -36.906 -35.531 1 94.38 157 ASN B O 1
ATOM 5728 N N . VAL B 1 158 ? 5.938 -37.344 -37.406 1 94.31 158 VAL B N 1
ATOM 5729 C CA . VAL B 1 158 ? 5.691 -36.062 -38.031 1 94.31 158 VAL B CA 1
ATOM 5730 C C . VAL B 1 158 ? 4.195 -35.875 -38.25 1 94.31 158 VAL B C 1
ATOM 5732 O O . VAL B 1 158 ? 3.654 -34.781 -37.969 1 94.31 158 VAL B O 1
ATOM 5735 N N . LYS B 1 159 ? 3.471 -36.938 -38.719 1 94.12 159 LYS B N 1
ATOM 5736 C CA . LYS B 1 159 ? 2.043 -36.844 -39 1 94.12 159 LYS B CA 1
ATOM 5737 C C . LYS B 1 159 ? 1.242 -36.562 -37.719 1 94.12 159 LYS B C 1
ATOM 5739 O O . LYS B 1 159 ? 0.393 -35.688 -37.688 1 94.12 159 LYS B O 1
ATOM 5744 N N . LEU B 1 160 ? 1.585 -37.312 -36.719 1 93.56 160 LEU B N 1
ATOM 5745 C CA . LEU B 1 160 ? 0.884 -37.156 -35.438 1 93.56 160 LEU B CA 1
ATOM 5746 C C . LEU B 1 160 ? 1.208 -35.812 -34.812 1 93.56 160 LEU B C 1
ATOM 5748 O O . LEU B 1 160 ? 0.36 -35.219 -34.125 1 93.56 160 LEU B O 1
ATOM 5752 N N . ALA B 1 161 ? 2.428 -35.344 -34.969 1 94.12 161 ALA B N 1
ATOM 5753 C CA . ALA B 1 161 ? 2.838 -34.031 -34.438 1 94.12 161 ALA B CA 1
ATOM 5754 C C . ALA B 1 161 ? 2.02 -32.906 -35.062 1 94.12 161 ALA B C 1
ATOM 5756 O O . ALA B 1 161 ? 1.497 -32.062 -34.344 1 94.12 161 ALA B O 1
ATOM 5757 N N . PHE B 1 162 ? 1.828 -32.938 -36.281 1 92.88 162 PHE B N 1
ATOM 5758 C CA . PHE B 1 162 ? 1.061 -31.891 -36.969 1 92.88 162 PHE B CA 1
ATOM 5759 C C . PHE B 1 162 ? -0.396 -31.922 -36.5 1 92.88 162 PHE B C 1
ATOM 5761 O O . PHE B 1 162 ? -0.991 -30.859 -36.25 1 92.88 162 PHE B O 1
ATOM 5768 N N . ILE B 1 163 ? -0.928 -33.031 -36.344 1 91.62 163 ILE B N 1
ATOM 5769 C CA . ILE B 1 163 ? -2.336 -33.188 -35.969 1 91.62 163 ILE B CA 1
ATOM 5770 C C . ILE B 1 163 ? -2.547 -32.719 -34.531 1 91.62 163 ILE B C 1
ATOM 5772 O O . ILE B 1 163 ? -3.543 -32.062 -34.219 1 91.62 163 ILE B O 1
ATOM 5776 N N . SER B 1 164 ? -1.604 -33.094 -33.719 1 88.5 164 SER B N 1
ATOM 5777 C CA . SER B 1 164 ? -1.749 -32.75 -32.312 1 88.5 164 SER B CA 1
ATOM 5778 C C . SER B 1 164 ? -1.507 -31.266 -32.094 1 88.5 164 SER B C 1
ATOM 5780 O O . SER B 1 164 ? -2.064 -30.688 -31.156 1 88.5 164 SER B O 1
ATOM 5782 N N . LEU B 1 165 ? -0.689 -30.609 -32.875 1 89.12 165 LEU B N 1
ATOM 5783 C CA . LEU B 1 165 ? -0.317 -29.219 -32.688 1 89.12 165 LEU B CA 1
ATOM 5784 C C . LEU B 1 165 ? -1.397 -28.281 -33.219 1 89.12 165 LEU B C 1
ATOM 5786 O O . LEU B 1 165 ? -1.321 -27.062 -33.031 1 89.12 165 LEU B O 1
ATOM 5790 N N . VAL B 1 166 ? -2.496 -28.797 -33.719 1 90.12 166 VAL B N 1
ATOM 5791 C CA . VAL B 1 166 ? -3.609 -28.016 -34.25 1 90.12 166 VAL B CA 1
ATOM 5792 C C . VAL B 1 166 ? -4.305 -27.266 -33.125 1 90.12 166 VAL B C 1
ATOM 5794 O O . VAL B 1 166 ? -4.93 -26.219 -33.344 1 90.12 166 VAL B O 1
ATOM 5797 N N . THR B 1 167 ? -4.129 -27.719 -31.859 1 90.5 167 THR B N 1
ATOM 5798 C CA . THR B 1 167 ? -4.766 -27.078 -30.719 1 90.5 167 THR B CA 1
ATOM 5799 C C . THR B 1 167 ? -3.998 -25.828 -30.312 1 90.5 167 THR B C 1
ATOM 5801 O O . THR B 1 167 ? -4.539 -24.953 -29.625 1 90.5 167 THR B O 1
ATOM 5804 N N . ILE B 1 168 ? -2.785 -25.688 -30.75 1 88.12 168 ILE B N 1
ATOM 5805 C CA . ILE B 1 168 ? -1.893 -24.641 -30.281 1 88.12 168 ILE B CA 1
ATOM 5806 C C . ILE B 1 168 ? -2.387 -23.281 -30.766 1 88.12 168 ILE B C 1
ATOM 5808 O O . ILE B 1 168 ? -2.502 -22.328 -29.984 1 88.12 168 ILE B O 1
ATOM 5812 N N . PRO B 1 169 ? -2.742 -23.125 -32.031 1 88.31 169 PRO B N 1
ATOM 5813 C CA . PRO B 1 169 ? -3.264 -21.828 -32.5 1 88.31 169 PRO B CA 1
ATOM 5814 C C . PRO B 1 169 ? -4.484 -21.375 -31.703 1 88.31 169 PRO B C 1
ATOM 5816 O O . PRO B 1 169 ? -4.66 -20.172 -31.469 1 88.31 169 PRO B O 1
ATOM 5819 N N . PHE B 1 170 ? -5.266 -22.297 -31.234 1 89.75 170 PHE B N 1
ATOM 5820 C CA . PHE B 1 170 ? -6.434 -21.938 -30.438 1 89.75 170 PHE B CA 1
ATOM 5821 C C . PHE B 1 170 ? -6.023 -21.453 -29.062 1 89.75 170 PHE B C 1
ATOM 5823 O O . PHE B 1 170 ? -6.574 -20.469 -28.547 1 89.75 170 PHE B O 1
ATOM 5830 N N . ILE B 1 171 ? -5.039 -22.094 -28.516 1 88.56 171 ILE B N 1
ATOM 5831 C CA . ILE B 1 171 ? -4.551 -21.703 -27.203 1 88.56 171 ILE B CA 1
ATOM 5832 C C . ILE B 1 171 ? -3.918 -20.312 -27.266 1 88.56 171 ILE B C 1
ATOM 5834 O O . ILE B 1 171 ? -4.184 -19.469 -26.422 1 88.56 171 ILE B O 1
ATOM 5838 N N . ILE B 1 172 ? -3.15 -20.078 -28.328 1 86.31 172 ILE B N 1
ATOM 5839 C CA . ILE B 1 172 ? -2.502 -18.781 -28.516 1 86.31 172 ILE B CA 1
ATOM 5840 C C . ILE B 1 172 ? -3.561 -17.703 -28.734 1 86.31 172 ILE B C 1
ATOM 5842 O O . ILE B 1 172 ? -3.475 -16.609 -28.141 1 86.31 172 ILE B O 1
ATOM 5846 N N . MET B 1 173 ? -4.559 -18.016 -29.469 1 87.38 173 MET B N 1
ATOM 5847 C CA . MET B 1 173 ? -5.633 -17.062 -29.75 1 87.38 173 MET B CA 1
ATOM 5848 C C . MET B 1 173 ? -6.387 -16.688 -28.484 1 87.38 173 MET B C 1
ATOM 5850 O O . MET B 1 173 ? -6.684 -15.516 -28.25 1 87.38 173 MET B O 1
ATOM 5854 N N . ILE B 1 174 ? -6.633 -17.641 -27.656 1 86.88 174 ILE B N 1
ATOM 5855 C CA . ILE B 1 174 ? -7.344 -17.406 -26.406 1 86.88 174 ILE B CA 1
ATOM 5856 C C . ILE B 1 174 ? -6.484 -16.547 -25.484 1 86.88 174 ILE B C 1
ATOM 5858 O O . ILE B 1 174 ? -6.98 -15.586 -24.875 1 86.88 174 ILE B O 1
ATOM 5862 N N . THR B 1 175 ? -5.258 -16.875 -25.484 1 82.06 175 THR B N 1
ATOM 5863 C CA . THR B 1 175 ? -4.34 -16.156 -24.609 1 82.06 175 THR B CA 1
ATOM 5864 C C . THR B 1 175 ? -4.195 -14.703 -25.047 1 82.06 175 THR B C 1
ATOM 5866 O O . THR B 1 175 ? -4.242 -13.781 -24.234 1 82.06 175 THR B O 1
ATOM 5869 N N . LEU B 1 176 ? -4.062 -14.422 -26.312 1 81.62 176 LEU B N 1
ATOM 5870 C CA . LEU B 1 176 ? -3.912 -13.07 -26.844 1 81.62 176 LEU B CA 1
ATOM 5871 C C . LEU B 1 176 ? -5.211 -12.281 -26.703 1 81.62 176 LEU B C 1
ATOM 5873 O O . LEU B 1 176 ? -5.191 -11.094 -26.375 1 81.62 176 LEU B O 1
ATOM 5877 N N . TRP B 1 177 ? -6.254 -12.969 -26.984 1 83.5 177 TRP B N 1
ATOM 5878 C CA . TRP B 1 177 ? -7.562 -12.336 -26.844 1 83.5 177 TRP B CA 1
ATOM 5879 C C . TRP B 1 177 ? -7.801 -11.891 -25.406 1 83.5 177 TRP B C 1
ATOM 5881 O O . TRP B 1 177 ? -8.297 -10.789 -25.172 1 83.5 177 TRP B O 1
ATOM 5891 N N . GLN B 1 178 ? -7.461 -12.68 -24.5 1 80.31 178 GLN B N 1
ATOM 5892 C CA . GLN B 1 178 ? -7.605 -12.359 -23.078 1 80.31 178 GLN B CA 1
ATOM 5893 C C . GLN B 1 178 ? -6.75 -11.156 -22.688 1 80.31 178 GLN B C 1
ATOM 5895 O O . GLN B 1 178 ? -7.207 -10.281 -21.953 1 80.31 178 GLN B O 1
ATOM 5900 N N . SER B 1 179 ? -5.578 -11.203 -23.172 1 75.12 179 SER B N 1
ATOM 5901 C CA . SER B 1 179 ? -4.66 -10.117 -22.828 1 75.12 179 SER B CA 1
ATOM 5902 C C . SER B 1 179 ? -5.184 -8.773 -23.328 1 75.12 179 SER B C 1
ATOM 5904 O O . SER B 1 179 ? -5.094 -7.766 -22.625 1 75.12 179 SER B O 1
ATOM 5906 N N . LYS B 1 180 ? -5.797 -8.711 -24.438 1 80.81 180 LYS B N 1
ATOM 5907 C CA . LYS B 1 180 ? -6.254 -7.477 -25.062 1 80.81 180 LYS B CA 1
ATOM 5908 C C . LYS B 1 180 ? -7.578 -7.012 -24.469 1 80.81 180 LYS B C 1
ATOM 5910 O O . LYS B 1 180 ? -7.809 -5.812 -24.312 1 80.81 180 LYS B O 1
ATOM 5915 N N . HIS B 1 181 ? -8.414 -7.93 -24.078 1 82.38 181 HIS B N 1
ATOM 5916 C CA . HIS B 1 181 ? -9.758 -7.555 -23.672 1 82.38 181 HIS B CA 1
ATOM 5917 C C . HIS B 1 181 ? -9.867 -7.465 -22.141 1 82.38 181 HIS B C 1
ATOM 5919 O O . HIS B 1 181 ? -10.75 -6.785 -21.625 1 82.38 181 HIS B O 1
ATOM 5925 N N . LEU B 1 182 ? -9.047 -8.086 -21.438 1 81.44 182 LEU B N 1
ATOM 5926 C CA . LEU B 1 182 ? -9.125 -8.148 -19.984 1 81.44 182 LEU B CA 1
ATOM 5927 C C . LEU B 1 182 ? -8.469 -6.93 -19.359 1 81.44 182 LEU B C 1
ATOM 5929 O O . LEU B 1 182 ? -8.914 -6.453 -18.312 1 81.44 182 LEU B O 1
ATOM 5933 N N . SER B 1 183 ? -7.543 -6.363 -20.016 1 81.88 183 SER B N 1
ATOM 5934 C CA . SER B 1 183 ? -6.773 -5.258 -19.438 1 81.88 183 SER B CA 1
ATOM 5935 C C . SER B 1 183 ? -7.66 -4.043 -19.188 1 81.88 183 SER B C 1
ATOM 5937 O O . SER B 1 183 ? -7.672 -3.498 -18.078 1 81.88 183 SER B O 1
ATOM 5939 N N . PRO B 1 184 ? -8.523 -3.656 -20.156 1 84.19 184 PRO B N 1
ATOM 5940 C CA . PRO B 1 184 ? -9.398 -2.508 -19.906 1 84.19 184 PRO B CA 1
ATOM 5941 C C . PRO B 1 184 ? -10.414 -2.773 -18.797 1 84.19 184 PRO B C 1
ATOM 5943 O O . PRO B 1 184 ? -10.789 -1.855 -18.062 1 84.19 184 PRO B O 1
ATOM 5946 N N . ILE B 1 185 ? -10.867 -3.988 -18.672 1 86.75 185 ILE B N 1
ATOM 5947 C CA . ILE B 1 185 ? -11.867 -4.352 -17.672 1 86.75 185 ILE B CA 1
ATOM 5948 C C . ILE B 1 185 ? -11.242 -4.266 -16.281 1 86.75 185 ILE B C 1
ATOM 5950 O O . ILE B 1 185 ? -11.859 -3.744 -15.352 1 86.75 185 ILE B O 1
ATOM 5954 N N . TRP B 1 186 ? -10.047 -4.652 -16.172 1 83.75 186 TRP B N 1
ATOM 5955 C CA . TRP B 1 186 ? -9.344 -4.566 -14.891 1 83.75 186 TRP B CA 1
ATOM 5956 C C . TRP B 1 186 ? -9.039 -3.115 -14.539 1 83.75 186 TRP B C 1
ATOM 5958 O O . TRP B 1 186 ? -9.094 -2.734 -13.367 1 83.75 186 TRP B O 1
ATOM 5968 N N . LYS B 1 187 ? -8.75 -2.379 -15.586 1 85.44 187 LYS B N 1
ATOM 5969 C CA . LYS B 1 187 ? -8.516 -0.956 -15.359 1 85.44 187 LYS B CA 1
ATOM 5970 C C . LYS B 1 187 ? -9.766 -0.276 -14.82 1 85.44 187 LYS B C 1
ATOM 5972 O O . LYS B 1 187 ? -9.688 0.542 -13.898 1 85.44 187 LYS B O 1
ATOM 5977 N N . GLN B 1 188 ? -10.844 -0.624 -15.359 1 89.62 188 GLN B N 1
ATOM 5978 C CA . GLN B 1 188 ? -12.109 -0.084 -14.875 1 89.62 188 GLN B CA 1
ATOM 5979 C C . GLN B 1 188 ? -12.375 -0.509 -13.438 1 89.62 188 GLN B C 1
ATOM 5981 O O . GLN B 1 188 ? -12.812 0.299 -12.617 1 89.62 188 GLN B O 1
ATOM 5986 N N . ASN B 1 189 ? -12.117 -1.779 -13.117 1 89.75 189 ASN B N 1
ATOM 5987 C CA . ASN B 1 189 ? -12.266 -2.281 -11.758 1 89.75 189 ASN B CA 1
ATOM 5988 C C . ASN B 1 189 ? -11.375 -1.524 -10.773 1 89.75 189 ASN B C 1
ATOM 5990 O O . ASN B 1 189 ? -11.812 -1.176 -9.672 1 89.75 189 ASN B O 1
ATOM 5994 N N . SER B 1 190 ? -10.227 -1.229 -11.211 1 88.38 190 SER B N 1
ATOM 5995 C CA . SER B 1 190 ? -9.281 -0.498 -10.375 1 88.38 190 SER B CA 1
ATOM 5996 C C . SER B 1 190 ? -9.742 0.939 -10.148 1 88.38 190 SER B C 1
ATOM 5998 O O . SER B 1 190 ? -9.586 1.48 -9.047 1 88.38 190 SER B O 1
ATOM 6000 N N . MET B 1 191 ? -10.32 1.543 -11.141 1 89.19 191 MET B N 1
ATOM 6001 C CA . MET B 1 191 ? -10.828 2.908 -11.031 1 89.19 191 MET B CA 1
ATOM 6002 C C . MET B 1 191 ? -11.984 2.984 -10.039 1 89.19 191 MET B C 1
ATOM 6004 O O . MET B 1 191 ? -12.016 3.875 -9.188 1 89.19 191 MET B O 1
ATOM 6008 N N . ILE B 1 192 ? -12.859 2.064 -10.141 1 92.94 192 ILE B N 1
ATOM 6009 C CA . ILE B 1 192 ? -14.016 2.047 -9.25 1 92.94 192 ILE B CA 1
ATOM 6010 C C . ILE B 1 192 ? -13.562 1.757 -7.824 1 92.94 192 ILE B C 1
ATOM 6012 O O . ILE B 1 192 ? -14.078 2.348 -6.871 1 92.94 192 ILE B O 1
ATOM 6016 N N . ARG B 1 193 ? -12.664 0.868 -7.711 1 91.88 193 ARG B N 1
ATOM 6017 C CA . ARG B 1 193 ? -12.094 0.583 -6.398 1 91.88 193 ARG B CA 1
ATOM 6018 C C . ARG B 1 193 ? -11.43 1.821 -5.809 1 91.88 193 ARG B C 1
ATOM 6020 O O . ARG B 1 193 ? -11.539 2.08 -4.609 1 91.88 193 ARG B O 1
ATOM 6027 N N . GLY B 1 194 ? -10.711 2.523 -6.625 1 89.06 194 GLY B N 1
ATOM 6028 C CA . GLY B 1 194 ? -10.102 3.775 -6.199 1 89.06 194 GLY B CA 1
ATOM 6029 C C . GLY B 1 194 ? -11.117 4.801 -5.734 1 89.06 194 GLY B C 1
ATOM 6030 O O . GLY B 1 194 ? -10.922 5.461 -4.711 1 89.06 194 GLY B O 1
ATOM 6031 N N . GLU B 1 195 ? -12.141 4.883 -6.453 1 92.06 195 GLU B N 1
ATOM 6032 C CA . GLU B 1 195 ? -13.227 5.785 -6.082 1 92.06 195 GLU B CA 1
ATOM 6033 C C . GLU B 1 195 ? -13.852 5.383 -4.746 1 92.06 195 GLU B C 1
ATOM 6035 O O . GLU B 1 195 ? -14.109 6.23 -3.895 1 92.06 195 GLU B O 1
ATOM 6040 N N . LEU B 1 196 ? -14.109 4.117 -4.613 1 93.94 196 LEU B N 1
ATOM 6041 C CA . LEU B 1 196 ? -14.664 3.596 -3.373 1 93.94 196 LEU B CA 1
ATOM 6042 C C . LEU B 1 196 ? -13.734 3.867 -2.199 1 93.94 196 LEU B C 1
ATOM 6044 O O . LEU B 1 196 ? -14.172 4.348 -1.15 1 93.94 196 LEU B O 1
ATOM 6048 N N . SER B 1 197 ? -12.516 3.594 -2.348 1 92.19 197 SER B N 1
ATOM 6049 C CA . SER B 1 197 ? -11.516 3.82 -1.309 1 92.19 197 SER B CA 1
ATOM 6050 C C . SER B 1 197 ? -11.406 5.301 -0.958 1 92.19 197 SER B C 1
ATOM 6052 O O . SER B 1 197 ? -11.328 5.66 0.218 1 92.19 197 SER B O 1
ATOM 6054 N N . GLY B 1 198 ? -11.406 6.121 -1.971 1 90.56 198 GLY B N 1
ATOM 6055 C CA . GLY B 1 198 ? -11.359 7.559 -1.753 1 90.56 198 GLY B CA 1
ATOM 6056 C C . GLY B 1 198 ? -12.555 8.086 -0.988 1 90.56 198 GLY B C 1
ATOM 6057 O O . GLY B 1 198 ? -12.406 8.898 -0.075 1 90.56 198 GLY B O 1
ATOM 6058 N N . THR B 1 199 ? -13.672 7.656 -1.336 1 93.44 199 THR B N 1
ATOM 6059 C CA . THR B 1 199 ? -14.906 8.102 -0.689 1 93.44 199 THR B CA 1
ATOM 6060 C C . THR B 1 199 ? -14.938 7.66 0.771 1 93.44 199 THR B C 1
ATOM 6062 O O . THR B 1 199 ? -15.305 8.438 1.652 1 93.44 199 THR B O 1
ATOM 6065 N N . VAL B 1 200 ? -14.578 6.426 1.005 1 94.38 200 VAL B N 1
ATOM 6066 C CA . VAL B 1 200 ? -14.57 5.906 2.369 1 94.38 200 VAL B CA 1
ATOM 6067 C C . VAL B 1 200 ? -13.555 6.68 3.209 1 94.38 200 VAL B C 1
ATOM 6069 O O . VAL B 1 200 ? -13.844 7.047 4.352 1 94.38 200 VAL B O 1
ATOM 6072 N N . GLN B 1 201 ? -12.438 6.906 2.66 1 90.5 201 GLN B N 1
ATOM 6073 C CA . GLN B 1 201 ? -11.398 7.66 3.361 1 90.5 201 GLN B CA 1
ATOM 6074 C C . GLN B 1 201 ? -11.859 9.086 3.654 1 90.5 201 GLN B C 1
ATOM 6076 O O . GLN B 1 201 ? -11.648 9.602 4.754 1 90.5 201 GLN B O 1
ATOM 6081 N N . ASP B 1 202 ? -12.453 9.688 2.68 1 91 202 ASP B N 1
ATOM 6082 C CA . ASP B 1 202 ? -13.008 11.031 2.844 1 91 202 ASP B CA 1
ATOM 6083 C C . ASP B 1 202 ? -14.062 11.055 3.945 1 91 202 ASP B C 1
ATOM 6085 O O . ASP B 1 202 ? -14.07 11.961 4.781 1 91 202 ASP B O 1
ATOM 6089 N N . ASN B 1 203 ? -14.898 10.078 3.906 1 93.62 203 ASN B N 1
ATOM 6090 C CA . ASN B 1 203 ? -15.969 10 4.887 1 93.62 203 ASN B CA 1
ATOM 6091 C C . ASN B 1 203 ? -15.43 9.836 6.305 1 93.62 203 ASN B C 1
ATOM 6093 O O . ASN B 1 203 ? -15.93 10.461 7.242 1 93.62 203 ASN B O 1
ATOM 6097 N N . PHE B 1 204 ? -14.453 9.086 6.465 1 92.06 204 PHE B N 1
ATOM 6098 C CA . PHE B 1 204 ? -13.906 8.859 7.797 1 92.06 204 PHE B CA 1
ATOM 6099 C C . PHE B 1 204 ? -13.133 10.078 8.281 1 92.06 204 PHE B C 1
ATOM 6101 O O . PHE B 1 204 ? -13.133 10.383 9.477 1 92.06 204 PHE B O 1
ATOM 6108 N N . SER B 1 205 ? -12.508 10.734 7.355 1 87.62 205 SER B N 1
ATOM 6109 C CA . SER B 1 205 ? -11.828 11.977 7.711 1 87.62 205 SER B CA 1
ATOM 6110 C C . SER B 1 205 ? -12.828 13.055 8.125 1 87.62 205 SER B C 1
ATOM 6112 O O . SER B 1 205 ? -12.516 13.914 8.953 1 87.62 205 SER B O 1
ATOM 6114 N N . GLY B 1 206 ? -13.945 13.016 7.551 1 90.38 206 GLY B N 1
ATOM 6115 C CA . GLY B 1 206 ? -14.992 13.969 7.871 1 90.38 206 GLY B CA 1
ATOM 6116 C C . GLY B 1 206 ? -16.141 13.359 8.664 1 90.38 206 GLY B C 1
ATOM 6117 O O . GLY B 1 206 ? -17.297 13.742 8.484 1 90.38 206 GLY B O 1
ATOM 6118 N N . ILE B 1 207 ? -15.852 12.398 9.492 1 91.62 207 ILE B N 1
ATOM 6119 C CA . ILE B 1 207 ? -16.891 11.656 10.188 1 91.62 207 ILE B CA 1
ATOM 6120 C C . ILE B 1 207 ? -17.672 12.602 11.102 1 91.62 207 ILE B C 1
ATOM 6122 O O . ILE B 1 207 ? -18.875 12.438 11.289 1 91.62 207 ILE B O 1
ATOM 6126 N N . LYS B 1 208 ? -17.016 13.594 11.711 1 89.38 208 LYS B N 1
ATOM 6127 C CA . LYS B 1 208 ? -17.688 14.562 12.578 1 89.38 208 LYS B CA 1
ATOM 6128 C C . LYS B 1 208 ? -18.75 15.344 11.805 1 89.38 208 LYS B C 1
ATOM 6130 O O . LYS B 1 208 ? -19.875 15.5 12.273 1 89.38 208 LYS B O 1
ATOM 6135 N N . GLU B 1 209 ? -18.375 15.766 10.648 1 90.25 209 GLU B N 1
ATOM 6136 C CA . GLU B 1 209 ? -19.297 16.516 9.805 1 90.25 209 GLU B CA 1
ATOM 6137 C C . GLU B 1 209 ? -20.5 15.648 9.406 1 90.25 209 GLU B C 1
ATOM 6139 O O . GLU B 1 209 ? -21.641 16.141 9.375 1 90.25 209 GLU B O 1
ATOM 6144 N N . ILE B 1 210 ? -20.234 14.445 9.117 1 92.5 210 ILE B N 1
ATOM 6145 C CA . ILE B 1 210 ? -21.297 13.539 8.695 1 92.5 210 ILE B CA 1
ATOM 6146 C C . ILE B 1 210 ? -22.297 13.359 9.836 1 92.5 210 ILE B C 1
ATOM 6148 O O . ILE B 1 210 ? -23.516 13.391 9.617 1 92.5 210 ILE B O 1
ATOM 6152 N N . GLN B 1 211 ? -21.812 13.258 11.031 1 90.62 211 GLN B N 1
ATOM 6153 C CA . GLN B 1 211 ? -22.656 13.047 12.188 1 90.62 211 GLN B CA 1
ATOM 6154 C C . GLN B 1 211 ? -23.375 14.336 12.586 1 90.62 211 GLN B C 1
ATOM 6156 O O . GLN B 1 211 ? -24.578 14.312 12.906 1 90.62 211 GLN B O 1
ATOM 6161 N N . ILE B 1 212 ? -22.641 15.422 12.5 1 90.44 212 ILE B N 1
ATOM 6162 C CA . ILE B 1 212 ? -23.219 16.703 12.906 1 90.44 212 ILE B CA 1
ATOM 6163 C C . ILE B 1 212 ? -24.375 17.062 11.984 1 90.44 212 ILE B C 1
ATOM 6165 O O . ILE B 1 212 ? -25.391 17.594 12.438 1 90.44 212 ILE B O 1
ATOM 6169 N N . PHE B 1 213 ? -24.297 16.703 10.773 1 90.75 213 PHE B N 1
ATOM 6170 C CA . PHE B 1 213 ? -25.297 17.125 9.805 1 90.75 213 PHE B CA 1
ATOM 6171 C C . PHE B 1 213 ? -26.234 15.984 9.438 1 90.75 213 PHE B C 1
ATOM 6173 O O . PHE B 1 213 ? -27.016 16.094 8.5 1 90.75 213 PHE B O 1
ATOM 6180 N N . ASN B 1 214 ? -26.172 14.906 10.102 1 91.06 214 ASN B N 1
ATOM 6181 C CA . ASN B 1 214 ? -27.062 13.758 9.945 1 91.06 214 ASN B CA 1
ATOM 6182 C C . ASN B 1 214 ? -27.094 13.266 8.5 1 91.06 214 ASN B C 1
ATOM 6184 O O . ASN B 1 214 ? -28.156 13.078 7.922 1 91.06 214 ASN B O 1
ATOM 6188 N N . GLN B 1 215 ? -25.922 13.102 7.93 1 91.81 215 GLN B N 1
ATOM 6189 C CA . GLN B 1 215 ? -25.828 12.664 6.543 1 91.81 215 GLN B CA 1
ATOM 6190 C C . GLN B 1 215 ? -25.438 11.188 6.457 1 91.81 215 GLN B C 1
ATOM 6192 O O . GLN B 1 215 ? -24.969 10.727 5.418 1 91.81 215 GLN B O 1
ATOM 6197 N N . GLN B 1 216 ? -25.656 10.43 7.496 1 92.44 216 GLN B N 1
ATOM 6198 C CA . GLN B 1 216 ? -25.25 9.031 7.555 1 92.44 216 GLN B CA 1
ATOM 6199 C C . GLN B 1 216 ? -26 8.195 6.52 1 92.44 216 GLN B C 1
ATOM 6201 O O . GLN B 1 216 ? -25.406 7.355 5.844 1 92.44 216 GLN B O 1
ATOM 6206 N N . GLU B 1 217 ? -27.281 8.422 6.344 1 92.56 217 GLU B N 1
ATOM 6207 C CA . GLU B 1 217 ? -28.078 7.648 5.395 1 92.56 217 GLU B CA 1
ATOM 6208 C C . GLU B 1 217 ? -27.641 7.914 3.959 1 92.56 217 GLU B C 1
ATOM 6210 O O . GLU B 1 217 ? -27.562 6.992 3.146 1 92.56 217 GLU B O 1
ATOM 6215 N N . ARG B 1 218 ? -27.359 9.125 3.717 1 92.19 218 ARG B N 1
ATOM 6216 C CA . ARG B 1 218 ? -26.922 9.508 2.381 1 92.19 218 ARG B CA 1
ATOM 6217 C C . ARG B 1 218 ? -25.594 8.844 2.039 1 92.19 218 ARG B C 1
ATOM 6219 O O . ARG B 1 218 ? -25.422 8.289 0.949 1 92.19 218 ARG B O 1
ATOM 6226 N N . GLU B 1 219 ? -24.703 8.938 2.959 1 94.19 219 GLU B N 1
ATOM 6227 C CA . GLU B 1 219 ? -23.375 8.375 2.719 1 94.19 219 GLU B CA 1
ATOM 6228 C C . GLU B 1 219 ? -23.438 6.852 2.654 1 94.19 219 GLU B C 1
ATOM 6230 O O . GLU B 1 219 ? -22.688 6.23 1.898 1 94.19 219 GLU B O 1
ATOM 6235 N N . GLU B 1 220 ? -24.297 6.266 3.469 1 95.31 220 GLU B N 1
ATOM 6236 C CA . GLU B 1 220 ? -24.484 4.816 3.414 1 95.31 220 GLU B CA 1
ATOM 6237 C C . GLU B 1 220 ? -24.984 4.375 2.045 1 95.31 220 GLU B C 1
ATOM 6239 O O . GLU B 1 220 ? -24.5 3.387 1.489 1 95.31 220 GLU B O 1
ATOM 6244 N N . LYS B 1 221 ? -25.938 5.082 1.521 1 95.38 221 LYS B N 1
ATOM 6245 C CA . LYS B 1 221 ? -26.469 4.77 0.198 1 95.38 221 LYS B CA 1
ATOM 6246 C C . LYS B 1 221 ? -25.406 4.941 -0.88 1 95.38 221 LYS B C 1
ATOM 6248 O O . LYS B 1 221 ? -25.328 4.137 -1.812 1 95.38 221 LYS B O 1
ATOM 6253 N N . ARG B 1 222 ? -24.688 5.961 -0.736 1 94.88 222 ARG B N 1
ATOM 6254 C CA . ARG B 1 222 ? -23.609 6.211 -1.687 1 94.88 222 ARG B CA 1
ATOM 6255 C C . ARG B 1 222 ? -22.594 5.078 -1.673 1 94.88 222 ARG B C 1
ATOM 6257 O O . ARG B 1 222 ? -22.188 4.578 -2.729 1 94.88 222 ARG B O 1
ATOM 6264 N N . ILE B 1 223 ? -22.203 4.621 -0.494 1 95.62 223 ILE B N 1
ATOM 6265 C CA . ILE B 1 223 ? -21.219 3.551 -0.353 1 95.62 223 ILE B CA 1
ATOM 6266 C C . ILE B 1 223 ? -21.812 2.234 -0.84 1 95.62 223 ILE B C 1
ATOM 6268 O O . ILE B 1 223 ? -21.125 1.426 -1.467 1 95.62 223 ILE B O 1
ATOM 6272 N N . LYS B 1 224 ? -23.078 2.02 -0.516 1 96.31 224 LYS B N 1
ATOM 6273 C CA . LYS B 1 224 ? -23.766 0.823 -1 1 96.31 224 LYS B CA 1
ATOM 6274 C C . LYS B 1 224 ? -23.734 0.753 -2.525 1 96.31 224 LYS B C 1
ATOM 6276 O O . LYS B 1 224 ? -23.391 -0.283 -3.098 1 96.31 224 LYS B O 1
ATOM 6281 N N . ASN B 1 225 ? -24.016 1.848 -3.15 1 96.56 225 ASN B N 1
ATOM 6282 C CA . ASN B 1 225 ? -24.031 1.896 -4.609 1 96.56 225 ASN B CA 1
ATOM 6283 C C . ASN B 1 225 ? -22.625 1.684 -5.184 1 96.56 225 ASN B C 1
ATOM 6285 O O . ASN B 1 225 ? -22.453 0.947 -6.156 1 96.56 225 ASN B O 1
ATOM 6289 N N . LEU B 1 226 ? -21.688 2.303 -4.574 1 95.56 226 LEU B N 1
ATOM 6290 C CA . LEU B 1 226 ? -20.312 2.158 -5.039 1 95.56 226 LEU B CA 1
ATOM 6291 C C . LEU B 1 226 ? -19.812 0.735 -4.812 1 95.56 226 LEU B C 1
ATOM 6293 O O . LEU B 1 226 ? -19.047 0.204 -5.629 1 95.56 226 LEU B O 1
ATOM 6297 N N . SER B 1 227 ? -20.219 0.161 -3.68 1 95.94 227 SER B N 1
ATOM 6298 C CA . SER B 1 227 ? -19.828 -1.212 -3.375 1 95.94 227 SER B CA 1
ATOM 6299 C C . SER B 1 227 ? -20.406 -2.189 -4.391 1 95.94 227 SER B C 1
ATOM 6301 O O . SER B 1 227 ? -19.719 -3.102 -4.852 1 95.94 227 SER B O 1
ATOM 6303 N N . ILE B 1 228 ? -21.672 -2.004 -4.762 1 95.94 228 ILE B N 1
ATOM 6304 C CA . ILE B 1 228 ? -22.328 -2.852 -5.754 1 95.94 228 ILE B CA 1
ATOM 6305 C C . ILE B 1 228 ? -21.672 -2.652 -7.117 1 95.94 228 ILE B C 1
ATOM 6307 O O . ILE B 1 228 ? -21.422 -3.619 -7.836 1 95.94 228 ILE B O 1
ATOM 6311 N N . LYS B 1 229 ? -21.406 -1.4 -7.438 1 95.62 229 LYS B N 1
ATOM 6312 C CA . LYS B 1 229 ? -20.734 -1.091 -8.695 1 95.62 229 LYS B CA 1
ATOM 6313 C C . LYS B 1 229 ? -19.359 -1.778 -8.773 1 95.62 229 LYS B C 1
ATOM 6315 O O . LYS B 1 229 ? -19 -2.318 -9.812 1 95.62 229 LYS B O 1
ATOM 6320 N N . HIS B 1 230 ? -18.641 -1.799 -7.703 1 94.75 230 HIS B N 1
ATOM 6321 C CA . HIS B 1 230 ? -17.344 -2.449 -7.648 1 94.75 230 HIS B CA 1
ATOM 6322 C C . HIS B 1 230 ? -17.469 -3.963 -7.789 1 94.75 230 HIS B C 1
ATOM 6324 O O . HIS B 1 230 ? -16.703 -4.594 -8.523 1 94.75 230 HIS B O 1
ATOM 6330 N N . SER B 1 231 ? -18.453 -4.531 -7.047 1 94.19 231 SER B N 1
ATOM 6331 C CA . SER B 1 231 ? -18.672 -5.973 -7.113 1 94.19 231 SER B CA 1
ATOM 6332 C C . SER B 1 231 ? -19.047 -6.414 -8.523 1 94.19 231 SER B C 1
ATOM 6334 O O . SER B 1 231 ? -18.578 -7.453 -8.992 1 94.19 231 SER B O 1
ATOM 6336 N N . LYS B 1 232 ? -19.828 -5.637 -9.227 1 94.38 232 LYS B N 1
ATOM 6337 C CA . LYS B 1 232 ? -20.219 -5.961 -10.594 1 94.38 232 LYS B CA 1
ATOM 6338 C C . LYS B 1 232 ? -19.031 -5.863 -11.547 1 94.38 232 LYS B C 1
ATOM 6340 O O . LYS B 1 232 ? -18.875 -6.707 -12.43 1 94.38 232 LYS B O 1
ATOM 6345 N N . ALA B 1 233 ? -18.25 -4.855 -11.398 1 92.25 233 ALA B N 1
ATOM 6346 C CA . ALA B 1 233 ? -17.062 -4.707 -12.227 1 92.25 233 ALA B CA 1
ATOM 6347 C C . ALA B 1 233 ? -16.078 -5.852 -11.984 1 92.25 233 ALA B C 1
ATOM 6349 O O . ALA B 1 233 ? -15.5 -6.391 -12.93 1 92.25 233 ALA B O 1
ATOM 6350 N N . TYR B 1 234 ? -15.906 -6.211 -10.742 1 91.31 234 TYR B N 1
ATOM 6351 C CA . TYR B 1 234 ? -15.023 -7.309 -10.375 1 91.31 234 TYR B CA 1
ATOM 6352 C C . TYR B 1 234 ? -15.539 -8.633 -10.93 1 91.31 234 TYR B C 1
ATOM 6354 O O . TYR B 1 234 ? -14.758 -9.453 -11.414 1 91.31 234 TYR B O 1
ATOM 6362 N N . LEU B 1 235 ? -16.844 -8.828 -10.828 1 91.5 235 LEU B N 1
ATOM 6363 C CA . LEU B 1 235 ? -17.453 -10.047 -11.344 1 91.5 235 LEU B CA 1
ATOM 6364 C C . LEU B 1 235 ? -17.266 -10.148 -12.852 1 91.5 235 LEU B C 1
ATOM 6366 O O . LEU B 1 235 ? -17 -11.234 -13.375 1 91.5 235 LEU B O 1
ATOM 6370 N N . LYS B 1 236 ? -17.406 -9.07 -13.523 1 90.69 236 LYS B N 1
ATOM 6371 C CA . LYS B 1 236 ? -17.188 -9.055 -14.969 1 90.69 236 LYS B CA 1
ATOM 6372 C C . LYS B 1 236 ? -15.734 -9.422 -15.297 1 90.69 236 LYS B C 1
ATOM 6374 O O . LYS B 1 236 ? -15.484 -10.203 -16.219 1 90.69 236 LYS B O 1
ATOM 6379 N N . ALA B 1 237 ? -14.836 -8.891 -14.547 1 86.5 237 ALA B N 1
ATOM 6380 C CA . ALA B 1 237 ? -13.422 -9.203 -14.742 1 86.5 237 ALA B CA 1
ATOM 6381 C C . ALA B 1 237 ? -13.133 -10.664 -14.383 1 86.5 237 ALA B C 1
ATOM 6383 O O . ALA B 1 237 ? -12.375 -11.336 -15.086 1 86.5 237 ALA B O 1
ATOM 6384 N N . SER B 1 238 ? -13.75 -11.125 -13.289 1 85.94 238 SER B N 1
ATOM 6385 C CA . SER B 1 238 ? -13.539 -12.484 -12.812 1 85.94 238 SER B CA 1
ATOM 6386 C C . SER B 1 238 ? -14.133 -13.508 -13.781 1 85.94 238 SER B C 1
ATOM 6388 O O . SER B 1 238 ? -13.602 -14.609 -13.922 1 85.94 238 SER B O 1
ATOM 6390 N N . PHE B 1 239 ? -15.18 -13.172 -14.461 1 85.25 239 PHE B N 1
ATOM 6391 C CA . PHE B 1 239 ? -15.797 -14.062 -15.438 1 85.25 239 PHE B CA 1
ATOM 6392 C C . PHE B 1 239 ? -14.797 -14.445 -16.531 1 85.25 239 PHE B C 1
ATOM 6394 O O . PHE B 1 239 ? -14.695 -15.617 -16.906 1 85.25 239 PHE B O 1
ATOM 6401 N N . PHE B 1 240 ? -14.125 -13.523 -16.922 1 79.25 240 PHE B N 1
ATOM 6402 C CA . PHE B 1 240 ? -13.156 -13.781 -17.984 1 79.25 240 PHE B CA 1
ATOM 6403 C C . PHE B 1 240 ? -12.023 -14.664 -17.469 1 79.25 240 PHE B C 1
ATOM 6405 O O . PHE B 1 240 ? -11.57 -15.57 -18.156 1 79.25 240 PHE B O 1
ATOM 6412 N N . PHE B 1 241 ? -11.633 -14.484 -16.297 1 76.06 241 PHE B N 1
ATOM 6413 C CA . PHE B 1 241 ? -10.57 -15.289 -15.695 1 76.06 241 PHE B CA 1
ATOM 6414 C C . PHE B 1 241 ? -11.039 -16.719 -15.477 1 76.06 241 PHE B C 1
ATOM 6416 O O . PHE B 1 241 ? -10.32 -17.672 -15.805 1 76.06 241 PHE B O 1
ATOM 6423 N N . GLU B 1 242 ? -12.258 -16.828 -14.984 1 82.94 242 GLU B N 1
ATOM 6424 C CA . GLU B 1 242 ? -12.789 -18.141 -14.617 1 82.94 242 GLU B CA 1
ATOM 6425 C C . GLU B 1 242 ? -13.172 -18.938 -15.852 1 82.94 242 GLU B C 1
ATOM 6427 O O . GLU B 1 242 ? -13.344 -20.156 -15.773 1 82.94 242 GLU B O 1
ATOM 6432 N N . THR B 1 243 ? -13.227 -18.266 -17.031 1 84.31 243 THR B N 1
ATOM 6433 C CA . THR B 1 243 ? -13.555 -18.984 -18.25 1 84.31 243 THR B CA 1
ATOM 6434 C C . THR B 1 243 ? -12.289 -19.281 -19.062 1 84.31 243 THR B C 1
ATOM 6436 O O . THR B 1 243 ? -12.234 -20.266 -19.797 1 84.31 243 THR B O 1
ATOM 6439 N N . THR B 1 244 ? -11.312 -18.531 -18.875 1 84.81 244 THR B N 1
ATOM 6440 C CA . THR B 1 244 ? -10.094 -18.656 -19.672 1 84.81 244 THR B CA 1
ATOM 6441 C C . THR B 1 244 ? -9.328 -19.922 -19.281 1 84.81 244 THR B C 1
ATOM 6443 O O . THR B 1 244 ? -8.969 -20.734 -20.125 1 84.81 244 THR B O 1
ATOM 6446 N N . PHE B 1 245 ? -9.172 -20.188 -17.969 1 82.81 245 PHE B N 1
ATOM 6447 C CA . PHE B 1 245 ? -8.359 -21.312 -17.516 1 82.81 245 PHE B CA 1
ATOM 6448 C C . PHE B 1 245 ? -9.016 -22.641 -17.906 1 82.81 245 PHE B C 1
ATOM 6450 O O . PHE B 1 245 ? -8.375 -23.516 -18.5 1 82.81 245 PHE B O 1
ATOM 6457 N N . PRO B 1 246 ? -10.305 -22.734 -17.688 1 86.69 246 PRO B N 1
ATOM 6458 C CA . PRO B 1 246 ? -10.977 -23.969 -18.141 1 86.69 246 PRO B CA 1
ATOM 6459 C C . PRO B 1 246 ? -10.953 -24.125 -19.656 1 86.69 246 PRO B C 1
ATOM 6461 O O . PRO B 1 246 ? -10.844 -25.25 -20.156 1 86.69 246 PRO B O 1
ATOM 6464 N N . LEU B 1 247 ? -10.984 -23.016 -20.328 1 87.62 247 LEU B N 1
ATOM 6465 C CA . LEU B 1 247 ? -10.945 -23.078 -21.797 1 87.62 247 LEU B CA 1
ATOM 6466 C C . LEU B 1 247 ? -9.57 -23.531 -22.281 1 87.62 247 LEU B C 1
ATOM 6468 O O . LEU B 1 247 ? -9.461 -24.328 -23.219 1 87.62 247 LEU B O 1
ATOM 6472 N N . LEU B 1 248 ? -8.57 -23.047 -21.672 1 86.88 248 LEU B N 1
ATOM 6473 C CA . LEU B 1 248 ? -7.219 -23.484 -22.016 1 86.88 248 LEU B CA 1
ATOM 6474 C C . LEU B 1 248 ? -7.023 -24.953 -21.672 1 86.88 248 LEU B C 1
ATOM 6476 O O . LEU B 1 248 ? -6.441 -25.703 -22.469 1 86.88 248 LEU B O 1
ATOM 6480 N N . ALA B 1 249 ? -7.512 -25.297 -20.484 1 86.25 249 ALA B N 1
ATOM 6481 C CA . ALA B 1 249 ? -7.434 -26.703 -20.094 1 86.25 249 ALA B CA 1
ATOM 6482 C C . ALA B 1 249 ? -8.172 -27.594 -21.078 1 86.25 249 ALA B C 1
ATOM 6484 O O . ALA B 1 249 ? -7.723 -28.703 -21.391 1 86.25 249 ALA B O 1
ATOM 6485 N N . PHE B 1 250 ? -9.234 -27.188 -21.609 1 88.75 250 PHE B N 1
ATOM 6486 C CA . PHE B 1 250 ? -10.031 -27.938 -22.594 1 88.75 250 PHE B CA 1
ATOM 6487 C C . PHE B 1 250 ? -9.227 -28.203 -23.859 1 88.75 250 PHE B C 1
ATOM 6489 O O . PHE B 1 250 ? -9.164 -29.344 -24.328 1 88.75 250 PHE B O 1
ATOM 6496 N N . PHE B 1 251 ? -8.625 -27.172 -24.344 1 88.88 251 PHE B N 1
ATOM 6497 C CA . PHE B 1 251 ? -7.887 -27.312 -25.594 1 88.88 251 PHE B CA 1
ATOM 6498 C C . PHE B 1 251 ? -6.641 -28.172 -25.375 1 88.88 251 PHE B C 1
ATOM 6500 O O . PHE B 1 251 ? -6.227 -28.906 -26.281 1 88.88 251 PHE B O 1
ATOM 6507 N N . THR B 1 252 ? -6.082 -28.094 -24.234 1 86.06 252 THR B N 1
ATOM 6508 C CA . THR B 1 252 ? -4.965 -28.969 -23.906 1 86.06 252 THR B CA 1
ATOM 6509 C C . THR B 1 252 ? -5.422 -30.422 -23.875 1 86.06 252 THR B C 1
ATOM 6511 O O . THR B 1 252 ? -4.758 -31.312 -24.438 1 86.06 252 THR B O 1
ATOM 6514 N N . ALA B 1 253 ? -6.555 -30.625 -23.219 1 88.38 253 ALA B N 1
ATOM 6515 C CA . ALA B 1 253 ? -7.109 -31.969 -23.156 1 88.38 253 ALA B CA 1
ATOM 6516 C C . ALA B 1 253 ? -7.531 -32.469 -24.531 1 88.38 253 ALA B C 1
ATOM 6518 O O . ALA B 1 253 ? -7.434 -33.656 -24.844 1 88.38 253 ALA B O 1
ATOM 6519 N N . LEU B 1 254 ? -8 -31.562 -25.328 1 90.88 254 LEU B N 1
ATOM 6520 C CA . LEU B 1 254 ? -8.383 -31.891 -26.688 1 90.88 254 LEU B CA 1
ATOM 6521 C C . LEU B 1 254 ? -7.188 -32.438 -27.469 1 90.88 254 LEU B C 1
ATOM 6523 O O . LEU B 1 254 ? -7.344 -33.312 -28.328 1 90.88 254 LEU B O 1
ATOM 6527 N N . GLY B 1 255 ? -6.027 -31.844 -27.188 1 90 255 GLY B N 1
ATOM 6528 C CA . GLY B 1 255 ? -4.824 -32.406 -27.781 1 90 255 GLY B CA 1
ATOM 6529 C C . GLY B 1 255 ? -4.617 -33.875 -27.469 1 90 255 GLY B C 1
ATOM 6530 O O . GLY B 1 255 ? -4.277 -34.656 -28.359 1 90 255 GLY B O 1
ATOM 6531 N N . SER B 1 256 ? -4.844 -34.25 -26.25 1 88.94 256 SER B N 1
ATOM 6532 C CA . SER B 1 256 ? -4.719 -35.656 -25.828 1 88.94 256 SER B CA 1
ATOM 6533 C C . SER B 1 256 ? -5.766 -36.531 -26.516 1 88.94 256 SER B C 1
ATOM 6535 O O . SER B 1 256 ? -5.477 -37.656 -26.906 1 88.94 256 SER B O 1
ATOM 6537 N N . VAL B 1 257 ? -6.977 -36 -26.641 1 92.31 257 VAL B N 1
ATOM 6538 C CA . VAL B 1 257 ? -8.047 -36.719 -27.312 1 92.31 257 VAL B CA 1
ATOM 6539 C C . VAL B 1 257 ? -7.645 -37.031 -28.75 1 92.31 257 VAL B C 1
ATOM 6541 O O . VAL B 1 257 ? -7.801 -38.156 -29.219 1 92.31 257 VAL B O 1
ATOM 6544 N N . ILE B 1 258 ? -7.137 -36.062 -29.375 1 93.62 258 ILE B N 1
ATOM 6545 C CA . ILE B 1 258 ? -6.727 -36.188 -30.766 1 93.62 258 ILE B CA 1
ATOM 6546 C C . ILE B 1 258 ? -5.625 -37.25 -30.891 1 93.62 258 ILE B C 1
ATOM 6548 O O . ILE B 1 258 ? -5.668 -38.094 -31.766 1 93.62 258 ILE B O 1
ATOM 6552 N N . VAL B 1 259 ? -4.672 -37.219 -30 1 93.06 259 VAL B N 1
ATOM 6553 C CA . VAL B 1 259 ? -3.551 -38.156 -30.031 1 93.06 259 VAL B CA 1
ATOM 6554 C C . VAL B 1 259 ? -4.055 -39.562 -29.797 1 93.06 259 VAL B C 1
ATOM 6556 O O . VAL B 1 259 ? -3.6 -40.5 -30.469 1 93.06 259 VAL B O 1
ATOM 6559 N N . ILE B 1 260 ? -5 -39.719 -28.938 1 92 260 ILE B N 1
ATOM 6560 C CA . ILE B 1 260 ? -5.512 -41.062 -28.609 1 92 260 ILE B CA 1
ATOM 6561 C C . ILE B 1 260 ? -6.312 -41.594 -29.781 1 92 260 ILE B C 1
ATOM 6563 O O . ILE B 1 260 ? -6.117 -42.75 -30.188 1 92 260 ILE B O 1
ATOM 6567 N N . ILE B 1 261 ? -7.172 -40.812 -30.375 1 92.5 261 ILE B N 1
ATOM 6568 C CA . ILE B 1 261 ? -8.031 -41.25 -31.453 1 92.5 261 ILE B CA 1
ATOM 6569 C C . ILE B 1 261 ? -7.195 -41.5 -32.719 1 92.5 261 ILE B C 1
ATOM 6571 O O . ILE B 1 261 ? -7.172 -42.625 -33.25 1 92.5 261 ILE B O 1
ATOM 6575 N N . PHE B 1 262 ? -6.473 -40.5 -33.094 1 93.25 262 PHE B N 1
ATOM 6576 C CA . PHE B 1 262 ? -5.711 -40.625 -34.344 1 93.25 262 PHE B CA 1
ATOM 6577 C C . PHE B 1 262 ? -4.5 -41.531 -34.125 1 93.25 262 PHE B C 1
ATOM 6579 O O . PHE B 1 262 ? -4.117 -42.281 -35.031 1 93.25 262 PHE B O 1
ATOM 6586 N N . GLY B 1 263 ? -3.852 -41.344 -33 1 91.75 263 GLY B N 1
ATOM 6587 C CA . GLY B 1 263 ? -2.777 -42.25 -32.688 1 91.75 263 GLY B CA 1
ATOM 6588 C C . GLY B 1 263 ? -3.23 -43.719 -32.656 1 91.75 263 GLY B C 1
ATOM 6589 O O . GLY B 1 263 ? -2.52 -44.594 -33.125 1 91.75 263 GLY B O 1
ATOM 6590 N N . GLY B 1 264 ? -4.426 -43.969 -32.094 1 90.88 264 GLY B N 1
ATOM 6591 C CA . GLY B 1 264 ? -4.988 -45.312 -32.062 1 90.88 264 GLY B CA 1
ATOM 6592 C C . GLY B 1 264 ? -5.191 -45.875 -33.469 1 90.88 264 GLY B C 1
ATOM 6593 O O . GLY B 1 264 ? -4.875 -47.062 -33.719 1 90.88 264 GLY B O 1
ATOM 6594 N N . PHE B 1 265 ? -5.664 -45.094 -34.344 1 91.69 265 PHE B N 1
ATOM 6595 C CA . PHE B 1 265 ? -5.848 -45.531 -35.719 1 91.69 265 PHE B CA 1
ATOM 6596 C C . PHE B 1 265 ? -4.504 -45.812 -36.375 1 91.69 265 PHE B C 1
ATOM 6598 O O . PHE B 1 265 ? -4.375 -46.781 -37.156 1 91.69 265 PHE B O 1
ATOM 6605 N N . MET B 1 266 ? -3.535 -45.062 -36.094 1 92.5 266 MET B N 1
ATOM 6606 C CA . MET B 1 266 ? -2.211 -45.25 -36.688 1 92.5 266 MET B CA 1
ATOM 6607 C C . MET B 1 266 ? -1.542 -46.5 -36.125 1 92.5 266 MET B C 1
ATOM 6609 O O . MET B 1 266 ? -0.809 -47.188 -36.844 1 92.5 266 MET B O 1
ATOM 6613 N N . VAL B 1 267 ? -1.776 -46.781 -34.906 1 90.31 267 VAL B N 1
ATOM 6614 C CA . VAL B 1 267 ? -1.252 -48.031 -34.312 1 90.31 267 VAL B CA 1
ATOM 6615 C C . VAL B 1 267 ? -1.898 -49.219 -34.969 1 90.31 267 VAL B C 1
ATOM 6617 O O . VAL B 1 267 ? -1.227 -50.219 -35.25 1 90.31 267 VAL B O 1
ATOM 6620 N N . SER B 1 268 ? -3.24 -49.188 -35.25 1 88.31 268 SER B N 1
ATOM 6621 C CA . SER B 1 268 ? -3.957 -50.281 -35.875 1 88.31 268 SER B CA 1
ATOM 6622 C C . SER B 1 268 ? -3.428 -50.562 -37.281 1 88.31 268 SER B C 1
ATOM 6624 O O . SER B 1 268 ? -3.473 -51.688 -37.75 1 88.31 268 SER B O 1
ATOM 6626 N N . ARG B 1 269 ? -2.898 -49.562 -37.875 1 89.31 269 ARG B N 1
ATOM 6627 C CA . ARG B 1 269 ? -2.355 -49.688 -39.219 1 89.31 269 ARG B CA 1
ATOM 6628 C C . ARG B 1 269 ? -0.866 -50 -39.188 1 89.31 269 ARG B C 1
ATOM 6630 O O . ARG B 1 269 ? -0.228 -50.156 -40.219 1 89.31 269 ARG B O 1
ATOM 6637 N N . GLY B 1 270 ? -0.21 -50.031 -38 1 86.88 270 GLY B N 1
ATOM 6638 C CA . GLY B 1 270 ? 1.186 -50.406 -37.844 1 86.88 270 GLY B CA 1
ATOM 6639 C C . GLY B 1 270 ? 2.145 -49.25 -38.125 1 86.88 270 GLY B C 1
ATOM 6640 O O . GLY B 1 270 ? 3.334 -49.469 -38.344 1 86.88 270 GLY B O 1
ATOM 6641 N N . GLU B 1 271 ? 1.638 -48.062 -38.094 1 90 271 GLU B N 1
ATOM 6642 C CA . GLU B 1 271 ? 2.469 -46.906 -38.406 1 90 271 GLU B CA 1
ATOM 6643 C C . GLU B 1 271 ? 3.264 -46.438 -37.188 1 90 271 GLU B C 1
ATOM 6645 O O . GLU B 1 271 ? 4.375 -45.906 -37.344 1 90 271 GLU B O 1
ATOM 6650 N N . ILE B 1 272 ? 2.658 -46.531 -36 1 90.69 272 ILE B N 1
ATOM 6651 C CA . ILE B 1 272 ? 3.328 -46.125 -34.781 1 90.69 272 ILE B CA 1
ATOM 6652 C C . ILE B 1 272 ? 3.078 -47.156 -33.688 1 90.69 272 ILE B C 1
ATOM 6654 O O . ILE B 1 272 ? 2.232 -48.062 -33.844 1 90.69 272 ILE B O 1
ATOM 6658 N N . ASN B 1 273 ? 3.943 -47.094 -32.688 1 90.38 273 ASN B N 1
ATOM 6659 C CA . ASN B 1 273 ? 3.793 -48 -31.547 1 90.38 273 ASN B CA 1
ATOM 6660 C C . ASN B 1 273 ? 3.002 -47.312 -30.422 1 90.38 273 ASN B C 1
ATOM 6662 O O . ASN B 1 273 ? 2.883 -46.094 -30.391 1 90.38 273 ASN B O 1
ATO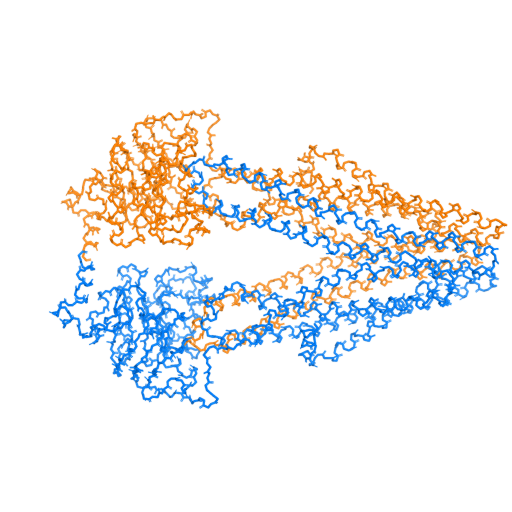M 6666 N N . ILE B 1 274 ? 2.395 -48.156 -29.547 1 90.69 274 ILE B N 1
ATOM 6667 C CA . ILE B 1 274 ? 1.599 -47.625 -28.438 1 90.69 274 ILE B CA 1
ATOM 6668 C C . ILE B 1 274 ? 2.463 -46.75 -27.547 1 90.69 274 ILE B C 1
ATOM 6670 O O . ILE B 1 274 ? 1.976 -45.75 -26.984 1 90.69 274 ILE B O 1
ATOM 6674 N N . GLY B 1 275 ? 3.75 -47.094 -27.453 1 92 275 GLY B N 1
ATOM 6675 C CA . GLY B 1 275 ? 4.672 -46.25 -26.703 1 92 275 GLY B CA 1
ATOM 6676 C C . GLY B 1 275 ? 4.73 -44.812 -27.234 1 92 275 GLY B C 1
ATOM 6677 O O . GLY B 1 275 ? 4.887 -43.875 -26.469 1 92 275 GLY B O 1
ATOM 6678 N N . ASP B 1 276 ? 4.555 -44.656 -28.484 1 92.94 276 ASP B N 1
ATOM 6679 C CA . ASP B 1 276 ? 4.57 -43.312 -29.109 1 92.94 276 ASP B CA 1
ATOM 6680 C C . ASP B 1 276 ? 3.354 -42.5 -28.672 1 92.94 276 ASP B C 1
ATOM 6682 O O . ASP B 1 276 ? 3.447 -41.281 -28.5 1 92.94 276 ASP B O 1
ATOM 6686 N N . ILE B 1 277 ? 2.258 -43.125 -28.516 1 91.69 277 ILE B N 1
ATOM 6687 C CA . ILE B 1 277 ? 1.055 -42.438 -28.062 1 91.69 277 ILE B CA 1
ATOM 6688 C C . ILE B 1 277 ? 1.253 -41.938 -26.641 1 91.69 277 ILE B C 1
ATOM 6690 O O . ILE B 1 277 ? 0.909 -40.781 -26.328 1 91.69 277 ILE B O 1
ATOM 6694 N N . VAL B 1 278 ? 1.824 -42.812 -25.812 1 91.31 278 VAL B N 1
ATOM 6695 C CA . VAL B 1 278 ? 2.09 -42.438 -24.422 1 91.31 278 VAL B CA 1
ATOM 6696 C C . VAL B 1 278 ? 3.074 -41.25 -24.391 1 91.31 278 VAL B C 1
ATOM 6698 O O . VAL B 1 278 ? 2.832 -40.25 -23.703 1 91.31 278 VAL B O 1
ATOM 6701 N N . GLY B 1 279 ? 4.105 -41.375 -25.109 1 91.38 279 GLY B N 1
ATOM 6702 C CA . GLY B 1 279 ? 5.082 -40.312 -25.188 1 91.38 279 GLY B CA 1
ATOM 6703 C C . GLY B 1 279 ? 4.5 -39 -25.703 1 91.38 279 GLY B C 1
ATOM 6704 O O . GLY B 1 279 ? 4.75 -37.938 -25.125 1 91.38 279 GLY B O 1
ATOM 6705 N N . PHE B 1 280 ? 3.729 -39.062 -26.75 1 92.56 280 PHE B N 1
ATOM 6706 C CA . PHE B 1 280 ? 3.109 -37.875 -27.328 1 92.56 280 PHE B CA 1
ATOM 6707 C C . PHE B 1 280 ? 2.207 -37.188 -26.328 1 92.56 280 PHE B C 1
ATOM 6709 O O . PHE B 1 280 ? 2.221 -35.969 -26.219 1 92.56 280 PHE B O 1
ATOM 6716 N N . SER B 1 281 ? 1.432 -37.969 -25.609 1 90.06 281 SER B N 1
ATOM 6717 C CA . SER B 1 281 ? 0.506 -37.406 -24.641 1 90.06 281 SER B CA 1
ATOM 6718 C C . SER B 1 281 ? 1.252 -36.625 -23.547 1 90.06 281 SER B C 1
ATOM 6720 O O . SER B 1 281 ? 0.849 -35.531 -23.156 1 90.06 281 SER B O 1
ATOM 6722 N N . MET B 1 282 ? 2.311 -37.125 -23.078 1 90.44 282 MET B N 1
ATOM 6723 C CA . MET B 1 282 ? 3.076 -36.5 -22.016 1 90.44 282 MET B CA 1
ATOM 6724 C C . MET B 1 282 ? 3.828 -35.281 -22.516 1 90.44 282 MET B C 1
ATOM 6726 O O . MET B 1 282 ? 3.846 -34.219 -21.859 1 90.44 282 MET B O 1
ATOM 6730 N N . TYR B 1 283 ? 4.461 -35.406 -23.688 1 92.88 283 TYR B N 1
ATOM 6731 C CA . TYR B 1 283 ? 5.203 -34.281 -24.25 1 92.88 283 TYR B CA 1
ATOM 6732 C C . TYR B 1 283 ? 4.262 -33.156 -24.641 1 92.88 283 TYR B C 1
ATOM 6734 O O . TYR B 1 283 ? 4.613 -31.969 -24.5 1 92.88 283 TYR B O 1
ATOM 6742 N N . LEU B 1 284 ? 3.137 -33.531 -25.094 1 89.56 284 LEU B N 1
ATOM 6743 C CA . LEU B 1 284 ? 2.162 -32.5 -25.453 1 89.56 284 LEU B CA 1
ATOM 6744 C C . LEU B 1 284 ? 1.753 -31.703 -24.219 1 89.56 284 LEU B C 1
ATOM 6746 O O . LEU B 1 284 ? 1.586 -30.484 -24.281 1 89.56 284 LEU B O 1
ATOM 6750 N N . SER B 1 285 ? 1.555 -32.406 -23.125 1 87.25 285 SER B N 1
ATOM 6751 C CA . SER B 1 285 ? 1.225 -31.75 -21.875 1 87.25 285 SER B CA 1
ATOM 6752 C C . SER B 1 285 ? 2.328 -30.781 -21.453 1 87.25 285 SER B C 1
ATOM 6754 O O . SER B 1 285 ? 2.047 -29.688 -20.969 1 87.25 285 SER B O 1
ATOM 6756 N N . MET B 1 286 ? 3.535 -31.156 -21.625 1 88.94 286 MET B N 1
ATOM 6757 C CA . MET B 1 286 ? 4.688 -30.312 -21.328 1 88.94 286 MET B CA 1
ATOM 6758 C C . MET B 1 286 ? 4.746 -29.109 -22.266 1 88.94 286 MET B C 1
ATOM 6760 O O . MET B 1 286 ? 5.184 -28.031 -21.875 1 88.94 286 MET B O 1
ATOM 6764 N N . PHE B 1 287 ? 4.324 -29.328 -23.438 1 87.31 287 PHE B N 1
ATOM 6765 C CA . PHE B 1 287 ? 4.398 -28.328 -24.5 1 87.31 287 PHE B CA 1
ATOM 6766 C C . PHE B 1 287 ? 3.445 -27.172 -24.219 1 87.31 287 PHE B C 1
ATOM 6768 O O . PHE B 1 287 ? 3.721 -26.031 -24.594 1 87.31 287 PHE B O 1
ATOM 6775 N N . TYR B 1 288 ? 2.406 -27.422 -23.562 1 87.06 288 TYR B N 1
ATOM 6776 C CA . TYR B 1 288 ? 1.388 -26.406 -23.312 1 87.06 288 TYR B CA 1
ATOM 6777 C C . TYR B 1 288 ? 1.809 -25.484 -22.172 1 87.06 288 TYR B C 1
ATOM 6779 O O . TYR B 1 288 ? 1.33 -24.344 -22.078 1 87.06 288 TYR B O 1
ATOM 6787 N N . GLY B 1 289 ? 2.707 -25.891 -21.328 1 86.31 289 GLY B N 1
ATOM 6788 C CA . GLY B 1 289 ? 3.162 -25.109 -20.203 1 86.31 289 GLY B CA 1
ATOM 6789 C C . GLY B 1 289 ? 3.676 -23.734 -20.594 1 86.31 289 GLY B C 1
ATOM 6790 O O . GLY B 1 289 ? 3.107 -22.719 -20.203 1 86.31 289 GLY B O 1
ATOM 6791 N N . PRO B 1 290 ? 4.672 -23.688 -21.453 1 86.12 290 PRO B N 1
ATOM 6792 C CA . PRO B 1 290 ? 5.234 -22.406 -21.922 1 86.12 290 PRO B CA 1
ATOM 6793 C C . PRO B 1 290 ? 4.188 -21.5 -22.562 1 86.12 290 PRO B C 1
ATOM 6795 O O . PRO B 1 290 ? 4.254 -20.281 -22.406 1 86.12 290 PRO B O 1
ATOM 6798 N N . ILE B 1 291 ? 3.252 -22.047 -23.156 1 82.25 291 ILE B N 1
ATOM 6799 C CA . ILE B 1 291 ? 2.238 -21.266 -23.859 1 82.25 291 ILE B CA 1
ATOM 6800 C C . ILE B 1 291 ? 1.302 -20.625 -22.844 1 82.25 291 ILE B C 1
ATOM 6802 O O . ILE B 1 291 ? 0.974 -19.438 -22.953 1 82.25 291 ILE B O 1
ATOM 6806 N N . LYS B 1 292 ? 0.981 -21.422 -21.812 1 80.44 292 LYS B N 1
ATOM 6807 C CA . LYS B 1 292 ? 0.083 -20.922 -20.781 1 80.44 292 LYS B CA 1
ATOM 6808 C C . LYS B 1 292 ? 0.757 -19.844 -19.938 1 80.44 292 LYS B C 1
ATOM 6810 O O . LYS B 1 292 ? 0.095 -18.922 -19.453 1 80.44 292 LYS B O 1
ATOM 6815 N N . SER B 1 293 ? 2.016 -19.969 -19.812 1 86.19 293 SER B N 1
ATOM 6816 C CA . SER B 1 293 ? 2.73 -19.047 -18.922 1 86.19 293 SER B CA 1
ATOM 6817 C C . SER B 1 293 ? 3.158 -17.797 -19.672 1 86.19 293 SER B C 1
ATOM 6819 O O . SER B 1 293 ? 3.539 -16.797 -19.047 1 86.19 293 SER B O 1
ATOM 6821 N N . PHE B 1 294 ? 3.121 -17.812 -20.953 1 82.69 294 PHE B N 1
ATOM 6822 C CA . PHE B 1 294 ? 3.684 -16.75 -21.766 1 82.69 294 PHE B CA 1
ATOM 6823 C C . PHE B 1 294 ? 3.021 -15.414 -21.469 1 82.69 294 PHE B C 1
ATOM 6825 O O . PHE B 1 294 ? 3.703 -14.398 -21.281 1 82.69 294 PHE B O 1
ATOM 6832 N N . SER B 1 295 ? 1.727 -15.398 -21.406 1 76.06 295 SER B N 1
ATOM 6833 C CA . SER B 1 295 ? 1.005 -14.156 -21.172 1 76.06 295 SER B CA 1
ATOM 6834 C C . SER B 1 295 ? 1.348 -13.562 -19.812 1 76.06 295 SER B C 1
ATOM 6836 O O . SER B 1 295 ? 1.541 -12.352 -19.688 1 76.06 295 SER B O 1
ATOM 6838 N N . ARG B 1 296 ? 1.429 -14.445 -18.875 1 79.25 296 ARG B N 1
ATOM 6839 C CA . ARG B 1 296 ? 1.782 -14 -17.531 1 79.25 296 ARG B CA 1
ATOM 6840 C C . ARG B 1 296 ? 3.201 -13.445 -17.484 1 79.25 296 ARG B C 1
ATOM 6842 O O . ARG B 1 296 ? 3.449 -12.406 -16.875 1 79.25 296 ARG B O 1
ATOM 6849 N N . LEU B 1 297 ? 4.07 -14.062 -18.141 1 85.88 297 LEU B N 1
ATOM 6850 C CA . LEU B 1 297 ? 5.465 -13.641 -18.172 1 85.88 297 LEU B CA 1
ATOM 6851 C C . LEU B 1 297 ? 5.605 -12.289 -18.875 1 85.88 297 LEU B C 1
ATOM 6853 O O . LEU B 1 297 ? 6.383 -11.438 -18.438 1 85.88 297 LEU B O 1
ATOM 6857 N N . MET B 1 298 ? 4.855 -12.141 -19.891 1 83.88 298 MET B N 1
ATOM 6858 C CA . MET B 1 298 ? 4.891 -10.875 -20.609 1 83.88 298 MET B CA 1
ATOM 6859 C C . MET B 1 298 ? 4.352 -9.734 -19.75 1 83.88 298 MET B C 1
ATOM 6861 O O . MET B 1 298 ? 4.895 -8.625 -19.766 1 83.88 298 MET B O 1
ATOM 6865 N N . GLU B 1 299 ? 3.371 -10.031 -19.062 1 79.62 299 GLU B N 1
ATOM 6866 C CA . GLU B 1 299 ? 2.801 -9.039 -18.156 1 79.62 299 GLU B CA 1
ATOM 6867 C C . GLU B 1 299 ? 3.779 -8.68 -17.047 1 79.62 299 GLU B C 1
ATOM 6869 O O . GLU B 1 299 ? 4 -7.5 -16.766 1 79.62 299 GLU B O 1
ATOM 6874 N N . MET B 1 300 ? 4.328 -9.672 -16.453 1 87.62 300 MET B N 1
ATOM 6875 C CA . MET B 1 300 ? 5.316 -9.453 -15.406 1 87.62 300 MET B CA 1
ATOM 6876 C C . MET B 1 300 ? 6.516 -8.672 -15.938 1 87.62 300 MET B C 1
ATOM 6878 O O . MET B 1 300 ? 7.023 -7.773 -15.266 1 87.62 300 MET B O 1
ATOM 6882 N N . ALA B 1 301 ? 6.926 -9.016 -17.109 1 90.19 301 ALA B N 1
ATOM 6883 C CA . ALA B 1 301 ? 8.047 -8.32 -17.734 1 90.19 301 ALA B CA 1
ATOM 6884 C C . ALA B 1 301 ? 7.711 -6.848 -17.969 1 90.19 301 ALA B C 1
ATOM 6886 O O . ALA B 1 301 ? 8.547 -5.969 -17.75 1 90.19 301 ALA B O 1
ATOM 6887 N N . GLY B 1 302 ? 6.547 -6.621 -18.469 1 86.56 302 GLY B N 1
ATOM 6888 C CA . GLY B 1 302 ? 6.121 -5.246 -18.672 1 86.56 302 GLY B CA 1
ATOM 6889 C C . GLY B 1 302 ? 6.156 -4.406 -17.422 1 86.56 302 GLY B C 1
ATOM 6890 O O . GLY B 1 302 ? 6.68 -3.291 -17.422 1 86.56 302 GLY B O 1
ATOM 6891 N N . ASN B 1 303 ? 5.707 -4.945 -16.344 1 86.94 303 ASN B N 1
ATOM 6892 C CA . ASN B 1 303 ? 5.691 -4.25 -15.062 1 86.94 303 ASN B CA 1
ATOM 6893 C C . ASN B 1 303 ? 7.102 -4.016 -14.531 1 86.94 303 ASN B C 1
ATOM 6895 O O . ASN B 1 303 ? 7.41 -2.932 -14.031 1 86.94 303 ASN B O 1
ATOM 6899 N N . ALA B 1 304 ? 7.875 -5.09 -14.617 1 91.19 304 ALA B N 1
ATOM 6900 C CA . ALA B 1 304 ? 9.25 -4.996 -14.133 1 91.19 304 ALA B CA 1
ATOM 6901 C C . ALA B 1 304 ? 10.031 -3.941 -14.914 1 91.19 304 ALA B C 1
ATOM 6903 O O . ALA B 1 304 ? 10.758 -3.135 -14.328 1 91.19 304 ALA B O 1
ATOM 6904 N N . VAL B 1 305 ? 9.836 -3.906 -16.234 1 92.62 305 VAL B N 1
ATOM 6905 C CA . VAL B 1 305 ? 10.539 -2.949 -17.078 1 92.62 305 VAL B CA 1
ATOM 6906 C C . VAL B 1 305 ? 10.055 -1.533 -16.781 1 92.62 305 VAL B C 1
ATOM 6908 O O . VAL B 1 305 ? 10.852 -0.592 -16.75 1 92.62 305 VAL B O 1
ATOM 6911 N N . ALA B 1 306 ? 8.797 -1.381 -16.562 1 89.62 306 ALA B N 1
ATOM 6912 C CA . ALA B 1 306 ? 8.258 -0.071 -16.219 1 89.62 306 ALA B CA 1
ATOM 6913 C C . ALA B 1 306 ? 8.859 0.436 -14.906 1 89.62 306 ALA B C 1
ATOM 6915 O O . ALA B 1 306 ? 9.211 1.612 -14.789 1 89.62 306 ALA B O 1
ATOM 6916 N N . GLY B 1 307 ? 8.914 -0.439 -13.945 1 91.69 307 GLY B N 1
ATOM 6917 C CA . GLY B 1 307 ? 9.547 -0.072 -12.688 1 91.69 307 GLY B CA 1
ATOM 6918 C C . GLY B 1 307 ? 11.008 0.315 -12.844 1 91.69 307 GLY B C 1
ATOM 6919 O O . GLY B 1 307 ? 11.453 1.308 -12.266 1 91.69 307 GLY B O 1
ATOM 6920 N N . CYS B 1 308 ? 11.703 -0.438 -13.617 1 94.12 308 CYS B N 1
ATOM 6921 C CA . CYS B 1 308 ? 13.109 -0.14 -13.867 1 94.12 308 CYS B CA 1
ATOM 6922 C C . CYS B 1 308 ? 13.266 1.185 -14.602 1 94.12 308 CYS B C 1
ATOM 6924 O O . CYS B 1 308 ? 14.211 1.935 -14.344 1 94.12 308 CYS B O 1
ATOM 6926 N N . LYS B 1 309 ? 12.367 1.438 -15.492 1 93.25 309 LYS B N 1
ATOM 6927 C CA . LYS B 1 309 ? 12.406 2.695 -16.234 1 93.25 309 LYS B CA 1
ATOM 6928 C C . LYS B 1 309 ? 12.266 3.891 -15.289 1 93.25 309 LYS B C 1
ATOM 6930 O O . LYS B 1 309 ? 12.938 4.91 -15.469 1 93.25 309 LYS B O 1
ATOM 6935 N N . ARG B 1 310 ? 11.391 3.748 -14.297 1 92.31 310 ARG B N 1
ATOM 6936 C CA . ARG B 1 310 ? 11.219 4.82 -13.32 1 92.31 310 ARG B CA 1
ATOM 6937 C C . ARG B 1 310 ? 12.5 5.047 -12.523 1 92.31 310 ARG B C 1
ATOM 6939 O O . ARG B 1 310 ? 12.844 6.188 -12.203 1 92.31 310 ARG B O 1
ATOM 6946 N N . VAL B 1 311 ? 13.133 4.004 -12.172 1 94.06 311 VAL B N 1
ATOM 6947 C CA . VAL B 1 311 ? 14.398 4.098 -11.453 1 94.06 311 VAL B CA 1
ATOM 6948 C C . VAL B 1 311 ? 15.43 4.828 -12.32 1 94.06 311 VAL B C 1
ATOM 6950 O O . VAL B 1 311 ? 16.125 5.73 -11.844 1 94.06 311 VAL B O 1
ATOM 6953 N N . PHE B 1 312 ? 15.508 4.48 -13.594 1 94.31 312 PHE B N 1
ATOM 6954 C CA . PHE B 1 312 ? 16.5 5.066 -14.484 1 94.31 312 PHE B CA 1
ATOM 6955 C C . PHE B 1 312 ? 16.156 6.52 -14.797 1 94.31 312 PHE B C 1
ATOM 6957 O O . PHE B 1 312 ? 17.047 7.336 -15.031 1 94.31 312 PHE B O 1
ATOM 6964 N N . GLU B 1 313 ? 14.875 6.859 -14.766 1 93.06 313 GLU B N 1
ATOM 6965 C CA . GLU B 1 313 ? 14.477 8.258 -14.938 1 93.06 313 GLU B CA 1
ATOM 6966 C C . GLU B 1 313 ? 15.086 9.141 -13.852 1 93.06 313 GLU B C 1
ATOM 6968 O O . GLU B 1 313 ? 15.547 10.25 -14.133 1 93.06 313 GLU B O 1
ATOM 6973 N N . VAL B 1 314 ? 15.078 8.578 -12.68 1 92.88 314 VAL B N 1
ATOM 6974 C CA . VAL B 1 314 ? 15.68 9.32 -11.578 1 92.88 314 VAL B CA 1
ATOM 6975 C C . VAL B 1 314 ? 17.203 9.352 -11.75 1 92.88 314 VAL B C 1
ATOM 6977 O O . VAL B 1 314 ? 17.828 10.398 -11.562 1 92.88 314 VAL B O 1
ATOM 6980 N N . MET B 1 315 ? 17.781 8.266 -12.102 1 93.62 315 MET B N 1
ATOM 6981 C CA . MET B 1 315 ? 19.234 8.156 -12.266 1 93.62 315 MET B CA 1
ATOM 6982 C C . MET B 1 315 ? 19.719 9.086 -13.367 1 93.62 315 MET B C 1
ATOM 6984 O O . MET B 1 315 ? 20.844 9.602 -13.297 1 93.62 315 MET B O 1
ATOM 6988 N N . ASP B 1 316 ? 18.844 9.32 -14.328 1 93.12 316 ASP B N 1
ATOM 6989 C CA . ASP B 1 316 ? 19.25 10.117 -15.484 1 93.12 316 ASP B CA 1
ATOM 6990 C C . ASP B 1 316 ? 18.906 11.586 -15.289 1 93.12 316 ASP B C 1
ATOM 6992 O O . ASP B 1 316 ? 19.312 12.438 -16.078 1 93.12 316 ASP B O 1
ATOM 6996 N N . GLU B 1 317 ? 18.156 11.867 -14.25 1 91.06 317 GLU B N 1
ATOM 6997 C CA . GLU B 1 317 ? 17.797 13.258 -13.977 1 91.06 317 GLU B CA 1
ATOM 6998 C C . GLU B 1 317 ? 19.031 14.086 -13.633 1 91.06 317 GLU B C 1
ATOM 7000 O O . GLU B 1 317 ? 19.938 13.609 -12.938 1 91.06 317 GLU B O 1
ATOM 7005 N N . VAL B 1 318 ? 19.062 15.305 -14.164 1 90.06 318 VAL B N 1
ATOM 7006 C CA . VAL B 1 318 ? 20.172 16.203 -13.883 1 90.06 318 VAL B CA 1
ATOM 7007 C C . VAL B 1 318 ? 19.75 17.219 -12.828 1 90.06 318 VAL B C 1
ATOM 7009 O O . VAL B 1 318 ? 18.688 17.844 -12.938 1 90.06 318 VAL B O 1
ATOM 7012 N N . SER B 1 319 ? 20.562 17.312 -11.82 1 89 319 SER B N 1
ATOM 7013 C CA . SER B 1 319 ? 20.281 18.25 -10.742 1 89 319 SER B CA 1
ATOM 7014 C C . SER B 1 319 ? 20.344 19.703 -11.234 1 89 319 SER B C 1
ATOM 7016 O O . SER B 1 319 ? 21.172 20.031 -12.086 1 89 319 SER B O 1
ATOM 7018 N N . ASP B 1 320 ? 19.484 20.516 -10.711 1 86.56 320 ASP B N 1
ATOM 7019 C CA . ASP B 1 320 ? 19.484 21.938 -11.047 1 86.56 320 ASP B CA 1
ATOM 7020 C C . ASP B 1 320 ? 20.688 22.656 -10.445 1 86.56 320 ASP B C 1
ATOM 7022 O O . ASP B 1 320 ? 21.156 23.656 -10.992 1 86.56 320 ASP B O 1
ATOM 7026 N N . VAL B 1 321 ? 21.125 22.188 -9.336 1 90 321 VAL B N 1
ATOM 7027 C CA . VAL B 1 321 ? 22.297 22.766 -8.672 1 90 321 VAL B CA 1
ATOM 7028 C C . VAL B 1 321 ? 23.469 21.812 -8.812 1 90 321 VAL B C 1
ATOM 7030 O O . VAL B 1 321 ? 23.453 20.688 -8.297 1 90 321 VAL B O 1
ATOM 7033 N N . GLN B 1 322 ? 24.453 22.25 -9.57 1 89.5 322 GLN B N 1
ATOM 7034 C CA . GLN B 1 322 ? 25.625 21.406 -9.812 1 89.5 322 GLN B CA 1
ATOM 7035 C C . GLN B 1 322 ? 26.922 22.156 -9.492 1 89.5 322 GLN B C 1
ATOM 7037 O O . GLN B 1 322 ? 27.031 23.359 -9.758 1 89.5 322 GLN B O 1
ATOM 7042 N N . GLU B 1 323 ? 27.719 21.422 -8.883 1 91.06 323 GLU B N 1
ATOM 7043 C CA . GLU B 1 323 ? 29.047 21.984 -8.648 1 91.06 323 GLU B CA 1
ATOM 7044 C C . GLU B 1 323 ? 29.828 22.094 -9.953 1 91.06 323 GLU B C 1
ATOM 7046 O O . GLU B 1 323 ? 29.75 21.219 -10.812 1 91.06 323 GLU B O 1
ATOM 7051 N N . LYS B 1 324 ? 30.484 23.203 -10.062 1 91.06 324 LYS B N 1
ATOM 7052 C CA . LYS B 1 324 ? 31.406 23.328 -11.188 1 91.06 324 LYS B CA 1
ATOM 7053 C C . LYS B 1 324 ? 32.531 22.297 -11.094 1 91.06 324 LYS B C 1
ATOM 7055 O O . LYS B 1 324 ? 32.875 21.828 -10.008 1 91.06 324 LYS B O 1
ATOM 7060 N N . VAL B 1 325 ? 33.062 21.781 -12.242 1 90.06 325 VAL B N 1
ATOM 7061 C CA . VAL B 1 325 ? 34.094 20.75 -12.32 1 90.06 325 VAL B CA 1
ATOM 7062 C C . VAL B 1 325 ? 35.312 21.172 -11.5 1 90.06 325 VAL B C 1
ATOM 7064 O O . VAL B 1 325 ? 35.938 20.359 -10.82 1 90.06 325 VAL B O 1
ATOM 7067 N N . ASN B 1 326 ? 35.594 22.469 -11.43 1 91.12 326 ASN B N 1
ATOM 7068 C CA . ASN B 1 326 ? 36.75 22.969 -10.695 1 91.12 326 ASN B CA 1
ATOM 7069 C C . ASN B 1 326 ? 36.344 23.828 -9.5 1 91.12 326 ASN B C 1
ATOM 7071 O O . ASN B 1 326 ? 36.969 24.828 -9.203 1 91.12 326 ASN B O 1
ATOM 7075 N N . ALA B 1 327 ? 35.281 23.312 -8.828 1 92.56 327 ALA B N 1
ATOM 7076 C CA . ALA B 1 327 ? 34.844 24.062 -7.66 1 92.56 327 ALA B CA 1
ATOM 7077 C C . ALA B 1 327 ? 35.906 24.031 -6.555 1 92.56 327 ALA B C 1
ATOM 7079 O O . ALA B 1 327 ? 36.531 23 -6.309 1 92.56 327 ALA B O 1
ATOM 7080 N N . LYS B 1 328 ? 36.156 25.141 -5.977 1 94.81 328 LYS B N 1
ATOM 7081 C CA . LYS B 1 328 ? 37.125 25.25 -4.914 1 94.81 328 LYS B CA 1
ATOM 7082 C C . LYS B 1 328 ? 36.5 25.078 -3.539 1 94.81 328 LYS B C 1
ATOM 7084 O O . LYS B 1 328 ? 35.281 25.219 -3.4 1 94.81 328 LYS B O 1
ATOM 7089 N N . LYS B 1 329 ? 37.312 24.688 -2.568 1 95.62 329 LYS B N 1
ATOM 7090 C CA . LYS B 1 329 ? 36.844 24.625 -1.188 1 95.62 329 LYS B CA 1
ATOM 7091 C C . LYS B 1 329 ? 36.781 26.016 -0.556 1 95.62 329 LYS B C 1
ATOM 7093 O O . LYS B 1 329 ? 37.75 26.781 -0.62 1 95.62 329 LYS B O 1
ATOM 7098 N N . LEU B 1 330 ? 35.656 26.359 -0.039 1 95.19 330 LEU B N 1
ATOM 7099 C CA . LEU B 1 330 ? 35.5 27.625 0.653 1 95.19 330 LEU B CA 1
ATOM 7100 C C . LEU B 1 330 ? 36.094 27.578 2.051 1 95.19 330 LEU B C 1
ATOM 7102 O O . LEU B 1 330 ? 35.719 26.75 2.871 1 95.19 330 LEU B O 1
ATOM 7106 N N . PRO B 1 331 ? 37.125 28.359 2.268 1 94.19 331 PRO B N 1
ATOM 7107 C CA . PRO B 1 331 ? 37.656 28.391 3.633 1 94.19 331 PRO B CA 1
ATOM 7108 C C . PRO B 1 331 ? 36.688 29.016 4.625 1 94.19 331 PRO B C 1
ATOM 7110 O O . PRO B 1 331 ? 35.625 29.531 4.23 1 94.19 331 PRO B O 1
ATOM 7113 N N . ARG B 1 332 ? 37 28.859 5.887 1 94.5 332 ARG B N 1
ATOM 7114 C CA . ARG B 1 332 ? 36.188 29.516 6.902 1 94.5 332 ARG B CA 1
ATOM 7115 C C . ARG B 1 332 ? 36.125 31.016 6.66 1 94.5 332 ARG B C 1
ATOM 7117 O O . ARG B 1 332 ? 37.125 31.703 6.664 1 94.5 332 ARG B O 1
ATOM 7124 N N . VAL B 1 333 ? 35 31.531 6.484 1 95.5 333 VAL B N 1
ATOM 7125 C CA . VAL B 1 333 ? 34.812 32.906 6.055 1 95.5 333 VAL B CA 1
ATOM 7126 C C . VAL B 1 333 ? 34.688 33.844 7.273 1 95.5 333 VAL B C 1
ATOM 7128 O O . VAL B 1 333 ? 34.469 33.344 8.391 1 95.5 333 VAL B O 1
ATOM 7131 N N . LYS B 1 334 ? 34.812 35.125 7.023 1 94.5 334 LYS B N 1
ATOM 7132 C CA . LYS B 1 334 ? 34.594 36.125 8.055 1 94.5 334 LYS B CA 1
ATOM 7133 C C . LYS B 1 334 ? 33.125 36.406 8.281 1 94.5 334 LYS B C 1
ATOM 7135 O O . LYS B 1 334 ? 32.719 36.75 9.383 1 94.5 334 LYS B O 1
ATOM 7140 N N . GLY B 1 335 ? 32.344 36.25 7.23 1 95.31 335 GLY B N 1
ATOM 7141 C CA . GLY B 1 335 ? 30.922 36.375 7.406 1 95.31 335 GLY B CA 1
ATOM 7142 C C . GLY B 1 335 ? 30.297 37.469 6.566 1 95.31 335 GLY B C 1
ATOM 7143 O O . GLY B 1 335 ? 29.156 37.844 6.781 1 95.31 335 GLY B O 1
ATOM 7144 N N . GLU B 1 336 ? 31.062 38.031 5.613 1 96.88 336 GLU B N 1
ATOM 7145 C CA . GLU B 1 336 ? 30.5 39 4.695 1 96.88 336 GLU B CA 1
ATOM 7146 C C . GLU B 1 336 ? 29.625 38.344 3.631 1 96.88 336 GLU B C 1
ATOM 7148 O O . GLU B 1 336 ? 30.031 37.344 3.035 1 96.88 336 GLU B O 1
ATOM 7153 N N . VAL B 1 337 ? 28.438 38.812 3.43 1 97.44 337 VAL B N 1
ATOM 7154 C CA . VAL B 1 337 ? 27.531 38.312 2.406 1 97.44 337 VAL B CA 1
ATOM 7155 C C . VAL B 1 337 ? 27.062 39.469 1.513 1 97.44 337 VAL B C 1
ATOM 7157 O O . VAL B 1 337 ? 26.609 40.5 2.008 1 97.44 337 VAL B O 1
ATOM 7160 N N . GLU B 1 338 ? 27.172 39.281 0.247 1 97.62 338 GLU B N 1
ATOM 7161 C CA . GLU B 1 338 ? 26.75 40.312 -0.698 1 97.62 338 GLU B CA 1
ATOM 7162 C C . GLU B 1 338 ? 25.844 39.719 -1.779 1 97.62 338 GLU B C 1
ATOM 7164 O O . GLU B 1 338 ? 26.219 38.75 -2.457 1 97.62 338 GLU B O 1
ATOM 7169 N N . PHE B 1 339 ? 24.656 40.25 -1.85 1 97 339 PHE B N 1
ATOM 7170 C CA . PHE B 1 339 ? 23.734 39.969 -2.939 1 97 339 PHE B CA 1
ATOM 7171 C C . PHE B 1 339 ? 23.875 41 -4.059 1 97 339 PHE B C 1
ATOM 7173 O O . PHE B 1 339 ? 23.703 42.188 -3.832 1 97 339 PHE B O 1
ATOM 7180 N N . LYS B 1 340 ? 24.141 40.5 -5.234 1 97 340 LYS B N 1
ATOM 7181 C CA . LYS B 1 340 ? 24.344 41.375 -6.371 1 97 340 LYS B CA 1
ATOM 7182 C C . LYS B 1 340 ? 23.328 41.094 -7.477 1 97 340 LYS B C 1
ATOM 7184 O O . LYS B 1 340 ? 23.531 40.219 -8.305 1 97 340 LYS B O 1
ATOM 7189 N N . GLY B 1 341 ? 22.328 41.938 -7.578 1 95.75 341 GLY B N 1
ATOM 7190 C CA . GLY B 1 341 ? 21.359 41.875 -8.664 1 95.75 341 GLY B CA 1
ATOM 7191 C C . GLY B 1 341 ? 20.641 40.531 -8.742 1 95.75 341 GLY B C 1
ATOM 7192 O O . GLY B 1 341 ? 20.516 39.969 -9.828 1 95.75 341 GLY B O 1
ATOM 7193 N N . ILE B 1 342 ? 20.297 40.062 -7.66 1 95 342 ILE B N 1
ATOM 7194 C CA . ILE B 1 342 ? 19.734 38.719 -7.602 1 95 342 ILE B CA 1
ATOM 7195 C C . ILE B 1 342 ? 18.281 38.75 -8.086 1 95 342 ILE B C 1
ATOM 7197 O O . ILE B 1 342 ? 17.484 39.562 -7.621 1 95 342 ILE B O 1
ATOM 7201 N N . SER B 1 343 ? 17.938 37.906 -9.047 1 95.06 343 SER B N 1
ATOM 7202 C CA . SER B 1 343 ? 16.562 37.656 -9.5 1 95.06 343 SER B CA 1
ATOM 7203 C C . SER B 1 343 ? 16.266 36.156 -9.5 1 95.06 343 SER B C 1
ATOM 7205 O O . SER B 1 343 ? 17.094 35.344 -9.906 1 95.06 343 SER B O 1
ATOM 7207 N N . PHE B 1 344 ? 15.164 35.844 -8.969 1 93.62 344 PHE B N 1
ATOM 7208 C CA . PHE B 1 344 ? 14.852 34.406 -8.82 1 93.62 344 PHE B CA 1
ATOM 7209 C C . PHE B 1 344 ? 13.352 34.188 -8.953 1 93.62 344 PHE B C 1
ATOM 7211 O O . PHE B 1 344 ? 12.547 35 -8.516 1 93.62 344 PHE B O 1
ATOM 7218 N N . SER B 1 345 ? 13.016 33.156 -9.656 1 90.62 345 SER B N 1
ATOM 7219 C CA . SER B 1 345 ? 11.648 32.656 -9.766 1 90.62 345 SER B CA 1
ATOM 7220 C C . SER B 1 345 ? 11.617 31.125 -9.625 1 90.62 345 SER B C 1
ATOM 7222 O O . SER B 1 345 ? 12.484 30.422 -10.148 1 90.62 345 SER B O 1
ATOM 7224 N N . TYR B 1 346 ? 10.656 30.656 -8.742 1 83.12 346 TYR B N 1
ATOM 7225 C CA . TYR B 1 346 ? 10.516 29.219 -8.602 1 83.12 346 TYR B CA 1
ATOM 7226 C C . TYR B 1 346 ? 9.992 28.594 -9.891 1 83.12 346 TYR B C 1
ATOM 7228 O O . TYR B 1 346 ? 10.445 27.516 -10.297 1 83.12 346 TYR B O 1
ATOM 7236 N N . ASN B 1 347 ? 8.859 29.344 -10.32 1 77.81 347 ASN B N 1
ATOM 7237 C CA . ASN B 1 347 ? 8.312 28.984 -11.617 1 77.81 347 ASN B CA 1
ATOM 7238 C C . ASN B 1 347 ? 8.461 30.125 -12.625 1 77.81 347 ASN B C 1
ATOM 7240 O O . ASN B 1 347 ? 8.609 31.297 -12.234 1 77.81 347 ASN B O 1
ATOM 7244 N N . ASP B 1 348 ? 8.773 29.844 -13.727 1 71.5 348 ASP B N 1
ATOM 7245 C CA . ASP B 1 348 ? 9.109 30.828 -14.758 1 71.5 348 ASP B CA 1
ATOM 7246 C C . ASP B 1 348 ? 8.039 31.906 -14.852 1 71.5 348 ASP B C 1
ATOM 7248 O O . ASP B 1 348 ? 8.258 32.969 -15.461 1 71.5 348 ASP B O 1
ATOM 7252 N N . GLU B 1 349 ? 7.055 31.828 -14.133 1 67.38 349 GLU B N 1
ATOM 7253 C CA . GLU B 1 349 ? 5.953 32.75 -14.367 1 67.38 349 GLU B CA 1
ATOM 7254 C C . GLU B 1 349 ? 5.969 33.906 -13.359 1 67.38 349 GLU B C 1
ATOM 7256 O O . GLU B 1 349 ? 5.75 35.062 -13.719 1 67.38 349 GLU B O 1
ATOM 7261 N N . ILE B 1 350 ? 6.293 33.625 -12.117 1 76.31 350 ILE B N 1
ATOM 7262 C CA . ILE B 1 350 ? 6.199 34.656 -11.086 1 76.31 350 ILE B CA 1
ATOM 7263 C C . ILE B 1 350 ? 7.578 34.875 -10.469 1 76.31 350 ILE B C 1
ATOM 7265 O O . ILE B 1 350 ? 8.156 34 -9.859 1 76.31 350 ILE B O 1
ATOM 7269 N N . LYS B 1 351 ? 8.078 36.125 -10.734 1 85.31 351 LYS B N 1
ATOM 7270 C CA . LYS B 1 351 ? 9.344 36.5 -10.117 1 85.31 351 LYS B CA 1
ATOM 7271 C C . LYS B 1 351 ? 9.172 36.781 -8.633 1 85.31 351 LYS B C 1
ATOM 7273 O O . LYS B 1 351 ? 8.438 37.688 -8.258 1 85.31 351 LYS B O 1
ATOM 7278 N N . VAL B 1 352 ? 9.812 36.062 -7.809 1 88.06 352 VAL B N 1
ATOM 7279 C CA . VAL B 1 352 ? 9.734 36.219 -6.363 1 88.06 352 VAL B CA 1
ATOM 7280 C C . VAL B 1 352 ? 10.711 37.281 -5.906 1 88.06 352 VAL B C 1
ATOM 7282 O O . VAL B 1 352 ? 10.398 38.094 -5.016 1 88.06 352 VAL B O 1
ATOM 7285 N N . LEU B 1 353 ? 11.906 37.312 -6.516 1 92.94 353 LEU B N 1
ATOM 7286 C CA . LEU B 1 353 ? 12.922 38.344 -6.258 1 92.94 353 LEU B CA 1
ATOM 7287 C C . LEU B 1 353 ? 13.391 38.969 -7.559 1 92.94 353 LEU B C 1
ATOM 7289 O O . LEU B 1 353 ? 13.586 38.281 -8.562 1 92.94 353 LEU B O 1
ATOM 7293 N N . LYS B 1 354 ? 13.477 40.312 -7.531 1 94.19 354 LYS B N 1
ATOM 7294 C CA . LYS B 1 354 ? 13.93 41.062 -8.703 1 94.19 354 LYS B CA 1
ATOM 7295 C C . LYS B 1 354 ? 15.031 42.062 -8.344 1 94.19 354 LYS B C 1
ATOM 7297 O O . LYS B 1 354 ? 14.789 43.031 -7.633 1 94.19 354 LYS B O 1
ATOM 7302 N N . ASN B 1 355 ? 16.125 41.844 -8.867 1 93.81 355 ASN B N 1
ATOM 7303 C CA . ASN B 1 355 ? 17.281 42.75 -8.781 1 93.81 355 ASN B CA 1
ATOM 7304 C C . ASN B 1 355 ? 17.562 43.156 -7.34 1 93.81 355 ASN B C 1
ATOM 7306 O O . ASN B 1 355 ? 17.656 44.344 -7.031 1 93.81 355 ASN B O 1
ATOM 7310 N N . ILE B 1 356 ? 17.688 42.219 -6.496 1 95 356 ILE B N 1
ATOM 7311 C CA . ILE B 1 356 ? 17.969 42.438 -5.082 1 95 356 ILE B CA 1
ATOM 7312 C C . ILE B 1 356 ? 19.453 42.75 -4.887 1 95 356 ILE B C 1
ATOM 7314 O O . ILE B 1 356 ? 20.312 41.969 -5.293 1 95 356 ILE B O 1
ATOM 7318 N N . ASN B 1 357 ? 19.75 43.875 -4.344 1 96.06 357 ASN B N 1
ATOM 7319 C CA . ASN B 1 357 ? 21.094 44.281 -3.955 1 96.06 357 ASN B CA 1
ATOM 7320 C C . ASN B 1 357 ? 21.188 44.562 -2.455 1 96.06 357 ASN B C 1
ATOM 7322 O O . ASN B 1 357 ? 20.484 45.406 -1.924 1 96.06 357 ASN B O 1
ATOM 7326 N N . LEU B 1 358 ? 22.047 43.781 -1.789 1 95.75 358 LEU B N 1
ATOM 7327 C CA . LEU B 1 358 ? 22.172 43.906 -0.341 1 95.75 358 LEU B CA 1
ATOM 7328 C C . LEU B 1 358 ? 23.562 43.469 0.122 1 95.75 358 LEU B C 1
ATOM 7330 O O . LEU B 1 358 ? 24.078 42.438 -0.358 1 95.75 358 LEU B O 1
ATOM 7334 N N . LYS B 1 359 ? 24.125 44.219 0.974 1 96.12 359 LYS B N 1
ATOM 7335 C CA . LYS B 1 359 ? 25.406 43.844 1.571 1 96.12 359 LYS B CA 1
ATOM 7336 C C . LYS B 1 359 ? 25.281 43.688 3.084 1 96.12 359 LYS B C 1
ATOM 7338 O O . LYS B 1 359 ? 24.734 44.562 3.762 1 96.12 359 LYS B O 1
ATOM 7343 N N . VAL B 1 360 ? 25.734 42.625 3.568 1 96.31 360 VAL B N 1
ATOM 7344 C CA . VAL B 1 360 ? 25.75 42.312 5 1 96.31 360 VAL B CA 1
ATOM 7345 C C . VAL B 1 360 ? 27.203 42.219 5.488 1 96.31 360 VAL B C 1
ATOM 7347 O O . VAL B 1 360 ? 27.984 41.406 4.984 1 96.31 360 VAL B O 1
ATOM 7350 N N . ASN B 1 361 ? 27.5 43 6.453 1 95.62 361 ASN B N 1
ATOM 7351 C CA . ASN B 1 361 ? 28.859 43.031 6.984 1 95.62 361 ASN B CA 1
ATOM 7352 C C . ASN B 1 361 ? 29.078 41.906 8.008 1 95.62 361 ASN B C 1
ATOM 7354 O O . ASN B 1 361 ? 28.125 41.406 8.578 1 95.62 361 ASN B O 1
ATOM 7358 N N . PRO B 1 362 ? 30.391 41.531 8.18 1 95.81 362 PRO B N 1
ATOM 7359 C CA . PRO B 1 362 ? 30.672 40.5 9.18 1 95.81 362 PRO B CA 1
ATOM 7360 C C . PRO B 1 362 ? 30.188 40.875 10.578 1 95.81 362 PRO B C 1
ATOM 7362 O O . PRO B 1 362 ? 30.438 42 11.031 1 95.81 362 PRO B O 1
ATOM 7365 N N . GLY B 1 363 ? 29.453 39.969 11.219 1 92.69 363 GLY B N 1
ATOM 7366 C CA . GLY B 1 363 ? 28.984 40.188 12.578 1 92.69 363 GLY B CA 1
ATOM 7367 C C . GLY B 1 363 ? 27.688 40.969 12.656 1 92.69 363 GLY B C 1
ATOM 7368 O O . GLY B 1 363 ? 27.125 41.156 13.734 1 92.69 363 GLY B O 1
ATOM 7369 N N . GLU B 1 364 ? 27.203 41.406 11.523 1 93.75 364 GLU B N 1
ATOM 7370 C CA . GLU B 1 364 ? 25.984 42.219 11.445 1 93.75 364 GLU B CA 1
ATOM 7371 C C . GLU B 1 364 ? 24.734 41.344 11.523 1 93.75 364 GLU B C 1
ATOM 7373 O O . GLU B 1 364 ? 24.703 40.25 10.961 1 93.75 364 GLU B O 1
ATOM 7378 N N . THR B 1 365 ? 23.781 41.812 12.266 1 93.31 365 THR B N 1
ATOM 7379 C CA . THR B 1 365 ? 22.484 41.156 12.289 1 93.31 365 THR B CA 1
ATOM 7380 C C . THR B 1 365 ? 21.5 41.875 11.383 1 93.31 365 THR B C 1
ATOM 7382 O O . THR B 1 365 ? 21.141 43.031 11.648 1 93.31 365 THR B O 1
ATOM 7385 N N . VAL B 1 366 ? 21.047 41.188 10.359 1 94.12 366 VAL B N 1
ATOM 7386 C CA . VAL B 1 366 ? 20.125 41.75 9.391 1 94.12 366 VAL B CA 1
ATOM 7387 C C . VAL B 1 366 ? 18.781 41 9.438 1 94.12 366 VAL B C 1
ATOM 7389 O O . VAL B 1 366 ? 18.734 39.781 9.352 1 94.12 366 VAL B O 1
ATOM 7392 N N . ALA B 1 367 ? 17.703 41.75 9.578 1 93.19 367 ALA B N 1
ATOM 7393 C CA . ALA B 1 367 ? 16.359 41.156 9.648 1 93.19 367 ALA B CA 1
ATOM 7394 C C . ALA B 1 367 ? 15.562 41.469 8.383 1 93.19 367 ALA B C 1
ATOM 7396 O O . ALA B 1 367 ? 15.578 42.594 7.891 1 93.19 367 ALA B O 1
ATOM 7397 N N . PHE B 1 368 ? 14.961 40.469 7.875 1 92.31 368 PHE B N 1
ATOM 7398 C CA . PHE B 1 368 ? 14.062 40.625 6.742 1 92.31 368 PHE B CA 1
ATOM 7399 C C . PHE B 1 368 ? 12.609 40.594 7.199 1 92.31 368 PHE B C 1
ATOM 7401 O O . PHE B 1 368 ? 12.195 39.688 7.914 1 92.31 368 PHE B O 1
ATOM 7408 N N . VAL B 1 369 ? 11.852 41.625 6.809 1 88.69 369 VAL B N 1
ATOM 7409 C CA . VAL B 1 369 ? 10.445 41.719 7.184 1 88.69 369 VAL B CA 1
ATOM 7410 C C . VAL B 1 369 ? 9.594 41.969 5.945 1 88.69 369 VAL B C 1
ATOM 7412 O O . VAL B 1 369 ? 10.078 42.531 4.957 1 88.69 369 VAL B O 1
ATOM 7415 N N . GLY B 1 370 ? 8.438 41.5 6.012 1 83.06 370 GLY B N 1
ATOM 7416 C CA . GLY B 1 370 ? 7.496 41.688 4.922 1 83.06 370 GLY B CA 1
ATOM 7417 C C . GLY B 1 370 ? 6.301 40.75 5.012 1 83.06 370 GLY B C 1
ATOM 7418 O O . GLY B 1 370 ? 6.215 39.938 5.93 1 83.06 370 GLY B O 1
ATOM 7419 N N . ALA B 1 371 ? 5.48 40.906 4.082 1 74.06 371 ALA B N 1
ATOM 7420 C CA . ALA B 1 371 ? 4.277 40.094 4.055 1 74.06 371 ALA B CA 1
ATOM 7421 C C . ALA B 1 371 ? 4.621 38.625 3.758 1 74.06 371 ALA B C 1
ATOM 7423 O O . ALA B 1 371 ? 5.723 38.344 3.283 1 74.06 371 ALA B O 1
ATOM 7424 N N . THR B 1 372 ? 3.775 37.75 4.141 1 71.69 372 THR B N 1
ATOM 7425 C CA . THR B 1 372 ? 3.961 36.344 3.834 1 71.69 372 THR B CA 1
ATOM 7426 C C . THR B 1 372 ? 4.047 36.125 2.326 1 71.69 372 THR B C 1
ATOM 7428 O O . THR B 1 372 ? 3.254 36.688 1.566 1 71.69 372 THR B O 1
ATOM 7431 N N . GLY B 1 373 ? 5.059 35.406 1.888 1 73.88 373 GLY B N 1
ATOM 7432 C CA . GLY B 1 373 ? 5.184 35.062 0.48 1 73.88 373 GLY B CA 1
ATOM 7433 C C . GLY B 1 373 ? 5.988 36.094 -0.315 1 73.88 373 GLY B C 1
ATOM 7434 O O . GLY B 1 373 ? 6.207 35.906 -1.515 1 73.88 373 GLY B O 1
ATOM 7435 N N . VAL B 1 374 ? 6.453 37.062 0.364 1 78.81 374 VAL B N 1
ATOM 7436 C CA . VAL B 1 374 ? 7.121 38.156 -0.353 1 78.81 374 VAL B CA 1
ATOM 7437 C C . VAL B 1 374 ? 8.516 37.719 -0.79 1 78.81 374 VAL B C 1
ATOM 7439 O O . VAL B 1 374 ? 9.094 38.281 -1.71 1 78.81 374 VAL B O 1
ATOM 7442 N N . GLY B 1 375 ? 9.062 36.625 -0.197 1 84.69 375 GLY B N 1
ATOM 7443 C CA . GLY B 1 375 ? 10.344 36.125 -0.652 1 84.69 375 GLY B CA 1
ATOM 7444 C C . GLY B 1 375 ? 11.375 36.031 0.454 1 84.69 375 GLY B C 1
ATOM 7445 O O . GLY B 1 375 ? 12.562 35.781 0.189 1 84.69 375 GLY B O 1
ATOM 7446 N N . LYS B 1 376 ? 11.07 36.25 1.626 1 86.5 376 LYS B N 1
ATOM 7447 C CA . LYS B 1 376 ? 11.992 36.219 2.754 1 86.5 376 LYS B CA 1
ATOM 7448 C C . LYS B 1 376 ? 12.711 34.875 2.828 1 86.5 376 LYS B C 1
ATOM 7450 O O . LYS B 1 376 ? 13.938 34.812 2.885 1 86.5 376 LYS B O 1
ATOM 7455 N N . THR B 1 377 ? 11.969 33.781 2.717 1 86.12 377 THR B N 1
ATOM 7456 C CA . THR B 1 377 ? 12.516 32.438 2.807 1 86.12 377 THR B CA 1
ATOM 7457 C C . THR B 1 377 ? 13.344 32.094 1.572 1 86.12 377 THR B C 1
ATOM 7459 O O . THR B 1 377 ? 14.305 31.328 1.652 1 86.12 377 THR B O 1
ATOM 7462 N N . THR B 1 378 ? 13.008 32.719 0.473 1 90.31 378 THR B N 1
ATOM 7463 C CA . THR B 1 378 ? 13.742 32.531 -0.77 1 90.31 378 THR B CA 1
ATOM 7464 C C . THR B 1 378 ? 15.18 33 -0.629 1 90.31 378 THR B C 1
ATOM 7466 O O . THR B 1 378 ? 16.109 32.375 -1.13 1 90.31 378 THR B O 1
ATOM 7469 N N . ILE B 1 379 ? 15.305 34.062 0.077 1 91.44 379 ILE B N 1
ATOM 7470 C CA . ILE B 1 379 ? 16.641 34.594 0.287 1 91.44 379 ILE B CA 1
ATOM 7471 C C . ILE B 1 379 ? 17.484 33.594 1.062 1 91.44 379 ILE B C 1
ATOM 7473 O O . ILE B 1 379 ? 18.641 33.344 0.694 1 91.44 379 ILE B O 1
ATOM 7477 N N . ALA B 1 380 ? 16.953 33.031 2.092 1 90.56 380 ALA B N 1
ATOM 7478 C CA . ALA B 1 380 ? 17.656 32.031 2.885 1 90.56 380 ALA B CA 1
ATOM 7479 C C . ALA B 1 380 ? 17.984 30.812 2.043 1 90.56 380 ALA B C 1
ATOM 7481 O O . ALA B 1 380 ? 19.062 30.234 2.172 1 90.56 380 ALA B O 1
ATOM 7482 N N . SER B 1 381 ? 17.141 30.438 1.186 1 91.81 381 SER B N 1
ATOM 7483 C CA . SER B 1 381 ? 17.312 29.25 0.344 1 91.81 381 SER B CA 1
ATOM 7484 C C . SER B 1 381 ? 18.438 29.469 -0.674 1 91.81 381 SER B C 1
ATOM 7486 O O . SER B 1 381 ? 19.188 28.531 -0.981 1 91.81 381 SER B O 1
ATOM 7488 N N . LEU B 1 382 ? 18.484 30.672 -1.181 1 93.69 382 LEU B N 1
ATOM 7489 C CA . LEU B 1 382 ? 19.516 30.984 -2.162 1 93.69 382 LEU B CA 1
ATOM 7490 C C . LEU B 1 382 ? 20.891 31.047 -1.506 1 93.69 382 LEU B C 1
ATOM 7492 O O . LEU B 1 382 ? 21.891 30.641 -2.105 1 93.69 382 LEU B O 1
ATOM 7496 N N . LEU B 1 383 ? 20.891 31.562 -0.311 1 94.31 383 LEU B N 1
ATOM 7497 C CA . LEU B 1 383 ? 22.156 31.672 0.413 1 94.31 383 LEU B CA 1
ATOM 7498 C C . LEU B 1 383 ? 22.734 30.281 0.683 1 94.31 383 LEU B C 1
ATOM 7500 O O . LEU B 1 383 ? 23.953 30.094 0.62 1 94.31 383 LEU B O 1
ATOM 7504 N N . ASN B 1 384 ? 21.875 29.359 0.965 1 93.38 384 ASN B N 1
ATOM 7505 C CA . ASN B 1 384 ? 22.281 27.969 1.193 1 93.38 384 ASN B CA 1
ATOM 7506 C C . ASN B 1 384 ? 22.406 27.203 -0.118 1 93.38 384 ASN B C 1
ATOM 7508 O O . ASN B 1 384 ? 22.719 26 -0.113 1 93.38 384 ASN B O 1
ATOM 7512 N N . ARG B 1 385 ? 22.109 27.844 -1.159 1 94.19 385 ARG B N 1
ATOM 7513 C CA . ARG B 1 385 ? 22.203 27.344 -2.527 1 94.19 385 ARG B CA 1
ATOM 7514 C C . ARG B 1 385 ? 21.344 26.094 -2.709 1 94.19 385 ARG B C 1
ATOM 7516 O O . ARG B 1 385 ? 21.812 25.078 -3.219 1 94.19 385 ARG B O 1
ATOM 7523 N N . PHE B 1 386 ? 20.234 26.141 -2.105 1 91.69 386 PHE B N 1
ATOM 7524 C CA . PHE B 1 386 ? 19.234 25.141 -2.461 1 91.69 386 PHE B CA 1
ATOM 7525 C C . PHE B 1 386 ? 18.781 25.328 -3.904 1 91.69 386 PHE B C 1
ATOM 7527 O O . PHE B 1 386 ? 18.312 24.391 -4.539 1 91.69 386 PHE B O 1
ATOM 7534 N N . TYR B 1 387 ? 18.859 26.578 -4.316 1 91.44 387 TYR B N 1
ATOM 7535 C CA . TYR B 1 387 ? 18.578 27.016 -5.68 1 91.44 387 TYR B CA 1
ATOM 7536 C C . TYR B 1 387 ? 19.688 27.938 -6.195 1 91.44 387 TYR B C 1
ATOM 7538 O O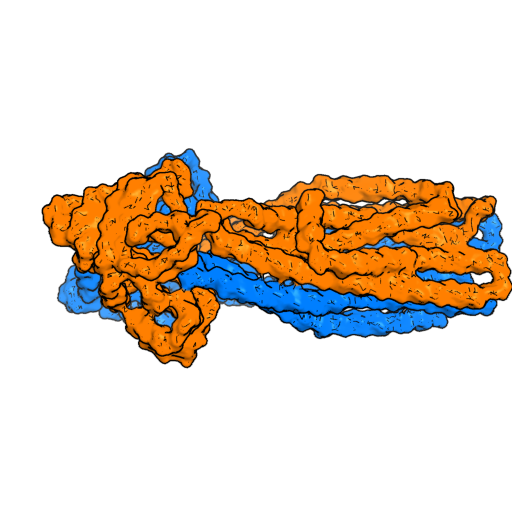 . TYR B 1 387 ? 20.375 28.578 -5.41 1 91.44 387 TYR B O 1
ATOM 7546 N N . ASP B 1 388 ? 19.766 27.906 -7.465 1 92.81 388 ASP B N 1
ATOM 7547 C CA . ASP B 1 388 ? 20.625 28.891 -8.109 1 92.81 388 ASP B CA 1
ATOM 7548 C C . ASP B 1 388 ? 19.812 30.016 -8.711 1 92.81 388 ASP B C 1
ATOM 7550 O O . ASP B 1 388 ? 18.75 29.781 -9.312 1 92.81 388 ASP B O 1
ATOM 7554 N N . PRO B 1 389 ? 20.203 31.188 -8.367 1 93.25 389 PRO B N 1
ATOM 7555 C CA . PRO B 1 389 ? 19.469 32.312 -8.969 1 93.25 389 PRO B CA 1
ATOM 7556 C C . PRO B 1 389 ? 19.594 32.344 -10.492 1 93.25 389 PRO B C 1
ATOM 7558 O O . PRO B 1 389 ? 20.594 31.875 -11.047 1 93.25 389 PRO B O 1
ATOM 7561 N N . GLN B 1 390 ? 18.609 32.875 -11.211 1 92.5 390 GLN B N 1
ATOM 7562 C CA . GLN B 1 390 ? 18.625 33 -12.664 1 92.5 390 GLN B CA 1
ATOM 7563 C C . GLN B 1 390 ? 19.562 34.094 -13.125 1 92.5 390 GLN B C 1
ATOM 7565 O O . GLN B 1 390 ? 20.203 33.969 -14.172 1 92.5 390 GLN B O 1
ATOM 7570 N N . SER B 1 391 ? 19.516 35.156 -12.375 1 93.88 391 SER B N 1
ATOM 7571 C CA . SER B 1 391 ? 20.438 36.25 -12.656 1 93.88 391 SER B CA 1
ATOM 7572 C C . SER B 1 391 ? 21.047 36.781 -11.367 1 93.88 391 SER B C 1
ATOM 7574 O O . SER B 1 391 ? 20.469 36.656 -10.297 1 93.88 391 SER B O 1
ATOM 7576 N N . GLY B 1 392 ? 22.281 37.281 -11.5 1 95.31 392 GLY B N 1
ATOM 7577 C CA . GLY B 1 392 ? 22.984 37.844 -10.359 1 95.31 392 GLY B CA 1
ATOM 7578 C C . GLY B 1 392 ? 23.922 36.844 -9.688 1 95.31 392 GLY B C 1
ATOM 7579 O O . GLY B 1 392 ? 24.125 35.719 -10.188 1 95.31 392 GLY B O 1
ATOM 7580 N N . SER B 1 393 ? 24.578 37.312 -8.625 1 96.44 393 SER B N 1
ATOM 7581 C CA . SER B 1 393 ? 25.5 36.469 -7.906 1 96.44 393 SER B CA 1
ATOM 7582 C C . SER B 1 393 ? 25.484 36.75 -6.406 1 96.44 393 SER B C 1
ATOM 7584 O O . SER B 1 393 ? 25.141 37.844 -5.992 1 96.44 393 SER B O 1
ATOM 7586 N N . ILE B 1 394 ? 25.719 35.781 -5.664 1 96.94 394 ILE B N 1
ATOM 7587 C CA . ILE B 1 394 ? 25.875 35.906 -4.219 1 96.94 394 ILE B CA 1
ATOM 7588 C C . ILE B 1 394 ? 27.328 35.625 -3.838 1 96.94 394 ILE B C 1
ATOM 7590 O O . ILE B 1 394 ? 27.906 34.625 -4.223 1 96.94 394 ILE B O 1
ATOM 7594 N N . LEU B 1 395 ? 27.828 36.594 -3.131 1 97.38 395 LEU B N 1
ATOM 7595 C CA . LEU B 1 395 ? 29.219 36.469 -2.734 1 97.38 395 LEU B CA 1
ATOM 7596 C C . LEU B 1 395 ? 29.344 36.312 -1.225 1 97.38 395 LEU B C 1
ATOM 7598 O O . LEU B 1 395 ? 28.609 36.938 -0.464 1 97.38 395 LEU B O 1
ATOM 7602 N N . MET B 1 396 ? 30.25 35.5 -0.851 1 96.88 396 MET B N 1
ATOM 7603 C CA . MET B 1 396 ? 30.672 35.344 0.541 1 96.88 396 MET B CA 1
ATOM 7604 C C . MET B 1 396 ? 32.156 35.688 0.706 1 96.88 396 MET B C 1
ATOM 7606 O O . MET B 1 396 ? 33 34.969 0.204 1 96.88 396 MET B O 1
ATOM 7610 N N . ASP B 1 397 ? 32.406 36.688 1.411 1 96.88 397 ASP B N 1
ATOM 7611 C CA . ASP B 1 397 ? 33.781 37.219 1.54 1 96.88 397 ASP B CA 1
ATOM 7612 C C . ASP B 1 397 ? 34.406 37.438 0.17 1 96.88 397 ASP B C 1
ATOM 7614 O O . ASP B 1 397 ? 35.562 37 -0.044 1 96.88 397 ASP B O 1
ATOM 7618 N N . GLY B 1 398 ? 33.656 37.812 -0.731 1 95.06 398 GLY B N 1
ATOM 7619 C CA . GLY B 1 398 ? 34.156 38.156 -2.049 1 95.06 398 GLY B CA 1
ATOM 7620 C C . GLY B 1 398 ? 34.188 37 -3.014 1 95.06 398 GLY B C 1
ATOM 7621 O O . GLY B 1 398 ? 34.438 37.156 -4.203 1 95.06 398 GLY B O 1
ATOM 7622 N N . ILE B 1 399 ? 33.875 35.844 -2.605 1 96.38 399 ILE B N 1
ATOM 7623 C CA . ILE B 1 399 ? 33.906 34.656 -3.453 1 96.38 399 ILE B CA 1
ATOM 7624 C C . ILE B 1 399 ? 32.469 34.25 -3.857 1 96.38 399 ILE B C 1
ATOM 7626 O O . ILE B 1 399 ? 31.594 34.156 -3.008 1 96.38 399 ILE B O 1
ATOM 7630 N N . ASP B 1 400 ? 32.344 33.969 -5.125 1 96.31 400 ASP B N 1
ATOM 7631 C CA . ASP B 1 400 ? 31.031 33.562 -5.605 1 96.31 400 ASP B CA 1
ATOM 7632 C C . ASP B 1 400 ? 30.688 32.156 -5.09 1 96.31 400 ASP B C 1
ATOM 7634 O O . ASP B 1 400 ? 31.484 31.219 -5.215 1 96.31 400 ASP B O 1
ATOM 7638 N N . ILE B 1 401 ? 29.516 32 -4.586 1 95.81 401 ILE B N 1
ATOM 7639 C CA . ILE B 1 401 ? 29.125 30.75 -3.977 1 95.81 401 ILE B CA 1
ATOM 7640 C C . ILE B 1 401 ? 28.953 29.688 -5.055 1 95.81 401 ILE B C 1
ATOM 7642 O O . ILE B 1 401 ? 28.969 28.484 -4.762 1 95.81 401 ILE B O 1
ATOM 7646 N N . LYS B 1 402 ? 28.859 30.016 -6.328 1 94.88 402 LYS B N 1
ATOM 7647 C CA . LYS B 1 402 ? 28.766 29.062 -7.438 1 94.88 402 LYS B CA 1
ATOM 7648 C C . LYS B 1 402 ? 30.125 28.438 -7.738 1 94.88 402 LYS B C 1
ATOM 7650 O O . LYS B 1 402 ? 30.203 27.406 -8.398 1 94.88 402 LYS B O 1
ATOM 7655 N N . ASP B 1 403 ? 31.125 29.047 -7.215 1 95.19 403 ASP B N 1
ATOM 7656 C CA . ASP B 1 403 ? 32.469 28.609 -7.543 1 95.19 403 ASP B CA 1
ATOM 7657 C C . ASP B 1 403 ? 33.062 27.719 -6.441 1 95.19 403 ASP B C 1
ATOM 7659 O O . ASP B 1 403 ? 34.188 27.25 -6.535 1 95.19 403 ASP B O 1
ATOM 7663 N N . VAL B 1 404 ? 32.344 27.469 -5.469 1 95.75 404 VAL B N 1
ATOM 7664 C CA . VAL B 1 404 ? 32.844 26.656 -4.363 1 95.75 404 VAL B CA 1
ATOM 7665 C C . VAL B 1 404 ? 32 25.375 -4.242 1 95.75 404 VAL B C 1
ATOM 7667 O O . VAL B 1 404 ? 30.938 25.266 -4.844 1 95.75 404 VAL B O 1
ATOM 7670 N N . THR B 1 405 ? 32.594 24.406 -3.516 1 95.25 405 THR B N 1
ATOM 7671 C CA . THR B 1 405 ? 31.875 23.156 -3.303 1 95.25 405 THR B CA 1
ATOM 7672 C C . THR B 1 405 ? 30.688 23.375 -2.357 1 95.25 405 THR B C 1
ATOM 7674 O O . THR B 1 405 ? 30.781 24.172 -1.423 1 95.25 405 THR B O 1
ATOM 7677 N N . LEU B 1 406 ? 29.625 22.656 -2.559 1 94.19 406 LEU B N 1
ATOM 7678 C CA . LEU B 1 406 ? 28.438 22.781 -1.736 1 94.19 406 LEU B CA 1
ATOM 7679 C C . LEU B 1 406 ? 28.734 22.406 -0.286 1 94.19 406 LEU B C 1
ATOM 7681 O O . LEU B 1 406 ? 28.219 23.047 0.637 1 94.19 406 LEU B O 1
ATOM 7685 N N . LYS B 1 407 ? 29.547 21.438 -0.115 1 93.06 407 LYS B N 1
ATOM 7686 C CA . LYS B 1 407 ? 29.906 20.984 1.228 1 93.06 407 LYS B CA 1
ATOM 7687 C C . LYS B 1 407 ? 30.594 22.094 2.01 1 93.06 407 LYS B C 1
ATOM 7689 O O . LYS B 1 407 ? 30.234 22.391 3.148 1 93.06 407 LYS B O 1
ATOM 7694 N N . SER B 1 408 ? 31.562 22.719 1.358 1 95.06 408 SER B N 1
ATOM 7695 C CA . SER B 1 408 ? 32.312 23.766 2.029 1 95.06 408 SER B CA 1
ATOM 7696 C C . SER B 1 408 ? 31.453 25 2.258 1 95.06 408 SER B C 1
ATOM 7698 O O . SER B 1 408 ? 31.609 25.703 3.264 1 95.06 408 SER B O 1
ATOM 7700 N N . LEU B 1 409 ? 30.594 25.266 1.369 1 95.69 409 LEU B N 1
ATOM 7701 C CA . LEU B 1 409 ? 29.672 26.391 1.524 1 95.69 409 LEU B CA 1
ATOM 7702 C C . LEU B 1 409 ? 28.766 26.188 2.74 1 95.69 409 LEU B C 1
ATOM 7704 O O . LEU B 1 409 ? 28.672 27.062 3.6 1 95.69 409 LEU B O 1
ATOM 7708 N N . ARG B 1 410 ? 28.203 25.062 2.836 1 93.44 410 ARG B N 1
ATOM 7709 C CA . ARG B 1 410 ? 27.219 24.781 3.875 1 93.44 410 ARG B CA 1
ATOM 7710 C C . ARG B 1 410 ? 27.891 24.547 5.219 1 93.44 410 ARG B C 1
ATOM 7712 O O . ARG B 1 410 ? 27.266 24.672 6.27 1 93.44 410 ARG B O 1
ATOM 7719 N N . ASP B 1 411 ? 29.156 24.281 5.172 1 93.06 411 ASP B N 1
ATOM 7720 C CA . ASP B 1 411 ? 29.922 24.219 6.406 1 93.06 411 ASP B CA 1
ATOM 7721 C C . ASP B 1 411 ? 30.047 25.594 7.051 1 93.06 411 ASP B C 1
ATOM 7723 O O . ASP B 1 411 ? 30.281 25.703 8.258 1 93.06 411 ASP B O 1
ATOM 7727 N N . ASN B 1 412 ? 29.828 26.594 6.246 1 95 412 ASN B N 1
ATOM 7728 C CA . ASN B 1 412 ? 29.984 27.953 6.73 1 95 412 ASN B CA 1
ATOM 7729 C C . ASN B 1 412 ? 28.641 28.562 7.117 1 95 412 ASN B C 1
ATOM 7731 O O . ASN B 1 412 ? 28.562 29.719 7.531 1 95 412 ASN B O 1
ATOM 7735 N N . ILE B 1 413 ? 27.656 27.781 6.996 1 94.31 413 ILE B N 1
ATOM 7736 C CA . ILE B 1 413 ? 26.312 28.312 7.25 1 94.31 413 ILE B CA 1
ATOM 7737 C C . ILE B 1 413 ? 25.578 27.406 8.242 1 94.31 413 ILE B C 1
ATOM 7739 O O . ILE B 1 413 ? 25.547 26.188 8.078 1 94.31 413 ILE B O 1
ATOM 7743 N N . SER B 1 414 ? 25.062 27.969 9.281 1 91.12 414 SER B N 1
ATOM 7744 C CA . SER B 1 414 ? 24.094 27.312 10.164 1 91.12 414 SER B CA 1
ATOM 7745 C C . SER B 1 414 ? 22.688 27.844 9.945 1 91.12 414 SER B C 1
ATOM 7747 O O . SER B 1 414 ? 22.5 29.047 9.781 1 91.12 414 SER B O 1
ATOM 7749 N N . MET B 1 415 ? 21.766 26.922 9.852 1 89.62 415 MET B N 1
ATOM 7750 C CA . MET B 1 415 ? 20.422 27.375 9.523 1 89.62 415 MET B CA 1
ATOM 7751 C C . MET B 1 415 ? 19.391 26.719 10.438 1 89.62 415 MET B C 1
ATOM 7753 O O . MET B 1 415 ? 19.5 25.531 10.758 1 89.62 415 MET B O 1
ATOM 7757 N N . VAL B 1 416 ? 18.516 27.531 10.914 1 86.19 416 VAL B N 1
ATOM 7758 C CA . VAL B 1 416 ? 17.328 27.062 11.625 1 86.19 416 VAL B CA 1
ATOM 7759 C C . VAL B 1 416 ? 16.094 27.297 10.773 1 86.19 416 VAL B C 1
ATOM 7761 O O . VAL B 1 416 ? 15.766 28.438 10.43 1 86.19 416 VAL B O 1
ATOM 7764 N N . LEU B 1 417 ? 15.453 26.266 10.453 1 84.69 417 LEU B N 1
ATOM 7765 C CA . LEU B 1 417 ? 14.32 26.328 9.539 1 84.69 417 LEU B CA 1
ATOM 7766 C C . LEU B 1 417 ? 13.023 26.609 10.297 1 84.69 417 LEU B C 1
ATOM 7768 O O . LEU B 1 417 ? 12.945 26.359 11.508 1 84.69 417 LEU B O 1
ATOM 7772 N N . GLN B 1 418 ? 12.047 27.094 9.492 1 73.5 418 GLN B N 1
ATOM 7773 C CA . GLN B 1 418 ? 10.719 27.344 10.023 1 73.5 418 GLN B CA 1
ATOM 7774 C C . GLN B 1 418 ? 10.023 26.047 10.438 1 73.5 418 GLN B C 1
ATOM 7776 O O . GLN B 1 418 ? 9.523 25.938 11.555 1 73.5 418 GLN B O 1
ATOM 7781 N N . ASP B 1 419 ? 10.023 25.125 9.5 1 76.69 419 ASP B N 1
ATOM 7782 C CA . ASP B 1 419 ? 9.477 23.797 9.773 1 76.69 419 ASP B CA 1
ATOM 7783 C C . ASP B 1 419 ? 10.555 22.859 10.336 1 76.69 419 ASP B C 1
ATOM 7785 O O . ASP B 1 419 ? 11.352 22.312 9.578 1 76.69 419 ASP B O 1
ATOM 7789 N N . THR B 1 420 ? 10.461 22.766 11.703 1 79.88 420 THR B N 1
ATOM 7790 C CA . THR B 1 420 ? 11.484 21.953 12.352 1 79.88 420 THR B CA 1
ATOM 7791 C C . THR B 1 420 ? 11.273 20.469 12.07 1 79.88 420 THR B C 1
ATOM 7793 O O . THR B 1 420 ? 10.164 19.969 12.219 1 79.88 420 THR B O 1
ATOM 7796 N N . PHE B 1 421 ? 12.328 19.906 11.586 1 87.31 421 PHE B N 1
ATOM 7797 C CA . PHE B 1 421 ? 12.281 18.469 11.336 1 87.31 421 PHE B CA 1
ATOM 7798 C C . PHE B 1 421 ? 13.305 17.734 12.195 1 87.31 421 PHE B C 1
ATOM 7800 O O . PHE B 1 421 ? 14.469 18.125 12.242 1 87.31 421 PHE B O 1
ATOM 7807 N N . LEU B 1 422 ? 12.859 16.766 12.891 1 89.88 422 LEU B N 1
ATOM 7808 C CA . LEU B 1 422 ? 13.727 15.891 13.664 1 89.88 422 LEU B CA 1
ATOM 7809 C C . LEU B 1 422 ? 13.648 14.453 13.148 1 89.88 422 LEU B C 1
ATOM 7811 O O . LEU B 1 422 ? 12.57 13.977 12.805 1 89.88 422 LEU B O 1
ATOM 7815 N N . PHE B 1 423 ? 14.781 13.867 13.016 1 91.19 423 PHE B N 1
ATOM 7816 C CA . PHE B 1 423 ? 14.852 12.492 12.531 1 91.19 423 PHE B CA 1
ATOM 7817 C C . PHE B 1 423 ? 14.445 11.508 13.625 1 91.19 423 PHE B C 1
ATOM 7819 O O . PHE B 1 423 ? 14.547 11.812 14.812 1 91.19 423 PHE B O 1
ATOM 7826 N N . ASN B 1 424 ? 14.023 10.344 13.133 1 89.69 424 ASN B N 1
ATOM 7827 C CA . ASN B 1 424 ? 13.781 9.281 14.102 1 89.69 424 ASN B CA 1
ATOM 7828 C C . ASN B 1 424 ? 15.078 8.82 14.766 1 89.69 424 ASN B C 1
ATOM 7830 O O . ASN B 1 424 ? 16.047 8.5 14.078 1 89.69 424 ASN B O 1
ATOM 7834 N N . GLY B 1 425 ? 15.117 8.875 16.062 1 89.75 425 GLY B N 1
ATOM 7835 C CA . GLY B 1 425 ? 16.297 8.555 16.844 1 89.75 425 GLY B CA 1
ATOM 7836 C C . GLY B 1 425 ? 16.297 9.211 18.219 1 89.75 425 GLY B C 1
ATOM 7837 O O . GLY B 1 425 ? 15.234 9.555 18.75 1 89.75 425 GLY B O 1
ATOM 7838 N N . THR B 1 426 ? 17.5 9.344 18.75 1 93.44 426 THR B N 1
ATOM 7839 C CA . THR B 1 426 ? 17.625 9.938 20.078 1 93.44 426 THR B CA 1
ATOM 7840 C C . THR B 1 426 ? 17.812 11.445 19.984 1 93.44 426 THR B C 1
ATOM 7842 O O . THR B 1 426 ? 18.109 11.977 18.906 1 93.44 426 THR B O 1
ATOM 7845 N N . ILE B 1 427 ? 17.547 12.102 21.094 1 94.75 427 ILE B N 1
ATOM 7846 C CA . ILE B 1 427 ? 17.797 13.539 21.156 1 94.75 427 ILE B CA 1
ATOM 7847 C C . ILE B 1 427 ? 19.266 13.82 20.859 1 94.75 427 ILE B C 1
ATOM 7849 O O . ILE B 1 427 ? 19.594 14.75 20.125 1 94.75 427 ILE B O 1
ATOM 7853 N N . TYR B 1 428 ? 20.109 12.969 21.359 1 94.88 428 TYR B N 1
ATOM 7854 C CA . TYR B 1 428 ? 21.547 13.117 21.141 1 94.88 428 TYR B CA 1
ATOM 7855 C C . TYR B 1 428 ? 21.891 13.062 19.656 1 94.88 428 TYR B C 1
ATOM 7857 O O . TYR B 1 428 ? 22.609 13.93 19.141 1 94.88 428 TYR B O 1
ATOM 7865 N N . GLU B 1 429 ? 21.391 12.102 19 1 92.31 429 GLU B N 1
ATOM 7866 C CA . GLU B 1 429 ? 21.672 11.898 17.578 1 92.31 429 GLU B CA 1
ATOM 7867 C C . GLU B 1 429 ? 21.172 13.07 16.75 1 92.31 429 GLU B C 1
ATOM 7869 O O . GLU B 1 429 ? 21.766 13.422 15.727 1 92.31 429 GLU B O 1
ATOM 7874 N N . ASN B 1 430 ? 20.047 13.617 17.172 1 94 430 ASN B N 1
ATOM 7875 C CA . ASN B 1 430 ? 19.484 14.75 16.438 1 94 430 ASN B CA 1
ATOM 7876 C C . ASN B 1 430 ? 20.312 16.016 16.641 1 94 430 ASN B C 1
ATOM 7878 O O . ASN B 1 430 ? 20.453 16.812 15.711 1 94 430 ASN B O 1
ATOM 7882 N N . ILE B 1 431 ? 20.859 16.156 17.812 1 93.94 431 ILE B N 1
ATOM 7883 C CA . ILE B 1 431 ? 21.656 17.344 18.062 1 93.94 431 ILE B CA 1
ATOM 7884 C C . ILE B 1 431 ? 23.031 17.188 17.422 1 93.94 431 ILE B C 1
ATOM 7886 O O . ILE B 1 431 ? 23.531 18.109 16.766 1 93.94 431 ILE B O 1
ATOM 7890 N N . VAL B 1 432 ? 23.609 16.031 17.562 1 93.5 432 VAL B N 1
ATOM 7891 C CA . VAL B 1 432 ? 24.969 15.797 17.062 1 93.5 432 VAL B CA 1
ATOM 7892 C C . VAL B 1 432 ? 24.953 15.812 15.539 1 93.5 432 VAL B C 1
ATOM 7894 O O . VAL B 1 432 ? 26 15.953 14.906 1 93.5 432 VAL B O 1
ATOM 7897 N N . TYR B 1 433 ? 23.797 15.781 14.961 1 89.62 433 TYR B N 1
ATOM 7898 C CA . TYR B 1 433 ? 23.641 15.875 13.508 1 89.62 433 TYR B CA 1
ATOM 7899 C C . TYR B 1 433 ? 24.234 17.172 12.977 1 89.62 433 TYR B C 1
ATOM 7901 O O . TYR B 1 433 ? 24.594 17.25 11.797 1 89.62 433 TYR B O 1
ATOM 7909 N N . GLY B 1 434 ? 24.312 18.125 13.797 1 86.5 434 GLY B N 1
ATOM 7910 C CA . GLY B 1 434 ? 24.906 19.406 13.438 1 86.5 434 GLY B CA 1
ATOM 7911 C C . GLY B 1 434 ? 26.406 19.312 13.195 1 86.5 434 GLY B C 1
ATOM 7912 O O . GLY B 1 434 ? 26.953 20.062 12.398 1 86.5 434 GLY B O 1
ATOM 7913 N N . TRP B 1 435 ? 27.016 18.578 13.945 1 86.69 435 TRP B N 1
ATOM 7914 C CA . TRP B 1 435 ? 28.453 18.359 13.844 1 86.69 435 TRP B CA 1
ATOM 7915 C C . TRP B 1 435 ? 28.828 16.969 14.336 1 86.69 435 TRP B C 1
ATOM 7917 O O . TRP B 1 435 ? 29.031 16.75 15.531 1 86.69 435 TRP B O 1
ATOM 7927 N N . LYS B 1 436 ? 29.172 16.094 13.43 1 77.62 436 LYS B N 1
ATOM 7928 C CA . LYS B 1 436 ? 29.328 14.672 13.734 1 77.62 436 LYS B CA 1
ATOM 7929 C C . LYS B 1 436 ? 30.5 14.445 14.695 1 77.62 436 LYS B C 1
ATOM 7931 O O . LYS B 1 436 ? 30.453 13.523 15.508 1 77.62 436 LYS B O 1
ATOM 7936 N N . GLU B 1 437 ? 31.453 15.211 14.672 1 84.81 437 GLU B N 1
ATOM 7937 C CA . GLU B 1 437 ? 32.656 14.977 15.477 1 84.81 437 GLU B CA 1
ATOM 7938 C C . GLU B 1 437 ? 32.531 15.648 16.844 1 84.81 437 GLU B C 1
ATOM 7940 O O . GLU B 1 437 ? 33.469 15.633 17.625 1 84.81 437 GLU B O 1
ATOM 7945 N N . ALA B 1 438 ? 31.328 16.141 17.094 1 89.88 438 ALA B N 1
ATOM 7946 C CA . ALA B 1 438 ? 31.156 16.844 18.359 1 89.88 438 ALA B CA 1
ATOM 7947 C C . ALA B 1 438 ? 31.203 15.883 19.547 1 89.88 438 ALA B C 1
ATOM 7949 O O . ALA B 1 438 ? 30.734 14.75 19.438 1 89.88 438 ALA B O 1
ATOM 7950 N N . THR B 1 439 ? 31.766 16.297 20.594 1 92.94 439 THR B N 1
ATOM 7951 C CA . THR B 1 439 ? 31.812 15.523 21.828 1 92.94 439 THR B CA 1
ATOM 7952 C C . THR B 1 439 ? 30.5 15.68 22.609 1 92.94 439 THR B C 1
ATOM 7954 O O . THR B 1 439 ? 29.734 16.609 22.359 1 92.94 439 THR B O 1
ATOM 7957 N N . ARG B 1 440 ? 30.297 14.844 23.531 1 93.56 440 ARG B N 1
ATOM 7958 C CA . ARG B 1 440 ? 29.094 14.891 24.344 1 93.56 440 ARG B CA 1
ATOM 7959 C C . ARG B 1 440 ? 29.016 16.203 25.125 1 93.56 440 ARG B C 1
ATOM 7961 O O . ARG B 1 440 ? 27.922 16.734 25.328 1 93.56 440 ARG B O 1
ATOM 7968 N N . ASN B 1 441 ? 30.141 16.625 25.516 1 93.75 441 ASN B N 1
ATOM 7969 C CA . ASN B 1 441 ? 30.172 17.875 26.266 1 93.75 441 ASN B CA 1
ATOM 7970 C C . ASN B 1 441 ? 29.734 19.062 25.391 1 93.75 441 ASN B C 1
ATOM 7972 O O . ASN B 1 441 ? 29.047 19.969 25.859 1 93.75 441 ASN B O 1
ATOM 7976 N N . GLN B 1 442 ? 30.141 19.031 24.203 1 92.94 442 GLN B N 1
ATOM 7977 C CA . GLN B 1 442 ? 29.75 20.094 23.281 1 92.94 442 GLN B CA 1
ATOM 7978 C C . GLN B 1 442 ? 28.266 20.062 23 1 92.94 442 GLN B C 1
ATOM 7980 O O . GLN B 1 442 ? 27.625 21.109 22.844 1 92.94 442 GLN B O 1
ATOM 7985 N N . VAL B 1 443 ? 27.766 18.875 22.938 1 94.88 443 VAL B N 1
ATOM 7986 C CA . VAL B 1 443 ? 26.328 18.703 22.703 1 94.88 443 VAL B CA 1
ATOM 7987 C C . VAL B 1 443 ? 25.547 19.25 23.891 1 94.88 443 VAL B C 1
ATOM 7989 O O . VAL B 1 443 ? 24.531 19.938 23.703 1 94.88 443 VAL B O 1
ATOM 7992 N N . VAL B 1 444 ? 26 18.969 25.047 1 95.06 444 VAL B N 1
ATOM 7993 C CA . VAL B 1 444 ? 25.328 19.453 26.266 1 95.06 444 VAL B CA 1
ATOM 7994 C C . VAL B 1 444 ? 25.422 20.969 26.328 1 95.06 444 VAL B C 1
ATOM 7996 O O . VAL B 1 444 ? 24.438 21.641 26.688 1 95.06 444 VAL B O 1
ATOM 7999 N N . ALA B 1 445 ? 26.562 21.469 25.984 1 91.12 445 ALA B N 1
ATOM 8000 C CA . ALA B 1 445 ? 26.75 22.922 26 1 91.12 445 ALA B CA 1
ATOM 8001 C C . ALA B 1 445 ? 25.797 23.594 25.016 1 91.12 445 ALA B C 1
ATOM 8003 O O . ALA B 1 445 ? 25.219 24.641 25.328 1 91.12 445 ALA B O 1
ATOM 8004 N N . ALA B 1 446 ? 25.719 23.062 23.844 1 90.81 446 ALA B N 1
ATOM 8005 C CA . ALA B 1 446 ? 24.812 23.609 22.844 1 90.81 446 ALA B CA 1
ATOM 8006 C C . ALA B 1 446 ? 23.359 23.531 23.312 1 90.81 446 ALA B C 1
ATOM 8008 O O . ALA B 1 446 ? 22.578 24.438 23.062 1 90.81 446 ALA B O 1
ATOM 8009 N N . SER B 1 447 ? 23.031 22.469 24 1 92.81 447 SER B N 1
ATOM 8010 C CA . SER B 1 447 ? 21.688 22.281 24.516 1 92.81 447 SER B CA 1
ATOM 8011 C C . SER B 1 447 ? 21.359 23.297 25.594 1 92.81 447 SER B C 1
ATOM 8013 O O . SER B 1 447 ? 20.234 23.781 25.688 1 92.81 447 SER B O 1
ATOM 8015 N N . LYS B 1 448 ? 22.312 23.531 26.391 1 90.25 448 LYS B N 1
ATOM 8016 C CA . LYS B 1 448 ? 22.125 24.547 27.422 1 90.25 448 LYS B CA 1
ATOM 8017 C C . LYS B 1 448 ? 21.906 25.922 26.812 1 90.25 448 LYS B C 1
ATOM 8019 O O . LYS B 1 448 ? 21.031 26.672 27.25 1 90.25 448 LYS B O 1
ATOM 8024 N N . ALA B 1 449 ? 22.688 26.125 25.828 1 84.12 449 ALA B N 1
ATOM 8025 C CA . ALA B 1 449 ? 22.578 27.422 25.141 1 84.12 449 ALA B CA 1
ATOM 8026 C C . ALA B 1 449 ? 21.203 27.578 24.484 1 84.12 449 ALA B C 1
ATOM 8028 O O . ALA B 1 449 ? 20.672 28.688 24.406 1 84.12 449 ALA B O 1
ATOM 8029 N N . ALA B 1 450 ? 20.672 26.531 24.062 1 86.94 450 ALA B N 1
ATOM 8030 C CA . ALA B 1 450 ? 19.375 26.562 23.391 1 86.94 450 ALA B CA 1
ATOM 8031 C C . ALA B 1 450 ? 18.234 26.391 24.391 1 86.94 450 ALA B C 1
ATOM 8033 O O . ALA B 1 450 ? 17.078 26.234 24 1 86.94 450 ALA B O 1
ATOM 8034 N N . ASN B 1 451 ? 18.562 26.297 25.656 1 85.88 451 ASN B N 1
ATOM 8035 C CA . ASN B 1 451 ? 17.594 26.078 26.734 1 85.88 451 ASN B CA 1
ATOM 8036 C C . ASN B 1 451 ? 16.859 24.75 26.562 1 85.88 451 ASN B C 1
ATOM 8038 O O . ASN B 1 451 ? 15.648 24.688 26.781 1 85.88 451 ASN B O 1
ATOM 8042 N N . ALA B 1 452 ? 17.531 23.844 26.047 1 89.06 452 ALA B N 1
ATOM 8043 C CA . ALA B 1 452 ? 16.922 22.531 25.828 1 89.06 452 ALA B CA 1
ATOM 8044 C C . ALA B 1 452 ? 17.391 21.531 26.891 1 89.06 452 ALA B C 1
ATOM 8046 O O . ALA B 1 452 ? 16.734 20.5 27.109 1 89.06 452 ALA B O 1
ATOM 8047 N N . HIS B 1 453 ? 18.438 21.828 27.547 1 91.5 453 HIS B N 1
ATOM 8048 C CA . HIS B 1 453 ? 19.078 20.891 28.469 1 91.5 453 HIS B CA 1
ATOM 8049 C C . HIS B 1 453 ? 18.141 20.469 29.578 1 91.5 453 HIS B C 1
ATOM 8051 O O . HIS B 1 453 ? 18.062 19.281 29.906 1 91.5 453 HIS B O 1
ATOM 8057 N N . ASN B 1 454 ? 17.484 21.406 30.125 1 87.88 454 ASN B N 1
ATOM 8058 C CA . ASN B 1 454 ? 16.656 21.141 31.297 1 87.88 454 ASN B CA 1
ATOM 8059 C C . ASN B 1 454 ? 15.539 20.141 30.984 1 87.88 454 ASN B C 1
ATOM 8061 O O . ASN B 1 454 ? 15.336 19.172 31.703 1 87.88 454 ASN B O 1
ATOM 8065 N N . PHE B 1 455 ? 14.797 20.406 29.906 1 86.62 455 PHE B N 1
ATOM 8066 C CA . PHE B 1 455 ? 13.695 19.484 29.625 1 86.62 455 PHE B CA 1
ATOM 8067 C C . PHE B 1 455 ? 14.219 18.125 29.203 1 86.62 455 PHE B C 1
ATOM 8069 O O . PHE B 1 455 ? 13.578 17.094 29.438 1 86.62 455 PHE B O 1
ATOM 8076 N N . ILE B 1 456 ? 15.414 18.109 28.562 1 93.38 456 ILE B N 1
ATOM 8077 C CA . ILE B 1 456 ? 16.016 16.844 28.141 1 93.38 456 ILE B CA 1
ATOM 8078 C C . ILE B 1 456 ? 16.359 16.016 29.375 1 93.38 456 ILE B C 1
ATOM 8080 O O . ILE B 1 456 ? 16.109 14.805 29.406 1 93.38 456 ILE B O 1
ATOM 8084 N N . GLU B 1 457 ? 16.922 16.641 30.344 1 91.81 457 GLU B N 1
ATOM 8085 C CA . GLU B 1 457 ? 17.328 15.953 31.562 1 91.81 457 GLU B CA 1
ATOM 8086 C C . GLU B 1 457 ? 16.125 15.438 32.344 1 91.81 457 GLU B C 1
ATOM 8088 O O . GLU B 1 457 ? 16.219 14.461 33.094 1 91.81 457 GLU B O 1
ATOM 8093 N N . ASN B 1 458 ? 15.055 16.047 32.156 1 89.19 458 ASN B N 1
ATOM 8094 C CA . ASN B 1 458 ? 13.836 15.648 32.875 1 89.19 458 ASN B CA 1
ATOM 8095 C C . ASN B 1 458 ? 13.172 14.438 32.219 1 89.19 458 ASN B C 1
ATOM 8097 O O . ASN B 1 458 ? 12.281 13.82 32.812 1 89.19 458 ASN B O 1
ATOM 8101 N N . LEU B 1 459 ? 13.586 14.195 31.078 1 90.69 459 LEU B N 1
ATOM 8102 C CA . LEU B 1 459 ? 13.062 13 30.422 1 90.69 459 LEU B CA 1
ATOM 8103 C C . LEU B 1 459 ? 13.688 11.742 31.016 1 90.69 459 LEU B C 1
ATOM 8105 O O . LEU B 1 459 ? 14.828 11.773 31.484 1 90.69 459 LEU B O 1
ATOM 8109 N N . GLU B 1 460 ? 13.031 10.617 30.969 1 88.81 460 GLU B N 1
ATOM 8110 C CA . GLU B 1 460 ? 13.461 9.367 31.594 1 88.81 460 GLU B CA 1
ATOM 8111 C C . GLU B 1 460 ? 14.836 8.938 31.078 1 88.81 460 GLU B C 1
ATOM 8113 O O . GLU B 1 460 ? 15.695 8.523 31.859 1 88.81 460 GLU B O 1
ATOM 8118 N N . ASP B 1 461 ? 15.117 9.039 29.812 1 93.81 461 ASP B N 1
ATOM 8119 C CA . ASP B 1 461 ? 16.359 8.57 29.219 1 93.81 461 ASP B CA 1
ATOM 8120 C C . ASP B 1 461 ? 17.25 9.742 28.828 1 93.81 461 ASP B C 1
ATOM 8122 O O . ASP B 1 461 ? 18.219 9.562 28.078 1 93.81 461 ASP B O 1
ATOM 8126 N N . GLY B 1 462 ? 16.859 10.906 29.25 1 94.19 462 GLY B N 1
ATOM 8127 C CA . GLY B 1 462 ? 17.656 12.086 28.969 1 94.19 462 GLY B CA 1
ATOM 8128 C C . GLY B 1 462 ? 17.953 12.266 27.484 1 94.19 462 GLY B C 1
ATOM 8129 O O . GLY B 1 462 ? 17.031 12.242 26.656 1 94.19 462 GLY B O 1
ATOM 8130 N N . TYR B 1 463 ? 19.297 12.32 27.188 1 94.88 463 TYR B N 1
ATOM 8131 C CA . TYR B 1 463 ? 19.734 12.547 25.812 1 94.88 463 TYR B CA 1
ATOM 8132 C C . TYR B 1 463 ? 19.531 11.312 24.953 1 94.88 463 TYR B C 1
ATOM 8134 O O . TYR B 1 463 ? 19.531 11.391 23.719 1 94.88 463 TYR B O 1
ATOM 8142 N N . ASP B 1 464 ? 19.312 10.258 25.578 1 94.12 464 ASP B N 1
ATOM 8143 C CA . ASP B 1 464 ? 19.156 9.008 24.828 1 94.12 464 ASP B CA 1
ATOM 8144 C C . ASP B 1 464 ? 17.672 8.688 24.625 1 94.12 464 ASP B C 1
ATOM 8146 O O . ASP B 1 464 ? 17.344 7.598 24.156 1 94.12 464 ASP B O 1
ATOM 8150 N N . THR B 1 465 ? 16.906 9.633 24.906 1 92.38 465 THR B N 1
ATOM 8151 C CA . THR B 1 465 ? 15.469 9.445 24.719 1 92.38 465 THR B CA 1
ATOM 8152 C C . THR B 1 465 ? 15.133 9.328 23.234 1 92.38 465 THR B C 1
ATOM 8154 O O . THR B 1 465 ? 15.547 10.164 22.422 1 92.38 465 THR B O 1
ATOM 8157 N N . ILE B 1 466 ? 14.43 8.359 22.875 1 89.5 466 ILE B N 1
ATOM 8158 C CA . ILE B 1 466 ? 13.969 8.172 21.5 1 89.5 466 ILE B CA 1
ATOM 8159 C C . ILE B 1 466 ? 12.75 9.047 21.25 1 89.5 466 ILE B C 1
ATOM 8161 O O . ILE B 1 466 ? 11.734 8.93 21.922 1 89.5 466 ILE B O 1
ATOM 8165 N N . ILE B 1 467 ? 12.75 9.914 20.266 1 88.12 467 ILE B N 1
ATOM 8166 C CA . ILE B 1 467 ? 11.719 10.938 20.094 1 88.12 467 ILE B CA 1
ATOM 8167 C C . ILE B 1 467 ? 10.727 10.492 19.031 1 88.12 467 ILE B C 1
ATOM 8169 O O . ILE B 1 467 ? 9.648 11.07 18.891 1 88.12 467 ILE B O 1
ATOM 8173 N N . GLY B 1 468 ? 10.992 9.422 18.312 1 81 468 GLY B N 1
ATOM 8174 C CA . GLY B 1 468 ? 10.062 8.922 17.297 1 81 468 GLY B CA 1
ATOM 8175 C C . GLY B 1 468 ? 10.141 9.688 15.992 1 81 468 GLY B C 1
ATOM 8176 O O . GLY B 1 468 ? 10.93 10.625 15.859 1 81 468 GLY B O 1
ATOM 8177 N N . GLU B 1 469 ? 9.188 9.391 15.07 1 78.19 469 GLU B N 1
ATOM 8178 C CA . GLU B 1 469 ? 9.156 10.031 13.758 1 78.19 469 GLU B CA 1
ATOM 8179 C C . GLU B 1 469 ? 8.727 11.492 13.867 1 78.19 469 GLU B C 1
ATOM 8181 O O . GLU B 1 469 ? 7.75 11.812 14.547 1 78.19 469 GLU B O 1
ATOM 8186 N N . ARG B 1 470 ? 9.531 12.336 13.273 1 77.19 470 ARG B N 1
ATOM 8187 C CA . ARG B 1 470 ? 9.289 13.773 13.25 1 77.19 470 ARG B CA 1
ATOM 8188 C C . ARG B 1 470 ? 9.148 14.328 14.664 1 77.19 470 ARG B C 1
ATOM 8190 O O . ARG B 1 470 ? 8.414 15.297 14.891 1 77.19 470 ARG B O 1
ATOM 8197 N N . GLY B 1 471 ? 9.703 13.633 15.594 1 76.81 471 GLY B N 1
ATOM 8198 C CA . GLY B 1 471 ? 9.688 14.094 16.969 1 76.81 471 GLY B CA 1
ATOM 8199 C C . GLY B 1 471 ? 8.289 14.117 17.578 1 76.81 471 GLY B C 1
ATOM 8200 O O . GLY B 1 471 ? 7.949 15.031 18.328 1 76.81 471 GLY B O 1
ATOM 8201 N N . VAL B 1 472 ? 7.52 13.211 17.234 1 68.69 472 VAL B N 1
ATOM 8202 C CA . VAL B 1 472 ? 6.105 13.203 17.594 1 68.69 472 VAL B CA 1
ATOM 8203 C C . VAL B 1 472 ? 5.957 13.195 19.125 1 68.69 472 VAL B C 1
ATOM 8205 O O . VAL B 1 472 ? 4.957 13.68 19.656 1 68.69 472 VAL B O 1
ATOM 8208 N N . ARG B 1 473 ? 6.941 12.828 19.859 1 73.12 473 ARG B N 1
ATOM 8209 C CA . ARG B 1 473 ? 6.863 12.703 21.312 1 73.12 473 ARG B CA 1
ATOM 8210 C C . ARG B 1 473 ? 7.219 14.023 22 1 73.12 473 ARG B C 1
ATOM 8212 O O . ARG B 1 473 ? 7.137 14.133 23.219 1 73.12 473 ARG B O 1
ATOM 8219 N N . LEU B 1 474 ? 7.621 15.055 21.203 1 80.62 474 LEU B N 1
ATOM 8220 C CA . LEU B 1 474 ? 8.047 16.344 21.734 1 80.62 474 LEU B CA 1
ATOM 8221 C C . LEU B 1 474 ? 7.051 17.438 21.359 1 80.62 474 LEU B C 1
ATOM 8223 O O . LEU B 1 474 ? 6.348 17.328 20.359 1 80.62 474 LEU B O 1
ATOM 8227 N N . SER B 1 475 ? 7.027 18.391 22.234 1 73.94 475 SER B N 1
ATOM 8228 C CA . SER B 1 475 ? 6.219 19.562 21.922 1 73.94 475 SER B CA 1
ATOM 8229 C C . SER B 1 475 ? 6.879 20.406 20.828 1 73.94 475 SER B C 1
ATOM 8231 O O . SER B 1 475 ? 8.055 20.219 20.516 1 73.94 475 SER B O 1
ATOM 8233 N N . GLY B 1 476 ? 6.078 21.25 20.188 1 75.81 476 GLY B N 1
ATOM 8234 C CA . GLY B 1 476 ? 6.613 22.141 19.156 1 75.81 476 GLY B CA 1
ATOM 8235 C C . GLY B 1 476 ? 7.797 22.953 19.641 1 75.81 476 GLY B C 1
ATOM 8236 O O . GLY B 1 476 ? 8.789 23.094 18.922 1 75.81 476 GLY B O 1
ATOM 8237 N N . GLY B 1 477 ? 7.664 23.484 20.828 1 78.12 477 GLY B N 1
ATOM 8238 C CA . GLY B 1 477 ? 8.75 24.266 21.391 1 78.12 477 GLY B CA 1
ATOM 8239 C C . GLY B 1 477 ? 10 23.438 21.672 1 78.12 477 GLY B C 1
ATOM 8240 O O . GLY B 1 477 ? 11.117 23.922 21.469 1 78.12 477 GLY B O 1
ATOM 8241 N N . GLN B 1 478 ? 9.781 22.266 22.141 1 82.69 478 GLN B N 1
ATOM 8242 C CA . GLN B 1 478 ? 10.906 21.375 22.406 1 82.69 478 GLN B CA 1
ATOM 8243 C C . GLN B 1 478 ? 11.641 21.016 21.109 1 82.69 478 GLN B C 1
ATOM 8245 O O . GLN B 1 478 ? 12.875 21.016 21.078 1 82.69 478 GLN B O 1
ATOM 8250 N N . LYS B 1 479 ? 10.953 20.781 20.078 1 87.75 479 LYS B N 1
ATOM 8251 C CA . LYS B 1 479 ? 11.547 20.484 18.781 1 87.75 479 LYS B CA 1
ATOM 8252 C C . LYS B 1 479 ? 12.398 21.641 18.281 1 87.75 479 LYS B C 1
ATOM 8254 O O . LYS B 1 479 ? 13.492 21.438 17.75 1 87.75 479 LYS B O 1
ATOM 8259 N N . GLN B 1 480 ? 11.844 22.781 18.484 1 84.69 480 GLN B N 1
ATOM 8260 C CA . GLN B 1 480 ? 12.539 23.969 18.031 1 84.69 480 GLN B CA 1
ATOM 8261 C C . GLN B 1 480 ? 13.852 24.156 18.797 1 84.69 480 GLN B C 1
ATOM 8263 O O . GLN B 1 480 ? 14.875 24.516 18.203 1 84.69 480 GLN B O 1
ATOM 8268 N N . ARG B 1 481 ? 13.797 23.953 20.047 1 86.31 481 ARG B N 1
ATOM 8269 C CA . ARG B 1 481 ? 15 24.109 20.875 1 86.31 481 ARG B CA 1
ATOM 8270 C C . ARG B 1 481 ? 16.078 23.109 20.453 1 86.31 481 ARG B C 1
ATOM 8272 O O . ARG B 1 481 ? 17.266 23.438 20.453 1 86.31 481 ARG B O 1
ATOM 8279 N N . ILE B 1 482 ? 15.648 21.938 20.141 1 90 482 ILE B N 1
ATOM 8280 C CA . ILE B 1 482 ? 16.594 20.938 19.672 1 90 482 ILE B CA 1
ATOM 8281 C C . ILE B 1 482 ? 17.188 21.359 18.328 1 90 482 ILE B C 1
ATOM 8283 O O . ILE B 1 482 ? 18.391 21.188 18.109 1 90 482 ILE B O 1
ATOM 8287 N N . SER B 1 483 ? 16.391 21.859 17.453 1 89.62 483 SER B N 1
ATOM 8288 C CA . SER B 1 483 ? 16.859 22.344 16.172 1 89.62 483 SER B CA 1
ATOM 8289 C C . SER B 1 483 ? 17.859 23.5 16.344 1 89.62 483 SER B C 1
ATOM 8291 O O . SER B 1 483 ? 18.844 23.578 15.617 1 89.62 483 SER B O 1
ATOM 8293 N N . ILE B 1 484 ? 17.531 24.312 17.281 1 87.06 484 ILE B N 1
ATOM 8294 C CA . ILE B 1 484 ? 18.438 25.422 17.562 1 87.06 484 ILE B CA 1
ATOM 8295 C C . ILE B 1 484 ? 19.75 24.891 18.109 1 87.06 484 ILE B C 1
ATOM 8297 O O . ILE B 1 484 ? 20.828 25.391 17.75 1 87.06 484 ILE B O 1
ATOM 8301 N N . ALA B 1 485 ? 19.672 23.938 19.016 1 89.75 485 ALA B N 1
ATOM 8302 C CA . ALA B 1 485 ? 20.891 23.328 19.562 1 89.75 485 ALA B CA 1
ATOM 8303 C C . ALA B 1 485 ? 21.766 22.766 18.438 1 89.75 485 ALA B C 1
ATOM 8305 O O . ALA B 1 485 ? 22.984 22.875 18.484 1 89.75 485 ALA B O 1
ATOM 8306 N N . ARG B 1 486 ? 21.156 22.188 17.5 1 91.5 486 ARG B N 1
ATOM 8307 C CA . ARG B 1 486 ? 21.859 21.641 16.344 1 91.5 486 ARG B CA 1
ATOM 8308 C C . ARG B 1 486 ? 22.609 22.75 15.586 1 91.5 486 ARG B C 1
ATOM 8310 O O . ARG B 1 486 ? 23.766 22.562 15.188 1 91.5 486 ARG B O 1
ATOM 8317 N N . ALA B 1 487 ? 21.938 23.781 15.367 1 88 487 ALA B N 1
ATOM 8318 C CA . ALA B 1 487 ? 22.516 24.906 14.648 1 88 487 ALA B CA 1
ATOM 8319 C C . ALA B 1 487 ? 23.672 25.516 15.445 1 88 487 ALA B C 1
ATOM 8321 O O . ALA B 1 487 ? 24.672 25.938 14.867 1 88 487 ALA B O 1
ATOM 8322 N N . ILE B 1 488 ? 23.484 25.609 16.75 1 86.88 488 ILE B N 1
ATOM 8323 C CA . ILE B 1 488 ? 24.516 26.172 17.625 1 86.88 488 ILE B CA 1
ATOM 8324 C C . ILE B 1 488 ? 25.75 25.281 17.594 1 86.88 488 ILE B C 1
ATOM 8326 O O . ILE B 1 488 ? 26.875 25.781 17.547 1 86.88 488 ILE B O 1
ATOM 8330 N N . LEU B 1 489 ? 25.5 24.016 17.656 1 90.56 489 LEU B N 1
ATOM 8331 C CA . LEU B 1 489 ? 26.594 23.062 17.672 1 90.56 489 LEU B CA 1
ATOM 8332 C C . LEU B 1 489 ? 27.453 23.203 16.438 1 90.56 489 LEU B C 1
ATOM 8334 O O . LEU B 1 489 ? 28.672 23.031 16.5 1 90.56 489 LEU B O 1
ATOM 8338 N N . ARG B 1 490 ? 26.922 23.406 15.336 1 89.06 490 ARG B N 1
ATOM 8339 C CA . ARG B 1 490 ? 27.641 23.562 14.078 1 89.06 490 ARG B CA 1
ATOM 8340 C C . ARG B 1 490 ? 28.625 24.734 14.148 1 89.06 490 ARG B C 1
ATOM 8342 O O . ARG B 1 490 ? 29.703 24.672 13.562 1 89.06 490 ARG B O 1
ATOM 8349 N N . ASN B 1 491 ? 28.281 25.812 14.891 1 85.56 491 ASN B N 1
ATOM 8350 C CA . ASN B 1 491 ? 29.141 26.953 15.156 1 85.56 491 ASN B CA 1
ATOM 8351 C C . ASN B 1 491 ? 29.703 27.547 13.859 1 85.56 491 ASN B C 1
ATOM 8353 O O . ASN B 1 491 ? 30.922 27.703 13.727 1 85.56 491 ASN B O 1
ATOM 8357 N N . SER B 1 492 ? 28.891 27.859 12.859 1 92.62 492 SER B N 1
ATOM 8358 C CA . SER B 1 492 ? 29.297 28.469 11.594 1 92.62 492 SER B CA 1
ATOM 8359 C C . SER B 1 492 ? 29.328 30 11.711 1 92.62 492 SER B C 1
ATOM 8361 O O . SER B 1 492 ? 28.656 30.578 12.562 1 92.62 492 SER B O 1
ATOM 8363 N N . PRO B 1 493 ? 30.094 30.641 10.867 1 94.56 493 PRO B N 1
ATOM 8364 C CA . PRO B 1 493 ? 30.203 32.094 10.922 1 94.56 493 PRO B CA 1
ATOM 8365 C C . PRO B 1 493 ? 28.922 32.812 10.477 1 94.56 493 PRO B C 1
ATOM 8367 O O . PRO B 1 493 ? 28.656 33.938 10.883 1 94.56 493 PRO B O 1
ATOM 8370 N N . ILE B 1 494 ? 28.188 32.156 9.719 1 95.19 494 ILE B N 1
ATOM 8371 C CA . ILE B 1 494 ? 26.938 32.719 9.234 1 95.19 494 ILE B CA 1
ATOM 8372 C C . ILE B 1 494 ? 25.75 31.953 9.797 1 95.19 494 ILE B C 1
ATOM 8374 O O . ILE B 1 494 ? 25.703 30.719 9.703 1 95.19 494 ILE B O 1
ATOM 8378 N N . LEU B 1 495 ? 24.859 32.656 10.391 1 93.06 495 LEU B N 1
ATOM 8379 C CA . LEU B 1 495 ? 23.672 32.062 10.992 1 93.06 495 LEU B CA 1
ATOM 8380 C C . LEU B 1 495 ? 22.406 32.562 10.312 1 93.06 495 LEU B C 1
ATOM 8382 O O . LEU B 1 495 ? 22.234 33.781 10.141 1 93.06 495 LEU B O 1
ATOM 8386 N N . ILE B 1 496 ? 21.594 31.641 9.875 1 92.69 496 ILE B N 1
ATOM 8387 C CA . ILE B 1 496 ? 20.312 31.984 9.266 1 92.69 496 ILE B CA 1
ATOM 8388 C C . ILE B 1 496 ? 19.172 31.5 10.156 1 92.69 496 ILE B C 1
ATOM 8390 O O . ILE B 1 496 ? 19.094 30.312 10.469 1 92.69 496 ILE B O 1
ATOM 8394 N N . LEU B 1 497 ? 18.312 32.406 10.562 1 89.25 497 LEU B N 1
ATOM 8395 C CA . LEU B 1 497 ? 17.125 32.094 11.367 1 89.25 497 LEU B CA 1
ATOM 8396 C C . LEU B 1 497 ? 15.852 32.312 10.578 1 89.25 497 LEU B C 1
ATOM 8398 O O . LEU B 1 497 ? 15.422 33.469 10.414 1 89.25 497 LEU B O 1
ATOM 8402 N N . ASP B 1 498 ? 15.203 31.266 10.133 1 86.06 498 ASP B N 1
ATOM 8403 C CA . ASP B 1 498 ? 13.977 31.375 9.344 1 86.06 498 ASP B CA 1
ATOM 8404 C C . ASP B 1 498 ? 12.742 31.141 10.211 1 86.06 498 ASP B C 1
ATOM 8406 O O . ASP B 1 498 ? 12.297 30 10.367 1 86.06 498 ASP B O 1
ATOM 8410 N N . GLU B 1 499 ? 12.008 32.219 10.656 1 74.69 499 GLU B N 1
ATOM 8411 C CA . GLU B 1 499 ? 10.805 32.219 11.492 1 74.69 499 GLU B CA 1
ATOM 8412 C C . GLU B 1 499 ? 10.93 31.203 12.633 1 74.69 499 GLU B C 1
ATOM 8414 O O . GLU B 1 499 ? 10.016 30.422 12.875 1 74.69 499 GLU B O 1
ATOM 8419 N N . ALA B 1 500 ? 11.875 31.219 13.344 1 65.25 500 ALA B N 1
ATOM 8420 C CA . ALA B 1 500 ? 12.273 30.188 14.297 1 65.25 500 ALA B CA 1
ATOM 8421 C C . ALA B 1 500 ? 11.383 30.203 15.539 1 65.25 500 ALA B C 1
ATOM 8423 O O . ALA B 1 500 ? 11.391 29.266 16.328 1 65.25 500 ALA B O 1
ATOM 8424 N N . THR B 1 501 ? 10.445 31.266 15.68 1 61.34 501 THR B N 1
ATOM 8425 C CA . THR B 1 501 ? 9.688 31.344 16.922 1 61.34 501 THR B CA 1
ATOM 8426 C C . THR B 1 501 ? 8.188 31.375 16.641 1 61.34 501 THR B C 1
ATOM 8428 O O . THR B 1 501 ? 7.391 31.656 17.531 1 61.34 501 THR B O 1
ATOM 8431 N N . SER B 1 502 ? 7.656 31.281 15.469 1 56.22 502 SER B N 1
ATOM 8432 C CA . SER B 1 502 ? 6.27 31.531 15.094 1 56.22 502 SER B CA 1
ATOM 8433 C C . SER B 1 502 ? 5.328 30.547 15.797 1 56.22 502 SER B C 1
ATOM 8435 O O . SER B 1 502 ? 4.16 30.875 16.031 1 56.22 502 SER B O 1
ATOM 8437 N N . ALA B 1 503 ? 5.695 29.344 16.188 1 55.47 503 ALA B N 1
ATOM 8438 C CA . ALA B 1 503 ? 4.746 28.344 16.672 1 55.47 503 ALA B CA 1
ATOM 8439 C C . ALA B 1 503 ? 4.832 28.188 18.188 1 55.47 503 ALA B C 1
ATOM 8441 O O . ALA B 1 503 ? 4.336 27.219 18.75 1 55.47 503 ALA B O 1
ATOM 8442 N N . LEU B 1 504 ? 5.348 29.312 18.797 1 59.38 504 LEU B N 1
ATOM 8443 C CA . LEU B 1 504 ? 5.629 29.094 20.219 1 59.38 504 LEU B CA 1
ATOM 8444 C C . LEU B 1 504 ? 4.832 30.062 21.078 1 59.38 504 LEU B C 1
ATOM 8446 O O . LEU B 1 504 ? 4.418 31.125 20.625 1 59.38 504 LEU B O 1
ATOM 8450 N N . ASP B 1 505 ? 4.449 29.594 22.219 1 58.19 505 ASP B N 1
ATOM 8451 C CA . ASP B 1 505 ? 3.848 30.5 23.188 1 58.19 505 ASP B CA 1
ATOM 8452 C C . ASP B 1 505 ? 4.809 31.625 23.562 1 58.19 505 ASP B C 1
ATOM 8454 O O . ASP B 1 505 ? 6.027 31.484 23.422 1 58.19 505 ASP B O 1
ATOM 8458 N N . THR B 1 506 ? 4.258 32.75 23.906 1 59.16 506 THR B N 1
ATOM 8459 C CA . THR B 1 506 ? 4.984 34 24.156 1 59.16 506 THR B CA 1
ATOM 8460 C C . THR B 1 506 ? 6.129 33.781 25.141 1 59.16 506 THR B C 1
ATOM 8462 O O . THR B 1 506 ? 7.23 34.312 24.938 1 59.16 506 THR B O 1
ATOM 8465 N N . ARG B 1 507 ? 5.867 33.031 26.172 1 61.31 507 ARG B N 1
ATOM 8466 C CA . ARG B 1 507 ? 6.91 32.812 27.172 1 61.31 507 ARG B CA 1
ATOM 8467 C C . ARG B 1 507 ? 8.07 32.031 26.562 1 61.31 507 ARG B C 1
ATOM 8469 O O . ARG B 1 507 ? 9.234 32.406 26.719 1 61.31 507 ARG B O 1
ATOM 8476 N N . THR B 1 508 ? 7.758 31 25.969 1 67.94 508 THR B N 1
ATOM 8477 C CA . THR B 1 508 ? 8.766 30.156 25.328 1 67.94 508 THR B CA 1
ATOM 8478 C C . THR B 1 508 ? 9.508 30.938 24.25 1 67.94 508 THR B C 1
ATOM 8480 O O . THR B 1 508 ? 10.711 30.781 24.062 1 67.94 508 THR B O 1
ATOM 8483 N N . GLU B 1 509 ? 8.758 31.812 23.656 1 71.44 509 GLU B N 1
ATOM 8484 C CA . GLU B 1 509 ? 9.336 32.625 22.609 1 71.44 509 GLU B CA 1
ATOM 8485 C C . GLU B 1 509 ? 10.438 33.531 23.156 1 71.44 509 GLU B C 1
ATOM 8487 O O . GLU B 1 509 ? 11.484 33.688 22.531 1 71.44 509 GLU B O 1
ATOM 8492 N N . LYS B 1 510 ? 10.148 34.062 24.266 1 70.06 510 LYS B N 1
ATOM 8493 C CA . LYS B 1 510 ? 11.125 34.969 24.875 1 70.06 510 LYS B CA 1
ATOM 8494 C C . LYS B 1 510 ? 12.398 34.219 25.25 1 70.06 510 LYS B C 1
ATOM 8496 O O . LYS B 1 510 ? 13.5 34.75 25.094 1 70.06 510 LYS B O 1
ATOM 8501 N N . GLU B 1 511 ? 12.258 33.094 25.812 1 71.5 511 GLU B N 1
ATOM 8502 C CA . GLU B 1 511 ? 13.406 32.281 26.203 1 71.5 511 GLU B CA 1
ATOM 8503 C C . GLU B 1 511 ? 14.25 31.875 24.984 1 71.5 511 GLU B C 1
ATOM 8505 O O . GLU B 1 511 ? 15.477 31.938 25.031 1 71.5 511 GLU B O 1
ATOM 8510 N N . ILE B 1 512 ? 13.578 31.547 24.016 1 75.56 512 ILE B N 1
ATOM 8511 C CA . ILE B 1 512 ? 14.25 31.125 22.781 1 75.56 512 ILE B CA 1
ATOM 8512 C C . ILE B 1 512 ? 14.922 32.312 22.125 1 75.56 512 ILE B C 1
ATOM 8514 O O . ILE B 1 512 ? 16.031 32.219 21.609 1 75.56 512 ILE B O 1
ATOM 8518 N N . GLN B 1 513 ? 14.227 33.406 22.203 1 77.19 513 GLN B N 1
ATOM 8519 C CA . GLN B 1 513 ? 14.789 34.625 21.609 1 77.19 513 GLN B CA 1
ATOM 8520 C C . GLN B 1 513 ? 16.078 35.031 22.328 1 77.19 513 GLN B C 1
ATOM 8522 O O . GLN B 1 513 ? 17.031 35.469 21.672 1 77.19 513 GLN B O 1
ATOM 8527 N N . ALA B 1 514 ? 16.094 34.844 23.562 1 74.44 514 ALA B N 1
ATOM 8528 C CA . ALA B 1 514 ? 17.281 35.188 24.328 1 74.44 514 ALA B CA 1
ATOM 8529 C C . ALA B 1 514 ? 18.453 34.281 23.922 1 74.44 514 ALA B C 1
ATOM 8531 O O . ALA B 1 514 ? 19.594 34.75 23.828 1 74.44 514 ALA B O 1
ATOM 8532 N N . ALA B 1 515 ? 18.188 33.062 23.75 1 73.94 515 ALA B N 1
ATOM 8533 C CA . ALA B 1 515 ? 19.203 32.125 23.312 1 73.94 515 ALA B CA 1
ATOM 8534 C C . ALA B 1 515 ? 19.719 32.469 21.922 1 73.94 515 ALA B C 1
ATOM 8536 O O . ALA B 1 515 ? 20.922 32.375 21.656 1 73.94 515 ALA B O 1
ATOM 8537 N N . LEU B 1 516 ? 18.875 32.875 21.078 1 78.69 516 LEU B N 1
ATOM 8538 C CA . LEU B 1 516 ? 19.219 33.219 19.719 1 78.69 516 LEU B CA 1
ATOM 8539 C C . LEU B 1 516 ? 20.078 34.5 19.703 1 78.69 516 LEU B C 1
ATOM 8541 O O . LEU B 1 516 ? 21 34.625 18.891 1 78.69 516 LEU B O 1
ATOM 8545 N N . ASP B 1 517 ? 19.703 35.375 20.562 1 77.62 517 ASP B N 1
ATOM 8546 C CA . ASP B 1 517 ? 20.469 36.625 20.656 1 77.62 517 ASP B CA 1
ATOM 8547 C C . ASP B 1 517 ? 21.891 36.344 21.109 1 77.62 517 ASP B C 1
ATOM 8549 O O . ASP B 1 517 ? 22.844 36.969 20.625 1 77.62 517 ASP B O 1
ATOM 8553 N N . GLU B 1 518 ? 21.984 35.438 21.953 1 74.19 518 GLU B N 1
ATOM 8554 C CA . GLU B 1 518 ? 23.312 35.125 22.469 1 74.19 518 GLU B CA 1
ATOM 8555 C C . GLU B 1 518 ? 24.188 34.469 21.391 1 74.19 518 GLU B C 1
ATOM 8557 O O . GLU B 1 518 ? 25.375 34.75 21.281 1 74.19 518 GLU B O 1
ATOM 8562 N N . ILE B 1 519 ? 23.625 33.594 20.656 1 75.62 519 ILE B N 1
ATOM 8563 C CA . ILE B 1 519 ? 24.391 32.844 19.656 1 75.62 519 ILE B CA 1
ATOM 8564 C C . ILE B 1 519 ? 24.719 33.781 18.484 1 75.62 519 ILE B C 1
ATOM 8566 O O . ILE B 1 519 ? 25.688 33.562 17.766 1 75.62 519 ILE B O 1
ATOM 8570 N N . SER B 1 520 ? 23.891 34.656 18.297 1 81.94 520 SER B N 1
ATOM 8571 C CA . SER B 1 520 ? 24.062 35.594 17.172 1 81.94 520 SER B CA 1
ATOM 8572 C C . SER B 1 520 ? 25.234 36.531 17.422 1 81.94 520 SER B C 1
ATOM 8574 O O . SER B 1 520 ? 25.75 37.156 16.484 1 81.94 520 SER B O 1
ATOM 8576 N N . LYS B 1 521 ? 25.641 36.531 18.703 1 78.69 521 LYS B N 1
ATOM 8577 C CA . LYS B 1 521 ? 26.734 37.438 19.016 1 78.69 521 LYS B CA 1
ATOM 8578 C C . LYS B 1 521 ? 28 37.031 18.281 1 78.69 521 LYS B C 1
ATOM 8580 O O . LYS B 1 521 ? 28.359 35.875 18.25 1 78.69 521 LYS B O 1
ATOM 8585 N N . ASP B 1 522 ? 28.625 37.812 17.547 1 81.5 522 ASP B N 1
ATOM 8586 C CA . ASP B 1 522 ? 29.922 37.656 16.891 1 81.5 522 ASP B CA 1
ATOM 8587 C C . ASP B 1 522 ? 29.766 36.906 15.57 1 81.5 522 ASP B C 1
ATOM 8589 O O . ASP B 1 522 ? 30.719 36.281 15.086 1 81.5 522 ASP B O 1
ATOM 8593 N N . ARG B 1 523 ? 28.531 36.625 15.148 1 91.94 523 ARG B N 1
ATOM 8594 C CA . ARG B 1 523 ? 28.25 35.969 13.875 1 91.94 523 ARG B CA 1
ATOM 8595 C C . ARG B 1 523 ? 27.406 36.875 12.969 1 91.94 523 ARG B C 1
ATOM 8597 O O . ARG B 1 523 ? 26.688 37.75 13.445 1 91.94 523 ARG B O 1
ATOM 8604 N N . THR B 1 524 ? 27.641 36.688 11.711 1 95 524 THR B N 1
ATOM 8605 C CA . THR B 1 524 ? 26.719 37.281 10.773 1 95 524 THR B CA 1
ATOM 8606 C C . THR B 1 524 ? 25.375 36.562 10.797 1 95 524 THR B C 1
ATOM 8608 O O . THR B 1 524 ? 25.297 35.375 10.531 1 95 524 THR B O 1
ATOM 8611 N N . THR B 1 525 ? 24.375 37.281 11.18 1 93.44 525 THR B N 1
ATOM 8612 C CA . THR B 1 525 ? 23.078 36.625 11.398 1 93.44 525 THR B CA 1
ATOM 8613 C C . THR B 1 525 ? 22.016 37.219 10.484 1 93.44 525 THR B C 1
ATOM 8615 O O . THR B 1 525 ? 21.844 38.438 10.43 1 93.44 525 THR B O 1
ATOM 8618 N N . ILE B 1 526 ? 21.391 36.344 9.758 1 93.19 526 ILE B N 1
ATOM 8619 C CA . ILE B 1 526 ? 20.25 36.719 8.93 1 93.19 526 ILE B CA 1
ATOM 8620 C C . ILE B 1 526 ? 18.969 36.188 9.539 1 93.19 526 ILE B C 1
ATOM 8622 O O . ILE B 1 526 ? 18.812 34.969 9.703 1 93.19 526 ILE B O 1
ATOM 8626 N N . VAL B 1 527 ? 18.062 37.094 9.867 1 90.5 527 VAL B N 1
ATOM 8627 C CA . VAL B 1 527 ? 16.828 36.688 10.555 1 90.5 527 VAL B CA 1
ATOM 8628 C C . VAL B 1 527 ? 15.625 37 9.68 1 90.5 527 VAL B C 1
ATOM 8630 O O . VAL B 1 527 ? 15.484 38.125 9.195 1 90.5 527 VAL B O 1
ATOM 8633 N N . ILE B 1 528 ? 14.891 36.031 9.406 1 88.44 528 ILE B N 1
ATOM 8634 C CA . ILE B 1 528 ? 13.594 36.219 8.766 1 88.44 528 ILE B CA 1
ATOM 8635 C C . ILE B 1 528 ? 12.484 36.156 9.812 1 88.44 528 ILE B C 1
ATOM 8637 O O . ILE B 1 528 ? 12.25 35.125 10.438 1 88.44 528 ILE B O 1
ATOM 8641 N N . ALA B 1 529 ? 11.812 37.281 10.133 1 76.5 529 ALA B N 1
ATOM 8642 C CA . ALA B 1 529 ? 10.844 37.312 11.227 1 76.5 529 ALA B CA 1
ATOM 8643 C C . ALA B 1 529 ? 9.469 37.719 10.711 1 76.5 529 ALA B C 1
ATOM 8645 O O . ALA B 1 529 ? 9.352 38.5 9.766 1 76.5 529 ALA B O 1
ATOM 8646 N N . HIS B 1 530 ? 8.602 37.125 11.25 1 65.75 530 HIS B N 1
ATOM 8647 C CA . HIS B 1 530 ? 7.23 37.562 11.031 1 65.75 530 HIS B CA 1
ATOM 8648 C C . HIS B 1 530 ? 6.785 38.531 12.117 1 65.75 530 HIS B C 1
ATOM 8650 O O . HIS B 1 530 ? 6.035 39.469 11.836 1 65.75 530 HIS B O 1
ATOM 8656 N N . ARG B 1 531 ? 7.266 38.281 13.258 1 68.38 531 ARG B N 1
ATOM 8657 C CA . ARG B 1 531 ? 6.934 39.156 14.375 1 68.38 531 ARG B CA 1
ATOM 8658 C C . ARG B 1 531 ? 8 40.219 14.57 1 68.38 531 ARG B C 1
ATOM 8660 O O . ARG B 1 531 ? 9.172 39.906 14.789 1 68.38 531 ARG B O 1
ATOM 8667 N N . LEU B 1 532 ? 7.547 41.438 14.609 1 74.38 532 LEU B N 1
ATOM 8668 C CA . LEU B 1 532 ? 8.461 42.562 14.617 1 74.38 532 LEU B CA 1
ATOM 8669 C C . LEU B 1 532 ? 9.125 42.719 15.984 1 74.38 532 LEU B C 1
ATOM 8671 O O . LEU B 1 532 ? 10.211 43.312 16.094 1 74.38 532 LEU B O 1
ATOM 8675 N N . SER B 1 533 ? 8.531 42.188 17.016 1 69.5 533 SER B N 1
ATOM 8676 C CA . SER B 1 533 ? 9.078 42.281 18.375 1 69.5 533 SER B CA 1
ATOM 8677 C C . SER B 1 533 ? 10.414 41.562 18.484 1 69.5 533 SER B C 1
ATOM 8679 O O . SER B 1 533 ? 11.234 41.906 19.344 1 69.5 533 SER B O 1
ATOM 8681 N N . THR B 1 534 ? 10.734 40.75 17.609 1 72.81 534 THR B N 1
ATOM 8682 C CA . THR B 1 534 ? 11.922 39.906 17.703 1 72.81 534 THR B CA 1
ATOM 8683 C C . THR B 1 534 ? 13.094 40.531 16.984 1 72.81 534 THR B C 1
ATOM 8685 O O . THR B 1 534 ? 14.234 40.062 17.078 1 72.81 534 THR B O 1
ATOM 8688 N N . ILE B 1 535 ? 12.797 41.625 16.297 1 79.88 535 ILE B N 1
ATOM 8689 C CA . ILE B 1 535 ? 13.867 42.156 15.469 1 79.88 535 ILE B CA 1
ATOM 8690 C C . ILE B 1 535 ? 14.188 43.594 15.898 1 79.88 535 ILE B C 1
ATOM 8692 O O . ILE B 1 535 ? 14.781 44.344 15.141 1 79.88 535 ILE B O 1
ATOM 8696 N N . TYR B 1 536 ? 13.773 43.906 17.062 1 80.94 536 TYR B N 1
ATOM 8697 C CA . TYR B 1 536 ? 14.008 45.281 17.562 1 80.94 536 TYR B CA 1
ATOM 8698 C C . TYR B 1 536 ? 15.5 45.562 17.656 1 80.94 536 TYR B C 1
ATOM 8700 O O . TYR B 1 536 ? 15.93 46.688 17.406 1 80.94 536 TYR B O 1
ATOM 8708 N N . ASN B 1 537 ? 16.266 44.594 17.906 1 79.94 537 ASN B N 1
ATOM 8709 C CA . ASN B 1 537 ? 17.688 44.781 18.172 1 79.94 537 ASN B CA 1
ATOM 8710 C C . ASN B 1 537 ? 18.531 44.5 16.938 1 79.94 537 ASN B C 1
ATOM 8712 O O . ASN B 1 537 ? 19.766 44.469 17.016 1 79.94 537 ASN B O 1
ATOM 8716 N N . ALA B 1 538 ? 17.969 44.312 15.82 1 90.25 538 ALA B N 1
ATOM 8717 C CA . ALA B 1 538 ? 18.719 44.094 14.594 1 90.25 538 ALA B CA 1
ATOM 8718 C C . ALA B 1 538 ? 19.5 45.344 14.172 1 90.25 538 ALA B C 1
ATOM 8720 O O . ALA B 1 538 ? 19.016 46.469 14.367 1 90.25 538 ALA B O 1
ATOM 8721 N N . ASP B 1 539 ? 20.641 45.125 13.617 1 92 539 ASP B N 1
ATOM 8722 C CA . ASP B 1 539 ? 21.453 46.25 13.141 1 92 539 ASP B CA 1
ATOM 8723 C C . ASP B 1 539 ? 20.844 46.875 11.898 1 92 539 ASP B C 1
ATOM 8725 O O . ASP B 1 539 ? 21.016 48.094 11.664 1 92 539 ASP B O 1
ATOM 8729 N N . LYS B 1 540 ? 20.281 46.031 11.102 1 94.56 540 LYS B N 1
ATOM 8730 C CA . LYS B 1 540 ? 19.656 46.469 9.852 1 94.56 540 LYS B CA 1
ATOM 8731 C C . LYS B 1 540 ? 18.375 45.688 9.57 1 94.56 540 LYS B C 1
ATOM 8733 O O . LYS B 1 540 ? 18.359 44.469 9.695 1 94.56 540 LYS B O 1
ATOM 8738 N N . ILE B 1 541 ? 17.344 46.438 9.297 1 94.69 541 ILE B N 1
ATOM 8739 C CA . ILE B 1 541 ? 16.062 45.812 8.938 1 94.69 541 ILE B CA 1
ATOM 8740 C C . ILE B 1 541 ? 15.773 46.062 7.461 1 94.69 541 ILE B C 1
ATOM 8742 O O . ILE B 1 541 ? 15.836 47.219 6.996 1 94.69 541 ILE B O 1
ATOM 8746 N N . VAL B 1 542 ? 15.547 45.031 6.766 1 94.56 542 VAL B N 1
ATOM 8747 C CA . VAL B 1 542 ? 15.242 45.094 5.34 1 94.56 542 VAL B CA 1
ATOM 8748 C C . VAL B 1 542 ? 13.773 44.75 5.102 1 94.56 542 VAL B C 1
ATOM 8750 O O . VAL B 1 542 ? 13.344 43.625 5.371 1 94.56 542 VAL B O 1
ATOM 8753 N N . VAL B 1 543 ? 13.008 45.688 4.609 1 93.62 543 VAL B N 1
ATOM 8754 C CA . VAL B 1 543 ? 11.586 45.5 4.352 1 93.62 543 VAL B CA 1
ATOM 8755 C C . VAL B 1 543 ? 11.375 45.125 2.889 1 93.62 543 VAL B C 1
ATOM 8757 O O . VAL B 1 543 ? 11.742 45.875 1.987 1 93.62 543 VAL B O 1
ATOM 8760 N N . LEU B 1 544 ? 10.875 43.938 2.76 1 91.75 544 LEU B N 1
ATOM 8761 C CA . LEU B 1 544 ? 10.578 43.438 1.417 1 91.75 544 LEU B CA 1
ATOM 8762 C C . LEU B 1 544 ? 9.125 43.719 1.049 1 91.75 544 LEU B C 1
ATOM 8764 O O . LEU B 1 544 ? 8.227 43.531 1.869 1 91.75 544 LEU B O 1
ATOM 8768 N N . GLU B 1 545 ? 8.891 44.219 -0.104 1 90 545 GLU B N 1
ATOM 8769 C CA . GLU B 1 545 ? 7.562 44.469 -0.67 1 90 545 GLU B CA 1
ATOM 8770 C C . GLU B 1 545 ? 7.531 44.125 -2.16 1 90 545 GLU B C 1
ATOM 8772 O O . GLU B 1 545 ? 8.414 44.531 -2.914 1 90 545 GLU B O 1
ATOM 8777 N N . GLY B 1 546 ? 6.484 43.375 -2.498 1 86.19 546 GLY B N 1
ATOM 8778 C CA . GLY B 1 546 ? 6.469 42.875 -3.869 1 86.19 546 GLY B CA 1
ATOM 8779 C C . GLY B 1 546 ? 7.621 41.938 -4.188 1 86.19 546 GLY B C 1
ATOM 8780 O O . GLY B 1 546 ? 7.773 40.906 -3.545 1 86.19 546 GLY B O 1
ATOM 8781 N N . ALA B 1 547 ? 8.508 42.438 -5.188 1 88.69 547 ALA B N 1
ATOM 8782 C CA . ALA B 1 547 ? 9.617 41.562 -5.582 1 88.69 547 ALA B CA 1
ATOM 8783 C C . ALA B 1 547 ? 10.961 42.219 -5.27 1 88.69 547 ALA B C 1
ATOM 8785 O O . ALA B 1 547 ? 12.008 41.719 -5.68 1 88.69 547 ALA B O 1
ATOM 8786 N N . GLY B 1 548 ? 10.82 43.344 -4.461 1 91.38 548 GLY B N 1
ATOM 8787 C CA . GLY B 1 548 ? 12.055 44.062 -4.207 1 91.38 548 GLY B CA 1
ATOM 8788 C C . GLY B 1 548 ? 12.148 44.594 -2.789 1 91.38 548 GLY B C 1
ATOM 8789 O O . GLY B 1 548 ? 11.281 44.344 -1.957 1 91.38 548 GLY B O 1
ATOM 8790 N N . ILE B 1 549 ? 13.266 45.281 -2.504 1 93.62 549 ILE B N 1
ATOM 8791 C CA . ILE B 1 549 ? 13.492 45.938 -1.211 1 93.62 549 ILE B CA 1
ATOM 8792 C C . ILE B 1 549 ? 12.852 47.312 -1.206 1 93.62 549 ILE B C 1
ATOM 8794 O O . ILE B 1 549 ? 13.164 48.156 -2.062 1 93.62 549 ILE B O 1
ATOM 8798 N N . LYS B 1 550 ? 12.031 47.562 -0.237 1 93.19 550 LYS B N 1
ATOM 8799 C CA . LYS B 1 550 ? 11.305 48.844 -0.16 1 93.19 550 LYS B CA 1
ATOM 8800 C C . LYS B 1 550 ? 12.023 49.844 0.747 1 93.19 550 LYS B C 1
ATOM 8802 O O . LYS B 1 550 ? 12.047 51.031 0.467 1 93.19 550 LYS B O 1
ATOM 8807 N N . GLU B 1 551 ? 12.305 49.344 1.93 1 93.94 551 GLU B N 1
ATOM 8808 C CA . GLU B 1 551 ? 12.961 50.188 2.922 1 93.94 551 GLU B CA 1
ATOM 8809 C C . GLU B 1 551 ? 14.039 49.438 3.682 1 93.94 551 GLU B C 1
ATOM 8811 O O . GLU B 1 551 ? 13.961 48.219 3.818 1 93.94 551 GLU B O 1
ATOM 8816 N N . THR B 1 552 ? 15.125 50.125 4.02 1 94.62 552 THR B N 1
ATOM 8817 C CA . THR B 1 552 ? 16.188 49.562 4.855 1 94.62 552 THR B CA 1
ATOM 8818 C C . THR B 1 552 ? 16.578 50.562 5.953 1 94.62 552 THR B C 1
ATOM 8820 O O . THR B 1 552 ? 16.656 51.75 5.711 1 94.62 552 THR B O 1
ATOM 8823 N N . GLY B 1 553 ? 16.766 50.094 7.117 1 93.88 553 GLY B N 1
ATOM 8824 C CA . GLY B 1 553 ? 17.188 50.938 8.234 1 93.88 553 GLY B CA 1
ATOM 8825 C C . GLY B 1 553 ? 17.047 50.25 9.578 1 93.88 553 GLY B C 1
ATOM 8826 O O . GLY B 1 553 ? 16.828 49.031 9.641 1 93.88 553 GLY B O 1
ATOM 8827 N N . THR B 1 554 ? 17.344 50.938 10.617 1 93.62 554 THR B N 1
ATOM 8828 C CA . THR B 1 554 ? 17.125 50.438 11.969 1 93.62 554 THR B CA 1
ATOM 8829 C C . THR B 1 554 ? 15.672 50.594 12.383 1 93.62 554 THR B C 1
ATOM 8831 O O . THR B 1 554 ? 14.898 51.25 11.711 1 93.62 554 THR B O 1
ATOM 8834 N N . HIS B 1 555 ? 15.328 49.938 13.438 1 91.31 555 HIS B N 1
ATOM 8835 C CA . HIS B 1 555 ? 13.961 50 13.945 1 91.31 555 HIS B CA 1
ATOM 8836 C C . HIS B 1 555 ? 13.5 51.469 14.117 1 91.31 555 HIS B C 1
ATOM 8838 O O . HIS B 1 555 ? 12.461 51.844 13.594 1 91.31 555 HIS B O 1
ATOM 8844 N N . ASP B 1 556 ? 14.336 52.25 14.789 1 91 556 ASP B N 1
ATOM 8845 C CA . ASP B 1 556 ? 13.984 53.625 15.109 1 91 556 ASP B CA 1
ATOM 8846 C C . ASP B 1 556 ? 13.891 54.469 13.844 1 91 556 ASP B C 1
ATOM 8848 O O . ASP B 1 556 ? 12.977 55.281 13.711 1 91 556 ASP B O 1
ATOM 8852 N N . GLU B 1 557 ? 14.789 54.219 12.977 1 93.69 557 GLU B N 1
ATOM 8853 C CA . GLU B 1 557 ? 14.805 55 11.727 1 93.69 557 GLU B CA 1
ATOM 8854 C C . GLU B 1 557 ? 13.562 54.688 10.883 1 93.69 557 GLU B C 1
ATOM 8856 O O . GLU B 1 557 ? 12.977 55.594 10.305 1 93.69 557 GLU B O 1
ATOM 8861 N N . LEU B 1 558 ? 13.195 53.438 10.875 1 92.62 558 LEU B N 1
ATOM 8862 C CA . LEU B 1 558 ? 12.086 53.031 10.016 1 92.62 558 LEU B CA 1
ATOM 8863 C C . LEU B 1 558 ? 10.75 53.438 10.609 1 92.62 558 LEU B C 1
ATOM 8865 O O . LEU B 1 558 ? 9.805 53.75 9.875 1 92.62 558 LEU B O 1
ATOM 8869 N N . ILE B 1 559 ? 10.68 53.469 11.883 1 91.25 559 ILE B N 1
ATOM 8870 C CA . ILE B 1 559 ? 9.469 53.938 12.539 1 91.25 559 ILE B CA 1
ATOM 8871 C C . ILE B 1 559 ? 9.297 55.438 12.289 1 91.25 559 ILE B C 1
ATOM 8873 O O . ILE B 1 559 ? 8.188 55.906 12.016 1 91.25 559 ILE B O 1
ATOM 8877 N N . ARG B 1 560 ? 10.367 56.156 12.344 1 92.12 560 ARG B N 1
ATOM 8878 C CA . ARG B 1 560 ? 10.344 57.594 12.148 1 92.12 560 ARG B CA 1
ATOM 8879 C C . ARG B 1 560 ? 9.992 57.938 10.711 1 92.12 560 ARG B C 1
ATOM 8881 O O . ARG B 1 560 ? 9.336 58.969 10.453 1 92.12 560 ARG B O 1
ATOM 8888 N N . SER B 1 561 ? 10.406 57.125 9.898 1 91.88 561 SER B N 1
ATOM 8889 C CA . SER B 1 561 ? 10.188 57.406 8.484 1 91.88 561 SER B CA 1
ATOM 8890 C C . SER B 1 561 ? 8.727 57.219 8.102 1 91.88 561 SER B C 1
ATOM 8892 O O . SER B 1 561 ? 8.266 57.75 7.09 1 91.88 561 SER B O 1
ATOM 8894 N N . GLY B 1 562 ? 7.973 56.406 8.805 1 87.19 562 GLY B N 1
ATOM 8895 C CA . GLY B 1 562 ? 6.543 56.219 8.609 1 87.19 562 GLY B CA 1
ATOM 8896 C C . GLY B 1 562 ? 6.211 55.375 7.383 1 87.19 562 GLY B C 1
ATOM 8897 O O . GLY B 1 562 ? 5.117 55.5 6.824 1 87.19 562 GLY B O 1
ATOM 8898 N N . GLY B 1 563 ? 7.105 54.688 6.996 1 89.5 563 GLY B N 1
ATOM 8899 C CA . GLY B 1 563 ? 6.895 53.906 5.781 1 89.5 563 GLY B CA 1
ATOM 8900 C C . GLY B 1 563 ? 6.184 52.594 6.031 1 89.5 563 GLY B C 1
ATOM 8901 O O . GLY B 1 563 ? 5.301 52.531 6.887 1 89.5 563 GLY B O 1
ATOM 8902 N N . THR B 1 564 ? 6.473 51.594 5.188 1 87.94 564 THR B N 1
ATOM 8903 C CA . THR B 1 564 ? 5.816 50.281 5.223 1 87.94 564 THR B CA 1
ATOM 8904 C C . THR B 1 564 ? 6.07 49.594 6.551 1 87.94 564 THR B C 1
ATOM 8906 O O . THR B 1 564 ? 5.18 48.938 7.102 1 87.94 564 THR B O 1
ATOM 8909 N N . TYR B 1 565 ? 7.211 49.688 7.039 1 89.56 565 TYR B N 1
ATOM 8910 C CA . TYR B 1 565 ? 7.57 49.094 8.312 1 89.56 565 TYR B CA 1
ATOM 8911 C C . TYR B 1 565 ? 6.703 49.625 9.445 1 89.56 565 TYR B C 1
ATOM 8913 O O . TYR B 1 565 ? 6.219 48.875 10.281 1 89.56 565 TYR B O 1
ATOM 8921 N N . ALA B 1 566 ? 6.586 50.906 9.477 1 88.25 566 ALA B N 1
ATOM 8922 C CA . ALA B 1 566 ? 5.781 51.562 10.508 1 88.25 566 ALA B CA 1
ATOM 8923 C C . ALA B 1 566 ? 4.328 51.094 10.445 1 88.25 566 ALA B C 1
ATOM 8925 O O . ALA B 1 566 ? 3.686 50.906 11.477 1 88.25 566 ALA B O 1
ATOM 8926 N N . MET B 1 567 ? 3.932 50.906 9.297 1 83.44 567 MET B N 1
ATOM 8927 C CA . MET B 1 567 ? 2.557 50.469 9.109 1 83.44 567 MET B CA 1
ATOM 8928 C C . MET B 1 567 ? 2.389 49.031 9.625 1 83.44 567 MET B C 1
ATOM 8930 O O . MET B 1 567 ? 1.388 48.719 10.273 1 83.44 567 MET B O 1
ATOM 8934 N N . LEU B 1 568 ? 3.328 48.219 9.25 1 80.62 568 LEU B N 1
ATOM 8935 C CA . LEU B 1 568 ? 3.291 46.844 9.719 1 80.62 568 LEU B CA 1
ATOM 8936 C C . LEU B 1 568 ? 3.355 46.781 11.242 1 80.62 568 LEU B C 1
ATOM 8938 O O . LEU B 1 568 ? 2.666 45.969 11.867 1 80.62 568 LEU B O 1
ATOM 8942 N N . TYR B 1 569 ? 4.164 47.594 11.781 1 79 569 TYR B N 1
ATOM 8943 C CA . TYR B 1 569 ? 4.352 47.656 13.234 1 79 569 TYR B CA 1
ATOM 8944 C C . TYR B 1 569 ? 3.066 48.062 13.93 1 79 569 TYR B C 1
ATOM 8946 O O . TYR B 1 569 ? 2.689 47.5 14.953 1 79 569 TYR B O 1
ATOM 8954 N N . LYS B 1 570 ? 2.447 49 13.422 1 73.81 570 LYS B N 1
ATOM 8955 C CA . LYS B 1 570 ? 1.201 49.5 13.992 1 73.81 570 LYS B CA 1
ATOM 8956 C C . LYS B 1 570 ? 0.11 48.438 13.953 1 73.81 570 LYS B C 1
ATOM 8958 O O . LYS B 1 570 ? -0.688 48.344 14.883 1 73.81 570 LYS B O 1
ATOM 8963 N N . SER B 1 571 ? 0.201 47.75 12.945 1 66.81 571 SER B N 1
ATOM 8964 C CA . SER B 1 571 ? -0.819 46.75 12.781 1 66.81 571 SER B CA 1
ATOM 8965 C C . SER B 1 571 ? -0.615 45.594 13.773 1 66.81 571 SER B C 1
ATOM 8967 O O . SER B 1 571 ? -1.571 44.906 14.148 1 66.81 571 SER B O 1
ATOM 8969 N N . GLN B 1 572 ? 0.56 45.312 14.094 1 63.16 572 GLN B N 1
ATOM 8970 C CA . GLN B 1 572 ? 0.861 44.219 15.008 1 63.16 572 GLN B CA 1
ATOM 8971 C C . GLN B 1 572 ? 0.661 44.656 16.453 1 63.16 572 GLN B C 1
ATOM 8973 O O . GLN B 1 572 ? 0.316 43.812 17.312 1 63.16 572 GLN B O 1
ATOM 8978 N N . VAL B 1 573 ? 0.918 45.906 16.828 1 55.03 573 VAL B N 1
ATOM 8979 C CA . VAL B 1 573 ? 0.788 46.406 18.188 1 55.03 573 VAL B CA 1
ATOM 8980 C C . VAL B 1 573 ? -0.67 46.75 18.469 1 55.03 573 VAL B C 1
ATOM 8982 O O . VAL B 1 573 ? -1.144 46.594 19.609 1 55.03 573 VAL B O 1
ATOM 8985 N N . SER B 1 574 ? -1.479 47.062 17.469 1 45.41 574 SER B N 1
ATOM 8986 C CA . SER B 1 574 ? -2.867 47.438 17.703 1 45.41 574 SER B CA 1
ATOM 8987 C C . SER B 1 574 ? -3.762 46.219 17.844 1 45.41 574 SER B C 1
ATOM 8989 O O . SER B 1 574 ? -3.512 45.188 17.219 1 45.41 574 SER B O 1
#

Solvent-accessible surface area (backbone atoms only — not comparable to full-atom values): 57115 Å² total; per-residue (Å²): 109,68,66,59,51,51,51,56,60,70,38,54,91,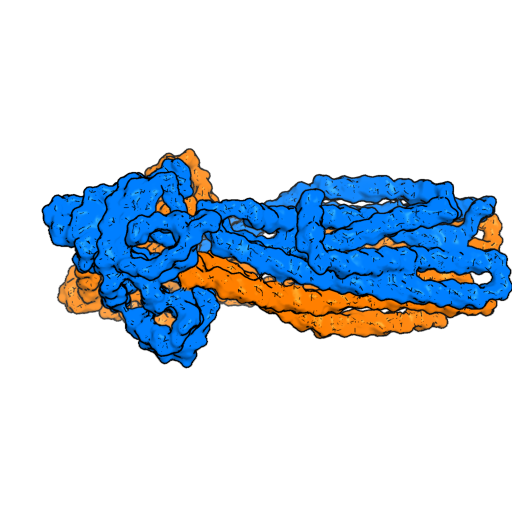35,42,67,37,44,51,52,16,50,51,24,38,52,51,12,53,60,30,56,58,44,58,41,49,45,55,15,53,52,44,38,45,61,61,71,60,54,94,56,42,36,63,51,23,42,53,46,21,51,53,46,46,52,27,39,50,45,20,24,50,17,40,24,49,17,43,41,30,19,39,53,34,22,34,53,45,35,26,53,50,34,36,51,49,49,51,52,56,73,60,43,25,54,67,58,56,72,74,42,55,63,66,57,56,37,39,39,54,61,52,24,41,49,22,50,29,48,40,56,41,42,48,52,54,50,49,50,49,31,50,48,43,44,53,52,42,49,52,50,42,47,68,74,38,54,70,60,36,57,63,36,52,62,39,48,64,54,48,52,47,52,52,51,49,45,58,66,60,44,52,61,44,48,51,50,32,50,50,45,46,50,50,46,51,49,50,51,40,47,44,58,74,34,42,67,57,35,57,48,42,62,39,57,67,60,51,44,51,51,47,36,51,44,33,45,53,34,31,53,36,44,44,58,42,44,44,53,55,31,42,47,57,28,49,47,50,33,42,55,48,47,28,44,30,46,38,40,30,54,42,26,42,34,37,63,71,66,73,45,56,71,13,52,44,56,23,48,47,48,42,50,58,58,42,47,47,40,62,68,44,42,63,56,50,51,52,51,46,51,51,25,50,53,28,42,48,55,46,47,51,59,70,65,55,77,52,81,53,68,69,46,95,79,37,38,80,48,68,90,59,75,26,29,39,35,39,42,44,30,24,34,49,94,47,96,82,53,67,39,34,46,58,35,70,48,77,43,51,56,43,38,34,37,30,37,36,54,60,89,84,35,36,66,68,53,52,58,36,43,75,69,52,48,45,72,63,81,38,59,50,48,26,50,69,82,39,52,60,70,50,23,31,65,62,36,50,31,60,39,40,23,62,33,55,59,78,70,74,40,62,66,40,28,52,45,59,54,30,38,50,30,32,80,85,58,49,71,66,50,51,50,51,21,20,49,52,32,68,31,39,65,66,34,62,69,36,95,52,27,54,64,29,69,32,40,66,65,28,67,77,48,52,69,57,55,47,40,23,43,46,44,14,11,31,52,50,43,65,30,37,24,36,37,37,34,38,70,52,78,84,39,57,70,69,60,32,50,56,47,47,52,29,50,54,60,65,38,56,83,15,11,25,41,34,34,43,81,56,69,84,77,48,60,83,33,66,30,36,38,32,39,48,69,36,35,78,72,48,73,35,34,55,70,57,35,48,71,66,58,43,72,63,29,51,54,48,50,58,68,65,98,108,69,65,59,52,51,51,57,61,70,39,53,90,36,42,68,38,43,52,53,15,50,52,26,38,51,50,12,53,59,28,56,58,44,58,41,48,44,55,15,53,52,43,39,44,62,61,69,60,54,93,57,42,38,62,53,24,42,52,48,21,51,52,46,46,53,26,38,49,44,21,23,50,16,40,23,49,17,43,41,29,19,39,54,34,21,33,54,45,37,26,52,47,34,37,50,49,48,50,53,55,73,59,42,26,52,67,59,56,73,76,42,56,64,66,57,55,36,38,39,55,59,51,25,42,49,23,50,28,46,40,57,41,43,49,51,53,50,50,51,50,30,51,48,42,45,52,51,44,50,51,51,42,46,70,74,39,54,72,61,36,58,62,36,51,61,39,48,63,57,49,52,48,52,53,53,50,46,59,67,59,46,51,59,41,47,51,51,32,50,50,44,46,49,50,46,51,50,50,50,41,48,45,58,74,34,40,66,58,34,58,48,41,62,39,56,66,60,51,43,51,53,48,36,50,44,34,46,53,35,32,51,37,44,43,58,44,45,43,54,54,30,43,46,56,27,50,46,50,33,43,55,48,46,27,43,28,45,38,41,30,55,42,26,41,34,36,64,71,66,74,46,56,72,13,52,45,54,24,48,47,47,43,50,58,59,42,46,48,42,63,68,45,43,63,56,49,51,51,53,46,51,52,26,50,52,28,41,48,56,46,46,50,58,69,67,54,75,52,83,52,68,69,46,95,80,39,37,77,47,70,89,62,76,27,29,38,33,38,42,44,30,22,35,50,94,48,96,80,54,66,38,34,46,60,36,69,47,76,42,52,57,42,38,33,38,30,38,36,54,60,89,84,35,35,67,68,53,53,57,37,44,75,69,51,50,45,70,62,80,37,60,49,48,26,48,68,82,39,51,61,71,49,22,30,66,63,37,50,30,60,37,39,22,62,34,56,58,77,71,72,43,61,66,42,28,51,45,60,53,31,38,50,30,31,79,86,58,50,71,66,51,51,49,51,21,21,48,52,32,68,32,40,66,66,34,61,69,37,95,53,29,53,65,29,69,33,41,66,64,28,67,77,48,52,70,59,55,46,41,22,45,46,43,14,11,30,52,50,45,64,31,36,24,37,38,36,34,40,69,53,78,85,40,57,70,68,60,31,52,58,47,48,52,30,50,55,58,63,37,56,86,16,11,24,41,34,33,43,81,56,69,84,78,48,59,82,33,69,30,35,38,32,40,49,70,35,33,76,72,47,74,37,33,55,70,58,34,47,70,66,59,44,72,62,29,52,52,48,50,60,69,66,97

Radius of gyration: 38.4 Å; Cα contacts (8 Å, |Δi|>4): 1842; chains: 2; bounding box: 77×119×78 Å

Sequence (1148 aa):
MRTTLRIFIGARRYWIHLILALIAVIISTIAGFYNPWALRELTSIATEGSANFGGQSLRIGLMLLVATILQSAGSAISGYLNHHAALHYVADMRTELYSKLQHMGLRYFNKSRTGDLTSRVINDVMEVEILLAHIIPDFVVNILTFIGVGILLFSINVKLAFISLVTIPFIIMITLWQSKHLSPIWKQNSMIRGELSGTVQDNFSGIKEIQIFNQQEREEKRIKNLSIKHSKAYLKASFFFETTFPLLAFFTALGSVIVIIFGGFMVSRGEINIGDIVGFSMYLSMFYGPIKSFSRLMEMAGNAVAGCKRVFEVMDEVSDVQEKVNAKKLPRVKGEVEFKGISFSYNDEIKVLKNINLKVNPGETVAFVGATGVGKTTIASLLNRFYDPQSGSILMDGIDIKDVTLKSLRDNISMVLQDTFLFNGTIYENIVYGWKEATRNQVVAASKAANAHNFIENLEDGYDTIIGERGVRLSGGQKQRISIARAILRNSPILILDEATSALDTRTEKEIQAALDEISKDRTTIVIAHRLSTIYNADKIVVLEGAGIKETGTHDELIRSGGTYAMLYKSQVSMRTTLRIFIGARRYWIHLILALIAVIISTIAGFYNPWALRELTSIATEGSANFGGQSLRIGLMLLVATILQSAGSAISGYLNHHAALHYVADMRTELYSKLQHMGLRYFNKSRTGDLTSRVINDVMEVEILLAHIIPDFVVNILTFIGVGILLFSINVKLAFISLVTIPFIIMITLWQSKHLSPIWKQNSMIRGELSGTVQDNFSGIKEIQIFNQQEREEKRIKNLSIKHSKAYLKASFFFETTFPLLAFFTALGSVIVIIFGGFMVSRGEINIGDIVGFSMYLSMFYGPIKSFSRLMEMAGNAVAGCKRVFEVMDEVSDVQEKVNAKKLPRVKGEVEFKGISFSYNDEIKVLKNINLKVNPGETVAFVGATGVGKTTIASLLNRFYDPQSGSILMDGIDIKDVTLKSLRDNISMVLQDTFLFNGTIYENIVYGWKEATRNQVVAASKAANAHNFIENLEDGYDTIIGERGVRLSGGQKQRISIARAILRNSPILILDEATSALDTRTEKEIQAALDEISKDRTTIVIAHRLSTIYNADKIVVLEGAGIKETGTHDELIRSGGTYAMLYKSQVS

InterPro domains:
  IPR003439 ABC transporter-like, ATP-binding domain [PF00005] (353-502)
  IPR003439 ABC transporter-like, ATP-binding domain [PS50893] (337-571)
  IPR003593 AAA+ ATPase domain [SM00382] (362-548)
  IPR011527 ABC transporter type 1, transmembrane domain [PF00664] (18-290)
  IPR011527 ABC transporter type 1, transmembrane domain [PS50929] (19-303)
  IPR017871 ABC transporter-like, conserved site [PS00211] (474-488)
  IPR027417 P-loop containing nucleoside triphosphate hydrolase [G3DSA:3.40.50.300] (327-574)
  IPR027417 P-loop containing nucleoside triphosphate hydrolase [SSF52540] (328-572)
  IPR036640 ABC transporter type 1, transmembrane domain superfamily [G3DSA:1.20.1560.10] (2-318)
  IPR036640 ABC transporter type 1, transmembrane domain superfamily [SSF90123] (11-317)
  IPR039421 Type 1 protein exporter [PTHR43394] (8-572)

pLDDT: mean 89.12, std 7.71, range [45.41, 97.62]

Nearest PDB structures (foldseek):
  6rak-assembly1_B  TM=8.618E-01  e=3.784E-41  Thermus thermophilus
  4mrn-assembly1_A  TM=8.899E-01  e=2.325E-40  Novosphingobium aromaticivorans DSM 12444
  6pam-assembly4_H  TM=8.882E-01  e=2.214E-40  Novosphingobium aromaticivorans DSM 12444
  7zo8-assembly1_A  TM=8.851E-01  e=6.542E-39  Brucella abortus 2308
  6pan-assembly1_A  TM=8.082E-01  e=7.550E-40  Novosphingobium aromaticivorans DSM 12444

Foldseek 3Di:
DVLLVVLVVLLVVLVVLLVLLLVLLLQLLVLVLLVLVLQLVLQQCVVVPDPPSVVVNVVSVVSNVVSNVSNVVSNVSSLVSQLVSQVVSLVVLLVLLVVLVVPFFVLVVVVDDPVVSVCLSPPLSCLSSCVRNPLVSLVSSLVCLQVVLLVVLCVQPVVLSVQLCPLVVVLLVLLVVCLVPLVVLVVVLVVLVVVLVVLVVVCVVCVVVCVVVVCVVVSVVVNVVSVVVNVVSVVVSVVSVVPSVVVSVVSLVVSLVRLCVVVVVCVVVVNHPPSSSSSNNVSSNSNCVSSVCVSVSVVSVVSSSVSSVVSVVSVPDDHQQDADPQAAFDPAAQAKKWWAQFWADSDPPAILAGGETDIFDQLAEEEEEEDPSSCLVVVVCVQLPSDPTPDTFMDTNRHTPSRHDSVNSCLQEFEQAPQQFAAFFFLLCRQCVLPVPDDPVLLLVLLVLLVLQVVLCVDPVRRRDGQGGRSVNDDPLNSLSSSSSNSLSSLHQEYEYYQSQVPHDPVSSVSNLVSVVVSSGRHHYYYYHHDPVSCQPGQKYWYGDRNYTDDMGHPVVVCVVVDPSVVSVVVRVD/DVLLVVLVVLLVVLVVLLVLLLVLQLLLLVLVLLVLVLLLVLQQCVVVPDPPSVVVNVVSVVSNVVSNVSNVVSNVSSLVSQLVSQVVSLVVLLVLLVVLVVPFFVLVVVVDDPVVSVCLSPPLSCLSSCVRNPLVSLVSSLVCLQVVLLVVLCVQPVVLSVQLCPLVVVLLVLLVVCLVPLVVLVVVLVVLVVVLVVLVVVCVVCVVVCVVVVVVVVSVVVSVVSVVVNVVSVVVSVVSVVPSVVVSVVSLVVSLVRLCVVVVVCVVVVNHPPSSSSSSNVSSNSNCVSSVCVSVSVVSVVSSSVSSVVSVVSVPDDHQQDADPQAAFDDAAQAKKWWAQFWADSDPPAILAGGETDIFDQLAEEEEEEDPSSCLVVVVCVQLPSDPTPDTFMDTNRHTPSRHDSVNSVLQEFEQAPQQFAAFFFLQCRQCVLPVPDDPVLLLVLLVLLVLQVVLVVDPVRRRDGQGGRSVNDDPLNSLSSSSSNSLSSLHQEYEYEQSQVPHDPVSSVSNLVSVVVSSGRHHYYYYHHDPVSCLPGQKYFYGDRNYTDDMGHPVVVCVVVDPSVVSNVVRVD

Organism: Clostridium botulinum (strain Hall / ATCC 3502 / NCTC 13319 / Type A) (NCBI:txid441771)

Secondary structure (DSSP, 8-state):
-HHHHHHHHHTGGGHHHHHHHHHHHHHHHHHHTHHHHHHHHHHHHHHHT-TTHHHHHHHHHHHHHHHHHHHHHHHHHHHHHHHHHHHHHHHHHHHHHHHHHHTS-HHHHHHS-HHHHHHIIIIITHHHHIIIIIIHHHHHHHHHHHHHHHHHHHHH-HHHHHHHGGGHHHHHHHHHHHHHHHHHHHHHHHHHHHHHHHHHHHHHHTHHHHHHTT-HHHHHHHHHHHHHHHHHHHHHHHHHHHHHHHHHHHHHHHHHHHHHHHHHHHHHTTSS-HHHHHHHHHHHHHHHHHHHHHHHHHHHHHHHHHHHHHHHHHHHPPPSS---TTPBP-PPP---EEEEEEEEEEETTEEEEEEEEEEE-TT-EEEEEESTTSSHHHHHHHHTTSS--SEEEEEETTEEGGGB-HHHHHHTEEEE-SS----SSBHHHHHHTT-TT--HHHHHHHHHHTT-HHHHHTSTTGGG-B--GGGTTS-HHHHHHHHHHHHHHH--SEEEEESTTTTS-HHHHHHHHHHHHHHHTTSEEEEE-SSGGGGTT-SEEEEEETTEEEEEE-HHHHHHHTSHHHHHHHHHH-/-HHHHHHHHHTGGGHHHHHHHHHHHHHHHHHHTHHHHHHHHHHHHHHHT-TTHHHHHHHHHHHHHHHHHHHHHHHHHHHHHHHHHHHHHHHHHHHHHHHHHHTS-HHHHHHS-HHHHHHIIIIITHHHHIIIIIIHHHHHHHHHHHHHHHHHHHHH-HHHHHHHTTHHHHHHHHHHHHHHHHHHHHHHHHHHHHHHHHHHHHHHHTHHHHHHTT-HHHHHHHHHHHHHHHHHHHHHHHHHHHHHHHHHHHHHHHHHHHHHHHHHHHHHTTSS-HHHHHHHHHHHHHHHHHHHHHHHHHHHHHHHHHHHHHHHHHHHPPPSS---TTPBP-PPP---EEEEEEEEEEETTEEEEEEEEEEE-TT-EEEEEESTTSSHHHHHHHHTTSS--SEEEEEETTEEGGGB-HHHHHHTEEEE-SS----SSBHHHHHHTT-TT--HHHHHHHHHHTT-HHHHHHSTTGGG-B--GGGTTS-HHHHHHHHHHHHHHH--SEEEEESTTTTS-HHHHHHHHHHHHHHHTTSEEEEE-SSGGGGTT-SEEEEEETTEEEEEE-HHHHHHHTSHHHHHHHHHH-